Protein 6BU6 (pdb70)

B-factor: mean 34.83, std 13.8, range [13.7, 131.58]

Radius of gyration: 39.25 Å; Cα contacts (8 Å, |Δi|>4): 2326; chains: 4; bounding box: 96×100×104 Å

InterPro domains:
  IPR000719 Protein kinase domain [PF00069] (41-272)
  IPR000719 Protein kinase domain [PS50011] (37-317)
  IPR000719 Protein kinase domain [SM00220] (37-342)
  IPR008271 Serine/threonine-protein kinase, active site [PS00108] (173-185)
  IPR011009 Protein kinase-like domain superfamily [SSF56112] (31-340)
  IPR017441 Protein kinase, ATP binding site [PS00107] (43-71)
  IPR050235 Casein kinase 1/Serine/threonine-protein kinase-like [PTHR11909] (34-375)

Nearest PDB structures (foldseek):
  6bu6-assembly2_B  TM=1.003E+00  e=6.043E-64  Homo sapiens
  6bru-assembly2_B  TM=9.966E-01  e=1.790E-57  Homo sapiens
  6dd4-assembly2_B  TM=9.780E-01  e=1.691E-57  Homo sapiens
  3op5-assembly3_C  TM=9.691E-01  e=4.187E-57  Homo sapiens
  6bp0-assembly2_B  TM=9.857E-01  e=6.004E-56  Homo sapiens

Secondary structure (DSSP, 8-state):
---S-TT-EEE-TT--EEEEEEE-SSSTTSSEEEEEES-SSPP-TT-SEEEEEEETT-HHHHHHHHHHHHH--HHHHHHHHHHTT-S---SPPEEEEEEEEETTEEEEEEEEE-EEEEHHHHHHHTTS---HHHHHHHHHHHHHHHHHHHHTTEE-S---GGGEEEETTEEEEEEE---TT-EESSGGG-PPPSS--TT------TTT--HHHHTTPPP-HHHHHHHHHHHHHHHHHS--TTTT-TT-HHHHHHHHHHHHH-HHHHHHHHSSTT---HHHHHHHHHHHT--TTPPP-HHHHHHHHHHHHHHTT----S----/--TT-EEE-TT--EEEEEEE-SSSTTSEEEEEEE--TT-SEEEEEEE--HHHHHHHHHHH--HHHHHHHHHHTT-S---SPPEEEEEEE--EEEEEEE-EEEEHHHHHHHTTS---HHHHHHHHHHHHHHHHHHHHTTEE-----GGGEEEETTEEEEEEE---TT-EE-SGGG-PPPP-B-GGGTT-S-TTT--HHHHTTBPP-HHHHHHHHHHHHHHHHHS--TTTT-TT-HHHHHHHHHHHHH-HHHHHHHHSTTSPPPHHHHHHHHHHHT--TTPPP-HHHHHHHHHHHHHHTT----S----/--S-TT-EEE-TT--EEEEEEE--EEEEEE--SSPP-TT-SEEEEEEETT-HHHHHHHHHHHHH--HHHHHHHHHHTT-S---SPPEEEEEEEEETTEEEEEEEEE-EEEEHHHHHHHTTS---HHHHHHHHHHHHHHHHHHHHTTEE-S---GGGEEEETTEEEEEEE---TT-EESSGGG-PPPSS--TT------TTT--HHHHTTPPP-HHHHHHHHHHHHHHHHHS--TTGGGTT-HHHHHHHHHHHHH-HHHHHHHHS-TT---HHHHHHHHHHHT--TTPPP-HHHHHHHHHHHHHHTT----S----/---TT-EEEBTT--EEEEEEE----SEEEEEEE--SSPP-TT-SEEEEEEETT-HHHHHHHHHHHHH--HHHHHHHHHHTT-S----PPEEEEEEEEETTEEEEEEEEE-EEEEHHHHHHHTTS---HHHHHHHHHHHHHHHHHHHHTTEE-----GGGEEEETTEEEEEEE---TT-EE-SGGG-PPPP-B-GGGTT-S-TTT--HHHHTTBPP-HHHHHHHHHHHHHHHHHS--TTGGGTT-HHHHHHHHHHHHH-HHHHHHHHS-GGG--HHHHHHHHHHHT--TTPPP-HHHHHHHHHHHHHHTT----S----

Organism: Homo sapiens (NCBI:txid9606)

Solvent-accessible surface area: 57267 Å² total; per-residue (Å²): 127,140,19,11,56,108,34,47,92,8,77,8,150,84,80,41,39,20,24,1,5,119,89,57,71,113,59,71,68,40,44,25,35,14,0,46,138,66,58,116,130,102,23,33,86,106,2,75,14,15,0,31,0,33,58,37,130,46,41,60,6,99,45,6,11,57,0,6,36,99,0,0,67,31,114,41,1,65,128,27,22,164,86,126,91,40,194,20,4,2,1,2,41,27,100,7,2,11,122,25,108,52,134,92,42,48,23,35,1,0,0,8,31,28,24,31,52,41,0,57,52,38,4,91,93,86,80,103,101,8,58,74,24,2,0,0,0,0,0,1,38,0,0,10,0,0,41,0,0,3,71,44,45,7,0,4,4,22,0,46,3,39,6,0,21,12,39,104,94,52,86,55,34,0,26,0,12,54,0,7,77,9,19,63,4,19,32,145,59,105,41,72,75,123,46,71,27,134,98,46,124,54,93,15,27,48,42,22,4,2,18,5,15,34,62,44,17,4,9,0,25,45,1,1,0,19,4,0,0,6,0,0,0,25,4,27,19,5,98,3,29,0,60,130,58,53,107,52,73,147,89,0,85,65,14,1,74,161,44,90,46,73,8,68,35,1,12,105,125,22,18,90,96,113,98,42,13,40,9,0,24,121,0,16,70,40,12,46,52,13,83,16,72,46,113,2,124,6,97,72,2,26,71,29,0,62,60,1,1,70,78,64,74,37,105,58,79,28,43,0,97,79,75,61,82,61,63,54,7,75,11,140,89,79,42,43,23,27,12,23,63,100,48,77,93,55,70,67,50,53,25,35,14,3,64,69,123,88,97,106,5,71,3,18,4,29,32,63,96,75,93,7,110,47,5,16,72,0,3,67,103,1,0,87,52,80,48,8,110,113,17,31,157,33,85,112,40,196,20,5,1,4,2,74,28,106,9,1,8,114,57,109,80,106,45,4,0,1,10,30,55,28,32,45,15,0,54,114,33,4,90,94,80,80,101,107,10,62,76,24,3,0,1,0,0,0,2,39,0,0,7,0,0,30,0,0,3,72,39,44,6,0,4,14,32,0,44,2,39,5,0,19,13,38,104,94,53,90,45,34,0,27,0,14,50,0,4,141,9,45,73,4,18,52,150,60,105,36,82,75,118,57,67,54,117,189,64,52,50,71,41,28,37,41,22,2,2,19,4,8,1,48,0,2,1,25,0,24,43,1,1,0,15,4,0,0,7,0,0,0,25,4,27,19,6,98,3,24,0,58,137,61,54,197,56,49,44,88,0,69,74,5,1,55,126,13,90,119,75,8,68,28,2,12,103,116,13,24,91,115,78,145,30,14,45,9,0,25,133,0,14,81,26,10,65,139,10,94,14,70,73,55,0,102,7,114,69,1,31,85,18,0,67,56,1,1,167,78,65,75,38,149,57,64,28,105,0,97,73,129,34,16,64,64,37,62,93,12,83,8,134,88,80,40,39,18,22,0,3,114,93,104,77,62,5,18,0,48,139,65,61,122,68,95,21,41,85,71,4,74,10,17,0,41,2,54,57,31,134,45,41,61,5,102,45,7,11,56,0,0,43,96,0,0,88,39,149,45,0,93,121,26,26,168,71,126,86,39,191,19,2,2,0,0,31,31,94,7,2,6,118,37,109,25,156,92,42,51,34,37,4,0,0,12,26,45,24,30,52,43,0,53,51,39,4,93,93,83,80,100,101,8,60,74,24,2,0,1,0,0,0,1,36,0,0,9,0,0,41,0,0,3,72,45,45,6,0,4,4,23,0,47,3,51,13,0,36,12,39,97,92,52,86,32,34,0,16,0,18,70,0,7,81,9,20,64,4,18,34,147,59,104,42,73,74,123,46,72,29,135,97,45,126,54,92,16,28,50,42,23,5,2,20,6,14,34,65,42,18,4,10,0,24,45,1,0,0,20,5,0,0,10,0,0,0,25,3,27,19,6,98,4,25,0,74,114,61,52,101,34,74,146,66,0,84,85,2,1,78,116,14,90,59,75,7,67,33,4,10,115,128,21,16,86,101,113,90,46,6,42,8,0,23,124,0,15,77,43,12,49,58,14,95,15,74,41,115,1,121,6,101,75,1,25,58,28,0,58,98,1,1,155,76,66,72,38,105,59,75,26,100,1,93,82,68,27,64,82,52,52,79,7,74,12,170,90,81,42,37,12,8,2,5,53,95,60,104,98,67,66,62,23,18,19,0,48,130,70,77,120,78,104,25,32,95,103,3,70,3,20,0,26,20,15,66,41,132,45,41,59,10,87,40,5,16,73,0,2,90,106,1,0,71,58,109,42,12,102,120,27,30,159,55,81,104,40,154,22,6,1,4,2,77,36,98,8,3,9,113,35,80,24,116,90,42,53,49,40,1,0,0,9,31,47,26,33,45,13,0,54,132,40,4,91,93,84,79,103,102,9,60,63,25,2,0,1,0,0,0,2,39,0,0,9,0,0,12,0,0,3,68,42,45,6,0,1,10,20,0,46,2,36,5,0,19,12,37,110,94,52,91,59,33,0,28,0,15,48,0,4,108,8,46,75,4,18,51,154,59,106,37,86,75,115,57,68,52,117,189,69,52,49,69,31,28,38,42,23,2,2,19,4,8,1,50,0,1,2,23,0,23,43,1,0,0,14,4,0,0,6,0,0,0,25,4,29,20,6,99,3,24,0,59,138,63,55,127,56,51,43,85,0,68,71,5,1,72,136,12,92,130,74,8,68,28,2,15,112,126,23,14,90,108,108,96,48,6,45,10,0,25,136,0,14,77,26,10,57,139,10,98,14,71,74,75,1,101,7,107,69,1,29,87,19,0,67,62,1,1,69,79,64,74,41,62,59,97,29,27,1,98,83

Foldseek 3Di:
DDQDDAQDWDAFPVRFIKHWHAFDDDQPQHTKTAMAGDDPDGRDPLGFKMKHKDFPPQQLVVQQVVLQVQQAAPVNQVVCCVVVVHPHAQAKHWDGKHWGDDPNTIMIMTMITDFADFQVVVCVVVVNAAALLLLLLVVLRVLRNLLRSVVSQKDQQADARRQWTAHRVGRLRIHGDRCSQIDRQQVVNNGDDLAADPVHDDLYQLLQFALSSLVRGDAHSLRNLSSSLSNSLCRHQVDAPCVVPSVDSVSSSVVVVVCLVPVVVRQVVRDPPPDGQPLSSVSSVQSSPDDRHDDHPSVVNSVSSQVSQVVVVHGNPSGSPD/DDQQDWDAFPVRFIKGWHAFDDDCPQHTKTAMAGNDPPGFKMKHKDQVLVVQVVVLCVQQNAPVNQVVLCVVVVHPHAQAWHWDGWHDDPSMTMTMTTDFADFQVVVCVVVVNADALLLLLLVVLRVLRNLVRSQVSQKDQQADARRQWTAHRVGRLRIHGDSRSVIDRQQVVHNGDDWDADPVQACPYDLLQFALCSNSRTPAHSLRNLSSSLSRSLCRHQVDAPCVVPSVDSVSSSVVVVVCLVPVVVRQCVSVPPDDRQPLSSVSSVQSSPDDRHDDRPSVVNSVSSQVSQVVVVHGNPSGSPD/DQDDFQDWDAFPVRFIKGFHDVCVKTAIAGDDPDGGDPLGFKMKDKDFPPQQLVVQQVVLQVQQAAPVNQVVCCVVVVHPHAQAKHWDGKHWDDDPNTIMIMTMITDFADFQVVVCVVVVNAAALLLLLLVVLRVLRNLLRSVVSQKDQQADARRQWTAHRPGRLRIHGDRRSQIDRQQVVHNGDDLAADPVHDDLYQLLQFALSSLVRGDAHSLRNLSSSLSNSLCRHQVDAPCVVCSVDSVSSSVVVVVCLVPVVVRQVVRDPPPGRQPLSSVSSVQSSPDDRHDDHPSVVNSVSSQVSQVVVVHGNPSGSPD/DDDFQDWDAFPVRFIKGWHAFDDAQATKTAIAGDDPDGRDPPGFKMKDKDFPPQQLVVQVVVLCVQQPAPVNLVVLCVVVVHPHAQAWHWDGKDWDADPNTIMIMTMTGDFADFQVVVCVVVVNADALLLLLLVVLRVLRNLVRSQVSQKDQQADARRQWTAHRPGRLRIHGDRSSLMDRQQVVNNGDDWDADPVQACPYQQLQFALCSNSRTRAHSLRRLSSSLSRSLCRHQVDAPCVVPSVDSVSSSVVVVVCLVPVVVRQVVRDPPVDRQPLSSVSSVQSSPDDRHDDRPSVVNSVSSQVSQVVVVHGNPSGSPD

Sequence (1262 aa):
AEQFAVGEIITDMMAAAAWKVGLPIGQGGFGCIYLADMNSSESVGSDAPCVVKVEPSDNGPLFTELKFYQRAAKPEQIQKWIRTRRKLKYLGVPKYWGSGLHDKNGKSSYRFMIMMDRFGSDLQKIYEANAKRFSRKTVLQLSLRILDILEYIHEHEYVHGDIKASNLLLNYKNPDQVYLVDYGLAYRYCCPEGVHKAYAADPKRCHDGTIEFTSIDAHNGVAPSRRGDLEILGYCMIQWLTGHLPWEDNLKDPKYVRDSKIRYRENIASLMDKCFPAANAPGEIAKYMMETVKLLDYTEKPLYENLRDILLQGLKAIGSKDDGKLDLFAVGEIITDMAAAAWKVGLPIGQGGFGCIYLADMNGSDAPCVVKVEPSPLFTELKFYQRAAKPEQIQKWIRTRRKLKYLGVPKYWGSGLHDSYRFMIMDRFGSDLQKIYEANAKRFSRKTVLQLSLRILDILEYIHEHEYVHGDIKASNLLLNYKNPDQVYLVDYGLAYRYCPEGVHKAYAADPKRCHDGTIEFTSIDAHNGVAPSRRGDLEILGYCMIQWLTGHLPWEDNLKDPKYVRDSKIRYRENIASLMDKCFPAANAPGEIAKYMETVKLLDYTEKPLYENLRDILLQGLKAIGSKDDGKLDLEQFAVGEIITDMAAAAWKVGLPICIYLADMNSSESVGSDAPCVVKVEPSDNGPLFTELKFYQRAAKPEQIQKWIRTRRKLKYLGVPKYWGSGLHDKNGKSYRFMIMDRFGSDLQKIYEANAKRFSRKTVLQLSLRILDILEYIHEHEYVHGDIKASNLLLNYKNPDQVYLVDYGLAYRYCPEGVHKAYAADPKRCHDGTIEFTSIDAHNGVAPSRRGDLEILGYCMIQWLTGHLPWEDNLKDPKYVRDSKIRYRENIASLMDKCFPAANAPGEIAKYMMETVKLLLDYTEKPLYENLRDILLQGLKAIGSKDDGKLDLQFAVGEIITDMAAAAWKVGLPIGGFGCIYLADMNSSESVGSDAPCVVKVEPSDNGPLFTELKFYQRAAKPEQIQKWIRTRRKLKYLGVPKYWGSGLHDKNGKSYRFMIMDRFGSDLQKIYEANAKRFSRKTVLQLSLRILDILEYIHEHEYVHGDIKASNLLLNYKNPDQVYLVDYGLAYRYCPEGVHKAYAADPKRCHDGTIEFTSIDAHNGVAPSRRGDLEILGYCMIQWLTGHLPWEDNLKDPKYVRDSKIRYRENIASLMDKCFPAANAPGEIAKYMETVKLLDYTEKPLYENLRDILLQGLKAIGSKDDGKLDL

CATH classification: 1.10.510.10

GO terms:
  GO:0019901 protein kinase binding (F, IDA)
  GO:0072354 histone H3T3 kinase activity (F, IDA)
  GO:0004674 protein serine/threonine kinase activity (F, IDA)
  GO:0000785 chromatin (C, IDA)
  GO:0005795 Golgi stack (C, IDA)
  GO:0015030 Cajal body (C, IDA)
  GO:0031492 nucleosomal DNA binding (F, IDA)
  GO:0046777 protein autophosphorylation (P, IDA)
  GO:0120187 positive regulation of protein localization to chromatin (P, IDA)
  GO:0006974 DNA damage response (P, IDA)
  GO:0090166 Golgi disassembly (P, IDA)
  GO:0141003 histone H2AX kinase activity (F, IDA)
  GO:0005634 nucleus (C, EXP)
  GO:0005737 cytoplasm (C, EXP)
  GO:0106310 protein serine kinase activity (F, EXP)
  GO:0030576 Cajal body organization (P, IMP)
  GO:0031175 neuron projection development (P, IMP)
  GO:0006338 chromatin remodeling (P, IMP)
  GO:0005515 protein binding (F, IPI)
  GO:0042393 histone binding (F, IPI)

Structure (mmCIF, N/CA/C/O backbone):
data_6BU6
#
_entry.id   6BU6
#
_cell.length_a   92.215
_cell.length_b   96.572
_cell.length_c   193.056
_cell.angle_alpha   90.00
_cell.angle_beta   90.00
_cell.angle_gamma   90.00
#
_symmetry.space_group_name_H-M   'P 21 21 21'
#
loop_
_entity.id
_entity.type
_entity.pdbx_description
1 polymer 'Serine/threonine-protein kinase VRK1'
2 non-polymer "4,4'-(2-aminopyridine-3,5-diyl)bis(2,6-difluorophenol)"
3 non-polymer GLYCEROL
4 non-polymer 'CHLORIDE ION'
5 non-polymer 'SULFATE ION'
6 water water
#
loop_
_atom_site.group_PDB
_atom_site.id
_atom_site.type_symbol
_atom_site.label_atom_id
_atom_site.label_alt_id
_atom_site.label_comp_id
_atom_site.label_asym_id
_atom_site.label_entity_id
_atom_site.label_seq_id
_atom_site.pdbx_PDB_ins_code
_atom_site.Cartn_x
_atom_site.Cartn_y
_atom_site.Cartn_z
_atom_site.occupancy
_atom_site.B_iso_or_equiv
_atom_site.auth_seq_id
_atom_site.auth_comp_id
_atom_site.auth_asym_id
_atom_site.auth_atom_id
_atom_site.pdbx_PDB_model_num
ATOM 1 N N . ALA A 1 20 ? 45.775 -7.305 15.530 1.00 61.07 20 ALA A N 1
ATOM 2 C CA . ALA A 1 20 ? 45.616 -8.130 14.277 1.00 58.41 20 ALA A CA 1
ATOM 3 C C . ALA A 1 20 ? 44.715 -7.404 13.275 1.00 50.24 20 ALA A C 1
ATOM 4 O O . ALA A 1 20 ? 43.535 -7.193 13.563 1.00 51.71 20 ALA A O 1
ATOM 6 N N . GLU A 1 21 ? 45.270 -6.999 12.127 1.00 44.43 21 GLU A N 1
ATOM 7 C CA . GLU A 1 21 ? 44.486 -6.281 11.095 1.00 42.71 21 GLU A CA 1
ATOM 8 C C . GLU A 1 21 ? 43.534 -7.254 10.436 1.00 41.69 21 GLU A C 1
ATOM 9 O O . GLU A 1 21 ? 43.927 -8.352 10.001 1.00 43.77 21 GLU A O 1
ATOM 15 N N . GLN A 1 22 ? 42.265 -6.863 10.341 1.00 35.92 22 GLN A N 1
ATOM 16 C CA . GLN A 1 22 ? 41.251 -7.778 9.791 1.00 34.59 22 GLN A CA 1
ATOM 17 C C . GLN A 1 22 ? 41.183 -7.718 8.271 1.00 29.41 22 GLN A C 1
ATOM 18 O O . GLN A 1 22 ? 40.780 -8.683 7.653 1.00 31.64 22 GLN A O 1
ATOM 24 N N . PHE A 1 23 ? 41.511 -6.564 7.689 1.00 29.45 23 PHE A N 1
ATOM 25 C CA . PHE A 1 23 ? 41.458 -6.369 6.253 1.00 29.05 23 PHE A CA 1
ATOM 26 C C . PHE A 1 23 ? 42.765 -5.802 5.691 1.00 31.17 23 PHE A C 1
ATOM 27 O O . PHE A 1 23 ? 43.538 -5.175 6.393 1.00 33.10 23 PHE A O 1
ATOM 35 N N . ALA A 1 24 ? 42.972 -5.990 4.399 1.00 27.61 24 ALA A N 1
ATOM 36 C CA . ALA A 1 24 ? 43.922 -5.182 3.622 1.00 28.79 24 ALA A CA 1
ATOM 37 C C . ALA A 1 24 ? 43.131 -4.004 3.068 1.00 28.51 24 ALA A C 1
ATOM 38 O O . ALA A 1 24 ? 42.113 -4.229 2.427 1.00 28.34 24 ALA A O 1
ATOM 40 N N . VAL A 1 25 ? 43.586 -2.781 3.331 1.00 28.65 25 VAL A N 1
ATOM 41 C CA . VAL A 1 25 ? 42.769 -1.591 2.990 1.00 27.34 25 VAL A CA 1
ATOM 42 C C . VAL A 1 25 ? 42.579 -1.544 1.499 1.00 27.55 25 VAL A C 1
ATOM 43 O O . VAL A 1 25 ? 43.543 -1.844 0.759 1.00 25.03 25 VAL A O 1
ATOM 47 N N . GLY A 1 26 ? 41.342 -1.259 1.026 1.00 25.95 26 GLY A N 1
ATOM 48 C CA . GLY A 1 26 ? 41.036 -1.360 -0.422 1.00 27.16 26 GLY A CA 1
ATOM 49 C C . GLY A 1 26 ? 40.636 -2.737 -0.946 1.00 22.83 26 GLY A C 1
ATOM 50 O O . GLY A 1 26 ? 40.287 -2.887 -2.109 1.00 24.08 26 GLY A O 1
ATOM 51 N N . GLU A 1 27 ? 40.679 -3.750 -0.101 1.00 23.00 27 GLU A N 1
ATOM 52 C CA . GLU A 1 27 ? 40.301 -5.081 -0.604 1.00 23.56 27 GLU A CA 1
ATOM 53 C C . GLU A 1 27 ? 38.798 -5.168 -0.834 1.00 23.28 27 GLU A C 1
ATOM 54 O O . GLU A 1 27 ? 38.028 -4.421 -0.272 1.00 22.47 27 GLU A O 1
ATOM 60 N N . ILE A 1 28 ? 38.431 -6.095 -1.701 1.00 23.98 28 ILE A N 1
ATOM 61 C CA . ILE A 1 28 ? 37.081 -6.336 -2.101 1.00 25.45 28 ILE A CA 1
ATOM 62 C C . ILE A 1 28 ? 36.598 -7.584 -1.392 1.00 24.81 28 ILE A C 1
ATOM 63 O O . ILE A 1 28 ? 37.246 -8.637 -1.413 1.00 24.90 28 ILE A O 1
ATOM 68 N N . ILE A 1 29 ? 35.472 -7.448 -0.694 1.00 22.37 29 ILE A N 1
ATOM 69 C CA . ILE A 1 29 ? 34.902 -8.557 0.060 1.00 22.20 29 ILE A CA 1
ATOM 70 C C . ILE A 1 29 ? 33.498 -8.810 -0.512 1.00 21.30 29 ILE A C 1
ATOM 71 O O . ILE A 1 29 ? 32.822 -7.895 -0.972 1.00 20.81 29 ILE A O 1
ATOM 76 N N . THR A 1 30 ? 33.122 -10.071 -0.518 1.00 20.32 30 THR A N 1
ATOM 77 C CA . THR A 1 30 ? 31.886 -10.531 -1.146 1.00 21.68 30 THR A CA 1
ATOM 78 C C . THR A 1 30 ? 31.027 -11.162 -0.047 1.00 21.09 30 THR A C 1
ATOM 79 O O . THR A 1 30 ? 31.505 -12.018 0.723 1.00 20.46 30 THR A O 1
ATOM 83 N N . ASP A 1 31 ? 29.778 -10.693 0.034 1.00 19.39 31 ASP A N 1
ATOM 84 C CA . ASP A 1 31 ? 28.862 -11.162 1.072 1.00 20.07 31 ASP A CA 1
ATOM 85 C C . ASP A 1 31 ? 28.151 -12.451 0.646 1.00 21.26 31 ASP A C 1
ATOM 86 O O . ASP A 1 31 ? 28.363 -12.965 -0.479 1.00 19.76 31 ASP A O 1
ATOM 91 N N A MET A 1 32 ? 27.315 -12.986 1.524 0.50 21.08 32 MET A N 1
ATOM 92 N N B MET A 1 32 ? 27.316 -12.987 1.523 0.50 23.42 32 MET A N 1
ATOM 93 C CA A MET A 1 32 ? 26.621 -14.241 1.241 0.50 21.99 32 MET A CA 1
ATOM 94 C CA B MET A 1 32 ? 26.618 -14.240 1.232 0.50 26.04 32 MET A CA 1
ATOM 95 C C A MET A 1 32 ? 25.645 -14.175 0.067 0.50 22.43 32 MET A C 1
ATOM 96 C C B MET A 1 32 ? 25.643 -14.175 0.066 0.50 24.71 32 MET A C 1
ATOM 97 O O A MET A 1 32 ? 25.331 -15.214 -0.511 0.50 23.36 32 MET A O 1
ATOM 98 O O B MET A 1 32 ? 25.329 -15.214 -0.511 0.50 25.44 32 MET A O 1
ATOM 107 N N . ALA A 1 33 ? 25.174 -12.981 -0.275 1.00 23.05 33 ALA A N 1
ATOM 108 C CA . ALA A 1 33 ? 24.311 -12.782 -1.446 1.00 24.11 33 ALA A CA 1
ATOM 109 C C . ALA A 1 33 ? 25.116 -12.480 -2.725 1.00 24.53 33 ALA A C 1
ATOM 110 O O . ALA A 1 33 ? 24.537 -12.073 -3.726 1.00 26.93 33 ALA A O 1
ATOM 112 N N . ALA A 1 34 ? 26.432 -12.657 -2.665 1.00 22.65 34 ALA A N 1
ATOM 113 C CA . ALA A 1 34 ? 27.391 -12.373 -3.741 1.00 23.12 34 ALA A CA 1
ATOM 114 C C . ALA A 1 34 ? 27.497 -10.896 -4.120 1.00 23.83 34 ALA A C 1
ATOM 115 O O . ALA A 1 34 ? 28.000 -10.565 -5.217 1.00 25.81 34 ALA A O 1
ATOM 117 N N . ALA A 1 35 ? 27.059 -9.986 -3.246 1.00 20.91 35 ALA A N 1
ATOM 118 C CA . ALA A 1 35 ? 27.243 -8.558 -3.471 1.00 21.52 35 ALA A CA 1
ATOM 119 C C . ALA A 1 35 ? 28.693 -8.200 -3.092 1.00 20.49 35 ALA A C 1
ATOM 120 O O . ALA A 1 35 ? 29.206 -8.663 -2.068 1.00 19.86 35 ALA A O 1
ATOM 122 N N . ALA A 1 36 ? 29.325 -7.368 -3.897 1.00 20.09 36 ALA A N 1
ATOM 123 C CA . ALA A 1 36 ? 30.742 -7.011 -3.687 1.00 20.07 36 ALA A CA 1
ATOM 124 C C . ALA A 1 36 ? 30.855 -5.655 -3.006 1.00 19.98 36 ALA A C 1
ATOM 125 O O . ALA A 1 36 ? 30.172 -4.695 -3.360 1.00 19.52 36 ALA A O 1
ATOM 127 N N . TRP A 1 37 ? 31.773 -5.567 -2.049 1.00 20.24 37 TRP A N 1
ATOM 128 C CA . TRP A 1 37 ? 32.025 -4.358 -1.270 1.00 19.50 37 TRP A CA 1
ATOM 129 C C . TRP A 1 37 ? 33.523 -4.098 -1.207 1.00 22.60 37 TRP A C 1
ATOM 130 O O . TRP A 1 37 ? 34.291 -5.028 -1.266 1.00 21.75 37 TRP A O 1
ATOM 141 N N . LYS A 1 38 ? 33.913 -2.847 -1.041 1.00 23.73 38 LYS A N 1
ATOM 142 C CA . LYS A 1 38 ? 35.325 -2.456 -0.838 1.00 24.72 38 LYS A CA 1
ATOM 143 C C . LYS A 1 38 ? 35.516 -1.824 0.520 1.00 24.71 38 LYS A C 1
ATOM 144 O O . LYS A 1 38 ? 34.634 -1.068 0.975 1.00 23.65 38 LYS A O 1
ATOM 150 N N . VAL A 1 39 ? 36.637 -2.141 1.179 1.00 22.25 39 VAL A N 1
ATOM 151 C CA . VAL A 1 39 ? 36.900 -1.707 2.533 1.00 24.07 39 VAL A CA 1
ATOM 152 C C . VAL A 1 39 ? 37.780 -0.458 2.543 1.00 27.87 39 VAL A C 1
ATOM 153 O O . VAL A 1 39 ? 38.781 -0.396 1.788 1.00 25.48 39 VAL A O 1
ATOM 157 N N . GLY A 1 40 ? 37.419 0.533 3.364 1.00 25.87 40 GLY A N 1
ATOM 158 C CA . GLY A 1 40 ? 38.209 1.751 3.539 1.00 27.53 40 GLY A CA 1
ATOM 159 C C . GLY A 1 40 ? 38.859 1.804 4.915 1.00 26.68 40 GLY A C 1
ATOM 160 O O . GLY A 1 40 ? 39.104 0.779 5.553 1.00 26.79 40 GLY A O 1
ATOM 161 N N . LEU A 1 41 ? 39.090 3.024 5.390 1.00 28.20 41 LEU A N 1
ATOM 162 C CA . LEU A 1 41 ? 39.772 3.280 6.672 1.00 28.45 41 LEU A CA 1
ATOM 163 C C . LEU A 1 41 ? 38.850 3.128 7.854 1.00 28.32 41 LEU A C 1
ATOM 164 O O . LEU A 1 41 ? 37.636 3.194 7.699 1.00 27.10 41 LEU A O 1
ATOM 169 N N . PRO A 1 42 ? 39.399 2.928 9.063 1.00 30.60 42 PRO A N 1
ATOM 170 C CA . PRO A 1 42 ? 38.551 2.908 10.283 1.00 32.39 42 PRO A CA 1
ATOM 171 C C . PRO A 1 42 ? 37.780 4.201 10.507 1.00 34.89 42 PRO A C 1
ATOM 172 O O . PRO A 1 42 ? 38.195 5.261 9.964 1.00 32.57 42 PRO A O 1
ATOM 176 N N . ILE A 1 43 ? 36.658 4.112 11.223 1.00 35.64 43 ILE A N 1
ATOM 177 C CA . ILE A 1 43 ? 35.858 5.319 11.517 1.00 39.99 43 ILE A CA 1
ATOM 178 C C . ILE A 1 43 ? 35.513 5.299 13.007 1.00 45.95 43 ILE A C 1
ATOM 179 O O . ILE A 1 43 ? 35.139 4.251 13.556 1.00 40.60 43 ILE A O 1
ATOM 184 N N . GLY A 1 44 ? 35.702 6.448 13.659 1.00 53.68 44 GLY A N 1
ATOM 185 C CA . GLY A 1 44 ? 35.270 6.646 15.042 1.00 61.10 44 GLY A CA 1
ATOM 186 C C . GLY A 1 44 ? 36.235 6.229 16.138 1.00 68.94 44 GLY A C 1
ATOM 187 O O . GLY A 1 44 ? 37.293 5.639 15.878 1.00 81.04 44 GLY A O 1
ATOM 188 N N . GLN A 1 45 ? 35.844 6.541 17.379 1.00 73.14 45 GLN A N 1
ATOM 189 C CA . GLN A 1 45 ? 36.694 6.370 18.569 1.00 72.86 45 GLN A CA 1
ATOM 190 C C . GLN A 1 45 ? 36.448 5.039 19.311 1.00 72.28 45 GLN A C 1
ATOM 191 O O . GLN A 1 45 ? 36.402 5.018 20.541 1.00 77.16 45 GLN A O 1
ATOM 193 N N . GLY A 1 46 ? 36.303 3.941 18.569 1.00 69.62 46 GLY A N 1
ATOM 194 C CA . GLY A 1 46 ? 36.346 2.589 19.148 1.00 67.23 46 GLY A CA 1
ATOM 195 C C . GLY A 1 46 ? 35.136 2.112 19.936 1.00 67.38 46 GLY A C 1
ATOM 196 O O . GLY A 1 46 ? 35.130 0.949 20.382 1.00 62.83 46 GLY A O 1
ATOM 197 N N . GLY A 1 47 ? 34.091 2.942 20.048 1.00 60.80 47 GLY A N 1
ATOM 198 C CA . GLY A 1 47 ? 32.929 2.638 20.870 1.00 58.94 47 GLY A CA 1
ATOM 199 C C . GLY A 1 47 ? 32.149 1.398 20.469 1.00 62.87 47 GLY A C 1
ATOM 200 O O . GLY A 1 47 ? 31.650 0.665 21.350 1.00 63.62 47 GLY A O 1
ATOM 201 N N . PHE A 1 48 ? 32.053 1.142 19.155 1.00 62.77 48 PHE A N 1
ATOM 202 C CA . PHE A 1 48 ? 31.261 0.011 18.649 1.00 59.74 48 PHE A CA 1
ATOM 203 C C . PHE A 1 48 ? 32.083 -1.097 17.973 1.00 58.21 48 PHE A C 1
ATOM 204 O O . PHE A 1 48 ? 31.551 -1.821 17.131 1.00 60.45 48 PHE A O 1
ATOM 212 N N . GLY A 1 49 ? 33.325 -1.289 18.415 1.00 50.09 49 GLY A N 1
ATOM 213 C CA . GLY A 1 49 ? 34.157 -2.404 17.941 1.00 44.26 49 GLY A CA 1
ATOM 214 C C . GLY A 1 49 ? 34.912 -2.079 16.669 1.00 40.50 49 GLY A C 1
ATOM 215 O O . GLY A 1 49 ? 35.185 -0.906 16.386 1.00 39.82 49 GLY A O 1
ATOM 216 N N . CYS A 1 50 ? 35.302 -3.124 15.942 1.00 38.91 50 CYS A N 1
ATOM 217 C CA . CYS A 1 50 ? 36.135 -2.943 14.726 1.00 35.58 50 CYS A CA 1
ATOM 218 C C . CYS A 1 50 ? 35.237 -2.578 13.560 1.00 31.75 50 CYS A C 1
ATOM 219 O O . CYS A 1 50 ? 34.455 -3.423 13.072 1.00 29.49 50 CYS A O 1
ATOM 222 N N . ILE A 1 51 ? 35.314 -1.328 13.130 1.00 27.99 51 ILE A N 1
ATOM 223 C CA . ILE A 1 51 ? 34.434 -0.787 12.102 1.00 27.90 51 ILE A CA 1
ATOM 224 C C . ILE A 1 51 ? 35.255 0.027 11.124 1.00 27.78 51 ILE A C 1
ATOM 225 O O . ILE A 1 51 ? 36.101 0.831 11.518 1.00 28.25 51 ILE A O 1
ATOM 230 N N . TYR A 1 52 ? 34.964 -0.176 9.841 1.00 24.29 52 TYR A N 1
ATOM 231 C CA . TYR A 1 52 ? 35.645 0.493 8.734 1.00 23.58 52 TYR A CA 1
ATOM 232 C C . TYR A 1 52 ? 34.612 1.082 7.814 1.00 23.48 52 TYR A C 1
ATOM 233 O O . TYR A 1 52 ? 33.489 0.574 7.678 1.00 25.70 52 TYR A O 1
ATOM 242 N N . LEU A 1 53 ? 34.976 2.173 7.145 1.00 25.05 53 LEU A N 1
ATOM 243 C CA . LEU A 1 53 ? 34.172 2.720 6.065 1.00 26.78 53 LEU A CA 1
ATOM 244 C C . LEU A 1 53 ? 34.134 1.681 4.943 1.00 26.51 53 LEU A C 1
ATOM 245 O O . LEU A 1 53 ? 35.050 0.831 4.795 1.00 25.71 53 LEU A O 1
ATOM 250 N N . ALA A 1 54 ? 33.045 1.712 4.181 1.00 25.50 54 ALA A N 1
ATOM 251 C CA . ALA A 1 54 ? 32.854 0.739 3.112 1.00 27.24 54 ALA A CA 1
ATOM 252 C C . ALA A 1 54 ? 31.967 1.310 2.044 1.00 28.55 54 ALA A C 1
ATOM 253 O O . ALA A 1 54 ? 31.160 2.229 2.295 1.00 31.04 54 ALA A O 1
ATOM 255 N N . ASP A 1 55 ? 32.118 0.773 0.841 1.00 25.04 55 ASP A N 1
ATOM 256 C CA . ASP A 1 55 ? 31.252 1.173 -0.257 1.00 26.14 55 ASP A CA 1
ATOM 257 C C . ASP A 1 55 ? 31.078 -0.009 -1.192 1.00 25.48 55 ASP A C 1
ATOM 258 O O . ASP A 1 55 ? 31.771 -1.033 -1.042 1.00 23.03 55 ASP A O 1
ATOM 263 N N . MET A 1 56 ? 30.209 0.146 -2.156 1.00 23.87 56 MET A N 1
ATOM 264 C CA . MET A 1 56 ? 30.099 -0.835 -3.244 1.00 26.97 56 MET A CA 1
ATOM 265 C C . MET A 1 56 ? 31.439 -0.956 -3.957 1.00 28.53 56 MET A C 1
ATOM 266 O O . MET A 1 56 ? 32.225 -0.014 -4.003 1.00 27.49 56 MET A O 1
ATOM 271 N N . ASN A 1 57 ? 31.721 -2.135 -4.474 1.00 27.18 57 ASN A N 1
ATOM 272 C CA . ASN A 1 57 ? 32.900 -2.359 -5.287 1.00 27.36 57 ASN A CA 1
ATOM 273 C C . ASN A 1 57 ? 32.891 -1.414 -6.523 1.00 28.66 57 ASN A C 1
ATOM 274 O O . ASN A 1 57 ? 31.884 -1.295 -7.215 1.00 30.31 57 ASN A O 1
ATOM 279 N N . SER A 1 58 ? 34.010 -0.734 -6.721 1.00 32.05 58 SER A N 1
ATOM 280 C CA . SER A 1 58 ? 34.274 0.086 -7.902 1.00 35.34 58 SER A CA 1
ATOM 281 C C . SER A 1 58 ? 35.787 0.264 -8.039 1.00 41.05 58 SER A C 1
ATOM 282 O O . SER A 1 58 ? 36.569 -0.178 -7.176 1.00 36.25 58 SER A O 1
ATOM 285 N N . SER A 1 59 ? 36.195 0.893 -9.137 1.00 46.29 59 SER A N 1
ATOM 286 C CA . SER A 1 59 ? 37.599 1.248 -9.342 1.00 47.20 59 SER A CA 1
ATOM 287 C C . SER A 1 59 ? 38.114 2.309 -8.339 1.00 51.26 59 SER A C 1
ATOM 288 O O . SER A 1 59 ? 39.298 2.306 -8.004 1.00 53.24 59 SER A O 1
ATOM 291 N N . GLU A 1 60 ? 37.229 3.187 -7.860 1.00 51.54 60 GLU A N 1
ATOM 292 C CA . GLU A 1 60 ? 37.588 4.222 -6.887 1.00 53.14 60 GLU A CA 1
ATOM 293 C C . GLU A 1 60 ? 37.919 3.630 -5.501 1.00 52.08 60 GLU A C 1
ATOM 294 O O . GLU A 1 60 ? 37.408 2.557 -5.139 1.00 45.12 60 GLU A O 1
ATOM 300 N N . SER A 1 61 ? 38.781 4.318 -4.746 1.00 45.57 61 SER A N 1
ATOM 301 C CA . SER A 1 61 ? 39.033 3.992 -3.343 1.00 44.46 61 SER A CA 1
ATOM 302 C C . SER A 1 61 ? 37.831 4.416 -2.495 1.00 43.85 61 SER A C 1
ATOM 303 O O . SER A 1 61 ? 37.058 5.303 -2.885 1.00 40.77 61 SER A O 1
ATOM 306 N N . VAL A 1 62 ? 37.690 3.804 -1.326 1.00 37.89 62 VAL A N 1
ATOM 307 C CA . VAL A 1 62 ? 36.627 4.164 -0.405 1.00 37.39 62 VAL A CA 1
ATOM 308 C C . VAL A 1 62 ? 37.001 5.474 0.295 1.00 38.57 62 VAL A C 1
ATOM 309 O O . VAL A 1 62 ? 38.008 5.546 0.972 1.00 41.66 62 VAL A O 1
ATOM 313 N N . GLY A 1 63 ? 36.166 6.491 0.127 1.00 42.88 63 GLY A N 1
ATOM 314 C CA . GLY A 1 63 ? 36.440 7.822 0.650 1.00 44.18 63 GLY A CA 1
ATOM 315 C C . GLY A 1 63 ? 35.906 8.086 2.040 1.00 45.35 63 GLY A C 1
ATOM 316 O O . GLY A 1 63 ? 35.227 7.248 2.621 1.00 41.94 63 GLY A O 1
ATOM 317 N N . SER A 1 64 ? 36.232 9.276 2.552 1.00 45.17 64 SER A N 1
ATOM 318 C CA . SER A 1 64 ? 35.811 9.743 3.876 1.00 46.58 64 SER A CA 1
ATOM 319 C C . SER A 1 64 ? 34.298 9.935 4.006 1.00 43.31 64 SER A C 1
ATOM 320 O O . SER A 1 64 ? 33.774 9.919 5.126 1.00 47.17 64 SER A O 1
ATOM 322 N N . ASP A 1 65 ? 33.610 10.118 2.872 1.00 50.16 65 ASP A N 1
ATOM 323 C CA . ASP A 1 65 ? 32.145 10.275 2.830 1.00 54.86 65 ASP A CA 1
ATOM 324 C C . ASP A 1 65 ? 31.400 8.968 2.423 1.00 53.22 65 ASP A C 1
ATOM 325 O O . ASP A 1 65 ? 30.287 9.023 1.881 1.00 56.33 65 ASP A O 1
ATOM 330 N N . ALA A 1 66 ? 31.993 7.808 2.731 1.00 47.08 66 ALA A N 1
ATOM 331 C CA . ALA A 1 66 ? 31.418 6.517 2.371 1.00 40.67 66 ALA A CA 1
ATOM 332 C C . ALA A 1 66 ? 30.020 6.336 2.968 1.00 41.69 66 ALA A C 1
ATOM 333 O O . ALA A 1 66 ? 29.797 6.683 4.136 1.00 45.76 66 ALA A O 1
ATOM 335 N N . PRO A 1 67 ? 29.074 5.784 2.187 1.00 39.56 67 PRO A N 1
ATOM 336 C CA . PRO A 1 67 ? 27.719 5.593 2.678 1.00 38.24 67 PRO A CA 1
ATOM 337 C C . PRO A 1 67 ? 27.503 4.376 3.584 1.00 36.64 67 PRO A C 1
ATOM 338 O O . PRO A 1 67 ? 26.412 4.236 4.148 1.00 33.11 67 PRO A O 1
ATOM 342 N N . CYS A 1 68 ? 28.507 3.498 3.735 1.00 32.78 68 CYS A N 1
ATOM 343 C CA . CYS A 1 68 ? 28.342 2.284 4.552 1.00 30.05 68 CYS A CA 1
ATOM 344 C C . CYS A 1 68 ? 29.508 2.107 5.488 1.00 26.62 68 CYS A C 1
ATOM 345 O O . CYS A 1 68 ? 30.563 2.767 5.350 1.00 26.73 68 CYS A O 1
ATOM 348 N N . VAL A 1 69 ? 29.308 1.216 6.451 1.00 26.74 69 VAL A N 1
ATOM 349 C CA . VAL A 1 69 ? 30.395 0.740 7.269 1.00 26.68 69 VAL A CA 1
ATOM 350 C C . VAL A 1 69 ? 30.326 -0.767 7.267 1.00 24.90 69 VAL A C 1
ATOM 351 O O . VAL A 1 69 ? 29.242 -1.377 7.073 1.00 24.24 69 VAL A O 1
ATOM 355 N N . VAL A 1 70 ? 31.479 -1.364 7.524 1.00 23.51 70 VAL A N 1
ATOM 356 C CA . VAL A 1 70 ? 31.564 -2.778 7.697 1.00 21.65 70 VAL A CA 1
ATOM 357 C C . VAL A 1 70 ? 32.018 -3.007 9.126 1.00 23.48 70 VAL A C 1
ATOM 358 O O . VAL A 1 70 ? 33.026 -2.425 9.586 1.00 23.34 70 VAL A O 1
ATOM 362 N N . LYS A 1 71 ? 31.253 -3.830 9.847 1.00 22.92 71 LYS A N 1
ATOM 363 C CA . LYS A 1 71 ? 31.615 -4.266 11.187 1.00 24.41 71 LYS A CA 1
ATOM 364 C C . LYS A 1 71 ? 32.199 -5.658 11.042 1.00 23.52 71 LYS A C 1
ATOM 365 O O . LYS A 1 71 ? 31.614 -6.483 10.340 1.00 22.74 71 LYS A O 1
ATOM 371 N N . VAL A 1 72 ? 33.318 -5.916 11.720 1.00 22.31 72 VAL A N 1
ATOM 372 C CA . VAL A 1 72 ? 33.993 -7.201 11.618 1.00 22.47 72 VAL A CA 1
ATOM 373 C C . VAL A 1 72 ? 34.443 -7.655 12.979 1.00 24.49 72 VAL A C 1
ATOM 374 O O . VAL A 1 72 ? 35.028 -6.885 13.713 1.00 23.92 72 VAL A O 1
ATOM 378 N N . GLU A 1 73 ? 34.192 -8.912 13.303 1.00 22.82 73 GLU A N 1
ATOM 379 C CA . GLU A 1 73 ? 34.551 -9.480 14.592 1.00 25.01 73 GLU A CA 1
ATOM 380 C C . GLU A 1 73 ? 34.861 -10.939 14.361 1.00 26.97 73 GLU A C 1
ATOM 381 O O . GLU A 1 73 ? 34.415 -11.507 13.366 1.00 27.47 73 GLU A O 1
ATOM 387 N N . PRO A 1 74 ? 35.617 -11.570 15.286 1.00 28.65 74 PRO A N 1
ATOM 388 C CA . PRO A 1 74 ? 35.770 -13.009 15.174 1.00 28.28 74 PRO A CA 1
ATOM 389 C C . PRO A 1 74 ? 34.421 -13.735 15.053 1.00 28.31 74 PRO A C 1
ATOM 390 O O . PRO A 1 74 ? 33.443 -13.300 15.673 1.00 26.36 74 PRO A O 1
ATOM 394 N N . SER A 1 75 ? 34.385 -14.834 14.293 1.00 28.85 75 SER A N 1
ATOM 395 C CA . SER A 1 75 ? 33.152 -15.592 14.100 1.00 28.45 75 SER A CA 1
ATOM 396 C C . SER A 1 75 ? 32.577 -16.141 15.414 1.00 28.18 75 SER A C 1
ATOM 397 O O . SER A 1 75 ? 31.372 -16.342 15.521 1.00 28.68 75 SER A O 1
ATOM 400 N N . ASP A 1 76 ? 33.425 -16.355 16.414 1.00 31.16 76 ASP A N 1
ATOM 401 C CA . ASP A 1 76 ? 32.975 -16.758 17.749 1.00 32.30 76 ASP A CA 1
ATOM 402 C C . ASP A 1 76 ? 32.509 -15.626 18.677 1.00 31.62 76 ASP A C 1
ATOM 403 O O . ASP A 1 76 ? 32.098 -15.901 19.816 1.00 30.23 76 ASP A O 1
ATOM 408 N N . ASN A 1 77 ? 32.559 -14.374 18.205 1.00 27.07 77 ASN A N 1
ATOM 409 C CA . ASN A 1 77 ? 32.020 -13.223 18.950 1.00 26.56 77 ASN A CA 1
ATOM 410 C C . ASN A 1 77 ? 30.488 -13.334 19.053 1.00 25.28 77 ASN A C 1
ATOM 411 O O . ASN A 1 77 ? 29.773 -13.276 18.037 1.00 24.82 77 ASN A O 1
ATOM 416 N N . GLY A 1 78 ? 29.993 -13.501 20.273 1.00 25.02 78 GLY A N 1
ATOM 417 C CA . GLY A 1 78 ? 28.555 -13.671 20.507 1.00 23.95 78 GLY A CA 1
ATOM 418 C C . GLY A 1 78 ? 27.728 -12.449 20.140 1.00 24.90 78 GLY A C 1
ATOM 419 O O . GLY A 1 78 ? 26.720 -12.585 19.449 1.00 23.50 78 GLY A O 1
ATOM 420 N N . PRO A 1 79 ? 28.160 -11.251 20.576 1.00 23.88 79 PRO A N 1
ATOM 421 C CA . PRO A 1 79 ? 27.345 -10.071 20.274 1.00 24.09 79 PRO A CA 1
ATOM 422 C C . PRO A 1 79 ? 27.120 -9.805 18.786 1.00 21.34 79 PRO A C 1
ATOM 423 O O . PRO A 1 79 ? 26.025 -9.476 18.397 1.00 20.45 79 PRO A O 1
ATOM 427 N N . LEU A 1 80 ? 28.135 -9.968 17.948 1.00 21.65 80 LEU A N 1
ATOM 428 C CA . LEU A 1 80 ? 27.941 -9.702 16.521 1.00 22.64 80 LEU A CA 1
ATOM 429 C C . LEU A 1 80 ? 26.991 -10.727 15.919 1.00 20.20 80 LEU A C 1
ATOM 430 O O . LEU A 1 80 ? 26.212 -10.350 15.047 1.00 20.42 80 LEU A O 1
ATOM 435 N N . PHE A 1 81 ? 27.007 -11.974 16.381 1.00 20.46 81 PHE A N 1
ATOM 436 C CA . PHE A 1 81 ? 26.043 -12.961 15.900 1.00 20.56 81 PHE A CA 1
ATOM 437 C C . PHE A 1 81 ? 24.615 -12.535 16.303 1.00 20.14 81 PHE A C 1
ATOM 438 O O . PHE A 1 81 ? 23.699 -12.543 15.477 1.00 20.14 81 PHE A O 1
ATOM 446 N N . THR A 1 82 ? 24.438 -12.153 17.571 1.00 19.26 82 THR A N 1
ATOM 447 C CA . THR A 1 82 ? 23.148 -11.686 18.054 1.00 19.72 82 THR A CA 1
ATOM 448 C C . THR A 1 82 ? 22.642 -10.498 17.234 1.00 19.49 82 THR A C 1
ATOM 449 O O . THR A 1 82 ? 21.496 -10.458 16.820 1.00 19.84 82 THR A O 1
ATOM 453 N N . GLU A 1 83 ? 23.534 -9.536 17.011 1.00 20.06 83 GLU A N 1
ATOM 454 C CA . GLU A 1 83 ? 23.201 -8.335 16.277 1.00 21.19 83 GLU A CA 1
ATOM 455 C C . GLU A 1 83 ? 22.839 -8.643 14.840 1.00 19.26 83 GLU A C 1
ATOM 456 O O . GLU A 1 83 ? 21.848 -8.144 14.306 1.00 19.14 83 GLU A O 1
ATOM 462 N N . LEU A 1 84 ? 23.639 -9.496 14.211 1.00 19.85 84 LEU A N 1
ATOM 463 C CA . LEU A 1 84 ? 23.371 -9.917 12.840 1.00 20.02 84 LEU A CA 1
ATOM 464 C C . LEU A 1 84 ? 22.023 -10.594 12.705 1.00 19.83 84 LEU A C 1
ATOM 465 O O . LEU A 1 84 ? 21.274 -10.302 11.765 1.00 19.60 84 LEU A O 1
ATOM 470 N N . LYS A 1 85 ? 21.683 -11.482 13.625 1.00 19.39 85 LYS A N 1
ATOM 471 C CA . LYS A 1 85 ? 20.358 -12.114 13.589 1.00 20.41 85 LYS A CA 1
ATOM 472 C C . LYS A 1 85 ? 19.241 -11.095 13.741 1.00 18.51 85 LYS A C 1
ATOM 473 O O . LYS A 1 85 ? 18.226 -11.188 13.032 1.00 19.37 85 LYS A O 1
ATOM 479 N N . PHE A 1 86 ? 19.424 -10.115 14.628 1.00 18.32 86 PHE A N 1
ATOM 480 C CA . PHE A 1 86 ? 18.421 -9.056 14.763 1.00 18.59 86 PHE A CA 1
ATOM 481 C C . PHE A 1 86 ? 18.221 -8.336 13.389 1.00 18.27 86 PHE A C 1
ATOM 482 O O . PHE A 1 86 ? 17.106 -8.130 12.921 1.00 18.14 86 PHE A O 1
ATOM 490 N N . TYR A 1 87 ? 19.318 -7.899 12.797 1.00 19.06 87 TYR A N 1
ATOM 491 C CA . TYR A 1 87 ? 19.242 -7.148 11.534 1.00 21.22 87 TYR A CA 1
ATOM 492 C C . TYR A 1 87 ? 18.656 -7.993 10.399 1.00 21.49 87 TYR A C 1
ATOM 493 O O . TYR A 1 87 ? 17.844 -7.508 9.615 1.00 20.48 87 TYR A O 1
ATOM 502 N N . GLN A 1 88 ? 18.998 -9.268 10.336 1.00 21.58 88 GLN A N 1
ATOM 503 C CA . GLN A 1 88 ? 18.431 -10.168 9.324 1.00 22.69 88 GLN A CA 1
ATOM 504 C C . GLN A 1 88 ? 16.948 -10.425 9.513 1.00 22.69 88 GLN A C 1
ATOM 505 O O . GLN A 1 88 ? 16.216 -10.538 8.539 1.00 22.12 88 GLN A O 1
ATOM 511 N N . ARG A 1 89 ? 16.496 -10.499 10.758 1.00 21.09 89 ARG A N 1
ATOM 512 C CA . ARG A 1 89 ? 15.094 -10.783 11.046 1.00 21.16 89 ARG A CA 1
ATOM 513 C C . ARG A 1 89 ? 14.195 -9.535 10.969 1.00 22.40 89 ARG A C 1
ATOM 514 O O . ARG A 1 89 ? 13.060 -9.657 10.553 1.00 25.30 89 ARG A O 1
ATOM 522 N N . ALA A 1 90 ? 14.703 -8.380 11.388 1.00 23.59 90 ALA A N 1
ATOM 523 C CA . ALA A 1 90 ? 13.903 -7.207 11.642 1.00 24.57 90 ALA A CA 1
ATOM 524 C C . ALA A 1 90 ? 14.256 -5.968 10.836 1.00 25.79 90 ALA A C 1
ATOM 525 O O . ALA A 1 90 ? 13.493 -5.016 10.857 1.00 31.31 90 ALA A O 1
ATOM 527 N N . ALA A 1 91 ? 15.382 -5.931 10.141 1.00 24.29 91 ALA A N 1
ATOM 528 C CA . ALA A 1 91 ? 15.836 -4.703 9.510 1.00 24.64 91 ALA A CA 1
ATOM 529 C C . ALA A 1 91 ? 16.173 -4.825 8.028 1.00 25.58 91 ALA A C 1
ATOM 530 O O . ALA A 1 91 ? 17.077 -4.143 7.533 1.00 25.98 91 ALA A O 1
ATOM 532 N N . LYS A 1 92 ? 15.458 -5.690 7.346 1.00 28.42 92 LYS A N 1
ATOM 533 C CA . LYS A 1 92 ? 15.616 -5.805 5.886 1.00 28.65 92 LYS A CA 1
ATOM 534 C C . LYS A 1 92 ? 15.069 -4.524 5.271 1.00 29.62 92 LYS A C 1
ATOM 535 O O . LYS A 1 92 ? 14.028 -4.046 5.728 1.00 27.58 92 LYS A O 1
ATOM 541 N N . PRO A 1 93 ? 15.748 -3.962 4.256 1.00 29.28 93 PRO A N 1
ATOM 542 C CA . PRO A 1 93 ? 15.349 -2.639 3.768 1.00 32.34 93 PRO A CA 1
ATOM 543 C C . PRO A 1 93 ? 13.860 -2.527 3.396 1.00 32.60 93 PRO A C 1
ATOM 544 O O . PRO A 1 93 ? 13.182 -1.544 3.741 1.00 34.84 93 PRO A O 1
ATOM 548 N N . GLU A 1 94 ? 13.351 -3.543 2.723 1.00 33.64 94 GLU A N 1
ATOM 549 C CA . GLU A 1 94 ? 11.978 -3.579 2.273 1.00 35.99 94 GLU A CA 1
ATOM 550 C C . GLU A 1 94 ? 10.962 -3.725 3.411 1.00 34.21 94 GLU A C 1
ATOM 551 O O . GLU A 1 94 ? 9.834 -3.260 3.337 1.00 35.35 94 GLU A O 1
ATOM 557 N N . GLN A 1 95 ? 11.355 -4.457 4.440 1.00 31.87 95 GLN A N 1
ATOM 558 C CA . GLN A 1 95 ? 10.548 -4.656 5.625 1.00 30.05 95 GLN A CA 1
ATOM 559 C C . GLN A 1 95 ? 10.369 -3.328 6.376 1.00 27.79 95 GLN A C 1
ATOM 560 O O . GLN A 1 95 ? 9.259 -2.971 6.798 1.00 29.60 95 GLN A O 1
ATOM 566 N N . ILE A 1 96 ? 11.455 -2.578 6.507 1.00 28.39 96 ILE A N 1
ATOM 567 C CA . ILE A 1 96 ? 11.411 -1.255 7.146 1.00 29.84 96 ILE A CA 1
ATOM 568 C C . ILE A 1 96 ? 10.592 -0.294 6.281 1.00 32.85 96 ILE A C 1
ATOM 569 O O . ILE A 1 96 ? 9.745 0.428 6.792 1.00 27.71 96 ILE A O 1
ATOM 574 N N . GLN A 1 97 ? 10.845 -0.281 4.975 1.00 29.60 97 GLN A N 1
ATOM 575 C CA . GLN A 1 97 ? 10.080 0.612 4.088 1.00 32.28 97 GLN A CA 1
ATOM 576 C C . GLN A 1 97 ? 8.587 0.318 4.112 1.00 30.28 97 GLN A C 1
ATOM 577 O O . GLN A 1 97 ? 7.788 1.224 4.145 1.00 36.06 97 GLN A O 1
ATOM 583 N N . LYS A 1 98 ? 8.208 -0.935 4.130 1.00 30.08 98 LYS A N 1
ATOM 584 C CA . LYS A 1 98 ? 6.802 -1.296 4.204 1.00 33.91 98 LYS A CA 1
ATOM 585 C C . LYS A 1 98 ? 6.146 -0.783 5.506 1.00 34.44 98 LYS A C 1
ATOM 586 O O . LYS A 1 98 ? 5.035 -0.240 5.500 1.00 33.40 98 LYS A O 1
ATOM 592 N N . TRP A 1 99 ? 6.858 -0.921 6.617 1.00 30.35 99 TRP A N 1
ATOM 593 C CA . TRP A 1 99 ? 6.362 -0.372 7.878 1.00 29.91 99 TRP A CA 1
ATOM 594 C C . TRP A 1 99 ? 6.256 1.166 7.847 1.00 30.99 99 TRP A C 1
ATOM 595 O O . TRP A 1 99 ? 5.283 1.727 8.321 1.00 36.47 99 TRP A O 1
ATOM 606 N N . ILE A 1 100 ? 7.250 1.840 7.298 1.00 30.61 100 ILE A N 1
ATOM 607 C CA . ILE A 1 100 ? 7.214 3.293 7.169 1.00 30.79 100 ILE A CA 1
ATOM 608 C C . ILE A 1 100 ? 5.964 3.719 6.377 1.00 38.08 100 ILE A C 1
ATOM 609 O O . ILE A 1 100 ? 5.276 4.670 6.769 1.00 35.07 100 ILE A O 1
ATOM 614 N N . ARG A 1 101 ? 5.665 3.012 5.294 1.00 37.78 101 ARG A N 1
ATOM 615 C CA . ARG A 1 101 ? 4.494 3.330 4.458 1.00 41.38 101 ARG A CA 1
ATOM 616 C C . ARG A 1 101 ? 3.176 3.045 5.207 1.00 38.88 101 ARG A C 1
ATOM 617 O O . ARG A 1 101 ? 2.323 3.922 5.296 1.00 39.84 101 ARG A O 1
ATOM 625 N N . THR A 1 102 ? 3.022 1.850 5.776 1.00 38.47 102 THR A N 1
ATOM 626 C CA . THR A 1 102 ? 1.770 1.482 6.418 1.00 40.25 102 THR A CA 1
ATOM 627 C C . THR A 1 102 ? 1.490 2.271 7.702 1.00 42.26 102 THR A C 1
ATOM 628 O O . THR A 1 102 ? 0.341 2.515 7.997 1.00 39.67 102 THR A O 1
ATOM 632 N N . ARG A 1 103 ? 2.523 2.654 8.448 1.00 42.44 103 ARG A N 1
ATOM 633 C CA A ARG A 1 103 ? 2.363 3.425 9.688 0.50 44.24 103 ARG A CA 1
ATOM 634 C CA B ARG A 1 103 ? 2.361 3.426 9.688 0.50 42.82 103 ARG A CA 1
ATOM 635 C C . ARG A 1 103 ? 2.456 4.937 9.422 1.00 42.83 103 ARG A C 1
ATOM 636 O O . ARG A 1 103 ? 2.403 5.727 10.344 1.00 49.82 103 ARG A O 1
ATOM 651 N N . LYS A 1 104 ? 2.643 5.334 8.160 1.00 44.17 104 LYS A N 1
ATOM 652 C CA . LYS A 1 104 ? 2.703 6.746 7.769 1.00 44.24 104 LYS A CA 1
ATOM 653 C C . LYS A 1 104 ? 3.780 7.533 8.518 1.00 48.14 104 LYS A C 1
ATOM 654 O O . LYS A 1 104 ? 3.530 8.625 9.024 1.00 49.99 104 LYS A O 1
ATOM 656 N N . LEU A 1 105 ? 4.979 6.968 8.592 1.00 40.46 105 LEU A N 1
ATOM 657 C CA . LEU A 1 105 ? 6.105 7.626 9.239 1.00 38.22 105 LEU A CA 1
ATOM 658 C C . LEU A 1 105 ? 6.871 8.428 8.228 1.00 35.68 105 LEU A C 1
ATOM 659 O O . LEU A 1 105 ? 6.847 8.095 7.055 1.00 37.51 105 LEU A O 1
ATOM 664 N N . LYS A 1 106 ? 7.600 9.442 8.671 1.00 33.40 106 LYS A N 1
ATOM 665 C CA . LYS A 1 106 ? 8.577 10.129 7.815 1.00 34.95 106 LYS A CA 1
ATOM 666 C C . LYS A 1 106 ? 9.823 9.279 7.585 1.00 36.19 106 LYS A C 1
ATOM 667 O O . LYS A 1 106 ? 10.421 9.315 6.523 1.00 33.73 106 LYS A O 1
ATOM 673 N N . TYR A 1 107 ? 10.246 8.565 8.617 1.00 29.04 107 TYR A N 1
ATOM 674 C CA . TYR A 1 107 ? 11.372 7.652 8.543 1.00 27.29 107 TYR A CA 1
ATOM 675 C C . TYR A 1 107 ? 11.261 6.703 9.759 1.00 28.55 107 TYR A C 1
ATOM 676 O O . TYR A 1 107 ? 10.369 6.860 10.588 1.00 26.46 107 TYR A O 1
ATOM 685 N N . LEU A 1 108 ? 12.130 5.701 9.808 1.00 25.10 108 LEU A N 1
ATOM 686 C CA . LEU A 1 108 ? 12.245 4.838 10.982 1.00 24.58 108 LEU A CA 1
ATOM 687 C C . LEU A 1 108 ? 13.697 4.661 11.348 1.00 24.35 108 LEU A C 1
ATOM 688 O O . LEU A 1 108 ? 14.492 4.190 10.529 1.00 23.22 108 LEU A O 1
ATOM 693 N N . GLY A 1 109 ? 14.050 4.986 12.594 1.00 21.57 109 GLY A N 1
ATOM 694 C CA . GLY A 1 109 ? 15.452 4.974 13.021 1.00 20.91 109 GLY A CA 1
ATOM 695 C C . GLY A 1 109 ? 16.010 3.621 13.402 1.00 20.88 109 GLY A C 1
ATOM 696 O O . GLY A 1 109 ? 16.671 3.493 14.434 1.00 22.00 109 GLY A O 1
ATOM 697 N N . VAL A 1 110 ? 15.722 2.604 12.601 1.00 20.29 110 VAL A N 1
ATOM 698 C CA . VAL A 1 110 ? 16.363 1.296 12.729 1.00 20.42 110 VAL A CA 1
ATOM 699 C C . VAL A 1 110 ? 17.340 1.245 11.566 1.00 21.48 110 VAL A C 1
ATOM 700 O O . VAL A 1 110 ? 16.932 1.440 10.410 1.00 22.65 110 VAL A O 1
ATOM 704 N N . PRO A 1 111 ? 18.626 0.999 11.845 1.00 22.50 111 PRO A N 1
ATOM 705 C CA . PRO A 1 111 ? 19.568 0.937 10.723 1.00 23.11 111 PRO A CA 1
ATOM 706 C C . PRO A 1 111 ? 19.270 -0.201 9.758 1.00 22.90 111 PRO A C 1
ATOM 707 O O . PRO A 1 111 ? 18.767 -1.247 10.131 1.00 22.01 111 PRO A O 1
ATOM 711 N N . LYS A 1 112 ? 19.554 0.067 8.487 1.00 25.09 112 LYS A N 1
ATOM 712 C CA . LYS A 1 112 ? 19.315 -0.901 7.447 1.00 27.57 112 LYS A CA 1
ATOM 713 C C . LYS A 1 112 ? 20.493 -1.891 7.366 1.00 21.61 112 LYS A C 1
ATOM 714 O O . LYS A 1 112 ? 21.684 -1.475 7.415 1.00 27.77 112 LYS A O 1
ATOM 720 N N . TYR A 1 113 ? 20.116 -3.149 7.196 1.00 24.02 113 TYR A N 1
ATOM 721 C CA . TYR A 1 113 ? 21.064 -4.250 6.982 1.00 25.65 113 TYR A CA 1
ATOM 722 C C . TYR A 1 113 ? 21.293 -4.415 5.462 1.00 21.03 113 TYR A C 1
ATOM 723 O O . TYR A 1 113 ? 20.328 -4.624 4.707 1.00 21.67 113 TYR A O 1
ATOM 732 N N . TRP A 1 114 ? 22.540 -4.373 5.038 1.00 23.31 114 TRP A N 1
ATOM 733 C CA . TRP A 1 114 ? 22.865 -4.448 3.595 1.00 23.35 114 TRP A CA 1
ATOM 734 C C . TRP A 1 114 ? 23.538 -5.755 3.171 1.00 22.05 114 TRP A C 1
ATOM 735 O O . TRP A 1 114 ? 23.737 -5.997 1.978 1.00 23.04 114 TRP A O 1
ATOM 746 N N . GLY A 1 115 ? 24.013 -6.544 4.138 1.00 20.28 115 GLY A N 1
ATOM 747 C CA . GLY A 1 115 ? 24.620 -7.822 3.837 1.00 19.37 115 GLY A CA 1
ATOM 748 C C . GLY A 1 115 ? 25.558 -8.273 4.921 1.00 18.70 115 GLY A C 1
ATOM 749 O O . GLY A 1 115 ? 25.922 -7.509 5.819 1.00 21.64 115 GLY A O 1
ATOM 750 N N . SER A 1 116 ? 25.972 -9.523 4.808 1.00 18.92 116 SER A N 1
ATOM 751 C CA . SER A 1 116 ? 26.901 -10.085 5.734 1.00 20.12 116 SER A CA 1
ATOM 752 C C . SER A 1 116 ? 27.619 -11.244 5.117 1.00 19.45 116 SER A C 1
ATOM 753 O O . SER A 1 116 ? 27.185 -11.818 4.093 1.00 20.46 116 SER A O 1
ATOM 756 N N . GLY A 1 117 ? 28.716 -11.631 5.727 1.00 19.05 117 GLY A N 1
ATOM 757 C CA . GLY A 1 117 ? 29.425 -12.808 5.296 1.00 20.95 117 GLY A CA 1
ATOM 758 C C . GLY A 1 117 ? 30.496 -13.245 6.259 1.00 21.75 117 GLY A C 1
ATOM 759 O O . GLY A 1 117 ? 30.503 -12.874 7.451 1.00 21.25 117 GLY A O 1
ATOM 760 N N . LEU A 1 118 ? 31.361 -14.115 5.733 1.00 21.89 118 LEU A N 1
ATOM 761 C CA . LEU A 1 118 ? 32.455 -14.700 6.488 1.00 22.66 118 LEU A CA 1
ATOM 762 C C . LEU A 1 118 ? 33.735 -14.376 5.761 1.00 25.29 118 LEU A C 1
ATOM 763 O O . LEU A 1 118 ? 33.772 -14.332 4.545 1.00 27.00 118 LEU A O 1
ATOM 768 N N . HIS A 1 119 ? 34.769 -14.074 6.538 1.00 25.14 119 HIS A N 1
ATOM 769 C CA . HIS A 1 119 ? 36.051 -13.597 6.005 1.00 27.64 119 HIS A CA 1
ATOM 770 C C . HIS A 1 119 ? 37.130 -14.309 6.831 1.00 28.97 119 HIS A C 1
ATOM 771 O O . HIS A 1 119 ? 37.106 -14.269 8.044 1.00 28.46 119 HIS A O 1
ATOM 778 N N . ASP A 1 120 ? 38.050 -14.942 6.133 1.00 32.15 120 ASP A N 1
ATOM 779 C CA . ASP A 1 120 ? 39.164 -15.636 6.790 1.00 35.80 120 ASP A CA 1
ATOM 780 C C . ASP A 1 120 ? 40.420 -14.782 6.585 1.00 33.16 120 ASP A C 1
ATOM 781 O O . ASP A 1 120 ? 40.614 -14.192 5.521 1.00 36.80 120 ASP A O 1
ATOM 786 N N . LYS A 1 121 ? 41.204 -14.647 7.653 1.00 33.75 121 LYS A N 1
ATOM 787 C CA . LYS A 1 121 ? 42.503 -13.972 7.578 1.00 34.35 121 LYS A CA 1
ATOM 788 C C . LYS A 1 121 ? 43.473 -14.583 8.570 1.00 33.01 121 LYS A C 1
ATOM 789 O O . LYS A 1 121 ? 43.141 -14.721 9.738 1.00 28.98 121 LYS A O 1
ATOM 795 N N . ASN A 1 122 ? 44.668 -14.935 8.101 1.00 37.31 122 ASN A N 1
ATOM 796 C CA . ASN A 1 122 ? 45.743 -15.434 8.991 1.00 34.86 122 ASN A CA 1
ATOM 797 C C . ASN A 1 122 ? 45.301 -16.625 9.859 1.00 36.00 122 ASN A C 1
ATOM 798 O O . ASN A 1 122 ? 45.587 -16.677 11.050 1.00 41.56 122 ASN A O 1
ATOM 803 N N . GLY A 1 123 ? 44.584 -17.557 9.239 1.00 36.56 123 GLY A N 1
ATOM 804 C CA . GLY A 1 123 ? 44.048 -18.746 9.911 1.00 40.70 123 GLY A CA 1
ATOM 805 C C . GLY A 1 123 ? 42.942 -18.535 10.946 1.00 42.07 123 GLY A C 1
ATOM 806 O O . GLY A 1 123 ? 42.637 -19.460 11.710 1.00 48.21 123 GLY A O 1
ATOM 807 N N . LYS A 1 124 ? 42.347 -17.333 10.988 1.00 40.41 124 LYS A N 1
ATOM 808 C CA . LYS A 1 124 ? 41.241 -17.018 11.896 1.00 35.05 124 LYS A CA 1
ATOM 809 C C . LYS A 1 124 ? 39.997 -16.702 11.048 1.00 35.25 124 LYS A C 1
ATOM 810 O O . LYS A 1 124 ? 40.098 -16.168 9.937 1.00 34.59 124 LYS A O 1
ATOM 812 N N . SER A 1 125 ? 38.825 -17.053 11.590 1.00 33.15 125 SER A N 1
ATOM 813 C CA A SER A 1 125 ? 37.548 -16.804 10.924 0.50 30.77 125 SER A CA 1
ATOM 814 C CA B SER A 1 125 ? 37.546 -16.802 10.926 0.50 30.72 125 SER A CA 1
ATOM 815 C C . SER A 1 125 ? 36.861 -15.588 11.521 1.00 26.83 125 SER A C 1
ATOM 816 O O . SER A 1 125 ? 36.745 -15.486 12.734 1.00 26.87 125 SER A O 1
ATOM 821 N N . TYR A 1 126 ? 36.405 -14.687 10.650 1.00 28.41 126 TYR A N 1
ATOM 822 C CA . TYR A 1 126 ? 35.702 -13.474 11.027 1.00 26.32 126 TYR A CA 1
ATOM 823 C C . TYR A 1 126 ? 34.322 -13.460 10.372 1.00 27.39 126 TYR A C 1
ATOM 824 O O . TYR A 1 126 ? 34.104 -14.052 9.288 1.00 25.71 126 TYR A O 1
ATOM 833 N N . ARG A 1 127 ? 33.405 -12.758 11.038 1.00 23.39 127 ARG A N 1
ATOM 834 C CA . ARG A 1 127 ? 32.105 -12.430 10.489 1.00 24.16 127 ARG A CA 1
ATOM 835 C C . ARG A 1 127 ? 32.095 -10.956 10.196 1.00 24.33 127 ARG A C 1
ATOM 836 O O . ARG A 1 127 ? 32.654 -10.165 10.960 1.00 22.81 127 ARG A O 1
ATOM 844 N N . PHE A 1 128 ? 31.484 -10.571 9.076 1.00 22.10 128 PHE A N 1
ATOM 845 C CA . PHE A 1 128 ? 31.268 -9.161 8.798 1.00 21.98 128 PHE A CA 1
ATOM 846 C C . PHE A 1 128 ? 29.837 -8.829 8.431 1.00 21.43 128 PHE A C 1
ATOM 847 O O . PHE A 1 128 ? 29.097 -9.674 7.972 1.00 20.50 128 PHE A O 1
ATOM 855 N N . MET A 1 129 ? 29.490 -7.572 8.640 1.00 21.02 129 MET A N 1
ATOM 856 C CA . MET A 1 129 ? 28.157 -7.057 8.390 1.00 22.07 129 MET A CA 1
ATOM 857 C C . MET A 1 129 ? 28.250 -5.654 7.850 1.00 21.67 129 MET A C 1
ATOM 858 O O . MET A 1 129 ? 29.047 -4.841 8.340 1.00 22.13 129 MET A O 1
ATOM 863 N N . ILE A 1 130 ? 27.499 -5.391 6.777 1.00 21.28 130 ILE A N 1
ATOM 864 C CA . ILE A 1 130 ? 27.489 -4.098 6.123 1.00 22.79 130 ILE A CA 1
ATOM 865 C C . ILE A 1 130 ? 26.226 -3.363 6.542 1.00 23.44 130 ILE A C 1
ATOM 866 O O . ILE A 1 130 ? 25.109 -3.887 6.383 1.00 22.58 130 ILE A O 1
ATOM 871 N N . MET A 1 131 ? 26.420 -2.136 7.049 1.00 25.32 131 MET A N 1
ATOM 872 C CA A MET A 1 131 ? 25.286 -1.318 7.500 0.50 28.00 131 MET A CA 1
ATOM 873 C CA B MET A 1 131 ? 25.281 -1.309 7.475 0.50 26.76 131 MET A CA 1
ATOM 874 C C . MET A 1 131 ? 25.423 0.094 6.947 1.00 29.26 131 MET A C 1
ATOM 875 O O . MET A 1 131 ? 26.483 0.482 6.421 1.00 29.85 131 MET A O 1
ATOM 884 N N . ASP A 1 132 ? 24.365 0.869 7.105 1.00 30.15 132 ASP A N 1
ATOM 885 C CA . ASP A 1 132 ? 24.341 2.318 6.885 1.00 32.14 132 ASP A CA 1
ATOM 886 C C . ASP A 1 132 ? 25.519 2.961 7.669 1.00 26.05 132 ASP A C 1
ATOM 887 O O . ASP A 1 132 ? 25.848 2.541 8.796 1.00 29.41 132 ASP A O 1
ATOM 892 N N . ARG A 1 133 ? 26.163 3.949 7.072 1.00 29.71 133 ARG A N 1
ATOM 893 C CA . ARG A 1 133 ? 27.089 4.838 7.797 1.00 30.01 133 ARG A CA 1
ATOM 894 C C . ARG A 1 133 ? 26.273 6.001 8.414 1.00 28.99 133 ARG A C 1
ATOM 895 O O . ARG A 1 133 ? 25.401 6.530 7.759 1.00 27.34 133 ARG A O 1
ATOM 903 N N . PHE A 1 134 ? 26.590 6.374 9.639 1.00 28.92 134 PHE A N 1
ATOM 904 C CA . PHE A 1 134 ? 25.893 7.457 10.344 1.00 30.18 134 PHE A CA 1
ATOM 905 C C . PHE A 1 134 ? 26.831 8.632 10.674 1.00 29.19 134 PHE A C 1
ATOM 906 O O . PHE A 1 134 ? 28.033 8.530 10.524 1.00 30.31 134 PHE A O 1
ATOM 914 N N . GLY A 1 135 ? 26.237 9.728 11.116 1.00 30.17 135 GLY A N 1
ATOM 915 C CA . GLY A 1 135 ? 26.997 10.853 11.641 1.00 32.72 135 GLY A CA 1
ATOM 916 C C . GLY A 1 135 ? 27.280 10.688 13.126 1.00 34.22 135 GLY A C 1
ATOM 917 O O . GLY A 1 135 ? 27.585 9.603 13.603 1.00 34.81 135 GLY A O 1
ATOM 918 N N . SER A 1 136 ? 27.154 11.783 13.859 1.00 31.60 136 SER A N 1
ATOM 919 C CA . SER A 1 136 ? 27.569 11.829 15.243 1.00 31.48 136 SER A CA 1
ATOM 920 C C . SER A 1 136 ? 26.615 11.067 16.145 1.00 28.01 136 SER A C 1
ATOM 921 O O . SER A 1 136 ? 25.420 10.944 15.842 1.00 27.47 136 SER A O 1
ATOM 924 N N . ASP A 1 137 ? 27.141 10.587 17.267 1.00 29.57 137 ASP A N 1
ATOM 925 C CA . ASP A 1 137 ? 26.279 10.063 18.334 1.00 31.75 137 ASP A CA 1
ATOM 926 C C . ASP A 1 137 ? 25.734 11.246 19.137 1.00 32.62 137 ASP A C 1
ATOM 927 O O . ASP A 1 137 ? 26.333 12.338 19.137 1.00 28.49 137 ASP A O 1
ATOM 932 N N . LEU A 1 138 ? 24.605 11.037 19.804 1.00 31.44 138 LEU A N 1
ATOM 933 C CA . LEU A 1 138 ? 23.984 12.108 20.579 1.00 31.72 138 LEU A CA 1
ATOM 934 C C . LEU A 1 138 ? 24.733 12.480 21.835 1.00 28.80 138 LEU A C 1
ATOM 935 O O . LEU A 1 138 ? 24.557 13.598 22.309 1.00 31.75 138 LEU A O 1
ATOM 940 N N . GLN A 1 139 ? 25.530 11.568 22.391 1.00 27.37 139 GLN A N 1
ATOM 941 C CA . GLN A 1 139 ? 26.262 11.820 23.640 1.00 27.79 139 GLN A CA 1
ATOM 942 C C . GLN A 1 139 ? 27.298 12.924 23.417 1.00 30.69 139 GLN A C 1
ATOM 943 O O . GLN A 1 139 ? 27.434 13.810 24.279 1.00 29.07 139 GLN A O 1
ATOM 949 N N . LYS A 1 140 ? 28.014 12.878 22.285 1.00 30.97 140 LYS A N 1
ATOM 950 C CA . LYS A 1 140 ? 28.958 13.963 21.929 1.00 33.28 140 LYS A CA 1
ATOM 951 C C . LYS A 1 140 ? 28.249 15.323 21.852 1.00 33.14 140 LYS A C 1
ATOM 952 O O . LYS A 1 140 ? 28.719 16.301 22.423 1.00 34.02 140 LYS A O 1
ATOM 954 N N . ILE A 1 141 ? 27.108 15.363 21.181 1.00 31.67 141 ILE A N 1
ATOM 955 C CA . ILE A 1 141 ? 26.335 16.600 21.008 1.00 32.92 141 ILE A CA 1
ATOM 956 C C . ILE A 1 141 ? 25.793 17.115 22.351 1.00 34.43 141 ILE A C 1
ATOM 957 O O . ILE A 1 141 ? 25.852 18.327 22.643 1.00 33.49 141 ILE A O 1
ATOM 962 N N . TYR A 1 142 ? 25.276 16.197 23.160 1.00 31.22 142 TYR A N 1
ATOM 963 C CA . TYR A 1 142 ? 24.857 16.490 24.546 1.00 31.88 142 TYR A CA 1
ATOM 964 C C . TYR A 1 142 ? 25.972 17.142 25.373 1.00 33.47 142 TYR A C 1
ATOM 965 O O . TYR A 1 142 ? 25.759 18.184 26.002 1.00 34.68 142 TYR A O 1
ATOM 974 N N . GLU A 1 143 ? 27.147 16.520 25.372 1.00 33.19 143 GLU A N 1
ATOM 975 C CA . GLU A 1 143 ? 28.297 17.026 26.117 1.00 36.94 143 GLU A CA 1
ATOM 976 C C . GLU A 1 143 ? 28.764 18.400 25.604 1.00 39.11 143 GLU A C 1
ATOM 977 O O . GLU A 1 143 ? 29.131 19.254 26.404 1.00 42.76 143 GLU A O 1
ATOM 983 N N . ALA A 1 144 ? 28.719 18.600 24.288 1.00 39.57 144 ALA A N 1
ATOM 984 C CA . ALA A 1 144 ? 29.017 19.893 23.670 1.00 40.99 144 ALA A CA 1
ATOM 985 C C . ALA A 1 144 ? 27.979 20.968 23.999 1.00 43.31 144 ALA A C 1
ATOM 986 O O . ALA A 1 144 ? 28.278 22.152 23.899 1.00 45.87 144 ALA A O 1
ATOM 988 N N . ASN A 1 145 ? 26.772 20.568 24.391 1.00 39.57 145 ASN A N 1
ATOM 989 C CA . ASN A 1 145 ? 25.734 21.502 24.809 1.00 39.41 145 ASN A CA 1
ATOM 990 C C . ASN A 1 145 ? 25.658 21.621 26.341 1.00 34.21 145 ASN A C 1
ATOM 991 O O . ASN A 1 145 ? 24.597 21.923 26.882 1.00 34.09 145 ASN A O 1
ATOM 996 N N . ALA A 1 146 ? 26.778 21.389 27.022 1.00 32.62 146 ALA A N 1
ATOM 997 C CA . ALA A 1 146 ? 26.882 21.444 28.486 1.00 36.45 146 ALA A CA 1
ATOM 998 C C . ALA A 1 146 ? 25.887 20.504 29.180 1.00 36.76 146 ALA A C 1
ATOM 999 O O . ALA A 1 146 ? 25.288 20.849 30.202 1.00 33.77 146 ALA A O 1
ATOM 1001 N N . LYS A 1 147 ? 25.722 19.311 28.598 1.00 36.63 147 LYS A N 1
ATOM 1002 C CA . LYS A 1 147 ? 24.864 18.259 29.144 1.00 32.55 147 LYS A CA 1
ATOM 1003 C C . LYS A 1 147 ? 23.427 18.681 29.387 1.00 31.43 147 LYS A C 1
ATOM 1004 O O . LYS A 1 147 ? 22.868 18.423 30.452 1.00 31.91 147 LYS A O 1
ATOM 1010 N N . ARG A 1 148 ? 22.843 19.333 28.389 1.00 28.45 148 ARG A N 1
ATOM 1011 C CA . ARG A 1 148 ? 21.424 19.616 28.332 1.00 29.34 148 ARG A CA 1
ATOM 1012 C C . ARG A 1 148 ? 20.948 19.460 26.909 1.00 28.92 148 ARG A C 1
ATOM 1013 O O . ARG A 1 148 ? 21.678 19.785 25.968 1.00 32.24 148 ARG A O 1
ATOM 1021 N N . PHE A 1 149 ? 19.721 18.978 26.763 1.00 28.93 149 PHE A N 1
ATOM 1022 C CA . PHE A 1 149 ? 18.927 19.154 25.567 1.00 28.60 149 PHE A CA 1
ATOM 1023 C C . PHE A 1 149 ? 17.689 19.886 26.000 1.00 30.45 149 PHE A C 1
ATOM 1024 O O . PHE A 1 149 ? 17.206 19.710 27.118 1.00 28.11 149 PHE A O 1
ATOM 1032 N N . SER A 1 150 ? 17.155 20.684 25.088 1.00 29.91 150 SER A N 1
ATOM 1033 C CA . SER A 1 150 ? 15.939 21.434 25.324 1.00 30.44 150 SER A CA 1
ATOM 1034 C C . SER A 1 150 ? 14.743 20.519 25.420 1.00 32.62 150 SER A C 1
ATOM 1035 O O . SER A 1 150 ? 14.779 19.384 24.939 1.00 31.19 150 SER A O 1
ATOM 1038 N N . ARG A 1 151 ? 13.666 21.032 26.001 1.00 28.19 151 ARG A N 1
ATOM 1039 C CA . ARG A 1 151 ? 12.420 20.295 26.046 1.00 31.15 151 ARG A CA 1
ATOM 1040 C C . ARG A 1 151 ? 11.917 19.897 24.643 1.00 31.37 151 ARG A C 1
ATOM 1041 O O . ARG A 1 151 ? 11.484 18.753 24.420 1.00 28.94 151 ARG A O 1
ATOM 1049 N N . LYS A 1 152 ? 11.978 20.833 23.705 1.00 29.46 152 LYS A N 1
ATOM 1050 C CA . LYS A 1 152 ? 11.661 20.560 22.298 1.00 30.97 152 LYS A CA 1
ATOM 1051 C C . LYS A 1 152 ? 12.470 19.359 21.764 1.00 28.04 152 LYS A C 1
ATOM 1052 O O . LYS A 1 152 ? 11.898 18.441 21.200 1.00 29.78 152 LYS A O 1
ATOM 1058 N N . THR A 1 153 ? 13.776 19.411 21.930 1.00 28.83 153 THR A N 1
ATOM 1059 C CA . THR A 1 153 ? 14.672 18.354 21.471 1.00 29.40 153 THR A CA 1
ATOM 1060 C C . THR A 1 153 ? 14.350 16.994 22.116 1.00 30.70 153 THR A C 1
ATOM 1061 O O . THR A 1 153 ? 14.267 15.972 21.426 1.00 27.28 153 THR A O 1
ATOM 1065 N N . VAL A 1 154 ? 14.162 17.006 23.436 1.00 26.52 154 VAL A N 1
ATOM 1066 C CA . VAL A 1 154 ? 13.896 15.778 24.160 1.00 26.33 154 VAL A CA 1
ATOM 1067 C C . VAL A 1 154 ? 12.608 15.153 23.684 1.00 25.02 154 VAL A C 1
ATOM 1068 O O . VAL A 1 154 ? 12.551 13.921 23.436 1.00 26.30 154 VAL A O 1
ATOM 1072 N N . LEU A 1 155 ? 11.569 15.972 23.492 1.00 25.06 155 LEU A N 1
ATOM 1073 C CA . LEU A 1 155 ? 10.294 15.448 23.040 1.00 26.68 155 LEU A CA 1
ATOM 1074 C C . LEU A 1 155 ? 10.368 14.882 21.613 1.00 26.04 155 LEU A C 1
ATOM 1075 O O . LEU A 1 155 ? 9.797 13.803 21.334 1.00 27.93 155 LEU A O 1
ATOM 1080 N N . GLN A 1 156 ? 11.070 15.591 20.741 1.00 26.75 156 GLN A N 1
ATOM 1081 C CA . GLN A 1 156 ? 11.227 15.158 19.340 1.00 29.65 156 GLN A CA 1
ATOM 1082 C C . GLN A 1 156 ? 12.090 13.863 19.236 1.00 27.80 156 GLN A C 1
ATOM 1083 O O . GLN A 1 156 ? 11.769 12.979 18.449 1.00 28.40 156 GLN A O 1
ATOM 1089 N N . LEU A 1 157 ? 13.169 13.794 20.007 1.00 28.25 157 LEU A N 1
ATOM 1090 C CA . LEU A 1 157 ? 13.962 12.557 20.111 1.00 26.62 157 LEU A CA 1
ATOM 1091 C C . LEU A 1 157 ? 13.104 11.401 20.580 1.00 26.04 157 LEU A C 1
ATOM 1092 O O . LEU A 1 157 ? 13.105 10.336 19.956 1.00 25.19 157 LEU A O 1
ATOM 1097 N N . SER A 1 158 ? 12.334 11.622 21.645 1.00 24.65 158 SER A N 1
ATOM 1098 C CA . SER A 1 158 ? 11.578 10.579 22.293 1.00 23.25 158 SER A CA 1
ATOM 1099 C C . SER A 1 158 ? 10.424 10.067 21.477 1.00 23.30 158 SER A C 1
ATOM 1100 O O . SER A 1 158 ? 10.131 8.863 21.522 1.00 21.36 158 SER A O 1
ATOM 1103 N N . LEU A 1 159 ? 9.758 10.939 20.711 1.00 23.54 159 LEU A N 1
ATOM 1104 C CA . LEU A 1 159 ? 8.744 10.489 19.773 1.00 25.10 159 LEU A CA 1
ATOM 1105 C C . LEU A 1 159 ? 9.309 9.491 18.749 1.00 21.99 159 LEU A C 1
ATOM 1106 O O . LEU A 1 159 ? 8.682 8.460 18.485 1.00 22.27 159 LEU A O 1
ATOM 1111 N N . ARG A 1 160 ? 10.483 9.779 18.231 1.00 23.06 160 ARG A N 1
ATOM 1112 C CA . ARG A 1 160 ? 11.103 8.906 17.233 1.00 23.87 160 ARG A CA 1
ATOM 1113 C C . ARG A 1 160 ? 11.636 7.619 17.865 1.00 24.53 160 ARG A C 1
ATOM 1114 O O . ARG A 1 160 ? 11.601 6.574 17.224 1.00 23.71 160 ARG A O 1
ATOM 1122 N N . ILE A 1 161 ? 12.112 7.706 19.104 1.00 23.73 161 ILE A N 1
ATOM 1123 C CA . ILE A 1 161 ? 12.531 6.508 19.835 1.00 22.45 161 ILE A CA 1
ATOM 1124 C C . ILE A 1 161 ? 11.324 5.630 20.121 1.00 22.60 161 ILE A C 1
ATOM 1125 O O . ILE A 1 161 ? 11.415 4.406 20.004 1.00 21.92 161 ILE A O 1
ATOM 1130 N N . LEU A 1 162 ? 10.169 6.225 20.455 1.00 22.72 162 LEU A N 1
ATOM 1131 C CA . LEU A 1 162 ? 8.952 5.424 20.595 1.00 22.22 162 LEU A CA 1
ATOM 1132 C C . LEU A 1 162 ? 8.560 4.688 19.297 1.00 22.74 162 LEU A C 1
ATOM 1133 O O . LEU A 1 162 ? 8.087 3.544 19.352 1.00 21.82 162 LEU A O 1
ATOM 1138 N N . ASP A 1 163 ? 8.753 5.332 18.153 1.00 22.77 163 ASP A N 1
ATOM 1139 C CA . ASP A 1 163 ? 8.509 4.637 16.858 1.00 23.24 163 ASP A CA 1
ATOM 1140 C C . ASP A 1 163 ? 9.445 3.439 16.710 1.00 20.91 163 ASP A C 1
ATOM 1141 O O . ASP A 1 163 ? 9.002 2.356 16.303 1.00 20.80 163 ASP A O 1
ATOM 1146 N N . ILE A 1 164 ? 10.720 3.630 17.056 1.00 21.46 164 ILE A N 1
ATOM 1147 C CA . ILE A 1 164 ? 11.735 2.561 16.964 1.00 20.84 164 ILE A CA 1
ATOM 1148 C C . ILE A 1 164 ? 11.388 1.412 17.908 1.00 22.01 164 ILE A C 1
ATOM 1149 O O . ILE A 1 164 ? 11.411 0.242 17.515 1.00 20.75 164 ILE A O 1
ATOM 1154 N N . LEU A 1 165 ? 11.050 1.745 19.154 1.00 20.84 165 LEU A N 1
ATOM 1155 C CA . LEU A 1 165 ? 10.748 0.734 20.145 1.00 20.87 165 LEU A CA 1
ATOM 1156 C C . LEU A 1 165 ? 9.509 -0.048 19.772 1.00 20.28 165 LEU A C 1
ATOM 1157 O O . LEU A 1 165 ? 9.525 -1.287 19.845 1.00 21.75 165 LEU A O 1
ATOM 1162 N N . GLU A 1 166 ? 8.466 0.642 19.295 1.00 21.67 166 GLU A N 1
ATOM 1163 C CA . GLU A 1 166 ? 7.284 -0.060 18.821 1.00 23.60 166 GLU A CA 1
ATOM 1164 C C . GLU A 1 166 ? 7.641 -1.068 17.729 1.00 21.94 166 GLU A C 1
ATOM 1165 O O . GLU A 1 166 ? 7.201 -2.205 17.766 1.00 22.10 166 GLU A O 1
ATOM 1171 N N . TYR A 1 167 ? 8.419 -0.585 16.782 1.00 20.17 167 TYR A N 1
ATOM 1172 C CA . TYR A 1 167 ? 8.780 -1.441 15.631 1.00 21.10 167 TYR A CA 1
ATOM 1173 C C . TYR A 1 167 ? 9.610 -2.697 16.087 1.00 20.23 167 TYR A C 1
ATOM 1174 O O . TYR A 1 167 ? 9.226 -3.845 15.832 1.00 21.64 167 TYR A O 1
ATOM 1183 N N . ILE A 1 168 ? 10.692 -2.495 16.860 1.00 19.43 168 ILE A N 1
ATOM 1184 C CA . ILE A 1 168 ? 11.526 -3.661 17.316 1.00 20.42 168 ILE A CA 1
ATOM 1185 C C . ILE A 1 168 ? 10.663 -4.603 18.273 1.00 20.51 168 ILE A C 1
ATOM 1186 O O . ILE A 1 168 ? 10.741 -5.842 18.194 1.00 20.69 168 ILE A O 1
ATOM 1191 N N . HIS A 1 169 ? 9.848 -4.029 19.185 1.00 20.65 169 HIS A N 1
ATOM 1192 C CA . HIS A 1 169 ? 8.993 -4.871 20.082 1.00 20.13 169 HIS A CA 1
ATOM 1193 C C . HIS A 1 169 ? 8.003 -5.715 19.213 1.00 20.57 169 HIS A C 1
ATOM 1194 O O . HIS A 1 169 ? 7.732 -6.885 19.483 1.00 22.88 169 HIS A O 1
ATOM 1201 N N . GLU A 1 170 ? 7.426 -5.106 18.182 1.00 24.49 170 GLU A N 1
ATOM 1202 C CA . GLU A 1 170 ? 6.522 -5.867 17.300 1.00 27.04 170 GLU A CA 1
ATOM 1203 C C . GLU A 1 170 ? 7.257 -6.938 16.488 1.00 26.90 170 GLU A C 1
ATOM 1204 O O . GLU A 1 170 ? 6.613 -7.820 15.934 1.00 28.47 170 GLU A O 1
ATOM 1210 N N . HIS A 1 171 ? 8.585 -6.848 16.415 1.00 25.53 171 HIS A N 1
ATOM 1211 C CA . HIS A 1 171 ? 9.426 -7.852 15.767 1.00 25.45 171 HIS A CA 1
ATOM 1212 C C . HIS A 1 171 ? 10.194 -8.703 16.766 1.00 24.13 171 HIS A C 1
ATOM 1213 O O . HIS A 1 171 ? 11.236 -9.249 16.457 1.00 22.40 171 HIS A O 1
ATOM 1220 N N . GLU A 1 172 ? 9.639 -8.821 17.977 1.00 22.71 172 GLU A N 1
ATOM 1221 C CA . GLU A 1 172 ? 10.040 -9.775 19.008 1.00 22.57 172 GLU A CA 1
ATOM 1222 C C . GLU A 1 172 ? 11.259 -9.413 19.837 1.00 20.93 172 GLU A C 1
ATOM 1223 O O . GLU A 1 172 ? 11.719 -10.235 20.648 1.00 23.29 172 GLU A O 1
ATOM 1229 N N . TYR A 1 173 ? 11.771 -8.193 19.691 1.00 20.68 173 TYR A N 1
ATOM 1230 C CA . TYR A 1 173 ? 12.976 -7.798 20.373 1.00 19.65 173 TYR A CA 1
ATOM 1231 C C . TYR A 1 173 ? 12.782 -6.587 21.299 1.00 19.86 173 TYR A C 1
ATOM 1232 O O . TYR A 1 173 ? 12.036 -5.683 20.982 1.00 20.01 173 TYR A O 1
ATOM 1241 N N . VAL A 1 174 ? 13.557 -6.586 22.390 1.00 19.43 174 VAL A N 1
ATOM 1242 C CA . VAL A 1 174 ? 13.793 -5.377 23.181 1.00 19.25 174 VAL A CA 1
ATOM 1243 C C . VAL A 1 174 ? 15.256 -5.024 23.077 1.00 19.01 174 VAL A C 1
ATOM 1244 O O . VAL A 1 174 ? 16.134 -5.895 22.855 1.00 20.59 174 VAL A O 1
ATOM 1248 N N . HIS A 1 175 ? 15.542 -3.737 23.260 1.00 18.69 175 HIS A N 1
ATOM 1249 C CA . HIS A 1 175 ? 16.904 -3.240 23.179 1.00 19.04 175 HIS A CA 1
ATOM 1250 C C . HIS A 1 175 ? 17.680 -3.320 24.487 1.00 20.33 175 HIS A C 1
ATOM 1251 O O . HIS A 1 175 ? 18.842 -3.766 24.523 1.00 17.80 175 HIS A O 1
ATOM 1258 N N . GLY A 1 176 ? 17.059 -2.828 25.558 1.00 20.71 176 GLY A N 1
ATOM 1259 C CA . GLY A 1 176 ? 17.627 -2.928 26.906 1.00 21.85 176 GLY A CA 1
ATOM 1260 C C . GLY A 1 176 ? 18.723 -1.928 27.253 1.00 21.62 176 GLY A C 1
ATOM 1261 O O . GLY A 1 176 ? 19.223 -1.966 28.362 1.00 23.12 176 GLY A O 1
ATOM 1262 N N . ASP A 1 177 ? 19.105 -1.050 26.323 1.00 20.87 177 ASP A N 1
ATOM 1263 C CA . ASP A 1 177 ? 20.265 -0.190 26.524 1.00 21.55 177 ASP A CA 1
ATOM 1264 C C . ASP A 1 177 ? 20.174 1.115 25.748 1.00 19.21 177 ASP A C 1
ATOM 1265 O O . ASP A 1 177 ? 21.157 1.597 25.193 1.00 19.04 177 ASP A O 1
ATOM 1270 N N . ILE A 1 178 ? 18.991 1.692 25.769 1.00 19.74 178 ILE A N 1
ATOM 1271 C CA . ILE A 1 178 ? 18.754 2.987 25.145 1.00 21.24 178 ILE A CA 1
ATOM 1272 C C . ILE A 1 178 ? 19.536 4.048 25.946 1.00 22.30 178 ILE A C 1
ATOM 1273 O O . ILE A 1 178 ? 19.439 4.129 27.165 1.00 21.56 178 ILE A O 1
ATOM 1278 N N . LYS A 1 179 ? 20.321 4.839 25.228 1.00 21.09 179 LYS A N 1
ATOM 1279 C CA . LYS A 1 179 ? 21.085 5.937 25.781 1.00 22.82 179 LYS A CA 1
ATOM 1280 C C . LYS A 1 179 ? 21.689 6.751 24.624 1.00 23.78 179 LYS A C 1
ATOM 1281 O O . LYS A 1 179 ? 21.769 6.278 23.483 1.00 22.34 179 LYS A O 1
ATOM 1287 N N . ALA A 1 180 ? 22.125 7.968 24.943 1.00 22.58 180 ALA A N 1
ATOM 1288 C CA . ALA A 1 180 ? 22.621 8.892 23.931 1.00 23.61 180 ALA A CA 1
ATOM 1289 C C . ALA A 1 180 ? 23.795 8.372 23.110 1.00 23.50 180 ALA A C 1
ATOM 1290 O O . ALA A 1 180 ? 23.867 8.661 21.914 1.00 24.05 180 ALA A O 1
ATOM 1292 N N . SER A 1 181 ? 24.680 7.596 23.713 1.00 23.45 181 SER A N 1
ATOM 1293 C CA . SER A 1 181 ? 25.807 7.030 22.989 1.00 24.56 181 SER A CA 1
ATOM 1294 C C . SER A 1 181 ? 25.384 5.918 21.988 1.00 24.29 181 SER A C 1
ATOM 1295 O O . SER A 1 181 ? 26.172 5.558 21.113 1.00 25.59 181 SER A O 1
ATOM 1298 N N . ASN A 1 182 ? 24.149 5.421 22.111 1.00 21.84 182 ASN A N 1
ATOM 1299 C CA . ASN A 1 182 ? 23.572 4.447 21.161 1.00 21.47 182 ASN A CA 1
ATOM 1300 C C . ASN A 1 182 ? 22.554 5.086 20.235 1.00 22.51 182 ASN A C 1
ATOM 1301 O O . ASN A 1 182 ? 21.791 4.378 19.566 1.00 22.73 182 ASN A O 1
ATOM 1306 N N . LEU A 1 183 ? 22.556 6.419 20.157 1.00 21.79 183 LEU A N 1
ATOM 1307 C CA . LEU A 1 183 ? 21.682 7.145 19.262 1.00 21.12 183 LEU A CA 1
ATOM 1308 C C . LEU A 1 183 ? 22.553 7.960 18.305 1.00 23.48 183 LEU A C 1
ATOM 1309 O O . LEU A 1 183 ? 23.357 8.796 18.746 1.00 24.84 183 LEU A O 1
ATOM 1314 N N . LEU A 1 184 ? 22.414 7.669 17.014 1.00 24.74 184 LEU A N 1
ATOM 1315 C CA . LEU A 1 184 ? 23.256 8.244 15.951 1.00 24.83 184 LEU A CA 1
ATOM 1316 C C . LEU A 1 184 ? 22.376 9.003 14.977 1.00 23.88 184 LEU A C 1
ATOM 1317 O O . LEU A 1 184 ? 21.248 8.605 14.693 1.00 24.96 184 LEU A O 1
ATOM 1322 N N . LEU A 1 185 ? 22.900 10.110 14.453 1.00 24.86 185 LEU A N 1
ATOM 1323 C CA . LEU A 1 185 ? 22.157 10.896 13.486 1.00 25.92 185 LEU A CA 1
ATOM 1324 C C . LEU A 1 185 ? 22.411 10.357 12.087 1.00 25.53 185 LEU A C 1
ATOM 1325 O O . LEU A 1 185 ? 23.489 9.853 11.801 1.00 25.58 185 LEU A O 1
ATOM 1330 N N . ASN A 1 186 ? 21.412 10.475 11.232 1.00 28.75 186 ASN A N 1
ATOM 1331 C CA . ASN A 1 186 ? 21.572 10.237 9.795 1.00 29.94 186 ASN A CA 1
ATOM 1332 C C . ASN A 1 186 ? 22.742 11.134 9.304 1.00 34.60 186 ASN A C 1
ATOM 1333 O O . ASN A 1 186 ? 22.802 12.331 9.615 1.00 31.78 186 ASN A O 1
ATOM 1338 N N . TYR A 1 187 ? 23.693 10.521 8.601 1.00 34.62 187 TYR A N 1
ATOM 1339 C CA . TYR A 1 187 ? 24.889 11.212 8.109 1.00 36.86 187 TYR A CA 1
ATOM 1340 C C . TYR A 1 187 ? 24.551 12.446 7.257 1.00 34.43 187 TYR A C 1
ATOM 1341 O O . TYR A 1 187 ? 25.282 13.433 7.298 1.00 39.55 187 TYR A O 1
ATOM 1350 N N . LYS A 1 188 ? 23.455 12.374 6.510 1.00 34.02 188 LYS A N 1
ATOM 1351 C CA . LYS A 1 188 ? 23.043 13.437 5.610 1.00 36.90 188 LYS A CA 1
ATOM 1352 C C . LYS A 1 188 ? 21.808 14.215 6.101 1.00 38.50 188 LYS A C 1
ATOM 1353 O O . LYS A 1 188 ? 21.329 15.076 5.386 1.00 39.24 188 LYS A O 1
ATOM 1355 N N . ASN A 1 189 ? 21.288 13.910 7.304 1.00 34.60 189 ASN A N 1
ATOM 1356 C CA . ASN A 1 189 ? 20.076 14.557 7.799 1.00 34.04 189 ASN A CA 1
ATOM 1357 C C . ASN A 1 189 ? 20.082 14.574 9.340 1.00 38.10 189 ASN A C 1
ATOM 1358 O O . ASN A 1 189 ? 19.692 13.586 9.982 1.00 33.86 189 ASN A O 1
ATOM 1363 N N . PRO A 1 190 ? 20.481 15.715 9.928 1.00 38.61 190 PRO A N 1
ATOM 1364 C CA . PRO A 1 190 ? 20.614 15.776 11.390 1.00 37.39 190 PRO A CA 1
ATOM 1365 C C . PRO A 1 190 ? 19.291 15.823 12.173 1.00 34.90 190 PRO A C 1
ATOM 1366 O O . PRO A 1 190 ? 19.330 15.954 13.388 1.00 35.95 190 PRO A O 1
ATOM 1370 N N . ASP A 1 191 ? 18.149 15.724 11.505 1.00 32.73 191 ASP A N 1
ATOM 1371 C CA . ASP A 1 191 ? 16.858 15.592 12.171 1.00 35.09 191 ASP A CA 1
ATOM 1372 C C . ASP A 1 191 ? 16.374 14.137 12.269 1.00 34.54 191 ASP A C 1
ATOM 1373 O O . ASP A 1 191 ? 15.271 13.890 12.735 1.00 32.79 191 ASP A O 1
ATOM 1378 N N . GLN A 1 192 ? 17.194 13.181 11.817 1.00 30.60 192 GLN A N 1
ATOM 1379 C CA . GLN A 1 192 ? 16.812 11.773 11.852 1.00 30.11 192 GLN A CA 1
ATOM 1380 C C . GLN A 1 192 ? 17.750 11.052 12.788 1.00 27.22 192 GLN A C 1
ATOM 1381 O O . GLN A 1 192 ? 18.957 11.008 12.558 1.00 30.55 192 GLN A O 1
ATOM 1387 N N . VAL A 1 193 ? 17.187 10.517 13.870 1.00 26.54 193 VAL A N 1
ATOM 1388 C CA . VAL A 1 193 ? 17.972 9.807 14.870 1.00 24.88 193 VAL A CA 1
ATOM 1389 C C . VAL A 1 193 ? 17.674 8.303 14.742 1.00 23.47 193 VAL A C 1
ATOM 1390 O O . VAL A 1 193 ? 16.525 7.906 14.525 1.00 23.21 193 VAL A O 1
ATOM 1394 N N . TYR A 1 194 ? 18.731 7.508 14.892 1.00 24.02 194 TYR A N 1
ATOM 1395 C CA . TYR A 1 194 ? 18.692 6.059 14.812 1.00 22.61 194 TYR A CA 1
ATOM 1396 C C . TYR A 1 194 ? 19.192 5.440 16.114 1.00 20.78 194 TYR A C 1
ATOM 1397 O O . TYR A 1 194 ? 20.148 5.924 16.713 1.00 21.76 194 TYR A O 1
ATOM 1406 N N . LEU A 1 195 ? 18.566 4.341 16.515 1.00 21.15 195 LEU A N 1
ATOM 1407 C CA . LEU A 1 195 ? 19.001 3.551 17.659 1.00 20.42 195 LEU A CA 1
ATOM 1408 C C . LEU A 1 195 ? 19.876 2.421 17.148 1.00 20.57 195 LEU A C 1
ATOM 1409 O O . LEU A 1 195 ? 19.441 1.650 16.297 1.00 20.05 195 LEU A O 1
ATOM 1414 N N . VAL A 1 196 ? 21.101 2.332 17.657 1.00 21.37 196 VAL A N 1
ATOM 1415 C CA . VAL A 1 196 ? 22.060 1.319 17.264 1.00 22.31 196 VAL A CA 1
ATOM 1416 C C . VAL A 1 196 ? 22.447 0.406 18.428 1.00 23.23 196 VAL A C 1
ATOM 1417 O O . VAL A 1 196 ? 22.024 0.593 19.570 1.00 22.32 196 VAL A O 1
ATOM 1421 N N . ASP A 1 197 ? 23.248 -0.589 18.104 1.00 21.94 197 ASP A N 1
ATOM 1422 C CA . ASP A 1 197 ? 23.830 -1.565 19.034 1.00 23.39 197 ASP A CA 1
ATOM 1423 C C . ASP A 1 197 ? 22.782 -2.571 19.496 1.00 22.37 197 ASP A C 1
ATOM 1424 O O . ASP A 1 197 ? 22.109 -2.383 20.516 1.00 22.53 197 ASP A O 1
ATOM 1429 N N . TYR A 1 198 ? 22.685 -3.671 18.730 1.00 19.74 198 TYR A N 1
ATOM 1430 C CA . TYR A 1 198 ? 21.783 -4.754 19.062 1.00 20.45 198 TYR A CA 1
ATOM 1431 C C . TYR A 1 198 ? 22.552 -5.992 19.489 1.00 21.17 198 TYR A C 1
ATOM 1432 O O . TYR A 1 198 ? 21.982 -7.081 19.529 1.00 21.26 198 TYR A O 1
ATOM 1441 N N . GLY A 1 199 ? 23.825 -5.848 19.838 1.00 23.86 199 GLY A N 1
ATOM 1442 C CA . GLY A 1 199 ? 24.669 -6.988 20.234 1.00 24.55 199 GLY A CA 1
ATOM 1443 C C . GLY A 1 199 ? 24.218 -7.690 21.508 1.00 25.05 199 GLY A C 1
ATOM 1444 O O . GLY A 1 199 ? 24.432 -8.911 21.665 1.00 23.67 199 GLY A O 1
ATOM 1445 N N . LEU A 1 200 ? 23.591 -6.928 22.402 1.00 23.46 200 LEU A N 1
ATOM 1446 C CA . LEU A 1 200 ? 22.979 -7.464 23.602 1.00 25.90 200 LEU A CA 1
ATOM 1447 C C . LEU A 1 200 ? 21.451 -7.268 23.613 1.00 24.51 200 LEU A C 1
ATOM 1448 O O . LEU A 1 200 ? 20.804 -7.265 24.674 1.00 23.45 200 LEU A O 1
ATOM 1453 N N . ALA A 1 201 ? 20.848 -7.153 22.429 1.00 22.02 201 ALA A N 1
ATOM 1454 C CA . ALA A 1 201 ? 19.402 -7.093 22.317 1.00 21.47 201 ALA A CA 1
ATOM 1455 C C . ALA A 1 201 ? 18.834 -8.445 22.713 1.00 22.79 201 ALA A C 1
ATOM 1456 O O . ALA A 1 201 ? 19.552 -9.488 22.725 1.00 23.20 201 ALA A O 1
ATOM 1458 N N . TYR A 1 202 ? 17.574 -8.473 23.063 1.00 21.46 202 TYR A N 1
ATOM 1459 C CA . TYR A 1 202 ? 16.980 -9.672 23.625 1.00 22.49 202 TYR A CA 1
ATOM 1460 C C . TYR A 1 202 ? 15.686 -9.952 22.929 1.00 22.47 202 TYR A C 1
ATOM 1461 O O . TYR A 1 202 ? 14.831 -9.108 22.759 1.00 22.95 202 TYR A O 1
ATOM 1470 N N . ARG A 1 203 ? 15.566 -11.195 22.489 1.00 22.70 203 ARG A N 1
ATOM 1471 C CA . ARG A 1 203 ? 14.362 -11.670 21.836 1.00 23.37 203 ARG A CA 1
ATOM 1472 C C . ARG A 1 203 ? 13.382 -12.134 22.910 1.00 23.34 203 ARG A C 1
ATOM 1473 O O . ARG A 1 203 ? 13.437 -13.257 23.385 1.00 23.86 203 ARG A O 1
ATOM 1481 N N . TYR A 1 204 ? 12.540 -11.196 23.343 1.00 23.12 204 TYR A N 1
ATOM 1482 C CA . TYR A 1 204 ? 11.648 -11.392 24.502 1.00 23.53 204 TYR A CA 1
ATOM 1483 C C . TYR A 1 204 ? 10.408 -12.222 24.154 1.00 25.06 204 TYR A C 1
ATOM 1484 O O . TYR A 1 204 ? 9.743 -12.732 25.045 1.00 25.34 204 TYR A O 1
ATOM 1493 N N A CYS A 1 205 ? 10.076 -12.339 22.873 0.50 24.49 205 CYS A N 1
ATOM 1494 N N B CYS A 1 205 ? 10.072 -12.331 22.869 0.50 27.09 205 CYS A N 1
ATOM 1495 C CA A CYS A 1 205 ? 8.846 -12.979 22.457 0.50 24.04 205 CYS A CA 1
ATOM 1496 C CA B CYS A 1 205 ? 8.851 -13.001 22.473 0.50 28.22 205 CYS A CA 1
ATOM 1497 C C A CYS A 1 205 ? 9.038 -13.866 21.212 0.50 24.79 205 CYS A C 1
ATOM 1498 C C B CYS A 1 205 ? 9.036 -13.865 21.211 0.50 27.18 205 CYS A C 1
ATOM 1499 O O A CYS A 1 205 ? 8.322 -13.692 20.227 0.50 26.42 205 CYS A O 1
ATOM 1500 O O B CYS A 1 205 ? 8.321 -13.691 20.227 0.50 28.50 205 CYS A O 1
ATOM 1505 N N . PRO A 1 206 ? 9.987 -14.816 21.266 1.00 27.45 206 PRO A N 1
ATOM 1506 C CA . PRO A 1 206 ? 10.271 -15.649 20.066 1.00 28.00 206 PRO A CA 1
ATOM 1507 C C . PRO A 1 206 ? 9.019 -16.438 19.676 1.00 31.03 206 PRO A C 1
ATOM 1508 O O . PRO A 1 206 ? 8.408 -17.090 20.533 1.00 34.67 206 PRO A O 1
ATOM 1512 N N . GLU A 1 207 ? 8.625 -16.301 18.405 1.00 31.72 207 GLU A N 1
ATOM 1513 C CA . GLU A 1 207 ? 7.434 -16.928 17.829 1.00 32.23 207 GLU A CA 1
ATOM 1514 C C . GLU A 1 207 ? 6.154 -16.592 18.603 1.00 36.90 207 GLU A C 1
ATOM 1515 O O . GLU A 1 207 ? 5.261 -17.424 18.731 1.00 35.32 207 GLU A O 1
ATOM 1521 N N . GLY A 1 208 ? 6.080 -15.373 19.136 1.00 34.45 208 GLY A N 1
ATOM 1522 C CA . GLY A 1 208 ? 4.909 -14.937 19.870 1.00 34.82 208 GLY A CA 1
ATOM 1523 C C . GLY A 1 208 ? 4.731 -15.473 21.278 1.00 34.35 208 GLY A C 1
ATOM 1524 O O . GLY A 1 208 ? 3.682 -15.253 21.868 1.00 39.29 208 GLY A O 1
ATOM 1525 N N . VAL A 1 209 ? 5.729 -16.155 21.822 1.00 35.05 209 VAL A N 1
ATOM 1526 C CA . VAL A 1 209 ? 5.675 -16.668 23.177 1.00 37.68 209 VAL A CA 1
ATOM 1527 C C . VAL A 1 209 ? 6.530 -15.798 24.099 1.00 33.92 209 VAL A C 1
ATOM 1528 O O . VAL A 1 209 ? 7.757 -15.810 24.019 1.00 31.50 209 VAL A O 1
ATOM 1532 N N . HIS A 1 210 ? 5.877 -15.069 24.994 1.00 33.64 210 HIS A N 1
ATOM 1533 C CA . HIS A 1 210 ? 6.585 -14.112 25.864 1.00 32.80 210 HIS A CA 1
ATOM 1534 C C . HIS A 1 210 ? 7.405 -14.861 26.916 1.00 34.25 210 HIS A C 1
ATOM 1535 O O . HIS A 1 210 ? 6.930 -15.809 27.536 1.00 39.72 210 HIS A O 1
ATOM 1542 N N . LYS A 1 211 ? 8.630 -14.416 27.125 1.00 32.44 211 LYS A N 1
ATOM 1543 C CA . LYS A 1 211 ? 9.463 -14.927 28.200 1.00 36.16 211 LYS A CA 1
ATOM 1544 C C . LYS A 1 211 ? 8.757 -14.729 29.554 1.00 36.68 211 LYS A C 1
ATOM 1545 O O . LYS A 1 211 ? 8.080 -13.732 29.803 1.00 36.22 211 LYS A O 1
ATOM 1551 N N . ALA A 1 212 ? 8.911 -15.718 30.411 1.00 38.24 212 ALA A N 1
ATOM 1552 C CA . ALA A 1 212 ? 8.366 -15.693 31.760 1.00 42.22 212 ALA A CA 1
ATOM 1553 C C . ALA A 1 212 ? 9.142 -14.712 32.638 1.00 38.88 212 ALA A C 1
ATOM 1554 O O . ALA A 1 212 ? 10.343 -14.464 32.427 1.00 37.46 212 ALA A O 1
ATOM 1556 N N . TYR A 1 213 ? 8.447 -14.146 33.612 1.00 39.02 213 TYR A N 1
ATOM 1557 C CA . TYR A 1 213 ? 9.109 -13.277 34.619 1.00 38.44 213 TYR A CA 1
ATOM 1558 C C . TYR A 1 213 ? 10.155 -14.052 35.380 1.00 40.13 213 TYR A C 1
ATOM 1559 O O . TYR A 1 213 ? 9.799 -14.863 36.157 1.00 52.13 213 TYR A O 1
ATOM 1568 N N . ALA A 1 214 ? 11.427 -13.912 35.030 1.00 37.46 214 ALA A N 1
ATOM 1569 C CA . ALA A 1 214 ? 12.485 -14.858 35.403 1.00 39.56 214 ALA A CA 1
ATOM 1570 C C . ALA A 1 214 ? 13.813 -14.405 34.755 1.00 36.85 214 ALA A C 1
ATOM 1571 O O . ALA A 1 214 ? 13.834 -13.814 33.679 1.00 36.16 214 ALA A O 1
ATOM 1573 N N . ALA A 1 215 ? 14.912 -14.654 35.435 1.00 39.80 215 ALA A N 1
ATOM 1574 C CA . ALA A 1 215 ? 16.221 -14.672 34.810 1.00 42.98 215 ALA A CA 1
ATOM 1575 C C . ALA A 1 215 ? 16.264 -15.579 33.582 1.00 46.92 215 ALA A C 1
ATOM 1576 O O . ALA A 1 215 ? 15.584 -16.596 33.559 1.00 44.88 215 ALA A O 1
ATOM 1578 N N . ASP A 1 216 ? 17.051 -15.201 32.582 1.00 45.61 216 ASP A N 1
ATOM 1579 C CA . ASP A 1 216 ? 17.380 -16.068 31.476 1.00 49.44 216 ASP A CA 1
ATOM 1580 C C . ASP A 1 216 ? 18.875 -16.396 31.573 1.00 53.29 216 ASP A C 1
ATOM 1581 O O . ASP A 1 216 ? 19.711 -15.509 31.383 1.00 50.62 216 ASP A O 1
ATOM 1586 N N . PRO A 1 217 ? 19.223 -17.688 31.833 1.00 59.42 217 PRO A N 1
ATOM 1587 C CA . PRO A 1 217 ? 20.652 -18.036 31.952 1.00 60.93 217 PRO A CA 1
ATOM 1588 C C . PRO A 1 217 ? 21.504 -17.700 30.710 1.00 58.89 217 PRO A C 1
ATOM 1589 O O . PRO A 1 217 ? 22.6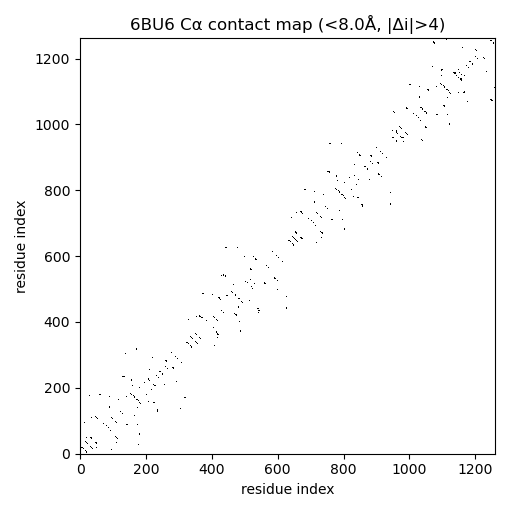99 -17.433 30.847 1.00 60.22 217 PRO A O 1
ATOM 1593 N N . LYS A 1 218 ? 20.889 -17.683 29.522 1.00 56.66 218 LYS A N 1
ATOM 1594 C CA . LYS A 1 218 ? 21.576 -17.279 28.289 1.00 57.94 218 LYS A CA 1
ATOM 1595 C C . LYS A 1 218 ? 21.992 -15.794 28.264 1.00 57.66 218 LYS A C 1
ATOM 1596 O O . LYS A 1 218 ? 22.907 -15.432 27.528 1.00 62.17 218 LYS A O 1
ATOM 1598 N N . ARG A 1 219 ? 21.337 -14.943 29.066 1.00 55.63 219 ARG A N 1
ATOM 1599 C CA . ARG A 1 219 ? 21.646 -13.504 29.118 1.00 51.72 219 ARG A CA 1
ATOM 1600 C C . ARG A 1 219 ? 22.503 -13.113 30.302 1.00 52.21 219 ARG A C 1
ATOM 1601 O O . ARG A 1 219 ? 22.109 -13.346 31.437 1.00 57.06 219 ARG A O 1
ATOM 1609 N N . CYS A 1 220 ? 23.642 -12.465 30.066 1.00 54.52 220 CYS A N 1
ATOM 1610 C CA . CYS A 1 220 ? 24.463 -11.911 31.174 1.00 59.99 220 CYS A CA 1
ATOM 1611 C C . CYS A 1 220 ? 24.221 -10.421 31.462 1.00 58.16 220 CYS A C 1
ATOM 1612 O O . CYS A 1 220 ? 24.401 -9.970 32.620 1.00 66.48 220 CYS A O 1
ATOM 1615 N N . HIS A 1 221 ? 23.802 -9.659 30.444 1.00 49.96 221 HIS A N 1
ATOM 1616 C CA . HIS A 1 221 ? 23.836 -8.219 30.498 1.00 47.68 221 HIS A CA 1
ATOM 1617 C C . HIS A 1 221 ? 22.689 -7.604 31.305 1.00 43.31 221 HIS A C 1
ATOM 1618 O O . HIS A 1 221 ? 21.526 -7.951 31.172 1.00 40.75 221 HIS A O 1
ATOM 1625 N N . ASP A 1 222 ? 23.053 -6.593 32.086 1.00 42.17 222 ASP A N 1
ATOM 1626 C CA . ASP A 1 222 ? 22.132 -5.903 32.996 1.00 42.96 222 ASP A CA 1
ATOM 1627 C C . ASP A 1 222 ? 21.758 -4.504 32.485 1.00 38.45 222 ASP A C 1
ATOM 1628 O O . ASP A 1 222 ? 20.998 -3.798 33.166 1.00 32.44 222 ASP A O 1
ATOM 1633 N N . GLY A 1 223 ? 22.297 -4.112 31.325 1.00 31.25 223 GLY A N 1
ATOM 1634 C CA . GLY A 1 223 ? 22.115 -2.775 30.785 1.00 28.80 223 GLY A CA 1
ATOM 1635 C C . GLY A 1 223 ? 23.181 -1.787 31.264 1.00 28.27 223 GLY A C 1
ATOM 1636 O O . GLY A 1 223 ? 24.206 -2.193 31.762 1.00 30.96 223 GLY A O 1
ATOM 1637 N N . THR A 1 224 ? 22.907 -0.495 31.145 1.00 24.78 224 THR A N 1
ATOM 1638 C CA . THR A 1 224 ? 23.793 0.548 31.642 1.00 23.17 224 THR A CA 1
ATOM 1639 C C . THR A 1 224 ? 23.180 1.002 32.963 1.00 24.04 224 THR A C 1
ATOM 1640 O O . THR A 1 224 ? 22.016 1.416 33.018 1.00 22.17 224 THR A O 1
ATOM 1644 N N . ILE A 1 225 ? 23.963 0.877 34.035 1.00 23.58 225 ILE A N 1
ATOM 1645 C CA . ILE A 1 225 ? 23.406 0.949 35.376 1.00 24.77 225 ILE A CA 1
ATOM 1646 C C . ILE A 1 225 ? 22.551 2.192 35.668 1.00 22.50 225 ILE A C 1
ATOM 1647 O O . ILE A 1 225 ? 21.505 2.072 36.292 1.00 25.79 225 ILE A O 1
ATOM 1652 N N . GLU A 1 226 ? 22.982 3.368 35.231 1.00 22.03 226 GLU A N 1
ATOM 1653 C CA . GLU A 1 226 ? 22.213 4.574 35.542 1.00 24.94 226 GLU A CA 1
ATOM 1654 C C . GLU A 1 226 ? 20.856 4.641 34.838 1.00 22.49 226 GLU A C 1
ATOM 1655 O O . GLU A 1 226 ? 19.954 5.273 35.352 1.00 23.61 226 GLU A O 1
ATOM 1661 N N . PHE A 1 227 ? 20.723 3.963 33.684 1.00 20.84 227 PHE A N 1
ATOM 1662 C CA . PHE A 1 227 ? 19.481 3.985 32.895 1.00 20.74 227 PHE A CA 1
ATOM 1663 C C . PHE A 1 227 ? 18.661 2.714 32.910 1.00 19.40 227 PHE A C 1
ATOM 1664 O O . PHE A 1 227 ? 17.528 2.726 32.442 1.00 21.20 227 PHE A O 1
ATOM 1672 N N . THR A 1 228 ? 19.202 1.608 33.417 1.00 20.99 228 THR A N 1
ATOM 1673 C CA . THR A 1 228 ? 18.533 0.311 33.249 1.00 20.24 228 THR A CA 1
ATOM 1674 C C . THR A 1 228 ? 17.226 0.219 34.022 1.00 20.78 228 THR A C 1
ATOM 1675 O O . THR A 1 228 ? 16.988 0.988 34.942 1.00 21.88 228 THR A O 1
ATOM 1679 N N . SER A 1 229 ? 16.388 -0.720 33.637 1.00 20.40 229 SER A N 1
ATOM 1680 C CA . SER A 1 229 ? 15.101 -0.936 34.256 1.00 20.01 229 SER A CA 1
ATOM 1681 C C . SER A 1 229 ? 15.182 -1.619 35.625 1.00 20.59 229 SER A C 1
ATOM 1682 O O . SER A 1 229 ? 16.148 -2.334 35.946 1.00 20.84 229 SER A O 1
ATOM 1685 N N . ILE A 1 230 ? 14.155 -1.389 36.429 1.00 21.79 230 ILE A N 1
ATOM 1686 C CA . ILE A 1 230 ? 13.961 -2.122 37.687 1.00 22.78 230 ILE A CA 1
ATOM 1687 C C . ILE A 1 230 ? 13.911 -3.643 37.420 1.00 22.72 230 ILE A C 1
ATOM 1688 O O . ILE A 1 230 ? 14.491 -4.408 38.167 1.00 21.75 230 ILE A O 1
ATOM 1693 N N . ASP A 1 231 ? 13.251 -4.073 36.362 1.00 21.13 231 ASP A N 1
ATOM 1694 C CA . ASP A 1 231 ? 13.277 -5.501 35.970 1.00 23.11 231 ASP A CA 1
ATOM 1695 C C . ASP A 1 231 ? 14.700 -6.032 35.845 1.00 21.83 231 ASP A C 1
ATOM 1696 O O . ASP A 1 231 ? 15.062 -7.059 36.459 1.00 22.65 231 ASP A O 1
ATOM 1701 N N . ALA A 1 232 ? 15.539 -5.309 35.104 1.00 22.36 232 ALA A N 1
ATOM 1702 C CA . ALA A 1 232 ? 16.941 -5.691 34.958 1.00 23.02 232 ALA A CA 1
ATOM 1703 C C . ALA A 1 232 ? 17.679 -5.721 36.297 1.00 22.86 232 ALA A C 1
ATOM 1704 O O . ALA A 1 232 ? 18.452 -6.645 36.576 1.00 22.95 232 ALA A O 1
ATOM 1706 N N . HIS A 1 233 ? 17.449 -4.707 37.126 1.00 21.67 233 HIS A N 1
ATOM 1707 C CA . HIS A 1 233 ? 18.027 -4.705 38.482 1.00 21.19 233 HIS A CA 1
ATOM 1708 C C . HIS A 1 233 ? 17.565 -5.910 39.312 1.00 21.17 233 HIS A C 1
ATOM 1709 O O . HIS A 1 233 ? 18.303 -6.362 40.162 1.00 24.46 233 HIS A O 1
ATOM 1716 N N . ASN A 1 234 ? 16.336 -6.368 39.109 1.00 20.96 234 ASN A N 1
ATOM 1717 C CA . ASN A 1 234 ? 15.782 -7.542 39.784 1.00 23.17 234 ASN A CA 1
ATOM 1718 C C . ASN A 1 234 ? 16.263 -8.887 39.212 1.00 26.00 234 ASN A C 1
ATOM 1719 O O . ASN A 1 234 ? 15.826 -9.934 39.693 1.00 25.69 234 ASN A O 1
ATOM 1724 N N . GLY A 1 235 ? 17.129 -8.834 38.207 1.00 26.21 235 GLY A N 1
ATOM 1725 C CA . GLY A 1 235 ? 17.679 -10.008 37.569 1.00 29.27 235 GLY A CA 1
ATOM 1726 C C . GLY A 1 235 ? 16.732 -10.710 36.628 1.00 28.57 235 GLY A C 1
ATOM 1727 O O . GLY A 1 235 ? 16.995 -11.886 36.348 1.00 37.31 235 GLY A O 1
ATOM 1728 N N . VAL A 1 236 ? 15.676 -10.065 36.148 1.00 27.51 236 VAL A N 1
ATOM 1729 C CA . VAL A 1 236 ? 14.804 -10.753 35.211 1.00 28.39 236 VAL A CA 1
ATOM 1730 C C . VAL A 1 236 ? 15.156 -10.246 33.815 1.00 27.59 236 VAL A C 1
ATOM 1731 O O . VAL A 1 236 ? 15.689 -9.141 33.598 1.00 25.57 236 VAL A O 1
ATOM 1735 N N . ALA A 1 237 ? 14.782 -11.073 32.853 1.00 26.55 237 ALA A N 1
ATOM 1736 C CA . ALA A 1 237 ? 15.033 -10.747 31.457 1.00 26.02 237 ALA A CA 1
ATOM 1737 C C . ALA A 1 237 ? 14.290 -9.447 31.103 1.00 23.06 237 ALA A C 1
ATOM 1738 O O . ALA A 1 237 ? 13.169 -9.237 31.554 1.00 23.85 237 ALA A O 1
ATOM 1740 N N . PRO A 1 238 ? 14.894 -8.623 30.247 1.00 24.43 238 PRO A N 1
ATOM 1741 C CA . PRO A 1 238 ? 14.219 -7.390 29.841 1.00 23.61 238 PRO A CA 1
ATOM 1742 C C . PRO A 1 238 ? 12.954 -7.623 29.024 1.00 25.30 238 PRO A C 1
ATOM 1743 O O . PRO A 1 238 ? 12.887 -8.562 28.258 1.00 23.81 238 PRO A O 1
ATOM 1747 N N . SER A 1 239 ? 11.940 -6.775 29.210 1.00 22.57 239 SER A N 1
ATOM 1748 C CA . SER A 1 239 ? 10.749 -6.791 28.378 1.00 22.71 239 SER A CA 1
ATOM 1749 C C . SER A 1 239 ? 10.384 -5.379 27.937 1.00 19.37 239 SER A C 1
ATOM 1750 O O . SER A 1 239 ? 11.185 -4.451 28.067 1.00 19.94 239 SER A O 1
ATOM 1753 N N . ARG A 1 240 ? 9.199 -5.225 27.369 1.00 20.51 240 ARG A N 1
ATOM 1754 C CA . ARG A 1 240 ? 8.847 -3.987 26.710 1.00 21.95 240 ARG A CA 1
ATOM 1755 C C . ARG A 1 240 ? 8.762 -2.831 27.704 1.00 22.86 240 ARG A C 1
ATOM 1756 O O . ARG A 1 240 ? 9.242 -1.720 27.419 1.00 21.19 240 ARG A O 1
ATOM 1764 N N . ARG A 1 241 ? 8.163 -3.071 28.872 1.00 22.90 241 ARG A N 1
ATOM 1765 C CA . ARG A 1 241 ? 8.044 -1.988 29.837 1.00 22.20 241 ARG A CA 1
ATOM 1766 C C . ARG A 1 241 ? 9.431 -1.438 30.244 1.00 21.66 241 ARG A C 1
ATOM 1767 O O . ARG A 1 241 ? 9.594 -0.236 30.466 1.00 21.40 241 ARG A O 1
ATOM 1775 N N . GLY A 1 242 ? 10.417 -2.323 30.328 1.00 20.22 242 GLY A N 1
ATOM 1776 C CA . GLY A 1 242 ? 11.770 -1.935 30.668 1.00 20.50 242 GLY A CA 1
ATOM 1777 C C . GLY A 1 242 ? 12.364 -0.950 29.680 1.00 20.65 242 GLY A C 1
ATOM 1778 O O . GLY A 1 242 ? 13.001 0.026 30.083 1.00 18.69 242 GLY A O 1
ATOM 1779 N N . ASP A 1 243 ? 12.160 -1.196 28.380 1.00 20.03 243 ASP A N 1
ATOM 1780 C CA . ASP A 1 243 ? 12.661 -0.267 27.374 1.00 19.46 243 ASP A CA 1
ATOM 1781 C C . ASP A 1 243 ? 12.052 1.142 27.560 1.00 20.06 243 ASP A C 1
ATOM 1782 O O . ASP A 1 243 ? 12.750 2.144 27.420 1.00 18.74 243 ASP A O 1
ATOM 1787 N N . LEU A 1 244 ? 10.765 1.191 27.870 1.00 19.70 244 LEU A N 1
ATOM 1788 C CA . LEU A 1 244 ? 10.068 2.476 28.040 1.00 20.93 244 LEU A CA 1
ATOM 1789 C C . LEU A 1 244 ? 10.541 3.178 29.325 1.00 21.40 244 LEU A C 1
ATOM 1790 O O . LEU A 1 244 ? 10.662 4.401 29.345 1.00 23.79 244 LEU A O 1
ATOM 1795 N N . GLU A 1 245 ? 10.836 2.386 30.358 1.00 22.37 245 GLU A N 1
ATOM 1796 C CA . GLU A 1 245 ? 11.369 2.921 31.591 1.00 22.08 245 GLU A CA 1
ATOM 1797 C C . GLU A 1 245 ? 12.748 3.556 31.371 1.00 22.63 245 GLU A C 1
ATOM 1798 O O . GLU A 1 245 ? 13.035 4.680 31.855 1.00 21.44 245 GLU A O 1
ATOM 1804 N N . ILE A 1 246 ? 13.598 2.839 30.629 1.00 21.37 246 ILE A N 1
ATOM 1805 C CA . ILE A 1 246 ? 14.924 3.323 30.274 1.00 20.36 246 ILE A CA 1
ATOM 1806 C C . ILE A 1 246 ? 14.825 4.681 29.574 1.00 18.85 246 ILE A C 1
ATOM 1807 O O . ILE A 1 246 ? 15.560 5.617 29.893 1.00 19.96 246 ILE A O 1
ATOM 1812 N N . LEU A 1 247 ? 13.942 4.767 28.590 1.00 19.64 247 LEU A N 1
ATOM 1813 C CA . LEU A 1 247 ? 13.750 6.019 27.875 1.00 20.30 247 LEU A CA 1
ATOM 1814 C C . LEU A 1 247 ? 13.335 7.155 28.851 1.00 21.61 247 LEU A C 1
ATOM 1815 O O . LEU A 1 247 ? 13.807 8.286 28.718 1.00 21.05 247 LEU A O 1
ATOM 1820 N N . GLY A 1 248 ? 12.476 6.818 29.803 1.00 22.15 248 GLY A N 1
ATOM 1821 C CA . GLY A 1 248 ? 12.098 7.739 30.870 1.00 23.65 248 GLY A CA 1
ATOM 1822 C C . GLY A 1 248 ? 13.290 8.377 31.602 1.00 20.58 248 GLY A C 1
ATOM 1823 O O . GLY A 1 248 ? 13.391 9.637 31.760 1.00 23.21 248 GLY A O 1
ATOM 1824 N N . TYR A 1 249 ? 14.211 7.515 32.020 1.00 20.98 249 TYR A N 1
ATOM 1825 C CA . TYR A 1 249 ? 15.422 7.975 32.702 1.00 21.76 249 TYR A CA 1
ATOM 1826 C C . TYR A 1 249 ? 16.320 8.801 31.777 1.00 24.88 249 TYR A C 1
ATOM 1827 O O . TYR A 1 249 ? 16.891 9.817 32.193 1.00 22.58 249 TYR A O 1
ATOM 1836 N N . CYS A 1 250 ? 16.423 8.380 30.510 1.00 22.85 250 CYS A N 1
ATOM 1837 C CA . CYS A 1 250 ? 17.134 9.176 29.531 1.00 22.92 250 CYS A CA 1
ATOM 1838 C C . CYS A 1 250 ? 16.542 10.600 29.397 1.00 22.52 250 CYS A C 1
ATOM 1839 O O . CYS A 1 250 ? 17.303 11.567 29.354 1.00 23.33 250 CYS A O 1
ATOM 1842 N N . MET A 1 251 ? 15.216 10.700 29.327 1.00 23.92 251 MET A N 1
ATOM 1843 C CA . MET A 1 251 ? 14.557 11.998 29.140 1.00 25.76 251 MET A CA 1
ATOM 1844 C C . MET A 1 251 ? 14.922 12.951 30.294 1.00 24.98 251 MET A C 1
ATOM 1845 O O . MET A 1 251 ? 15.269 14.118 30.059 1.00 23.37 251 MET A O 1
ATOM 1850 N N . ILE A 1 252 ? 14.914 12.433 31.515 1.00 25.93 252 ILE A N 1
ATOM 1851 C CA . ILE A 1 252 ? 15.274 13.234 32.690 1.00 25.86 252 ILE A CA 1
ATOM 1852 C C . ILE A 1 252 ? 16.735 13.655 32.652 1.00 25.19 252 ILE A C 1
ATOM 1853 O O . ILE A 1 252 ? 17.054 14.842 32.887 1.00 26.39 252 ILE A O 1
ATOM 1858 N N . GLN A 1 253 ? 17.625 12.695 32.380 1.00 24.68 253 GLN A N 1
ATOM 1859 C CA . GLN A 1 253 ? 19.044 12.981 32.210 1.00 26.12 253 GLN A CA 1
ATOM 1860 C C . GLN A 1 253 ? 19.276 14.092 31.186 1.00 24.50 253 GLN A C 1
ATOM 1861 O O . GLN A 1 253 ? 20.094 14.993 31.414 1.00 24.49 253 GLN A O 1
ATOM 1867 N N . TRP A 1 254 ? 18.581 13.992 30.051 1.00 23.25 254 TRP A N 1
ATOM 1868 C CA . TRP A 1 254 ? 18.788 14.929 28.949 1.00 24.83 254 TRP A CA 1
ATOM 1869 C C . TRP A 1 254 ? 18.279 16.337 29.325 1.00 27.01 254 TRP A C 1
ATOM 1870 O O . TRP A 1 254 ? 18.961 17.322 29.030 1.00 27.47 254 TRP A O 1
ATOM 1881 N N . LEU A 1 255 ? 17.104 16.396 29.962 1.00 26.18 255 LEU A N 1
ATOM 1882 C CA . LEU A 1 255 ? 16.492 17.654 30.355 1.00 28.17 255 LEU A CA 1
ATOM 1883 C C . LEU A 1 255 ? 17.267 18.386 31.445 1.00 30.34 255 LEU A C 1
ATOM 1884 O O . LEU A 1 255 ? 17.351 19.612 31.406 1.00 30.11 255 LEU A O 1
ATOM 1889 N N . THR A 1 256 ? 17.862 17.638 32.383 1.00 27.64 256 THR A N 1
ATOM 1890 C CA . THR A 1 256 ? 18.392 18.223 33.611 1.00 28.14 256 THR A CA 1
ATOM 1891 C C . THR A 1 256 ? 19.893 18.127 33.810 1.00 30.00 256 THR A C 1
ATOM 1892 O O . THR A 1 256 ? 20.435 18.751 34.730 1.00 28.58 256 THR A O 1
ATOM 1896 N N . GLY A 1 257 ? 20.570 17.315 33.003 1.00 27.55 257 GLY A N 1
ATOM 1897 C CA . GLY A 1 257 ? 21.976 17.000 33.229 1.00 25.98 257 GLY A CA 1
ATOM 1898 C C . GLY A 1 257 ? 22.309 15.969 34.294 1.00 26.66 257 GLY A C 1
ATOM 1899 O O . GLY A 1 257 ? 23.479 15.670 34.488 1.00 27.99 257 GLY A O 1
ATOM 1900 N N . HIS A 1 258 ? 21.302 15.434 34.982 1.00 26.34 258 HIS A N 1
ATOM 1901 C CA . HIS A 1 258 ? 21.523 14.585 36.161 1.00 26.72 258 HIS A CA 1
ATOM 1902 C C . HIS A 1 258 ? 20.452 13.510 36.335 1.00 24.72 258 HIS A C 1
ATOM 1903 O O . HIS A 1 258 ? 19.353 13.621 35.815 1.00 25.58 258 HIS A O 1
ATOM 1910 N N . LEU A 1 259 ? 20.800 12.502 37.129 1.00 24.41 259 LEU A N 1
ATOM 1911 C CA . LEU A 1 259 ? 19.826 11.595 37.728 1.00 25.70 259 LEU A CA 1
ATOM 1912 C C . LEU A 1 259 ? 20.136 11.491 39.226 1.00 24.49 259 LEU A C 1
ATOM 1913 O O . LEU A 1 259 ? 21.311 11.593 39.609 1.00 28.25 259 LEU A O 1
ATOM 1918 N N . PRO A 1 260 ? 19.125 11.233 40.049 1.00 25.75 260 PRO A N 1
ATOM 1919 C CA . PRO A 1 260 ? 19.342 11.258 41.514 1.00 27.26 260 PRO A CA 1
ATOM 1920 C C . PRO A 1 260 ? 20.387 10.271 42.045 1.00 29.69 260 PRO A C 1
ATOM 1921 O O . PRO A 1 260 ? 21.055 10.566 43.044 1.00 28.66 260 PRO A O 1
ATOM 1925 N N . TRP A 1 261 ? 20.554 9.132 41.355 1.00 26.02 261 TRP A N 1
ATOM 1926 C CA . TRP A 1 261 ? 21.399 8.045 41.825 1.00 25.93 261 TRP A CA 1
ATOM 1927 C C . TRP A 1 261 ? 22.787 8.082 41.205 1.00 27.17 261 TRP A C 1
ATOM 1928 O O . TRP A 1 261 ? 23.576 7.162 41.413 1.00 27.22 261 TRP A O 1
ATOM 1939 N N . GLU A 1 262 ? 23.118 9.143 40.467 1.00 27.78 262 GLU A N 1
ATOM 1940 C CA . GLU A 1 262 ? 24.362 9.202 39.694 1.00 29.97 262 GLU A CA 1
ATOM 1941 C C . GLU A 1 262 ? 25.647 9.273 40.518 1.00 33.43 262 GLU A C 1
ATOM 1942 O O . GLU A 1 262 ? 26.721 9.037 39.974 1.00 33.97 262 GLU A O 1
ATOM 1948 N N . ASP A 1 263 ? 25.556 9.622 41.795 1.00 34.97 263 ASP A N 1
ATOM 1949 C CA . ASP A 1 263 ? 26.774 9.613 42.651 1.00 38.74 263 ASP A CA 1
ATOM 1950 C C . ASP A 1 263 ? 27.046 8.274 43.327 1.00 37.13 263 ASP A C 1
ATOM 1951 O O . ASP A 1 263 ? 27.972 8.144 44.090 1.00 34.84 263 ASP A O 1
ATOM 1956 N N . ASN A 1 264 ? 26.267 7.247 43.050 1.00 32.41 264 ASN A N 1
ATOM 1957 C CA . ASN A 1 264 ? 26.392 5.975 43.695 1.00 34.21 264 ASN A CA 1
ATOM 1958 C C . ASN A 1 264 ? 26.287 4.795 42.694 1.00 34.55 264 ASN A C 1
ATOM 1959 O O . ASN A 1 264 ? 25.721 3.786 43.029 1.00 34.85 264 ASN A O 1
ATOM 1964 N N . LEU A 1 265 ? 26.832 4.956 41.492 1.00 30.79 265 LEU A N 1
ATOM 1965 C CA . LEU A 1 265 ? 26.631 3.981 40.429 1.00 33.87 265 LEU A CA 1
ATOM 1966 C C . LEU A 1 265 ? 27.483 2.727 40.632 1.00 35.63 265 LEU A C 1
ATOM 1967 O O . LEU A 1 265 ? 27.247 1.736 39.976 1.00 40.40 265 LEU A O 1
ATOM 1972 N N . LYS A 1 266 ? 28.449 2.760 41.539 1.00 35.23 266 LYS A N 1
ATOM 1973 C CA . LYS A 1 266 ? 29.182 1.546 41.925 1.00 36.02 266 LYS A CA 1
ATOM 1974 C C . LYS A 1 266 ? 28.389 0.626 42.862 1.00 35.63 266 LYS A C 1
ATOM 1975 O O . LYS A 1 266 ? 28.847 -0.463 43.129 1.00 39.65 266 LYS A O 1
ATOM 1977 N N . ASP A 1 267 ? 27.230 1.079 43.349 1.00 35.32 267 ASP A N 1
ATOM 1978 C CA . ASP A 1 267 ? 26.395 0.308 44.240 1.00 34.28 267 ASP A CA 1
ATOM 1979 C C . ASP A 1 267 ? 25.030 0.044 43.579 1.00 31.08 267 ASP A C 1
ATOM 1980 O O . ASP A 1 267 ? 24.081 0.825 43.735 1.00 26.36 267 ASP A O 1
ATOM 1985 N N . PRO A 1 268 ? 24.913 -1.068 42.864 1.00 31.15 268 PRO A N 1
ATOM 1986 C CA . PRO A 1 268 ? 23.655 -1.392 42.203 1.00 31.59 268 PRO A CA 1
ATOM 1987 C C . PRO A 1 268 ? 22.456 -1.511 43.109 1.00 29.04 268 PRO A C 1
ATOM 1988 O O . PRO A 1 268 ? 21.364 -1.194 42.669 1.00 27.37 268 PRO A O 1
ATOM 1992 N N . LYS A 1 269 ? 22.642 -1.962 44.339 1.00 27.26 269 LYS A N 1
ATOM 1993 C CA . LYS A 1 269 ? 21.507 -2.058 45.280 1.00 27.84 269 LYS A CA 1
ATOM 1994 C C . LYS A 1 269 ? 20.943 -0.649 45.577 1.00 23.25 269 LYS A C 1
ATOM 1995 O O . LYS A 1 269 ? 19.727 -0.490 45.684 1.00 24.35 269 LYS A O 1
ATOM 2001 N N . TYR A 1 270 ? 21.838 0.324 45.704 1.00 25.11 270 TYR A N 1
ATOM 2002 C CA . TYR A 1 270 ? 21.437 1.712 45.905 1.00 24.63 270 TYR A CA 1
ATOM 2003 C C . TYR A 1 270 ? 20.641 2.264 44.712 1.00 25.12 270 TYR A C 1
ATOM 2004 O O . TYR A 1 270 ? 19.576 2.896 44.871 1.00 21.46 270 TYR A O 1
ATOM 2013 N N . VAL A 1 271 ? 21.169 1.991 43.518 1.00 23.49 271 VAL A N 1
ATOM 2014 C CA . VAL A 1 271 ? 20.516 2.442 42.289 1.00 21.92 271 VAL A CA 1
ATOM 2015 C C . VAL A 1 271 ? 19.123 1.851 42.179 1.00 22.59 271 VAL A C 1
ATOM 2016 O O . VAL A 1 271 ? 18.152 2.555 41.910 1.00 21.70 271 VAL A O 1
ATOM 2020 N N . ARG A 1 272 ? 19.014 0.544 42.388 1.00 22.05 272 ARG A N 1
ATOM 2021 C CA . ARG A 1 272 ? 17.720 -0.133 42.337 1.00 21.61 272 ARG A CA 1
ATOM 2022 C C . ARG A 1 272 ? 16.765 0.449 43.368 1.00 20.11 272 ARG A C 1
ATOM 2023 O O . ARG A 1 272 ? 15.611 0.713 43.062 1.00 20.82 272 ARG A O 1
ATOM 2031 N N . ASP A 1 273 ? 17.223 0.567 44.604 1.00 21.25 273 ASP A N 1
ATOM 2032 C CA . ASP A 1 273 ? 16.377 1.064 45.705 1.00 22.93 273 ASP A CA 1
ATOM 2033 C C . ASP A 1 273 ? 15.820 2.473 45.373 1.00 19.61 273 ASP A C 1
ATOM 2034 O O . ASP A 1 273 ? 14.621 2.729 45.575 1.00 20.05 273 ASP A O 1
ATOM 2039 N N . SER A 1 274 ? 16.703 3.329 44.843 1.00 23.08 274 SER A N 1
ATOM 2040 C CA . SER A 1 274 ? 16.258 4.662 44.456 1.00 25.34 274 SER A CA 1
ATOM 2041 C C . SER A 1 274 ? 15.197 4.634 43.345 1.00 23.17 274 SER A C 1
ATOM 2042 O O . SER A 1 274 ? 14.151 5.273 43.450 1.00 23.46 274 SER A O 1
ATOM 2045 N N . LYS A 1 275 ? 15.443 3.855 42.298 1.00 20.76 275 LYS A N 1
ATOM 2046 C CA . LYS A 1 275 ? 14.470 3.725 41.234 1.00 20.26 275 LYS A CA 1
ATOM 2047 C C . LYS A 1 275 ? 13.125 3.195 41.707 1.00 19.67 275 LYS A C 1
ATOM 2048 O O . LYS A 1 275 ? 12.081 3.713 41.303 1.00 21.52 275 LYS A O 1
ATOM 2054 N N . ILE A 1 276 ? 13.144 2.199 42.596 1.00 20.09 276 ILE A N 1
ATOM 2055 C CA . ILE A 1 276 ? 11.902 1.635 43.122 1.00 20.60 276 ILE A CA 1
ATOM 2056 C C . ILE A 1 276 ? 11.131 2.714 43.900 1.00 22.62 276 ILE A C 1
ATOM 2057 O O . ILE A 1 276 ? 9.894 2.876 43.710 1.00 24.04 276 ILE A O 1
ATOM 2062 N N . ARG A 1 277 ? 11.867 3.426 44.755 1.00 23.27 277 ARG A N 1
ATOM 2063 C CA . ARG A 1 277 ? 11.238 4.470 45.567 1.00 25.62 277 ARG A CA 1
ATOM 2064 C C . ARG A 1 277 ? 10.644 5.594 44.712 1.00 23.28 277 ARG A C 1
ATOM 2065 O O . ARG A 1 277 ? 9.515 6.022 44.961 1.00 24.96 277 ARG A O 1
ATOM 2073 N N . TYR A 1 278 ? 11.379 5.984 43.690 1.00 25.03 278 TYR A N 1
ATOM 2074 C CA . TYR A 1 278 ? 10.905 7.023 42.753 1.00 25.39 278 TYR A CA 1
ATOM 2075 C C . TYR A 1 278 ? 9.848 6.587 41.784 1.00 27.92 278 TYR A C 1
ATOM 2076 O O . TYR A 1 278 ? 9.151 7.444 41.252 1.00 32.77 278 TYR A O 1
ATOM 2085 N N . ARG A 1 279 ? 9.712 5.271 41.541 1.00 25.26 279 ARG A N 1
ATOM 2086 C CA . ARG A 1 279 ? 8.562 4.761 40.821 1.00 24.57 279 ARG A CA 1
ATOM 2087 C C . ARG A 1 279 ? 7.314 4.777 41.688 1.00 24.07 279 ARG A C 1
ATOM 2088 O O . ARG A 1 279 ? 6.213 5.077 41.203 1.00 22.92 279 ARG A O 1
ATOM 2096 N N . GLU A 1 280 ? 7.457 4.391 42.956 1.00 25.22 280 GLU A N 1
ATOM 2097 C CA . GLU A 1 280 ? 6.339 4.425 43.875 1.00 29.21 280 GLU A CA 1
ATOM 2098 C C . GLU A 1 280 ? 5.832 5.866 44.096 1.00 28.81 280 GLU A C 1
ATOM 2099 O O . GLU A 1 280 ? 4.646 6.062 44.251 1.00 31.89 280 GLU A O 1
ATOM 2105 N N . ASN A 1 281 ? 6.731 6.836 44.044 1.00 27.74 281 ASN A N 1
ATOM 2106 C CA . ASN A 1 281 ? 6.407 8.263 44.290 1.00 31.15 281 ASN A CA 1
ATOM 2107 C C . ASN A 1 281 ? 7.000 9.162 43.202 1.00 24.52 281 ASN A C 1
ATOM 2108 O O . ASN A 1 281 ? 8.077 9.752 43.366 1.00 23.86 281 ASN A O 1
ATOM 2113 N N . ILE A 1 282 ? 6.301 9.216 42.064 1.00 26.48 282 ILE A N 1
ATOM 2114 C CA . ILE A 1 282 ? 6.799 9.934 40.885 1.00 27.31 282 ILE A CA 1
ATOM 2115 C C . ILE A 1 282 ? 6.842 11.465 41.150 1.00 26.97 282 ILE A C 1
ATOM 2116 O O . ILE A 1 282 ? 7.749 12.150 40.700 1.00 25.79 282 ILE A O 1
ATOM 2121 N N . ALA A 1 283 ? 5.881 11.973 41.925 1.00 28.23 283 ALA A N 1
ATOM 2122 C CA . ALA A 1 283 ? 5.929 13.393 42.336 1.00 28.88 283 ALA A CA 1
ATOM 2123 C C . ALA A 1 283 ? 7.245 13.734 43.038 1.00 28.02 283 ALA A C 1
ATOM 2124 O O . ALA A 1 283 ? 7.843 14.775 42.767 1.00 28.07 283 ALA A O 1
ATOM 2126 N N . SER A 1 284 ? 7.748 12.835 43.892 1.00 27.39 284 SER A N 1
ATOM 2127 C CA . SER A 1 284 ? 9.039 13.044 44.542 1.00 25.97 284 SER A CA 1
ATOM 2128 C C . SER A 1 284 ? 10.203 13.012 43.562 1.00 27.17 284 SER A C 1
ATOM 2129 O O . SER A 1 284 ? 11.207 13.719 43.737 1.00 26.68 284 SER A O 1
ATOM 2132 N N . LEU A 1 285 ? 10.098 12.184 42.520 1.00 25.12 285 LEU A N 1
ATOM 2133 C CA . LEU A 1 285 ? 11.094 12.227 41.476 1.00 24.53 285 LEU A CA 1
ATOM 2134 C C . LEU A 1 285 ? 11.111 13.591 40.745 1.00 22.20 285 LEU A C 1
ATOM 2135 O O . LEU A 1 285 ? 12.151 14.137 40.465 1.00 23.20 285 LEU A O 1
ATOM 2140 N N . MET A 1 286 ? 9.938 14.088 40.405 1.00 24.07 286 MET A N 1
ATOM 2141 C CA . MET A 1 286 ? 9.833 15.382 39.730 1.00 25.15 286 MET A CA 1
ATOM 2142 C C . MET A 1 286 ? 10.410 16.517 40.642 1.00 27.36 286 MET A C 1
ATOM 2143 O O . MET A 1 286 ? 11.181 17.360 40.175 1.00 29.86 286 MET A O 1
ATOM 2148 N N . ASP A 1 287 ? 10.101 16.478 41.942 1.00 31.59 287 ASP A N 1
ATOM 2149 C CA . ASP A 1 287 ? 10.643 17.461 42.907 1.00 31.08 287 ASP A CA 1
ATOM 2150 C C . ASP A 1 287 ? 12.159 17.390 43.002 1.00 30.19 287 ASP A C 1
ATOM 2151 O O . ASP A 1 287 ? 12.850 18.393 43.092 1.00 28.68 287 ASP A O 1
ATOM 2156 N N . LYS A 1 288 ? 12.692 16.175 42.986 1.00 28.72 288 LYS A N 1
ATOM 2157 C CA . LYS A 1 288 ? 14.116 15.978 43.050 1.00 27.03 288 LYS A CA 1
ATOM 2158 C C . LYS A 1 288 ? 14.851 16.485 41.810 1.00 24.32 288 LYS A C 1
ATOM 2159 O O . LYS A 1 288 ? 15.925 17.050 41.916 1.00 26.09 288 LYS A O 1
ATOM 2165 N N . CYS A 1 289 ? 14.318 16.171 40.632 1.00 24.34 289 CYS A N 1
ATOM 2166 C CA . CYS A 1 289 ? 15.037 16.386 39.386 1.00 25.05 289 CYS A CA 1
ATOM 2167 C C . CYS A 1 289 ? 14.838 17.765 38.781 1.00 26.85 289 CYS A C 1
ATOM 2168 O O . CYS A 1 289 ? 15.699 18.230 38.032 1.00 29.95 289 CYS A O 1
ATOM 2171 N N . PHE A 1 290 ? 13.707 18.396 39.087 1.00 28.79 290 PHE A N 1
ATOM 2172 C CA . PHE A 1 290 ? 13.357 19.680 38.498 1.00 30.72 290 PHE A CA 1
ATOM 2173 C C . PHE A 1 290 ? 13.276 20.755 39.567 1.00 32.64 290 PHE A C 1
ATOM 2174 O O . PHE A 1 290 ? 13.090 20.453 40.723 1.00 31.78 290 PHE A O 1
ATOM 2182 N N . PRO A 1 291 ? 13.462 22.032 39.175 1.00 39.47 291 PRO A N 1
ATOM 2183 C CA . PRO A 1 291 ? 13.284 23.117 40.153 1.00 40.23 291 PRO A CA 1
ATOM 2184 C C . PRO A 1 291 ? 11.853 23.129 40.670 1.00 40.63 291 PRO A C 1
ATOM 2185 O O . PRO A 1 291 ? 10.905 22.711 39.950 1.00 41.02 291 PRO A O 1
ATOM 2189 N N . ALA A 1 292 ? 11.703 23.566 41.924 1.00 41.91 292 ALA A N 1
ATOM 2190 C CA . ALA A 1 292 ? 10.445 23.353 42.613 1.00 43.67 292 ALA A CA 1
ATOM 2191 C C . ALA A 1 292 ? 9.297 23.938 41.811 1.00 46.99 292 ALA A C 1
ATOM 2192 O O . ALA A 1 292 ? 9.365 25.079 41.323 1.00 48.75 292 ALA A O 1
ATOM 2194 N N . ALA A 1 293 ? 8.256 23.126 41.614 1.00 51.83 293 ALA A N 1
ATOM 2195 C CA . ALA A 1 293 ? 7.040 23.521 40.874 1.00 52.45 293 ALA A CA 1
ATOM 2196 C C . ALA A 1 293 ? 7.203 23.758 39.347 1.00 52.39 293 ALA A C 1
ATOM 2197 O O . ALA A 1 293 ? 6.376 24.411 38.698 1.00 57.30 293 ALA A O 1
ATOM 2199 N N . ASN A 1 294 ? 8.292 23.252 38.797 1.00 45.85 294 ASN A N 1
ATOM 2200 C CA . ASN A 1 294 ? 8.648 23.567 37.420 1.00 47.65 294 ASN A CA 1
ATOM 2201 C C . ASN A 1 294 ? 8.994 22.293 36.624 1.00 41.40 294 ASN A C 1
ATOM 2202 O O . ASN A 1 294 ? 9.926 22.255 35.844 1.00 46.40 294 ASN A O 1
ATOM 2207 N N . ALA A 1 295 ? 8.216 21.239 36.840 1.00 36.53 295 ALA A N 1
ATOM 2208 C CA . ALA A 1 295 ? 8.482 19.930 36.223 1.00 35.19 295 ALA A CA 1
ATOM 2209 C C . ALA A 1 295 ? 7.638 19.848 34.947 1.00 33.75 295 ALA A C 1
ATOM 2210 O O . ALA A 1 295 ? 6.453 20.161 34.985 1.00 29.96 295 ALA A O 1
ATOM 2212 N N . PRO A 1 296 ? 8.208 19.377 33.831 1.00 36.14 296 PRO A N 1
ATOM 2213 C CA . PRO A 1 296 ? 7.360 19.114 32.656 1.00 36.37 296 PRO A CA 1
ATOM 2214 C C . PRO A 1 296 ? 6.353 18.007 32.900 1.00 35.17 296 PRO A C 1
ATOM 2215 O O . PRO A 1 296 ? 6.737 16.844 33.150 1.00 34.32 296 PRO A O 1
ATOM 2219 N N . GLY A 1 297 ? 5.075 18.374 32.820 1.00 33.55 297 GLY A N 1
ATOM 2220 C CA . GLY A 1 297 ? 3.993 17.462 33.156 1.00 32.25 297 GLY A CA 1
ATOM 2221 C C . GLY A 1 297 ? 3.941 16.190 32.334 1.00 30.16 297 GLY A C 1
ATOM 2222 O O . GLY A 1 297 ? 3.502 15.151 32.839 1.00 30.59 297 GLY A O 1
ATOM 2223 N N . GLU A 1 298 ? 4.348 16.285 31.065 1.00 31.58 298 GLU A N 1
ATOM 2224 C CA . GLU A 1 298 ? 4.355 15.105 30.180 1.00 30.84 298 GLU A CA 1
ATOM 2225 C C . GLU A 1 298 ? 5.333 14.022 30.650 1.00 27.44 298 GLU A C 1
ATOM 2226 O O . GLU A 1 298 ? 5.064 12.835 30.431 1.00 30.23 298 GLU A O 1
ATOM 2232 N N . ILE A 1 299 ? 6.419 14.421 31.306 1.00 30.03 299 ILE A N 1
ATOM 2233 C CA . ILE A 1 299 ? 7.405 13.454 31.797 1.00 31.78 299 ILE A CA 1
ATOM 2234 C C . ILE A 1 299 ? 6.782 12.640 32.935 1.00 30.49 299 ILE A C 1
ATOM 2235 O O . ILE A 1 299 ? 6.845 11.411 32.947 1.00 30.37 299 ILE A O 1
ATOM 2240 N N . ALA A 1 300 ? 6.133 13.328 33.875 1.00 31.55 300 ALA A N 1
ATOM 2241 C CA . ALA A 1 300 ? 5.451 12.626 34.945 1.00 28.94 300 ALA A CA 1
ATOM 2242 C C . ALA A 1 300 ? 4.329 11.711 34.412 1.00 26.71 300 ALA A C 1
ATOM 2243 O O . ALA A 1 300 ? 4.208 10.567 34.856 1.00 29.64 300 ALA A O 1
ATOM 2245 N N . LYS A 1 301 ? 3.535 12.195 33.463 1.00 25.82 301 LYS A N 1
ATOM 2246 C CA . LYS A 1 301 ? 2.448 11.404 32.907 1.00 28.52 301 LYS A CA 1
ATOM 2247 C C . LYS A 1 301 ? 2.976 10.155 32.155 1.00 25.39 301 LYS A C 1
ATOM 2248 O O . LYS A 1 301 ? 2.410 9.066 32.258 1.00 23.79 301 LYS A O 1
ATOM 2254 N N . TYR A 1 302 ? 4.086 10.354 31.443 1.00 26.70 302 TYR A N 1
ATOM 2255 C CA . TYR A 1 302 ? 4.785 9.269 30.735 1.00 24.91 302 TYR A CA 1
ATOM 2256 C C . TYR A 1 302 ? 5.179 8.198 31.749 1.00 23.60 302 TYR A C 1
ATOM 2257 O O . TYR A 1 302 ? 4.843 7.032 31.566 1.00 24.96 302 TYR A O 1
ATOM 2266 N N A MET A 1 303 ? 5.858 8.604 32.834 0.50 26.29 303 MET A N 1
ATOM 2267 N N B MET A 1 303 ? 5.857 8.603 32.834 0.50 25.23 303 MET A N 1
ATOM 2268 C CA A MET A 1 303 ? 6.308 7.668 33.856 0.50 25.80 303 MET A CA 1
ATOM 2269 C CA B MET A 1 303 ? 6.301 7.665 33.856 0.50 24.14 303 MET A CA 1
ATOM 2270 C C A MET A 1 303 ? 5.156 6.967 34.561 0.50 24.60 303 MET A C 1
ATOM 2271 C C B MET A 1 303 ? 5.156 6.967 34.562 0.50 23.66 303 MET A C 1
ATOM 2272 O O A MET A 1 303 ? 5.267 5.787 34.855 0.50 23.98 303 MET A O 1
ATOM 2273 O O B MET A 1 303 ? 5.267 5.788 34.855 0.50 23.15 303 MET A O 1
ATOM 2282 N N . GLU A 1 304 ? 4.054 7.673 34.813 1.00 26.71 304 GLU A N 1
ATOM 2283 C CA . GLU A 1 304 ? 2.885 7.056 35.424 1.00 26.54 304 GLU A CA 1
ATOM 2284 C C . GLU A 1 304 ? 2.285 5.982 34.496 1.00 25.71 304 GLU A C 1
ATOM 2285 O O . GLU A 1 304 ? 1.814 4.927 34.964 1.00 26.04 304 GLU A O 1
ATOM 2291 N N . THR A 1 305 ? 2.278 6.263 33.195 1.00 28.34 305 THR A N 1
ATOM 2292 C CA . THR A 1 305 ? 1.713 5.325 32.237 1.00 28.84 305 THR A CA 1
ATOM 2293 C C . THR A 1 305 ? 2.569 4.053 32.147 1.00 27.41 305 THR A C 1
ATOM 2294 O O . THR A 1 305 ? 2.048 2.919 32.180 1.00 26.58 305 THR A O 1
ATOM 2298 N N . VAL A 1 306 ? 3.888 4.238 32.110 1.00 28.67 306 VAL A N 1
ATOM 2299 C CA . VAL A 1 306 ? 4.822 3.089 32.101 1.00 25.36 306 VAL A CA 1
ATOM 2300 C C . VAL A 1 306 ? 4.709 2.277 33.387 1.00 26.36 306 VAL A C 1
ATOM 2301 O O . VAL A 1 306 ? 4.736 1.051 33.361 1.00 25.13 306 VAL A O 1
ATOM 2305 N N . LYS A 1 307 ? 4.550 2.954 34.528 1.00 26.05 307 LYS A N 1
ATOM 2306 C CA . LYS A 1 307 ? 4.348 2.284 35.809 1.00 27.23 307 LYS A CA 1
ATOM 2307 C C . LYS A 1 307 ? 3.172 1.315 35.805 1.00 26.15 307 LYS A C 1
ATOM 2308 O O . LYS A 1 3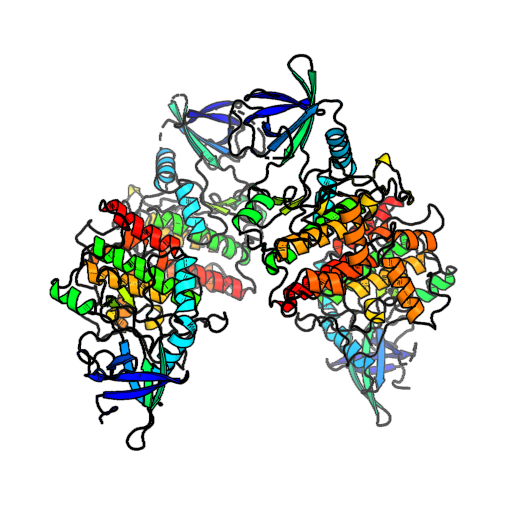07 ? 3.231 0.282 36.456 1.00 27.89 307 LYS A O 1
ATOM 2314 N N . LEU A 1 308 ? 2.131 1.634 35.054 1.00 26.26 308 LEU A N 1
ATOM 2315 C CA . LEU A 1 308 ? 0.938 0.790 34.973 1.00 28.67 308 LEU A CA 1
ATOM 2316 C C . LEU A 1 308 ? 1.140 -0.487 34.138 1.00 31.54 308 LEU A C 1
ATOM 2317 O O . LEU A 1 308 ? 0.280 -1.384 34.201 1.00 28.00 308 LEU A O 1
ATOM 2322 N N . LEU A 1 309 ? 2.246 -0.604 33.393 1.00 30.02 309 LEU A N 1
ATOM 2323 C CA . LEU A 1 309 ? 2.460 -1.801 32.565 1.00 27.54 309 LEU A CA 1
ATOM 2324 C C . LEU A 1 309 ? 2.865 -3.023 33.372 1.00 24.51 309 LEU A C 1
ATOM 2325 O O . LEU A 1 309 ? 3.774 -2.976 34.211 1.00 25.96 309 LEU A O 1
ATOM 2330 N N . ASP A 1 310 ? 2.220 -4.135 33.101 1.00 25.16 310 ASP A N 1
ATOM 2331 C CA . ASP A 1 310 ? 2.687 -5.430 33.615 1.00 26.48 310 ASP A CA 1
ATOM 2332 C C . ASP A 1 310 ? 3.853 -5.946 32.764 1.00 25.91 310 ASP A C 1
ATOM 2333 O O . ASP A 1 310 ? 4.078 -5.476 31.644 1.00 28.24 310 ASP A O 1
ATOM 2338 N N . TYR A 1 311 ? 4.601 -6.891 33.315 1.00 26.28 311 TYR A N 1
ATOM 2339 C CA . TYR A 1 311 ? 5.797 -7.416 32.668 1.00 27.20 311 TYR A CA 1
ATOM 2340 C C . TYR A 1 311 ? 5.582 -7.904 31.244 1.00 28.00 311 TYR A C 1
ATOM 2341 O O . TYR A 1 311 ? 6.418 -7.633 30.370 1.00 26.12 311 TYR A O 1
ATOM 2350 N N . THR A 1 312 ? 4.462 -8.592 30.997 1.00 26.81 312 THR A N 1
ATOM 2351 C CA . THR A 1 312 ? 4.184 -9.143 29.637 1.00 29.55 312 THR A CA 1
ATOM 2352 C C . THR A 1 312 ? 3.286 -8.265 28.814 1.00 30.29 312 THR A C 1
ATOM 2353 O O . THR A 1 312 ? 2.950 -8.612 27.681 1.00 29.36 312 THR A O 1
ATOM 2357 N N . GLU A 1 313 ? 2.879 -7.113 29.346 1.00 28.77 313 GLU A N 1
ATOM 2358 C CA . GLU A 1 313 ? 1.835 -6.302 28.714 1.00 29.86 313 GLU A CA 1
ATOM 2359 C C . GLU A 1 313 ? 2.352 -5.549 27.487 1.00 27.59 313 GLU A C 1
ATOM 2360 O O . GLU A 1 313 ? 3.465 -4.992 27.498 1.00 27.56 313 GLU A O 1
ATOM 2366 N N . LYS A 1 314 ? 1.545 -5.529 26.441 1.00 27.46 314 LYS A N 1
ATOM 2367 C CA . LYS A 1 314 ? 1.828 -4.722 25.279 1.00 28.96 314 LYS A CA 1
ATOM 2368 C C . LYS A 1 314 ? 1.531 -3.243 25.563 1.00 30.03 314 LYS A C 1
ATOM 2369 O O . LYS A 1 314 ? 0.408 -2.896 25.907 1.00 29.41 314 LYS A O 1
ATOM 2375 N N . PRO A 1 315 ? 2.542 -2.365 25.418 1.00 30.14 315 PRO A N 1
ATOM 2376 C CA . PRO A 1 315 ? 2.293 -0.950 25.618 1.00 28.13 315 PRO A CA 1
ATOM 2377 C C . PRO A 1 315 ? 1.342 -0.357 24.618 1.00 33.24 315 PRO A C 1
ATOM 2378 O O . PRO A 1 315 ? 1.277 -0.838 23.489 1.00 31.56 315 PRO A O 1
ATOM 2382 N N . LEU A 1 316 ? 0.601 0.672 25.035 1.00 34.78 316 LEU A N 1
ATOM 2383 C CA . LEU A 1 316 ? -0.149 1.503 24.107 1.00 35.46 316 LEU A CA 1
ATOM 2384 C C . LEU A 1 316 ? 0.744 2.637 23.666 1.00 34.96 316 LEU A C 1
ATOM 2385 O O . LEU A 1 316 ? 0.740 3.720 24.250 1.00 33.22 316 LEU A O 1
ATOM 2390 N N . TYR A 1 317 ? 1.484 2.396 22.592 1.00 31.82 317 TYR A N 1
ATOM 2391 C CA . TYR A 1 317 ? 2.535 3.307 22.172 1.00 29.51 317 TYR A CA 1
ATOM 2392 C C . TYR A 1 317 ? 1.948 4.632 21.697 1.00 31.04 317 TYR A C 1
ATOM 2393 O O . TYR A 1 317 ? 2.570 5.688 21.876 1.00 29.72 317 TYR A O 1
ATOM 2402 N N . GLU A 1 318 ? 0.759 4.591 21.090 1.00 33.58 318 GLU A N 1
ATOM 2403 C CA . GLU A 1 318 ? 0.145 5.843 20.583 1.00 38.47 318 GLU A CA 1
ATOM 2404 C C . GLU A 1 318 ? -0.242 6.751 21.756 1.00 34.97 318 GLU A C 1
ATOM 2405 O O . GLU A 1 318 ? -0.058 7.954 21.652 1.00 36.76 318 GLU A O 1
ATOM 2411 N N . ASN A 1 319 ? -0.725 6.170 22.848 1.00 36.81 319 ASN A N 1
ATOM 2412 C CA . ASN A 1 319 ? -1.033 6.905 24.095 1.00 38.52 319 ASN A CA 1
ATOM 2413 C C . ASN A 1 319 ? 0.233 7.587 24.661 1.00 36.45 319 ASN A C 1
ATOM 2414 O O . ASN A 1 319 ? 0.208 8.765 25.052 1.00 33.54 319 ASN A O 1
ATOM 2419 N N . LEU A 1 320 ? 1.367 6.874 24.647 1.00 33.12 320 LEU A N 1
ATOM 2420 C CA . LEU A 1 320 ? 2.631 7.481 25.083 1.00 31.19 320 LEU A CA 1
ATOM 2421 C C . LEU A 1 320 ? 3.056 8.603 24.163 1.00 28.99 320 LEU A C 1
ATOM 2422 O O . LEU A 1 320 ? 3.531 9.640 24.612 1.00 26.09 320 LEU A O 1
ATOM 2427 N N . ARG A 1 321 ? 2.901 8.398 22.863 1.00 29.81 321 ARG A N 1
ATOM 2428 C CA . ARG A 1 321 ? 3.275 9.476 21.929 1.00 29.81 321 ARG A CA 1
ATOM 2429 C C . ARG A 1 321 ? 2.316 10.705 22.147 1.00 31.72 321 ARG A C 1
ATOM 2430 O O . ARG A 1 321 ? 2.718 11.877 22.108 1.00 31.72 321 ARG A O 1
ATOM 2438 N N . ASP A 1 322 ? 1.030 10.430 22.348 1.00 31.85 322 ASP A N 1
ATOM 2439 C CA . ASP A 1 322 ? 0.067 11.525 22.605 1.00 35.91 322 ASP A CA 1
ATOM 2440 C C . ASP A 1 322 ? 0.450 12.326 23.851 1.00 35.52 322 ASP A C 1
ATOM 2441 O O . ASP A 1 322 ? 0.359 13.559 23.852 1.00 34.77 322 ASP A O 1
ATOM 2446 N N . ILE A 1 323 ? 0.902 11.624 24.891 1.00 34.64 323 ILE A N 1
ATOM 2447 C CA . ILE A 1 323 ? 1.409 12.306 26.093 1.00 34.17 323 ILE A CA 1
ATOM 2448 C C . ILE A 1 323 ? 2.543 13.261 25.749 1.00 34.13 323 ILE A C 1
ATOM 2449 O O . ILE A 1 323 ? 2.552 14.411 26.196 1.00 33.68 323 ILE A O 1
ATOM 2454 N N . LEU A 1 324 ? 3.496 12.816 24.934 1.00 32.38 324 LEU A N 1
ATOM 2455 C CA . LEU A 1 324 ? 4.614 13.667 24.569 1.00 32.55 324 LEU A CA 1
ATOM 2456 C C . LEU A 1 324 ? 4.182 14.807 23.637 1.00 30.53 324 LEU A C 1
ATOM 2457 O O . LEU A 1 324 ? 4.718 15.909 23.722 1.00 30.12 324 LEU A O 1
ATOM 2462 N N . LEU A 1 325 ? 3.230 14.525 22.754 1.00 32.59 325 LEU A N 1
ATOM 2463 C CA . LEU A 1 325 ? 2.669 15.554 21.860 1.00 35.38 325 LEU A CA 1
ATOM 2464 C C . LEU A 1 325 ? 1.971 16.687 22.655 1.00 37.65 325 LEU A C 1
ATOM 2465 O O . LEU A 1 325 ? 2.031 17.838 22.244 1.00 36.83 325 LEU A O 1
ATOM 2470 N N . GLN A 1 326 ? 1.329 16.356 23.783 1.00 40.45 326 GLN A N 1
ATOM 2471 C CA . GLN A 1 326 ? 0.759 17.373 24.699 1.00 38.50 326 GLN A CA 1
ATOM 2472 C C . GLN A 1 326 ? 1.841 18.292 25.237 1.00 39.91 326 GLN A C 1
ATOM 2473 O O . GLN A 1 326 ? 1.622 19.489 25.419 1.00 39.85 326 GLN A O 1
ATOM 2475 N N . GLY A 1 327 ? 3.028 17.743 25.480 1.00 37.27 327 GLY A N 1
ATOM 2476 C CA . GLY A 1 327 ? 4.210 18.534 25.842 1.00 32.33 327 GLY A CA 1
ATOM 2477 C C . GLY A 1 327 ? 4.631 19.530 24.777 1.00 34.55 327 GLY A C 1
ATOM 2478 O O . GLY A 1 327 ? 5.002 20.674 25.083 1.00 35.41 327 GLY A O 1
ATOM 2479 N N . LEU A 1 328 ? 4.632 19.098 23.514 1.00 33.30 328 LEU A N 1
ATOM 2480 C CA . LEU A 1 328 ? 4.967 19.994 22.430 1.00 32.64 328 LEU A CA 1
ATOM 2481 C C . LEU A 1 328 ? 3.933 21.133 22.315 1.00 33.18 328 LEU A C 1
ATOM 2482 O O . LEU A 1 328 ? 4.316 22.287 22.150 1.00 32.08 328 LEU A O 1
ATOM 2487 N N . LYS A 1 329 ? 2.652 20.787 22.414 1.00 36.04 329 LYS A N 1
ATOM 2488 C CA . LYS A 1 329 ? 1.545 21.772 22.440 1.00 40.18 329 LYS A CA 1
ATOM 2489 C C . LYS A 1 329 ? 1.740 22.786 23.572 1.00 44.56 329 LYS A C 1
ATOM 2490 O O . LYS A 1 329 ? 1.641 23.992 23.356 1.00 43.79 329 LYS A O 1
ATOM 2492 N N . ALA A 1 330 ? 2.067 22.285 24.763 1.00 46.10 330 ALA A N 1
ATOM 2493 C CA . ALA A 1 330 ? 2.292 23.134 25.935 1.00 45.82 330 ALA A CA 1
ATOM 2494 C C . ALA A 1 330 ? 3.428 24.137 25.772 1.00 44.60 330 ALA A C 1
ATOM 2495 O O . ALA A 1 330 ? 3.349 25.208 26.340 1.00 48.71 330 ALA A O 1
ATOM 2497 N N . ILE A 1 331 ? 4.471 23.809 25.008 1.00 42.14 331 ILE A N 1
ATOM 2498 C CA . ILE A 1 331 ? 5.542 24.775 24.718 1.00 38.92 331 ILE A CA 1
ATOM 2499 C C . ILE A 1 331 ? 5.327 25.574 23.421 1.00 41.35 331 ILE A C 1
ATOM 2500 O O . ILE A 1 331 ? 6.243 26.246 22.940 1.00 41.11 331 ILE A O 1
ATOM 2505 N N . GLY A 1 332 ? 4.128 25.503 22.847 1.00 41.34 332 GLY A N 1
ATOM 2506 C CA . GLY A 1 332 ? 3.812 26.263 21.640 1.00 43.03 332 GLY A CA 1
ATOM 2507 C C . GLY A 1 332 ? 4.446 25.713 20.375 1.00 45.46 332 GLY A C 1
ATOM 2508 O O . GLY A 1 332 ? 4.731 26.467 19.445 1.00 46.00 332 GLY A O 1
ATOM 2509 N N . SER A 1 333 ? 4.653 24.396 20.323 1.00 41.26 333 SER A N 1
ATOM 2510 C CA . SER A 1 333 ? 5.265 23.779 19.149 1.00 38.65 333 SER A CA 1
ATOM 2511 C C . SER A 1 333 ? 4.378 22.674 18.647 1.00 37.99 333 SER A C 1
ATOM 2512 O O . SER A 1 333 ? 3.207 22.570 19.021 1.00 34.07 333 SER A O 1
ATOM 2515 N N . LYS A 1 334 ? 4.936 21.864 17.752 1.00 37.06 334 LYS A N 1
ATOM 2516 C CA . LYS A 1 334 ? 4.224 20.723 17.200 1.00 35.56 334 LYS A CA 1
ATOM 2517 C C . LYS A 1 334 ? 5.271 19.717 16.746 1.00 32.69 334 LYS A C 1
ATOM 2518 O O . LYS A 1 334 ? 6.460 20.034 16.667 1.00 35.74 334 LYS A O 1
ATOM 2522 N N . ASP A 1 335 ? 4.821 18.521 16.426 1.00 34.56 335 ASP A N 1
ATOM 2523 C CA . ASP A 1 335 ? 5.736 17.514 15.873 1.00 34.85 335 ASP A CA 1
ATOM 2524 C C . ASP A 1 335 ? 5.994 17.819 14.403 1.00 35.90 335 ASP A C 1
ATOM 2525 O O . ASP A 1 335 ? 5.278 17.339 13.523 1.00 35.37 335 ASP A O 1
ATOM 2530 N N . ASP A 1 336 ? 7.053 18.584 14.176 1.00 35.38 336 ASP A N 1
ATOM 2531 C CA . ASP A 1 336 ? 7.504 18.950 12.847 1.00 38.11 336 ASP A CA 1
ATOM 2532 C C . ASP A 1 336 ? 8.811 18.218 12.505 1.00 38.90 336 ASP A C 1
ATOM 2533 O O . ASP A 1 336 ? 9.500 18.599 11.568 1.00 36.27 336 ASP A O 1
ATOM 2538 N N . GLY A 1 337 ? 9.169 17.191 13.287 1.00 34.60 337 GLY A N 1
ATOM 2539 C CA . GLY A 1 337 ? 10.373 16.416 13.018 1.00 34.60 337 GLY A CA 1
ATOM 2540 C C . GLY A 1 337 ? 11.692 17.113 13.261 1.00 34.89 337 GLY A C 1
ATOM 2541 O O . GLY A 1 337 ? 12.722 16.553 12.960 1.00 39.32 337 GLY A O 1
ATOM 2542 N N . LYS A 1 338 ? 11.675 18.323 13.824 1.00 34.98 338 LYS A N 1
ATOM 2543 C CA . LYS A 1 338 ? 12.882 19.113 14.014 1.00 33.21 338 LYS A CA 1
ATOM 2544 C C . LYS A 1 338 ? 13.504 18.806 15.363 1.00 34.02 338 LYS A C 1
ATOM 2545 O O . LYS A 1 338 ? 12.906 19.068 16.370 1.00 33.87 338 LYS A O 1
ATOM 2548 N N . LEU A 1 339 ? 14.720 18.271 15.376 1.00 34.52 339 LEU A N 1
ATOM 2549 C CA . LEU A 1 339 ? 15.382 17.893 16.620 1.00 33.78 339 LEU A CA 1
ATOM 2550 C C . LEU A 1 339 ? 16.018 19.082 17.319 1.00 36.77 339 LEU A C 1
ATOM 2551 O O . LEU A 1 339 ? 16.313 18.988 18.509 1.00 32.97 339 LEU A O 1
ATOM 2556 N N . ASP A 1 340 ? 16.261 20.175 16.577 1.00 42.92 340 ASP A N 1
ATOM 2557 C CA . ASP A 1 340 ? 16.890 21.396 17.113 1.00 47.06 340 ASP A CA 1
ATOM 2558 C C . ASP A 1 340 ? 18.207 21.142 17.796 1.00 47.53 340 ASP A C 1
ATOM 2559 O O . ASP A 1 340 ? 18.448 21.653 18.876 1.00 49.26 340 ASP A O 1
ATOM 2564 N N . LEU A 1 341 ? 19.064 20.340 17.170 1.00 51.43 341 LEU A N 1
ATOM 2565 C CA . LEU A 1 341 ? 20.402 20.095 17.696 1.00 50.09 341 LEU A CA 1
ATOM 2566 C C . LEU A 1 341 ? 21.358 21.116 17.071 1.00 56.67 341 LEU A C 1
ATOM 2567 O O . LEU A 1 341 ? 22.462 21.311 17.562 1.00 64.43 341 LEU A O 1
ATOM 2572 N N . PHE B 1 23 ? -39.308 16.987 51.029 1.00 94.08 23 PHE B N 1
ATOM 2573 C CA . PHE B 1 23 ? -39.798 17.144 49.626 1.00 90.46 23 PHE B CA 1
ATOM 2574 C C . PHE B 1 23 ? -41.105 16.393 49.411 1.00 91.19 23 PHE B C 1
ATOM 2575 O O . PHE B 1 23 ? -41.390 15.414 50.092 1.00 90.32 23 PHE B O 1
ATOM 2577 N N . ALA B 1 24 ? -41.901 16.904 48.486 1.00 92.60 24 ALA B N 1
ATOM 2578 C CA . ALA B 1 24 ? -43.181 16.310 48.140 1.00 91.03 24 ALA B CA 1
ATOM 2579 C C . ALA B 1 24 ? -42.930 15.370 46.983 1.00 88.89 24 ALA B C 1
ATOM 2580 O O . ALA B 1 24 ? -42.274 15.746 46.016 1.00 85.39 24 ALA B O 1
ATOM 2582 N N . VAL B 1 25 ? -43.468 14.148 47.062 1.00 82.49 25 VAL B N 1
ATOM 2583 C CA . VAL B 1 25 ? -43.461 13.224 45.916 1.00 81.58 25 VAL B CA 1
ATOM 2584 C C . VAL B 1 25 ? -44.054 13.919 44.679 1.00 80.30 25 VAL B C 1
ATOM 2585 O O . VAL B 1 25 ? -45.043 14.633 44.781 1.00 81.92 25 VAL B O 1
ATOM 2587 N N . GLY B 1 26 ? -43.404 13.748 43.534 1.00 79.54 26 GLY B N 1
ATOM 2588 C CA . GLY B 1 26 ? -43.704 14.476 42.307 1.00 81.45 26 GLY B CA 1
ATOM 2589 C C . GLY B 1 26 ? -43.073 15.854 42.129 1.00 84.21 26 GLY B C 1
ATOM 2590 O O . GLY B 1 26 ? -43.177 16.424 41.045 1.00 92.30 26 GLY B O 1
ATOM 2591 N N . GLU B 1 27 ? -42.426 16.404 43.153 1.00 81.62 27 GLU B N 1
ATOM 2592 C CA . GLU B 1 27 ? -41.832 17.746 43.035 1.00 82.78 27 GLU B CA 1
ATOM 2593 C C . GLU B 1 27 ? -40.664 17.765 42.046 1.00 83.51 27 GLU B C 1
ATOM 2594 O O . GLU B 1 27 ? -40.017 16.745 41.866 1.00 85.31 27 GLU B O 1
ATOM 2600 N N . ILE B 1 28 ? -40.447 18.896 41.380 1.00 77.79 28 ILE B N 1
ATOM 2601 C CA . ILE B 1 28 ? -39.412 19.016 40.354 1.00 77.04 28 ILE B CA 1
ATOM 2602 C C . ILE B 1 28 ? -38.305 19.862 40.942 1.00 76.15 28 ILE B C 1
ATOM 2603 O O . ILE B 1 28 ? -38.560 20.971 41.422 1.00 74.15 28 ILE B O 1
ATOM 2605 N N . ILE B 1 29 ? -37.080 19.340 40.920 1.00 71.61 29 ILE B N 1
ATOM 2606 C CA . ILE B 1 29 ? -35.918 20.125 41.349 1.00 64.93 29 ILE B CA 1
ATOM 2607 C C . ILE B 1 29 ? -34.970 20.305 40.158 1.00 62.21 29 ILE B C 1
ATOM 2608 O O . ILE B 1 29 ? -34.896 19.437 39.283 1.00 64.26 29 ILE B O 1
ATOM 2610 N N . THR B 1 30 ? -34.284 21.442 40.128 1.00 60.81 30 THR B N 1
ATOM 2611 C CA . THR B 1 30 ? -33.395 21.790 39.030 1.00 65.67 30 THR B CA 1
ATOM 2612 C C . THR B 1 30 ? -31.980 21.966 39.582 1.00 60.57 30 THR B C 1
ATOM 2613 O O . THR B 1 30 ? -31.780 22.676 40.582 1.00 55.13 30 THR B O 1
ATOM 2617 N N . ASP B 1 31 ? -31.017 21.294 38.956 1.00 60.14 31 ASP B N 1
ATOM 2618 C CA . ASP B 1 31 ? -29.642 21.297 39.455 1.00 62.50 31 ASP B CA 1
ATOM 2619 C C . ASP B 1 31 ? -28.850 22.477 38.865 1.00 66.46 31 ASP B C 1
ATOM 2620 O O . ASP B 1 31 ? -29.376 23.280 38.082 1.00 65.99 31 ASP B O 1
ATOM 2625 N N . MET B 1 32 ? -27.578 22.585 39.259 1.00 66.05 32 MET B N 1
ATOM 2626 C CA . MET B 1 32 ? -26.713 23.652 38.803 1.00 66.54 32 MET B CA 1
ATOM 2627 C C . MET B 1 32 ? -26.482 23.698 37.284 1.00 66.34 32 MET B C 1
ATOM 2628 O O . MET B 1 32 ? -26.149 24.748 36.758 1.00 70.69 32 MET B O 1
ATOM 2633 N N . ALA B 1 33 ? -26.632 22.563 36.600 1.00 60.85 33 ALA B N 1
ATOM 2634 C CA . ALA B 1 33 ? -26.512 22.493 35.149 1.00 62.99 33 ALA B CA 1
ATOM 2635 C C . ALA B 1 33 ? -27.854 22.703 34.443 1.00 63.35 33 ALA B C 1
ATOM 2636 O O . ALA B 1 33 ? -27.955 22.448 33.240 1.00 65.42 33 ALA B O 1
ATOM 2638 N N . ALA B 1 34 ? -28.873 23.142 35.193 1.00 64.03 34 ALA B N 1
ATOM 2639 C CA . ALA B 1 34 ? -30.255 23.325 34.728 1.00 70.56 34 ALA B CA 1
ATOM 2640 C C . ALA B 1 34 ? -30.961 22.035 34.281 1.00 72.55 34 ALA B C 1
ATOM 2641 O O . ALA B 1 34 ? -31.974 22.099 33.574 1.00 70.56 34 ALA B O 1
ATOM 2643 N N . ALA B 1 35 ? -30.458 20.874 34.708 1.00 71.70 35 ALA B N 1
ATOM 2644 C CA . ALA B 1 35 ? -31.137 19.610 34.445 1.00 71.92 35 ALA B CA 1
ATOM 2645 C C . ALA B 1 35 ? -32.270 19.461 35.459 1.00 71.00 35 ALA B C 1
ATOM 2646 O O . ALA B 1 35 ? -32.100 19.752 36.651 1.00 75.90 35 ALA B O 1
ATOM 2648 N N . ALA B 1 36 ? -33.422 18.997 34.985 1.00 70.12 36 ALA B N 1
ATOM 2649 C CA . ALA B 1 36 ? -34.604 18.819 35.831 1.00 70.71 36 ALA B CA 1
ATOM 2650 C C . ALA B 1 36 ? -34.701 17.374 36.333 1.00 64.92 36 ALA B C 1
ATOM 2651 O O . ALA B 1 36 ? -34.487 16.424 35.578 1.00 65.40 36 ALA B O 1
ATOM 2653 N N . TRP B 1 37 ? -35.071 17.242 37.604 1.00 63.85 37 TRP B N 1
ATOM 2654 C CA . TRP B 1 37 ? -35.251 15.947 38.240 1.00 65.35 37 TRP B CA 1
ATOM 2655 C C . TRP B 1 37 ? -36.590 15.958 38.970 1.00 64.87 37 TRP B C 1
ATOM 2656 O O . TRP B 1 37 ? -37.044 17.022 39.435 1.00 60.42 37 TRP B O 1
ATOM 2667 N N . LYS B 1 38 ? -37.205 14.777 39.046 1.00 65.84 38 LYS B N 1
ATOM 2668 C CA . LYS B 1 38 ? -38.464 14.601 39.770 1.00 66.03 38 LYS B CA 1
ATOM 2669 C C . LYS B 1 38 ? -38.226 13.678 40.958 1.00 63.84 38 LYS B C 1
ATOM 2670 O O . LYS B 1 38 ? -37.513 12.668 40.850 1.00 65.12 38 LYS B O 1
ATOM 2672 N N . VAL B 1 39 ? -38.834 14.030 42.085 1.00 62.04 39 VAL B N 1
ATOM 2673 C CA . VAL B 1 39 ? -38.685 13.310 43.335 1.00 64.97 39 VAL B CA 1
ATOM 2674 C C . VAL B 1 39 ? -39.805 12.277 43.486 1.00 71.79 39 VAL B C 1
ATOM 2675 O O . VAL B 1 39 ? -40.972 12.559 43.169 1.00 81.13 39 VAL B O 1
ATOM 2679 N N . GLY B 1 40 ? -39.433 11.087 43.961 1.00 70.11 40 GLY B N 1
ATOM 2680 C CA . GLY B 1 40 ? -40.378 10.013 44.274 1.00 71.15 40 GLY B CA 1
ATOM 2681 C C . GLY B 1 40 ? -40.493 9.814 45.777 1.00 72.23 40 GLY B C 1
ATOM 2682 O O . GLY B 1 40 ? -40.307 10.757 46.559 1.00 77.49 40 GLY B O 1
ATOM 2683 N N . LEU B 1 41 ? -40.774 8.579 46.197 1.00 73.65 41 LEU B N 1
ATOM 2684 C CA . LEU B 1 41 ? -40.963 8.263 47.616 1.00 73.96 41 LEU B CA 1
ATOM 2685 C C . LEU B 1 41 ? -39.623 8.133 48.351 1.00 75.70 41 LEU B C 1
ATOM 2686 O O . LEU B 1 41 ? -38.597 7.857 47.717 1.00 77.79 41 LEU B O 1
ATOM 2688 N N . PRO B 1 42 ? -39.629 8.296 49.687 1.00 77.19 42 PRO B N 1
ATOM 2689 C CA . PRO B 1 42 ? -38.426 7.996 50.482 1.00 80.35 42 PRO B CA 1
ATOM 2690 C C . PRO B 1 42 ? -37.951 6.551 50.342 1.00 82.46 42 PRO B C 1
ATOM 2691 O O . PRO B 1 42 ? -38.743 5.679 49.954 1.00 76.09 42 PRO B O 1
ATOM 2695 N N . ILE B 1 43 ? -36.664 6.314 50.592 1.00 83.47 43 ILE B N 1
ATOM 2696 C CA . ILE B 1 43 ? -36.049 5.009 50.331 1.00 80.21 43 ILE B CA 1
ATOM 2697 C C . ILE B 1 43 ? -35.205 4.623 51.552 1.00 85.61 43 ILE B C 1
ATOM 2698 O O . ILE B 1 43 ? -34.499 5.466 52.129 1.00 86.32 43 ILE B O 1
ATOM 2700 N N . GLY B 1 44 ? -35.404 3.378 51.997 1.00 89.70 44 GLY B N 1
ATOM 2701 C CA . GLY B 1 44 ? -34.671 2.792 53.109 1.00 92.59 44 GLY B CA 1
ATOM 2702 C C . GLY B 1 44 ? -35.116 3.131 54.523 1.00 93.69 44 GLY B C 1
ATOM 2703 O O . GLY B 1 44 ? -36.099 3.850 54.726 1.00 85.14 44 GLY B O 1
ATOM 2704 N N . GLN B 1 45 ? -34.330 2.653 55.492 1.00 98.34 45 GLN B N 1
ATOM 2705 C CA . GLN B 1 45 ? -34.607 2.824 56.925 1.00 98.66 45 GLN B CA 1
ATOM 2706 C C . GLN B 1 45 ? -33.909 4.050 57.552 1.00 97.77 45 GLN B C 1
ATOM 2707 O O . GLN B 1 45 ? -33.391 3.966 58.665 1.00 102.32 45 GLN B O 1
ATOM 2709 N N . GLY B 1 46 ? -33.880 5.176 56.828 1.00 94.29 46 GLY B N 1
ATOM 2710 C CA . GLY B 1 46 ? -33.367 6.454 57.337 1.00 88.85 46 GLY B CA 1
ATOM 2711 C C . GLY B 1 46 ? -31.871 6.584 57.621 1.00 87.42 46 GLY B C 1
ATOM 2712 O O . GLY B 1 46 ? -31.443 7.575 58.218 1.00 85.45 46 GLY B O 1
ATOM 2713 N N . GLY B 1 47 ? -31.093 5.581 57.207 1.00 82.34 47 GLY B N 1
ATOM 2714 C CA . GLY B 1 47 ? -29.700 5.436 57.626 1.00 77.82 47 GLY B CA 1
ATOM 2715 C C . GLY B 1 47 ? -28.773 6.571 57.233 1.00 76.90 47 GLY B C 1
ATOM 2716 O O . GLY B 1 47 ? -27.860 6.907 57.983 1.00 79.85 47 GLY B O 1
ATOM 2717 N N . PHE B 1 48 ? -29.005 7.166 56.065 1.00 72.02 48 PHE B N 1
ATOM 2718 C CA . PHE B 1 48 ? -28.105 8.198 55.510 1.00 67.45 48 PHE B CA 1
ATOM 2719 C C . PHE B 1 48 ? -28.790 9.576 55.378 1.00 70.27 48 PHE B C 1
ATOM 2720 O O . PHE B 1 48 ? -28.477 10.352 54.460 1.00 67.64 48 PHE B O 1
ATOM 2728 N N . GLY B 1 49 ? -29.706 9.888 56.294 1.00 72.05 49 GLY B N 1
ATOM 2729 C CA . GLY B 1 49 ? -30.432 11.162 56.289 1.00 69.97 49 GLY B CA 1
ATOM 2730 C C . GLY B 1 49 ? -31.661 11.132 55.399 1.00 69.24 49 GLY B C 1
ATOM 2731 O O . GLY B 1 49 ? -32.221 10.067 55.128 1.00 71.60 49 GLY B O 1
ATOM 2732 N N . CYS B 1 50 ? -32.083 12.314 54.951 1.00 66.68 50 CYS B N 1
ATOM 2733 C CA . CYS B 1 50 ? -33.262 12.463 54.095 1.00 66.17 50 CYS B CA 1
ATOM 2734 C C . CYS B 1 50 ? -32.911 12.082 52.662 1.00 62.87 50 CYS B C 1
ATOM 2735 O O . CYS B 1 50 ? -32.172 12.820 51.996 1.00 66.16 50 CYS B O 1
ATOM 2737 N N . ILE B 1 51 ? -33.420 10.936 52.213 1.00 59.81 51 ILE B N 1
ATOM 2738 C CA . ILE B 1 51 ? -33.150 10.425 50.881 1.00 61.57 51 ILE B CA 1
ATOM 2739 C C . ILE B 1 51 ? -34.430 9.957 50.229 1.00 60.32 51 ILE B C 1
ATOM 2740 O O . ILE B 1 51 ? -35.243 9.287 50.865 1.00 66.20 51 ILE B O 1
ATOM 2745 N N . TYR B 1 52 ? -34.593 10.305 48.952 1.00 59.67 52 TYR B N 1
ATOM 2746 C CA . TYR B 1 52 ? -35.761 9.948 48.149 1.00 61.73 52 TYR B CA 1
ATOM 2747 C C . TYR B 1 52 ? -35.320 9.327 46.846 1.00 60.55 52 TYR B C 1
ATOM 2748 O O . TYR B 1 52 ? -34.272 9.690 46.323 1.00 62.35 52 TYR B O 1
ATOM 2757 N N . LEU B 1 53 ? -36.131 8.431 46.293 1.00 53.92 53 LEU B N 1
ATOM 2758 C CA . LEU B 1 53 ? -35.938 7.982 44.920 1.00 55.38 53 LEU B CA 1
ATOM 2759 C C . LEU B 1 53 ? -36.131 9.176 43.979 1.00 58.50 53 LEU B C 1
ATOM 2760 O O . LEU B 1 53 ? -36.843 10.132 44.313 1.00 55.45 53 LEU B O 1
ATOM 2762 N N . ALA B 1 54 ? -35.472 9.127 42.830 1.00 57.35 54 ALA B N 1
ATOM 2763 C CA . ALA B 1 54 ? -35.492 10.242 41.893 1.00 58.65 54 ALA B CA 1
ATOM 2764 C C . ALA B 1 54 ? -35.182 9.781 40.490 1.00 61.23 54 ALA B C 1
ATOM 2765 O O . ALA B 1 54 ? -34.569 8.721 40.280 1.00 57.32 54 ALA B O 1
ATOM 2767 N N . ASP B 1 55 ? -35.635 10.568 39.519 1.00 63.46 55 ASP B N 1
ATOM 2768 C CA . ASP B 1 55 ? -35.369 10.283 38.117 1.00 65.94 55 ASP B CA 1
ATOM 2769 C C . ASP B 1 55 ? -35.419 11.590 37.350 1.00 65.87 55 ASP B C 1
ATOM 2770 O O . ASP B 1 55 ? -35.764 12.644 37.894 1.00 62.57 55 ASP B O 1
ATOM 2775 N N . MET B 1 56 ? -35.034 11.532 36.076 1.00 66.28 56 MET B N 1
ATOM 2776 C CA . MET B 1 56 ? -35.161 12.675 35.191 1.00 71.93 56 MET B CA 1
ATOM 2777 C C . MET B 1 56 ? -36.633 13.102 35.121 1.00 78.11 56 MET B C 1
ATOM 2778 O O . MET B 1 56 ? -37.527 12.261 35.278 1.00 82.02 56 MET B O 1
ATOM 2780 N N . ASN B 1 57 ? -36.858 14.403 34.967 1.00 85.01 57 ASN B N 1
ATOM 2781 C CA . ASN B 1 57 ? -38.221 14.917 35.017 1.00 84.26 57 ASN B CA 1
ATOM 2782 C C . ASN B 1 57 ? -39.052 14.372 33.859 1.00 76.58 57 ASN B C 1
ATOM 2783 O O . ASN B 1 57 ? -38.592 14.341 32.716 1.00 69.72 57 ASN B O 1
ATOM 2788 N N . GLY B 1 63 ? -41.065 6.051 39.906 1.00 64.47 63 GLY B N 1
ATOM 2789 C CA . GLY B 1 63 ? -41.172 4.576 39.959 1.00 69.90 63 GLY B CA 1
ATOM 2790 C C . GLY B 1 63 ? -40.342 3.940 41.058 1.00 71.73 63 GLY B C 1
ATOM 2791 O O . GLY B 1 63 ? -39.338 4.518 41.477 1.00 71.10 63 GLY B O 1
ATOM 2792 N N . SER B 1 64 ? -40.753 2.748 41.504 1.00 71.16 64 SER B N 1
ATOM 2793 C CA . SER B 1 64 ? -40.029 1.974 42.515 1.00 69.48 64 SER B CA 1
ATOM 2794 C C . SER B 1 64 ? -38.653 1.482 42.034 1.00 69.14 64 SER B C 1
ATOM 2795 O O . SER B 1 64 ? -37.791 1.165 42.861 1.00 69.38 64 SER B O 1
ATOM 2797 N N . ASP B 1 65 ? -38.464 1.411 40.710 1.00 66.83 65 ASP B N 1
ATOM 2798 C CA . ASP B 1 65 ? -37.177 1.016 40.100 1.00 68.29 65 ASP B CA 1
ATOM 2799 C C . ASP B 1 65 ? -36.334 2.234 39.606 1.00 65.34 65 ASP B C 1
ATOM 2800 O O . ASP B 1 65 ? -35.524 2.103 38.683 1.00 66.51 65 ASP B O 1
ATOM 2805 N N . ALA B 1 66 ? -36.496 3.386 40.260 1.00 63.98 66 ALA B N 1
ATOM 2806 C CA . ALA B 1 66 ? -35.790 4.615 39.906 1.00 63.70 66 ALA B CA 1
ATOM 2807 C C . ALA B 1 66 ? -34.271 4.421 39.929 1.00 63.22 66 ALA B C 1
ATOM 2808 O O . ALA B 1 66 ? -33.752 3.807 40.864 1.00 60.42 66 ALA B O 1
ATOM 2810 N N . PRO B 1 67 ? -33.560 4.954 38.918 1.00 60.46 67 PRO B N 1
ATOM 2811 C CA . PRO B 1 67 ? -32.112 4.771 38.859 1.00 58.11 67 PRO B CA 1
ATOM 2812 C C . PRO B 1 67 ? -31.303 5.720 39.762 1.00 50.32 67 PRO B C 1
ATOM 2813 O O . PRO B 1 67 ? -30.094 5.532 39.881 1.00 50.38 67 PRO B O 1
ATOM 2817 N N . CYS B 1 68 ? -31.942 6.724 40.384 1.00 49.79 68 CYS B N 1
ATOM 2818 C CA . CYS B 1 68 ? -31.234 7.694 41.211 1.00 46.68 68 CYS B CA 1
ATOM 2819 C C . CYS B 1 68 ? -31.906 7.901 42.539 1.00 45.69 68 CYS B C 1
ATOM 2820 O O . CYS B 1 68 ? -33.034 7.480 42.753 1.00 45.98 68 CYS B O 1
ATOM 2823 N N . VAL B 1 69 ? -31.180 8.549 43.444 1.00 42.63 69 VAL B N 1
ATOM 2824 C CA . VAL B 1 69 ? -31.726 9.042 44.670 1.00 43.08 69 VAL B CA 1
ATOM 2825 C C . VAL B 1 69 ? -31.303 10.489 44.814 1.00 45.12 69 VAL B C 1
ATOM 2826 O O . VAL B 1 69 ? -30.291 10.914 44.247 1.00 43.87 69 VAL B O 1
ATOM 2830 N N . VAL B 1 70 ? -32.064 11.226 45.594 1.00 41.77 70 VAL B N 1
ATOM 2831 C CA . VAL B 1 70 ? -31.722 12.577 45.930 1.00 45.72 70 VAL B CA 1
ATOM 2832 C C . VAL B 1 70 ? -31.525 12.632 47.431 1.00 48.95 70 VAL B C 1
ATOM 2833 O O . VAL B 1 70 ? -32.375 12.169 48.188 1.00 51.34 70 VAL B O 1
ATOM 2837 N N . LYS B 1 71 ? -30.375 13.155 47.845 1.00 51.42 71 LYS B N 1
ATOM 2838 C CA . LYS B 1 71 ? -30.075 13.426 49.249 1.00 56.90 71 LYS B CA 1
ATOM 2839 C C . LYS B 1 71 ? -30.315 14.905 49.480 1.00 59.11 71 LYS B C 1
ATOM 2840 O O . LYS B 1 71 ? -29.874 15.726 48.675 1.00 52.13 71 LYS B O 1
ATOM 2846 N N . VAL B 1 72 ? -30.980 15.246 50.584 1.00 60.95 72 VAL B N 1
ATOM 2847 C CA . VAL B 1 72 ? -31.340 16.628 50.886 1.00 61.38 72 VAL B CA 1
ATOM 2848 C C . VAL B 1 72 ? -31.035 16.948 52.343 1.00 60.41 72 VAL B C 1
ATOM 2849 O O . VAL B 1 72 ? -31.301 16.146 53.228 1.00 60.31 72 VAL B O 1
ATOM 2853 N N . GLU B 1 73 ? -30.476 18.133 52.585 1.00 62.59 73 GLU B N 1
ATOM 2854 C CA . GLU B 1 73 ? -30.239 18.653 53.919 1.00 67.41 73 GLU B CA 1
ATOM 2855 C C . GLU B 1 73 ? -30.550 20.166 53.873 1.00 66.26 73 GLU B C 1
ATOM 2856 O O . GLU B 1 73 ? -30.608 20.770 52.787 1.00 62.95 73 GLU B O 1
ATOM 2862 N N . PRO B 1 74 ? -30.732 20.791 55.032 1.00 70.99 74 PRO B N 1
ATOM 2863 C CA . PRO B 1 74 ? -30.794 22.273 55.016 1.00 72.37 74 PRO B CA 1
ATOM 2864 C C . PRO B 1 74 ? -29.552 22.876 54.353 1.00 72.85 74 PRO B C 1
ATOM 2865 O O . PRO B 1 74 ? -28.457 22.314 54.471 1.00 69.00 74 PRO B O 1
ATOM 2869 N N . SER B 1 75 ? -29.691 24.011 53.670 1.00 68.40 75 SER B N 1
ATOM 2870 C CA . SER B 1 75 ? -28.516 24.656 53.031 1.00 68.94 75 SER B CA 1
ATOM 2871 C C . SER B 1 75 ? -27.511 25.131 54.095 1.00 66.18 75 SER B C 1
ATOM 2872 O O . SER B 1 75 ? -26.315 25.247 53.853 1.00 76.25 75 SER B O 1
ATOM 2875 N N . PRO B 1 79 ? -21.963 18.351 56.534 1.00 61.53 79 PRO B N 1
ATOM 2876 C CA . PRO B 1 79 ? -21.540 17.083 55.879 1.00 63.81 79 PRO B CA 1
ATOM 2877 C C . PRO B 1 79 ? -21.921 17.032 54.388 1.00 63.84 79 PRO B C 1
ATOM 2878 O O . PRO B 1 79 ? -21.124 16.576 53.588 1.00 61.26 79 PRO B O 1
ATOM 2882 N N . LEU B 1 80 ? -23.101 17.491 54.001 1.00 59.59 80 LEU B N 1
ATOM 2883 C CA . LEU B 1 80 ? -23.445 17.452 52.593 1.00 57.56 80 LEU B CA 1
ATOM 2884 C C . LEU B 1 80 ? -22.558 18.352 51.748 1.00 57.66 80 LEU B C 1
ATOM 2885 O O . LEU B 1 80 ? -22.220 18.030 50.627 1.00 53.44 80 LEU B O 1
ATOM 2890 N N . PHE B 1 81 ? -22.160 19.482 52.304 1.00 60.34 81 PHE B N 1
ATOM 2891 C CA . PHE B 1 81 ? -21.188 20.367 51.666 1.00 62.24 81 PHE B CA 1
ATOM 2892 C C . PHE B 1 81 ? -19.838 19.668 51.485 1.00 58.28 81 PHE B C 1
ATOM 2893 O O . PHE B 1 81 ? -19.248 19.700 50.411 1.00 53.97 81 PHE B O 1
ATOM 2901 N N . THR B 1 82 ? -19.346 19.032 52.542 1.00 50.92 82 THR B N 1
ATOM 2902 C CA . THR B 1 82 ? -18.100 18.267 52.483 1.00 50.31 82 THR B CA 1
ATOM 2903 C C . THR B 1 82 ? -18.191 17.177 51.419 1.00 45.89 82 THR B C 1
ATOM 2904 O O . THR B 1 82 ? -17.282 16.993 50.646 1.00 45.34 82 THR B O 1
ATOM 2908 N N . GLU B 1 83 ? -19.287 16.440 51.414 1.00 42.43 83 GLU B N 1
ATOM 2909 C CA . GLU B 1 83 ? -19.500 15.353 50.471 1.00 44.43 83 GLU B CA 1
ATOM 2910 C C . GLU B 1 83 ? -19.553 15.887 49.025 1.00 44.54 83 GLU B C 1
ATOM 2911 O O . GLU B 1 83 ? -18.930 15.325 48.112 1.00 42.97 83 GLU B O 1
ATOM 2917 N N . LEU B 1 84 ? -20.272 16.978 48.830 1.00 45.34 84 LEU B N 1
ATOM 2918 C CA . LEU B 1 84 ? -20.322 17.621 47.522 1.00 46.21 84 LEU B CA 1
ATOM 2919 C C . LEU B 1 84 ? -18.946 18.030 47.001 1.00 41.27 84 LEU B C 1
ATOM 2920 O O . LEU B 1 84 ? -18.603 17.784 45.837 1.00 37.06 84 LEU B O 1
ATOM 2925 N N . LYS B 1 85 ? -18.146 18.637 47.867 1.00 39.92 85 LYS B N 1
ATOM 2926 C CA . LYS B 1 85 ? -16.776 18.993 47.480 1.00 44.02 85 LYS B CA 1
ATOM 2927 C C . LYS B 1 85 ? -15.948 17.770 47.126 1.00 39.03 85 LYS B C 1
ATOM 2928 O O . LYS B 1 85 ? -15.208 17.821 46.145 1.00 39.45 85 LYS B O 1
ATOM 2934 N N . PHE B 1 86 ? -16.094 16.677 47.883 1.00 38.27 86 PHE B N 1
ATOM 2935 C CA . PHE B 1 86 ? -15.429 15.399 47.537 1.00 37.28 86 PHE B CA 1
ATOM 2936 C C . PHE B 1 86 ? -15.780 14.983 46.128 1.00 36.36 86 PHE B C 1
ATOM 2937 O O . PHE B 1 86 ? -14.874 14.733 45.316 1.00 37.14 86 PHE B O 1
ATOM 2945 N N . TYR B 1 87 ? -17.075 14.891 45.846 1.00 38.30 87 TYR B N 1
ATOM 2946 C CA . TYR B 1 87 ? -17.523 14.404 44.541 1.00 41.23 87 TYR B CA 1
ATOM 2947 C C . TYR B 1 87 ? -17.045 15.303 43.403 1.00 43.55 87 TYR B C 1
ATOM 2948 O O . TYR B 1 87 ? -16.550 14.814 42.373 1.00 43.59 87 TYR B O 1
ATOM 2957 N N . GLN B 1 88 ? -17.122 16.607 43.625 1.00 43.57 88 GLN B N 1
ATOM 2958 C CA . GLN B 1 88 ? -16.704 17.568 42.600 1.00 47.65 88 GLN B CA 1
ATOM 2959 C C . GLN B 1 88 ? -15.219 17.568 42.346 1.00 45.87 88 GLN B C 1
ATOM 2960 O O . GLN B 1 88 ? -14.797 17.767 41.222 1.00 44.88 88 GLN B O 1
ATOM 2966 N N . ARG B 1 89 ? -14.417 17.349 43.369 1.00 45.70 89 ARG B N 1
ATOM 2967 C CA . ARG B 1 89 ? -12.962 17.356 43.202 1.00 41.84 89 ARG B CA 1
ATOM 2968 C C . ARG B 1 89 ? -12.394 16.032 42.712 1.00 40.96 89 ARG B C 1
ATOM 2969 O O . ARG B 1 89 ? -11.457 16.003 41.905 1.00 35.73 89 ARG B O 1
ATOM 2977 N N . ALA B 1 90 ? -12.934 14.947 43.249 1.00 39.06 90 ALA B N 1
ATOM 2978 C CA . ALA B 1 90 ? -12.225 13.639 43.201 1.00 37.56 90 ALA B CA 1
ATOM 2979 C C . ALA B 1 90 ? -13.021 12.529 42.577 1.00 34.59 90 ALA B C 1
ATOM 2980 O O . ALA B 1 90 ? -12.443 11.514 42.268 1.00 36.97 90 ALA B O 1
ATOM 2982 N N . ALA B 1 91 ? -14.334 12.701 42.382 1.00 33.83 91 ALA B N 1
ATOM 2983 C CA . ALA B 1 91 ? -15.170 11.607 41.931 1.00 35.07 91 ALA B CA 1
ATOM 2984 C C . ALA B 1 91 ? -16.067 12.000 40.782 1.00 36.19 91 ALA B C 1
ATOM 2985 O O . ALA B 1 91 ? -17.232 11.566 40.694 1.00 39.38 91 ALA B O 1
ATOM 2987 N N . LYS B 1 92 ? -15.506 12.823 39.919 1.00 40.09 92 LYS B N 1
ATOM 2988 C CA . LYS B 1 92 ? -16.237 13.207 38.709 1.00 44.84 92 LYS B CA 1
ATOM 2989 C C . LYS B 1 92 ? -16.310 11.907 37.857 1.00 45.04 92 LYS B C 1
ATOM 2990 O O . LYS B 1 92 ? -15.378 11.104 37.869 1.00 44.32 92 LYS B O 1
ATOM 2996 N N . PRO B 1 93 ? -17.360 11.723 37.062 1.00 47.59 93 PRO B N 1
ATOM 2997 C CA . PRO B 1 93 ? -17.484 10.507 36.269 1.00 47.18 93 PRO B CA 1
ATOM 2998 C C . PRO B 1 93 ? -16.242 10.271 35.302 1.00 46.42 93 PRO B C 1
ATOM 2999 O O . PRO B 1 93 ? -15.814 9.123 35.119 1.00 48.15 93 PRO B O 1
ATOM 3003 N N . GLU B 1 94 ? -15.683 11.318 34.680 1.00 45.73 94 GLU B N 1
ATOM 3004 C CA . GLU B 1 94 ? -14.489 11.117 33.792 1.00 47.12 94 GLU B CA 1
ATOM 3005 C C . GLU B 1 94 ? -13.289 10.541 34.596 1.00 43.76 94 GLU B C 1
ATOM 3006 O O . GLU B 1 94 ? -12.482 9.746 34.110 1.00 44.58 94 GLU B O 1
ATOM 3008 N N . GLN B 1 95 ? -13.142 11.018 35.824 1.00 41.11 95 GLN B N 1
ATOM 3009 C CA . GLN B 1 95 ? -12.043 10.618 36.691 1.00 37.27 95 GLN B CA 1
ATOM 3010 C C . GLN B 1 95 ? -12.174 9.121 37.035 1.00 34.42 95 GLN B C 1
ATOM 3011 O O . GLN B 1 95 ? -11.199 8.377 36.976 1.00 33.59 95 GLN B O 1
ATOM 3017 N N . ILE B 1 96 ? -13.385 8.696 37.387 1.00 32.62 96 ILE B N 1
ATOM 3018 C CA . ILE B 1 96 ? -13.650 7.306 37.713 1.00 31.27 96 ILE B CA 1
ATOM 3019 C C . ILE B 1 96 ? -13.456 6.417 36.476 1.00 33.38 96 ILE B C 1
ATOM 3020 O O . ILE B 1 96 ? -12.802 5.352 36.546 1.00 31.16 96 ILE B O 1
ATOM 3025 N N . GLN B 1 97 ? -14.016 6.852 35.337 1.00 35.98 97 GLN B N 1
ATOM 3026 C CA . GLN B 1 97 ? -13.891 6.054 34.116 1.00 37.88 97 GLN B CA 1
ATOM 3027 C C . GLN B 1 97 ? -12.437 5.889 33.693 1.00 35.79 97 GLN B C 1
ATOM 3028 O O . GLN B 1 97 ? -12.010 4.757 33.334 1.00 37.30 97 GLN B O 1
ATOM 3034 N N . LYS B 1 98 ? -11.661 6.966 33.787 1.00 36.91 98 LYS B N 1
ATOM 3035 C CA . LYS B 1 98 ? -10.259 6.887 33.443 1.00 40.42 98 LYS B CA 1
ATOM 3036 C C . LYS B 1 98 ? -9.512 5.902 34.337 1.00 38.47 98 LYS B C 1
ATOM 3037 O O . LYS B 1 98 ? -8.697 5.114 33.856 1.00 37.14 98 LYS B O 1
ATOM 3043 N N . TRP B 1 99 ? -9.793 5.917 35.638 1.00 32.73 99 TRP B N 1
ATOM 3044 C CA . TRP B 1 99 ? -9.162 4.976 36.546 1.00 28.64 99 TRP B CA 1
ATOM 3045 C C . TRP B 1 99 ? -9.541 3.541 36.254 1.00 28.75 99 TRP B C 1
ATOM 3046 O O . TRP B 1 99 ? -8.669 2.653 36.268 1.00 27.89 99 TRP B O 1
ATOM 3057 N N . ILE B 1 100 ? -10.827 3.287 35.998 1.00 27.45 100 ILE B N 1
ATOM 3058 C CA . ILE B 1 100 ? -11.266 1.938 35.657 1.00 28.98 100 ILE B CA 1
ATOM 3059 C C . ILE B 1 100 ? -10.478 1.404 34.431 1.00 30.69 100 ILE B C 1
ATOM 3060 O O . ILE B 1 100 ? -10.008 0.252 34.437 1.00 30.08 100 ILE B O 1
ATOM 3065 N N . ARG B 1 101 ? -10.322 2.254 33.426 1.00 33.11 101 ARG B N 1
ATOM 3066 C CA . ARG B 1 101 ? -9.601 1.858 32.206 1.00 38.97 101 ARG B CA 1
ATOM 3067 C C . ARG B 1 101 ? -8.101 1.655 32.455 1.00 37.89 101 ARG B C 1
ATOM 3068 O O . ARG B 1 101 ? -7.564 0.607 32.123 1.00 36.33 101 ARG B O 1
ATOM 3076 N N . THR B 1 102 ? -7.436 2.621 33.090 1.00 36.05 102 THR B N 1
ATOM 3077 C CA . THR B 1 102 ? -5.983 2.541 33.270 1.00 35.94 102 THR B CA 1
ATOM 3078 C C . THR B 1 102 ? -5.570 1.456 34.242 1.00 37.18 102 THR B C 1
ATOM 3079 O O . THR B 1 102 ? -4.503 0.892 34.069 1.00 35.50 102 THR B O 1
ATOM 3083 N N . ARG B 1 103 ? -6.394 1.163 35.265 1.00 33.93 103 ARG B N 1
ATOM 3084 C CA A ARG B 1 103 ? -6.062 0.120 36.248 0.50 35.39 103 ARG B CA 1
ATOM 3085 C CA B ARG B 1 103 ? -6.063 0.121 36.246 0.50 36.90 103 ARG B CA 1
ATOM 3086 C C . ARG B 1 103 ? -6.682 -1.218 35.849 1.00 35.39 103 ARG B C 1
ATOM 3087 O O . ARG B 1 103 ? -6.546 -2.191 36.580 1.00 37.18 103 ARG B O 1
ATOM 3102 N N . LYS B 1 104 ? -7.373 -1.270 34.707 1.00 39.91 104 LYS B N 1
ATOM 3103 C CA . LYS B 1 104 ? -7.943 -2.526 34.180 1.00 42.55 104 LYS B CA 1
ATOM 3104 C C . LYS B 1 104 ? -8.900 -3.187 35.165 1.00 40.91 104 LYS B C 1
ATOM 3105 O O . LYS B 1 104 ? -8.817 -4.393 35.423 1.00 39.42 104 LYS B O 1
ATOM 3111 N N . LEU B 1 105 ? -9.799 -2.384 35.737 1.00 36.17 105 LEU B N 1
ATOM 3112 C CA . LEU B 1 105 ? -10.781 -2.898 36.673 1.00 36.65 105 LEU B CA 1
ATOM 3113 C C . LEU B 1 105 ? -12.032 -3.278 35.923 1.00 35.29 105 LEU B C 1
ATOM 3114 O O . LEU B 1 105 ? -12.307 -2.714 34.884 1.00 33.90 105 LEU B O 1
ATOM 3119 N N . LYS B 1 106 ? -12.813 -4.182 36.510 1.00 36.85 106 LYS B N 1
ATOM 3120 C CA . LYS B 1 106 ? -14.160 -4.489 36.012 1.00 37.66 106 LYS B CA 1
ATOM 3121 C C . LYS B 1 106 ? -15.129 -3.365 36.356 1.00 37.74 106 LYS B C 1
ATOM 3122 O O . LYS B 1 106 ? -16.031 -3.045 35.576 1.00 32.69 106 LYS B O 1
ATOM 3128 N N . TYR B 1 107 ? -14.970 -2.780 37.549 1.00 30.83 107 TYR B N 1
ATOM 3129 C CA . TYR B 1 107 ? -15.788 -1.649 37.956 1.00 30.29 107 TYR B CA 1
ATOM 3130 C C . TYR B 1 107 ? -15.024 -0.931 39.090 1.00 28.17 107 TYR B C 1
ATOM 3131 O O . TYR B 1 107 ? -13.978 -1.417 39.538 1.00 26.59 107 TYR B O 1
ATOM 3140 N N . LEU B 1 108 ? -15.555 0.198 39.537 1.00 28.00 108 LEU B N 1
ATOM 3141 C CA . LEU B 1 108 ? -15.033 0.852 40.754 1.00 25.87 108 LEU B CA 1
ATOM 3142 C C . LEU B 1 108 ? -16.192 1.269 41.625 1.00 27.65 108 LEU B C 1
ATOM 3143 O O . LEU B 1 108 ? -17.058 2.023 41.175 1.00 27.97 108 LEU B O 1
ATOM 3148 N N . GLY B 1 109 ? -16.180 0.846 42.891 1.00 27.26 109 GLY B N 1
ATOM 3149 C CA . GLY B 1 109 ? -17.272 1.094 43.802 1.00 27.16 109 GLY B CA 1
ATOM 3150 C C . GLY B 1 109 ? -17.326 2.472 44.432 1.00 27.92 109 GLY B C 1
ATOM 3151 O O . GLY B 1 109 ? -17.552 2.584 45.629 1.00 28.80 109 GLY B O 1
ATOM 3152 N N . VAL B 1 110 ? -17.101 3.513 43.649 1.00 26.91 110 VAL B N 1
ATOM 3153 C CA . VAL B 1 110 ? -17.352 4.888 44.066 1.00 28.42 110 VAL B CA 1
ATOM 3154 C C . VAL B 1 110 ? -18.628 5.291 43.350 1.00 28.09 110 VAL B C 1
ATOM 3155 O O . VAL B 1 110 ? -18.691 5.163 42.110 1.00 29.88 110 VAL B O 1
ATOM 3159 N N . PRO B 1 111 ? -19.644 5.753 44.081 1.00 28.54 111 PRO B N 1
ATOM 3160 C CA . PRO B 1 111 ? -20.887 6.116 43.390 1.00 29.41 111 PRO B CA 1
ATOM 3161 C C . PRO B 1 111 ? -20.737 7.213 42.384 1.00 31.68 111 PRO B C 1
ATOM 3162 O O . PRO B 1 111 ? -19.883 8.119 42.559 1.00 32.28 111 PRO B O 1
ATOM 3166 N N . LYS B 1 112 ? -21.555 7.162 41.349 1.00 37.04 112 LYS B N 1
ATOM 3167 C CA . LYS B 1 112 ? -21.620 8.270 40.391 1.00 40.42 112 LYS B CA 1
ATOM 3168 C C . LYS B 1 112 ? -22.461 9.422 40.931 1.00 36.07 112 LYS B C 1
ATOM 3169 O O . LYS B 1 112 ? -23.565 9.245 41.434 1.00 35.50 112 LYS B O 1
ATOM 3175 N N . TYR B 1 113 ? -21.885 10.616 40.810 1.00 39.17 113 TYR B N 1
ATOM 3176 C CA . TYR B 1 113 ? -22.483 11.886 41.136 1.00 38.41 113 TYR B CA 1
ATOM 3177 C C . TYR B 1 113 ? -23.158 12.416 39.852 1.00 39.64 113 TYR B C 1
ATOM 3178 O O . TYR B 1 113 ? -22.499 12.567 38.835 1.00 39.19 113 TYR B O 1
ATOM 3187 N N . TRP B 1 114 ? -24.440 12.729 39.944 1.00 40.20 114 TRP B N 1
ATOM 3188 C CA . TRP B 1 114 ? -25.226 13.177 38.791 1.00 42.65 114 TRP B CA 1
ATOM 3189 C C . TRP B 1 114 ? -25.574 14.668 38.796 1.00 41.59 114 TRP B C 1
ATOM 3190 O O . TRP B 1 114 ? -25.905 15.214 37.742 1.00 43.53 114 TRP B O 1
ATOM 3201 N N . GLY B 1 115 ? -25.454 15.339 39.943 1.00 41.40 115 GLY B N 1
ATOM 3202 C CA . GLY B 1 115 ? -25.716 16.759 40.013 1.00 38.21 115 GLY B CA 1
ATOM 3203 C C . GLY B 1 115 ? -26.075 17.198 41.397 1.00 36.66 115 GLY B C 1
ATOM 3204 O O . GLY B 1 115 ? -26.276 16.395 42.318 1.00 40.60 115 GLY B O 1
ATOM 3205 N N . SER B 1 116 ? -26.156 18.503 41.553 1.00 39.28 116 SER B N 1
ATOM 3206 C CA . SER B 1 116 ? -26.498 19.084 42.835 1.00 39.56 116 SER B CA 1
ATOM 3207 C C . SER B 1 116 ? -27.116 20.451 42.637 1.00 42.31 116 SER B C 1
ATOM 3208 O O . SER B 1 116 ? -26.980 21.074 41.579 1.00 42.78 116 SER B O 1
ATOM 3211 N N . GLY B 1 117 ? -27.752 20.921 43.688 1.00 45.57 117 GLY B N 1
ATOM 3212 C CA . GLY B 1 117 ? -28.370 22.231 43.630 1.00 48.05 117 GLY B CA 1
ATOM 3213 C C . GLY B 1 117 ? -28.892 22.737 44.955 1.00 49.28 117 GLY B C 1
ATOM 3214 O O . GLY B 1 117 ? -28.571 22.207 46.011 1.00 48.49 117 GLY B O 1
ATOM 3215 N N . LEU B 1 118 ? -29.721 23.772 44.843 1.00 50.65 118 LEU B N 1
ATOM 3216 C CA . LEU B 1 118 ? -30.458 24.355 45.935 1.00 54.02 118 LEU B CA 1
ATOM 3217 C C . LEU B 1 118 ? -31.939 24.293 45.585 1.00 58.19 118 LEU B C 1
ATOM 3218 O O . LEU B 1 118 ? -32.303 24.440 44.418 1.00 60.22 118 LEU B O 1
ATOM 3223 N N . HIS B 1 119 ? -32.773 24.078 46.596 1.00 65.49 119 HIS B N 1
ATOM 3224 C CA . HIS B 1 119 ? -34.213 24.073 46.427 1.00 70.22 119 HIS B CA 1
ATOM 3225 C C . HIS B 1 119 ? -34.839 24.712 47.637 1.00 71.15 119 HIS B C 1
ATOM 3226 O O . HIS B 1 119 ? -34.512 24.321 48.797 1.00 75.32 119 HIS B O 1
ATOM 3233 N N . ASP B 1 120 ? -35.670 25.740 47.426 1.00 75.93 120 ASP B N 1
ATOM 3234 C CA . ASP B 1 120 ? -36.414 26.350 48.524 1.00 77.26 120 ASP B CA 1
ATOM 3235 C C . ASP B 1 120 ? -37.858 25.863 48.444 1.00 75.56 120 ASP B C 1
ATOM 3236 O O . ASP B 1 120 ? -38.597 25.826 49.446 1.00 75.71 120 ASP B O 1
ATOM 3238 N N . SER B 1 125 ? -32.651 27.420 50.167 1.00 74.30 125 SER B N 1
ATOM 3239 C CA . SER B 1 125 ? -33.171 27.009 51.469 1.00 75.32 125 SER B CA 1
ATOM 3240 C C . SER B 1 125 ? -32.652 25.538 51.804 1.00 74.74 125 SER B C 1
ATOM 3241 O O . SER B 1 125 ? -32.139 25.296 52.919 1.00 73.38 125 SER B O 1
ATOM 3244 N N . TYR B 1 126 ? -32.802 24.588 50.843 1.00 73.28 126 TYR B N 1
ATOM 3245 C CA . TYR B 1 126 ? -32.359 23.151 50.941 1.00 72.34 126 TYR B CA 1
ATOM 3246 C C . TYR B 1 126 ? -31.277 22.837 49.899 1.00 69.66 126 TYR B C 1
ATOM 3247 O O . TYR B 1 126 ? -31.356 23.272 48.760 1.00 70.31 126 TYR B O 1
ATOM 3256 N N . ARG B 1 127 ? -30.288 22.052 50.293 1.00 63.80 127 ARG B N 1
ATOM 3257 C CA . ARG B 1 127 ? -29.222 21.693 49.374 1.00 64.03 127 ARG B CA 1
ATOM 3258 C C . ARG B 1 127 ? -29.423 20.232 49.035 1.00 56.51 127 ARG B C 1
ATOM 3259 O O . ARG B 1 127 ? -29.800 19.430 49.904 1.00 53.53 127 ARG B O 1
ATOM 3267 N N . PHE B 1 128 ? -29.253 19.891 47.763 1.00 49.52 128 PHE B N 1
ATOM 3268 C CA . PHE B 1 128 ? -29.489 18.521 47.339 1.00 47.44 128 PHE B CA 1
ATOM 3269 C C . PHE B 1 128 ? -28.388 18.000 46.442 1.00 47.94 128 PHE B C 1
ATOM 3270 O O . PHE B 1 128 ? -27.684 18.767 45.777 1.00 47.75 128 PHE B O 1
ATOM 3278 N N . MET B 1 129 ? -28.291 16.671 46.407 1.00 45.96 129 MET B N 1
ATOM 3279 C CA . MET B 1 129 ? -27.360 15.968 45.554 1.00 46.94 129 MET B CA 1
ATOM 3280 C C . MET B 1 129 ? -28.037 14.736 44.969 1.00 44.25 129 MET B C 1
ATOM 3281 O O . MET B 1 129 ? -28.747 14.014 45.667 1.00 44.13 129 MET B O 1
ATOM 3286 N N . ILE B 1 130 ? -27.845 14.520 43.677 1.00 43.11 130 ILE B N 1
ATOM 3287 C CA . ILE B 1 130 ? -28.411 13.381 42.961 1.00 42.43 130 ILE B CA 1
ATOM 3288 C C . ILE B 1 130 ? -27.315 12.351 42.773 1.00 43.68 130 ILE B C 1
ATOM 3289 O O . ILE B 1 130 ? -26.260 12.649 42.232 1.00 39.54 130 ILE B O 1
ATOM 3294 N N . MET B 1 131 ? -27.581 11.120 43.184 1.00 44.23 131 MET B N 1
ATOM 3295 C CA . MET B 1 131 ? -26.598 10.024 43.138 1.00 41.35 131 MET B CA 1
ATOM 3296 C C . MET B 1 131 ? -27.237 8.769 42.565 1.00 41.38 131 MET B C 1
ATOM 3297 O O . MET B 1 131 ? -28.462 8.706 42.402 1.00 45.12 131 MET B O 1
ATOM 3302 N N . ASP B 1 132 ? -26.388 7.787 42.258 1.00 41.16 132 ASP B N 1
ATOM 3303 C CA . ASP B 1 132 ? -26.843 6.440 41.897 1.00 43.02 132 ASP B CA 1
ATOM 3304 C C . ASP B 1 132 ? -27.800 5.910 42.961 1.00 44.56 132 ASP B C 1
ATOM 3305 O O . ASP B 1 132 ? -27.591 6.146 44.155 1.00 38.95 132 ASP B O 1
ATOM 3310 N N . ARG B 1 133 ? -28.821 5.182 42.518 1.00 43.13 133 ARG B N 1
ATOM 3311 C CA . ARG B 1 133 ? -29.614 4.337 43.409 1.00 44.32 133 ARG B CA 1
ATOM 3312 C C . ARG B 1 133 ? -28.949 2.969 43.506 1.00 41.85 133 ARG B C 1
ATOM 3313 O O . ARG B 1 133 ? -28.512 2.433 42.503 1.00 47.67 133 ARG B O 1
ATOM 3321 N N . PHE B 1 134 ? -28.904 2.408 44.713 1.00 37.42 134 PHE B N 1
ATOM 3322 C CA . PHE B 1 134 ? -28.281 1.112 44.964 1.00 38.10 134 PHE B CA 1
ATOM 3323 C C . PHE B 1 134 ? -29.298 0.093 45.495 1.00 38.39 134 PHE B C 1
ATOM 3324 O O . PHE B 1 134 ? -30.428 0.431 45.812 1.00 38.81 134 PHE B O 1
ATOM 3332 N N . GLY B 1 135 ? -28.873 -1.157 45.588 1.00 39.94 135 GLY B N 1
ATOM 3333 C CA . GLY B 1 135 ? -29.642 -2.204 46.244 1.00 39.73 135 GLY B CA 1
ATOM 3334 C C . GLY B 1 135 ? -29.394 -2.206 47.748 1.00 39.98 135 GLY B C 1
ATOM 3335 O O . GLY B 1 135 ? -29.314 -1.150 48.394 1.00 42.23 135 GLY B O 1
ATOM 3336 N N . SER B 1 136 ? -29.261 -3.395 48.313 1.00 38.64 136 SER B N 1
ATOM 3337 C CA . SER B 1 136 ? -29.185 -3.536 49.759 1.00 40.92 136 SER B CA 1
ATOM 3338 C C . SER B 1 136 ? -27.832 -3.077 50.301 1.00 37.65 136 SER B C 1
ATOM 3339 O O . SER B 1 136 ? -26.825 -3.143 49.596 1.00 36.15 136 SER B O 1
ATOM 3342 N N . ASP B 1 137 ? -27.815 -2.654 51.552 1.00 38.74 137 ASP B N 1
ATOM 3343 C CA . ASP B 1 137 ? -26.541 -2.458 52.261 1.00 40.29 137 ASP B CA 1
ATOM 3344 C C . ASP B 1 137 ? -26.060 -3.822 52.764 1.00 38.93 137 ASP B C 1
ATOM 3345 O O . ASP B 1 137 ? -26.861 -4.756 52.923 1.00 37.80 137 ASP B O 1
ATOM 3350 N N . LEU B 1 138 ? -24.755 -3.941 52.992 1.00 33.31 138 LEU B N 1
ATOM 3351 C CA . LEU B 1 138 ? -24.178 -5.205 53.427 1.00 32.65 138 LEU B CA 1
ATOM 3352 C C . LEU B 1 138 ? -24.532 -5.590 54.858 1.00 31.54 138 LEU B C 1
ATOM 3353 O O . LEU B 1 138 ? -24.492 -6.778 55.165 1.00 31.92 138 LEU B O 1
ATOM 3358 N N . GLN B 1 139 ? -24.858 -4.610 55.711 1.00 32.21 139 GLN B N 1
ATOM 3359 C CA . GLN B 1 139 ? -25.173 -4.879 57.108 1.00 32.56 139 GLN B CA 1
ATOM 3360 C C . GLN B 1 139 ? -26.458 -5.708 57.214 1.00 36.29 139 GLN B C 1
ATOM 3361 O O . GLN B 1 139 ? -26.501 -6.651 58.014 1.00 34.98 139 GLN B O 1
ATOM 3367 N N . LYS B 1 140 ? -27.475 -5.363 56.420 1.00 39.21 140 LYS B N 1
ATOM 3368 C CA . LYS B 1 140 ? -28.724 -6.173 56.372 1.00 42.85 140 LYS B CA 1
ATOM 3369 C C . LYS B 1 140 ? -28.428 -7.623 55.970 1.00 40.40 140 LYS B C 1
ATOM 3370 O O . LYS B 1 140 ? -28.902 -8.546 56.622 1.00 41.00 140 LYS B O 1
ATOM 3376 N N . ILE B 1 141 ? -27.613 -7.810 54.934 1.00 39.44 141 ILE B N 1
ATOM 3377 C CA . ILE B 1 141 ? -27.275 -9.148 54.439 1.00 37.24 141 ILE B CA 1
ATOM 3378 C C . ILE B 1 141 ? -26.464 -9.942 55.471 1.00 38.21 141 ILE B C 1
ATOM 3379 O O . ILE B 1 141 ? -26.715 -11.143 55.703 1.00 39.27 141 ILE B O 1
ATOM 3384 N N . TYR B 1 142 ? -25.492 -9.267 56.089 1.00 36.20 142 TYR B N 1
ATOM 3385 C CA . TYR B 1 142 ? -24.720 -9.820 57.205 1.00 36.14 142 TYR B CA 1
ATOM 3386 C C . TYR B 1 142 ? -25.623 -10.332 58.352 1.00 37.16 142 TYR B C 1
ATOM 3387 O O . TYR B 1 142 ? -25.473 -11.465 58.812 1.00 38.26 142 TYR B O 1
ATOM 3396 N N . GLU B 1 143 ? -26.538 -9.482 58.800 1.00 39.49 143 GLU B N 1
ATOM 3397 C CA . GLU B 1 143 ? -27.462 -9.831 59.879 1.00 42.91 143 GLU B CA 1
ATOM 3398 C C . GLU B 1 143 ? -28.396 -10.994 59.498 1.00 43.41 143 GLU B C 1
ATOM 3399 O O . GLU B 1 143 ? -28.667 -11.853 60.326 1.00 44.63 143 GLU B O 1
ATOM 3405 N N . ALA B 1 144 ? -28.844 -11.019 58.243 1.00 46.26 144 ALA B N 1
ATOM 3406 C CA . ALA B 1 144 ? -29.635 -12.129 57.702 1.00 48.24 144 ALA B CA 1
ATOM 3407 C C . ALA B 1 144 ? -28.842 -13.434 57.587 1.00 49.17 144 ALA B C 1
ATOM 3408 O O . ALA B 1 144 ? -29.434 -14.502 57.5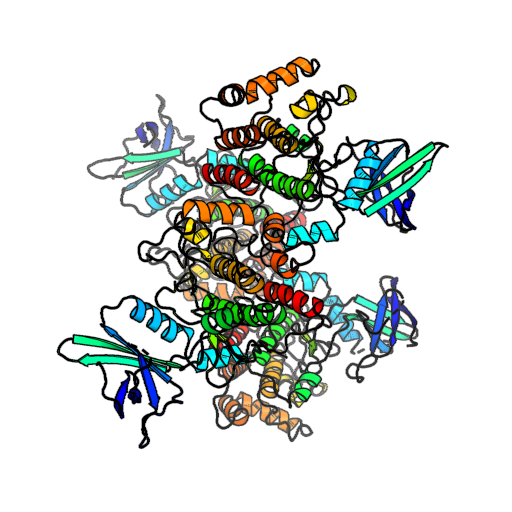39 1.00 49.87 144 ALA B O 1
ATOM 3410 N N . ASN B 1 145 ? -27.517 -13.352 57.553 1.00 44.49 145 ASN B N 1
ATOM 3411 C CA . ASN B 1 145 ? -26.657 -14.528 57.534 1.00 44.38 145 ASN B CA 1
ATOM 3412 C C . ASN B 1 145 ? -26.103 -14.864 58.916 1.00 38.89 145 ASN B C 1
ATOM 3413 O O . ASN B 1 145 ? -25.032 -15.455 59.034 1.00 37.38 145 ASN B O 1
ATOM 3418 N N . ALA B 1 146 ? -26.845 -14.497 59.964 1.00 41.20 146 ALA B N 1
ATOM 3419 C CA . ALA B 1 146 ? -26.461 -14.724 61.372 1.00 41.35 146 ALA B CA 1
ATOM 3420 C C . ALA B 1 146 ? -25.086 -14.105 61.708 1.00 38.97 146 ALA B C 1
ATOM 3421 O O . ALA B 1 146 ? -24.288 -14.692 62.426 1.00 35.69 146 ALA B O 1
ATOM 3423 N N . LYS B 1 147 ? -24.847 -12.915 61.166 1.00 37.65 147 LYS B N 1
ATOM 3424 C CA . LYS B 1 147 ? -23.633 -12.134 61.428 1.00 37.48 147 LYS B CA 1
ATOM 3425 C C . LYS B 1 147 ? -22.343 -12.875 61.127 1.00 33.09 147 LYS B C 1
ATOM 3426 O O . LYS B 1 147 ? -21.414 -12.881 61.937 1.00 32.67 147 LYS B O 1
ATOM 3432 N N . ARG B 1 148 ? -22.303 -13.499 59.949 1.00 33.20 148 ARG B N 1
ATOM 3433 C CA . ARG B 1 148 ? -21.096 -14.064 59.383 1.00 34.02 148 ARG B CA 1
ATOM 3434 C C . ARG B 1 148 ? -21.104 -13.820 57.892 1.00 36.84 148 ARG B C 1
ATOM 3435 O O . ARG B 1 148 ? -22.166 -13.837 57.260 1.00 34.80 148 ARG B O 1
ATOM 3443 N N . PHE B 1 149 ? -19.912 -13.587 57.346 1.00 33.72 149 PHE B N 1
ATOM 3444 C CA . PHE B 1 149 ? -19.641 -13.767 55.936 1.00 33.55 149 PHE B CA 1
ATOM 3445 C C . PHE B 1 149 ? -18.539 -14.780 55.865 1.00 31.91 149 PHE B C 1
ATOM 3446 O O . PHE B 1 149 ? -17.683 -14.855 56.749 1.00 33.70 149 PHE B O 1
ATOM 3454 N N . SER B 1 150 ? -18.547 -15.551 54.780 1.00 34.12 150 SER B N 1
ATOM 3455 C CA . SER B 1 150 ? -17.534 -16.567 54.552 1.00 31.51 150 SER B CA 1
ATOM 3456 C C . SER B 1 150 ? -16.189 -15.913 54.251 1.00 31.59 150 SER B C 1
ATOM 3457 O O . SER B 1 150 ? -16.118 -14.748 53.867 1.00 30.96 150 SER B O 1
ATOM 3460 N N . ARG B 1 151 ? -15.135 -16.698 54.389 1.00 29.46 151 ARG B N 1
ATOM 3461 C CA . ARG B 1 151 ? -13.809 -16.256 54.048 1.00 32.65 151 ARG B CA 1
ATOM 3462 C C . ARG B 1 151 ? -13.703 -15.784 52.578 1.00 32.72 151 ARG B C 1
ATOM 3463 O O . ARG B 1 151 ? -13.120 -14.732 52.283 1.00 28.58 151 ARG B O 1
ATOM 3471 N N . LYS B 1 152 ? -14.295 -16.560 51.665 1.00 33.33 152 LYS B N 1
ATOM 3472 C CA . LYS B 1 152 ? -14.392 -16.173 50.259 1.00 33.40 152 LYS B CA 1
ATOM 3473 C C . LYS B 1 152 ? -15.019 -14.786 50.102 1.00 31.92 152 LYS B C 1
ATOM 3474 O O . LYS B 1 152 ? -14.470 -13.943 49.418 1.00 30.75 152 LYS B O 1
ATOM 3480 N N . THR B 1 153 ? -16.180 -14.591 50.707 1.00 29.68 153 THR B N 1
ATOM 3481 C CA . THR B 1 153 ? -16.906 -13.328 50.628 1.00 30.78 153 THR B CA 1
ATOM 3482 C C . THR B 1 153 ? -16.082 -12.152 51.197 1.00 30.41 153 THR B C 1
ATOM 3483 O O . THR B 1 153 ? -16.007 -11.085 50.584 1.00 27.50 153 THR B O 1
ATOM 3487 N N . VAL B 1 154 ? -15.480 -12.373 52.361 1.00 28.75 154 VAL B N 1
ATOM 3488 C CA . VAL B 1 154 ? -14.717 -11.317 53.023 1.00 29.89 154 VAL B CA 1
ATOM 3489 C C . VAL B 1 154 ? -13.537 -10.907 52.141 1.00 30.24 154 VAL B C 1
ATOM 3490 O O . VAL B 1 154 ? -13.291 -9.694 51.945 1.00 30.96 154 VAL B O 1
ATOM 3494 N N . LEU B 1 155 ? -12.844 -11.885 51.560 1.00 30.04 155 LEU B N 1
ATOM 3495 C CA . LEU B 1 155 ? -11.704 -11.587 50.718 1.00 28.34 155 LEU B CA 1
ATOM 3496 C C . LEU B 1 155 ? -12.116 -10.834 49.435 1.00 29.58 155 LEU B C 1
ATOM 3497 O O . LEU B 1 155 ? -11.429 -9.864 49.010 1.00 29.24 155 LEU B O 1
ATOM 3502 N N . GLN B 1 156 ? -13.228 -11.264 48.830 1.00 28.94 156 GLN B N 1
ATOM 3503 C CA . GLN B 1 156 ? -13.730 -10.639 47.613 1.00 27.92 156 GLN B CA 1
ATOM 3504 C C . GLN B 1 156 ? -14.241 -9.199 47.870 1.00 27.60 156 GLN B C 1
ATOM 3505 O O . GLN B 1 156 ? -14.003 -8.293 47.049 1.00 26.72 156 GLN B O 1
ATOM 3511 N N . LEU B 1 157 ? -14.959 -9.006 48.976 1.00 28.14 157 LEU B N 1
ATOM 3512 C CA . LEU B 1 157 ? -15.356 -7.659 49.403 1.00 27.70 157 LEU B CA 1
ATOM 3513 C C . LEU B 1 157 ? -14.145 -6.763 49.599 1.00 25.84 157 LEU B C 1
ATOM 3514 O O . LEU B 1 157 ? -14.108 -5.648 49.083 1.00 25.78 157 LEU B O 1
ATOM 3519 N N . SER B 1 158 ? -13.152 -7.277 50.307 1.00 26.43 158 SER B N 1
ATOM 3520 C CA . SER B 1 158 ? -11.990 -6.491 50.713 1.00 26.51 158 SER B CA 1
ATOM 3521 C C . SER B 1 158 ? -11.082 -6.126 49.553 1.00 26.90 158 SER B C 1
ATOM 3522 O O . SER B 1 158 ? -10.512 -5.034 49.552 1.00 24.88 158 SER B O 1
ATOM 3525 N N . LEU B 1 159 ? -10.945 -7.010 48.558 1.00 26.18 159 LEU B N 1
ATOM 3526 C CA . LEU B 1 159 ? -10.234 -6.647 47.334 1.00 26.68 159 LEU B CA 1
ATOM 3527 C C . LEU B 1 159 ? -10.851 -5.430 46.637 1.00 25.85 159 LEU B C 1
ATOM 3528 O O . LEU B 1 159 ? -10.143 -4.529 46.213 1.00 25.76 159 LEU B O 1
ATOM 3533 N N . ARG B 1 160 ? -12.172 -5.403 46.561 1.00 25.93 160 ARG B N 1
ATOM 3534 C CA . ARG B 1 160 ? -12.870 -4.303 45.907 1.00 26.19 160 ARG B CA 1
ATOM 3535 C C . ARG B 1 160 ? -12.821 -3.015 46.760 1.00 26.78 160 ARG B C 1
ATOM 3536 O O . ARG B 1 160 ? -12.760 -1.898 46.217 1.00 25.64 160 ARG B O 1
ATOM 3544 N N . ILE B 1 161 ? -12.845 -3.181 48.079 1.00 25.77 161 ILE B N 1
ATOM 3545 C CA . ILE B 1 161 ? -12.698 -2.026 48.976 1.00 24.89 161 ILE B CA 1
ATOM 3546 C C . ILE B 1 161 ? -11.277 -1.462 48.857 1.00 24.20 161 ILE B C 1
ATOM 3547 O O . ILE B 1 161 ? -11.108 -0.240 48.846 1.00 23.69 161 ILE B O 1
ATOM 3552 N N . LEU B 1 162 ? -10.263 -2.320 48.720 1.00 24.57 162 LEU B N 1
ATOM 3553 C CA . LEU B 1 162 ? -8.916 -1.829 48.443 1.00 24.87 162 LEU B CA 1
ATOM 3554 C C . LEU B 1 162 ? -8.822 -1.028 47.141 1.00 25.84 162 LEU B C 1
ATOM 3555 O O . LEU B 1 162 ? -8.085 -0.039 47.074 1.00 24.83 162 LEU B O 1
ATOM 3560 N N . ASP B 1 163 ? -9.564 -1.431 46.103 1.00 24.28 163 ASP B N 1
ATOM 3561 C CA . ASP B 1 163 ? -9.612 -0.631 44.864 1.00 23.40 163 ASP B CA 1
ATOM 3562 C C . ASP B 1 163 ? -10.181 0.765 45.141 1.00 21.31 163 ASP B C 1
ATOM 3563 O O . ASP B 1 163 ? -9.629 1.768 44.680 1.00 21.95 163 ASP B O 1
ATOM 3568 N N . ILE B 1 164 ? -11.264 0.813 45.923 1.00 21.11 164 ILE B N 1
ATOM 3569 C CA . ILE B 1 164 ? -11.932 2.067 46.260 1.00 22.91 164 ILE B CA 1
ATOM 3570 C C . ILE B 1 164 ? -10.994 2.974 47.092 1.00 21.65 164 ILE B C 1
ATOM 3571 O O . ILE B 1 164 ? -10.840 4.176 46.803 1.00 20.74 164 ILE B O 1
ATOM 3576 N N . LEU B 1 165 ? -10.365 2.383 48.099 1.00 20.72 165 LEU B N 1
ATOM 3577 C CA . LEU B 1 165 ? -9.494 3.126 48.980 1.00 20.49 165 LEU B CA 1
ATOM 3578 C C . LEU B 1 165 ? -8.279 3.659 48.227 1.00 22.84 165 LEU B C 1
ATOM 3579 O O . LEU B 1 165 ? -7.926 4.832 48.383 1.00 20.62 165 LEU B O 1
ATOM 3584 N N . GLU B 1 166 ? -7.675 2.834 47.373 1.00 22.76 166 GLU B N 1
ATOM 3585 C CA . GLU B 1 166 ? -6.542 3.296 46.590 1.00 23.87 166 GLU B CA 1
ATOM 3586 C C . GLU B 1 166 ? -6.977 4.498 45.726 1.00 22.97 166 GLU B C 1
ATOM 3587 O O . GLU B 1 166 ? -6.250 5.501 45.650 1.00 20.87 166 GLU B O 1
ATOM 3593 N N . TYR B 1 167 ? -8.155 4.404 45.113 1.00 21.21 167 TYR B N 1
ATOM 3594 C CA . TYR B 1 167 ? -8.683 5.506 44.304 1.00 21.11 167 TYR B CA 1
ATOM 3595 C C . TYR B 1 167 ? -8.834 6.782 45.098 1.00 20.27 167 TYR B C 1
ATOM 3596 O O . TYR B 1 167 ? -8.270 7.826 44.723 1.00 19.53 167 TYR B O 1
ATOM 3605 N N . ILE B 1 168 ? -9.576 6.719 46.206 1.00 21.14 168 ILE B N 1
ATOM 3606 C CA . ILE B 1 168 ? -9.804 7.944 46.946 1.00 19.93 168 ILE B CA 1
ATOM 3607 C C . ILE B 1 168 ? -8.514 8.522 47.517 1.00 19.54 168 ILE B C 1
ATOM 3608 O O . ILE B 1 168 ? -8.295 9.750 47.441 1.00 20.38 168 ILE B O 1
ATOM 3613 N N . HIS B 1 169 ? -7.643 7.651 48.029 1.00 19.88 169 HIS B N 1
ATOM 3614 C CA . HIS B 1 169 ? -6.359 8.075 48.569 1.00 19.91 169 HIS B CA 1
ATOM 3615 C C . HIS B 1 169 ? -5.494 8.789 47.531 1.00 20.56 169 HIS B C 1
ATOM 3616 O O . HIS B 1 169 ? -4.871 9.813 47.825 1.00 21.05 169 HIS B O 1
ATOM 3623 N N . GLU B 1 170 ? -5.478 8.248 46.318 1.00 22.19 170 GLU B N 1
ATOM 3624 C CA . GLU B 1 170 ? -4.731 8.902 45.237 1.00 22.31 170 GLU B CA 1
ATOM 3625 C C . GLU B 1 170 ? -5.366 10.202 44.776 1.00 24.32 170 GLU B C 1
ATOM 3626 O O . GLU B 1 170 ? -4.725 10.975 44.067 1.00 27.07 170 GLU B O 1
ATOM 3632 N N . HIS B 1 171 ? -6.611 10.448 45.162 1.00 22.82 171 HIS B N 1
ATOM 3633 C CA . HIS B 1 171 ? -7.305 11.713 44.891 1.00 24.82 171 HIS B CA 1
ATOM 3634 C C . HIS B 1 171 ? -7.449 12.567 46.146 1.00 23.28 171 HIS B C 1
ATOM 3635 O O . HIS B 1 171 ? -8.359 13.385 46.240 1.00 23.41 171 HIS B O 1
ATOM 3642 N N . GLU B 1 172 ? -6.528 12.371 47.090 1.00 23.14 172 GLU B N 1
ATOM 3643 C CA . GLU B 1 172 ? -6.305 13.239 48.249 1.00 24.58 172 GLU B CA 1
ATOM 3644 C C . GLU B 1 172 ? -7.259 13.065 49.422 1.00 23.74 172 GLU B C 1
ATOM 3645 O O . GLU B 1 172 ? -7.195 13.862 50.373 1.00 24.34 172 GLU B O 1
ATOM 3651 N N . TYR B 1 173 ? -8.109 12.034 49.391 1.00 22.12 173 TYR B N 1
ATOM 3652 C CA . TYR B 1 173 ? -9.101 11.834 50.421 1.00 22.64 173 TYR B CA 1
ATOM 3653 C C . TYR B 1 173 ? -8.970 10.495 51.163 1.00 22.72 173 TYR B C 1
ATOM 3654 O O . TYR B 1 173 ? -8.602 9.490 50.567 1.00 21.14 173 TYR B O 1
ATOM 3663 N N . VAL B 1 174 ? -9.346 10.496 52.428 1.00 21.44 174 VAL B N 1
ATOM 3664 C CA . VAL B 1 174 ? -9.617 9.265 53.187 1.00 21.50 174 VAL B CA 1
ATOM 3665 C C . VAL B 1 174 ? -11.073 9.251 53.608 1.00 21.69 174 VAL B C 1
ATOM 3666 O O . VAL B 1 174 ? -11.695 10.312 53.754 1.00 21.23 174 VAL B O 1
ATOM 3670 N N . HIS B 1 175 ? -11.623 8.064 53.803 1.00 21.29 175 HIS B N 1
ATOM 3671 C CA . HIS B 1 175 ? -13.041 7.898 54.139 1.00 22.41 175 HIS B CA 1
ATOM 3672 C C . HIS B 1 175 ? -13.303 7.948 55.656 1.00 21.92 175 HIS B C 1
ATOM 3673 O O . HIS B 1 175 ? -14.225 8.628 56.107 1.00 21.31 175 HIS B O 1
ATOM 3680 N N . GLY B 1 176 ? -12.537 7.178 56.414 1.00 21.32 176 GLY B N 1
ATOM 3681 C CA . GLY B 1 176 ? -12.610 7.184 57.877 1.00 22.25 176 GLY B CA 1
ATOM 3682 C C . GLY B 1 176 ? -13.778 6.446 58.533 1.00 24.05 176 GLY B C 1
ATOM 3683 O O . GLY B 1 176 ? -13.884 6.421 59.760 1.00 23.73 176 GLY B O 1
ATOM 3684 N N . ASP B 1 177 ? -14.638 5.809 57.741 1.00 23.88 177 ASP B N 1
ATOM 3685 C CA . ASP B 1 177 ? -15.844 5.188 58.290 1.00 24.74 177 ASP B CA 1
ATOM 3686 C C . ASP B 1 177 ? -16.339 4.012 57.447 1.00 26.68 177 ASP B C 1
ATOM 3687 O O . ASP B 1 177 ? -17.537 3.836 57.207 1.00 22.42 177 ASP B O 1
ATOM 3692 N N . ILE B 1 178 ? -15.396 3.186 57.039 1.00 24.83 178 ILE B N 1
ATOM 3693 C CA . ILE B 1 178 ? -15.708 1.966 56.324 1.00 25.45 178 ILE B CA 1
ATOM 3694 C C . ILE B 1 178 ? -16.443 1.019 57.289 1.00 23.37 178 ILE B C 1
ATOM 3695 O O . ILE B 1 178 ? -15.986 0.752 58.398 1.00 23.24 178 ILE B O 1
ATOM 3700 N N . LYS B 1 179 ? -17.596 0.524 56.839 1.00 23.28 179 LYS B N 1
ATOM 3701 C CA . LYS B 1 179 ? -18.384 -0.446 57.595 1.00 23.73 179 LYS B CA 1
ATOM 3702 C C . LYS B 1 179 ? -19.494 -0.987 56.690 1.00 25.01 179 LYS B C 1
ATOM 3703 O O . LYS B 1 179 ? -19.841 -0.366 55.674 1.00 24.20 179 LYS B O 1
ATOM 3709 N N . ALA B 1 180 ? -20.063 -2.116 57.088 1.00 27.28 180 ALA B N 1
ATOM 3710 C CA . ALA B 1 180 ? -21.080 -2.793 56.266 1.00 27.64 180 ALA B CA 1
ATOM 3711 C C . ALA B 1 180 ? -22.300 -1.936 55.938 1.00 28.42 180 ALA B C 1
ATOM 3712 O O . ALA B 1 180 ? -22.833 -2.039 54.840 1.00 28.54 180 ALA B O 1
ATOM 3714 N N . SER B 1 181 ? -22.725 -1.087 56.862 1.00 30.20 181 SER B N 1
ATOM 3715 C CA . SER B 1 181 ? -23.855 -0.203 56.616 1.00 29.73 181 SER B CA 1
ATOM 3716 C C . SER B 1 181 ? -23.532 0.937 55.622 1.00 30.07 181 SER B C 1
ATOM 3717 O O . SER B 1 181 ? -24.464 1.571 55.117 1.00 30.01 181 SER B O 1
ATOM 3720 N N . ASN B 1 182 ? -22.247 1.154 55.319 1.00 28.88 182 ASN B N 1
ATOM 3721 C CA . ASN B 1 182 ? -21.831 2.105 54.264 1.00 28.61 182 ASN B CA 1
ATOM 3722 C C . ASN B 1 182 ? -21.371 1.409 52.995 1.00 28.33 182 ASN B C 1
ATOM 3723 O O . ASN B 1 182 ? -20.736 2.045 52.136 1.00 28.51 182 ASN B O 1
ATOM 3728 N N . LEU B 1 183 ? -21.700 0.119 52.865 1.00 26.45 183 LEU B N 1
ATOM 3729 C CA . LEU B 1 183 ? -21.362 -0.640 51.681 1.00 28.93 183 LEU B CA 1
ATOM 3730 C C . LEU B 1 183 ? -22.676 -1.133 51.054 1.00 31.46 183 LEU B C 1
ATOM 3731 O O . LEU B 1 183 ? -23.432 -1.879 51.699 1.00 30.74 183 LEU B O 1
ATOM 3736 N N . LEU B 1 184 ? -22.941 -0.674 49.831 1.00 30.88 184 LEU B N 1
ATOM 3737 C CA . LEU B 1 184 ? -24.183 -0.958 49.112 1.00 35.38 184 LEU B CA 1
ATOM 3738 C C . LEU B 1 184 ? -23.873 -1.726 47.835 1.00 36.06 184 LEU B C 1
ATOM 3739 O O . LEU B 1 184 ? -22.856 -1.507 47.194 1.00 32.69 184 LEU B O 1
ATOM 3744 N N . LEU B 1 185 ? -24.774 -2.632 47.470 1.00 36.98 185 LEU B N 1
ATOM 3745 C CA . LEU B 1 185 ? -24.615 -3.399 46.248 1.00 35.72 185 LEU B CA 1
ATOM 3746 C C . LEU B 1 185 ? -25.199 -2.627 45.075 1.00 34.03 185 LEU B C 1
ATOM 3747 O O . LEU B 1 185 ? -26.152 -1.890 45.227 1.00 34.29 185 LEU B O 1
ATOM 3752 N N . ASN B 1 186 ? -24.592 -2.804 43.911 1.00 34.88 186 ASN B N 1
ATOM 3753 C CA . ASN B 1 186 ? -25.144 -2.303 42.654 1.00 39.61 186 ASN B CA 1
ATOM 3754 C C . ASN B 1 186 ? -26.591 -2.850 42.532 1.00 41.05 186 ASN B C 1
ATOM 3755 O O . ASN B 1 186 ? -26.839 -4.047 42.755 1.00 36.60 186 ASN B O 1
ATOM 3760 N N . TYR B 1 187 ? -27.537 -1.949 42.263 1.00 43.69 187 TYR B N 1
ATOM 3761 C CA . TYR B 1 187 ? -28.963 -2.299 42.166 1.00 46.16 187 TYR B CA 1
ATOM 3762 C C . TYR B 1 187 ? -29.229 -3.417 41.156 1.00 47.61 187 TYR B C 1
ATOM 3763 O O . TYR B 1 187 ? -30.119 -4.235 41.368 1.00 54.36 187 TYR B O 1
ATOM 3772 N N . LYS B 1 188 ? -28.448 -3.448 40.080 1.00 47.15 188 LYS B N 1
ATOM 3773 C CA . LYS B 1 188 ? -28.604 -4.428 39.012 1.00 50.11 188 LYS B CA 1
ATOM 3774 C C . LYS B 1 188 ? -27.496 -5.493 38.977 1.00 50.90 188 LYS B C 1
ATOM 3775 O O . LYS B 1 188 ? -27.476 -6.294 38.053 1.00 48.04 188 LYS B O 1
ATOM 3777 N N . ASN B 1 189 ? -26.581 -5.514 39.958 1.00 44.38 189 ASN B N 1
ATOM 3778 C CA . ASN B 1 189 ? -25.475 -6.477 39.961 1.00 44.24 189 ASN B CA 1
ATOM 3779 C C . ASN B 1 189 ? -24.980 -6.728 41.396 1.00 49.80 189 ASN B C 1
ATOM 3780 O O . ASN B 1 189 ? -24.172 -5.954 41.931 1.00 44.21 189 ASN B O 1
ATOM 3785 N N . PRO B 1 190 ? -25.432 -7.839 42.010 1.00 51.22 190 PRO B N 1
ATOM 3786 C CA . PRO B 1 190 ? -25.091 -8.094 43.410 1.00 48.83 190 PRO B CA 1
ATOM 3787 C C . PRO B 1 190 ? -23.640 -8.528 43.682 1.00 45.70 190 PRO B C 1
ATOM 3788 O O . PRO B 1 190 ? -23.317 -8.823 44.832 1.00 46.62 190 PRO B O 1
ATOM 3792 N N . ASP B 1 191 ? -22.785 -8.578 42.658 1.00 41.56 191 ASP B N 1
ATOM 3793 C CA . ASP B 1 191 ? -21.357 -8.812 42.862 1.00 42.30 191 ASP B CA 1
ATOM 3794 C C . ASP B 1 191 ? -20.528 -7.520 42.892 1.00 38.43 191 ASP B C 1
ATOM 3795 O O . ASP B 1 191 ? -19.304 -7.581 42.955 1.00 37.79 191 ASP B O 1
ATOM 3800 N N . GLN B 1 192 ? -21.186 -6.368 42.816 1.00 35.05 192 GLN B N 1
ATOM 3801 C CA . GLN B 1 192 ? -20.491 -5.082 42.786 1.00 35.30 192 GLN B CA 1
ATOM 3802 C C . GLN B 1 192 ? -20.867 -4.314 44.030 1.00 33.51 192 GLN B C 1
ATOM 3803 O O . GLN B 1 192 ? -22.029 -3.983 44.239 1.00 31.75 192 GLN B O 1
ATOM 3809 N N . VAL B 1 193 ? -19.870 -4.063 44.880 1.00 32.93 193 VAL B N 1
ATOM 3810 C CA . VAL B 1 193 ? -20.087 -3.354 46.137 1.00 29.61 193 VAL B CA 1
ATOM 3811 C C . VAL B 1 193 ? -19.498 -1.939 46.010 1.00 29.15 193 VAL B C 1
ATOM 3812 O O . VAL B 1 193 ? -18.420 -1.753 45.433 1.00 29.92 193 VAL B O 1
ATOM 3816 N N . TYR B 1 194 ? -20.225 -0.977 46.556 1.00 28.17 194 TYR B N 1
ATOM 3817 C CA . TYR B 1 194 ? -19.882 0.439 46.556 1.00 27.84 194 TYR B CA 1
ATOM 3818 C C . TYR B 1 194 ? -19.764 0.977 47.981 1.00 28.00 194 TYR B C 1
ATOM 3819 O O . TYR B 1 194 ? -20.541 0.605 48.847 1.00 27.44 194 TYR B O 1
ATOM 3828 N N . LEU B 1 195 ? -18.792 1.865 48.191 1.00 26.23 195 LEU B N 1
ATOM 3829 C CA . LEU B 1 195 ? -18.607 2.545 49.453 1.00 27.51 195 LEU B CA 1
ATOM 3830 C C . LEU B 1 195 ? -19.291 3.899 49.340 1.00 25.06 195 LEU B C 1
ATOM 3831 O O . LEU B 1 195 ? -18.986 4.684 48.446 1.00 25.03 195 LEU B O 1
ATOM 3836 N N . VAL B 1 196 ? -20.207 4.172 50.278 1.00 26.73 196 VAL B N 1
ATOM 3837 C CA . VAL B 1 196 ? -20.933 5.433 50.300 1.00 28.94 196 VAL B CA 1
ATOM 3838 C C . VAL B 1 196 ? -20.635 6.262 51.547 1.00 30.95 196 VAL B C 1
ATOM 3839 O O . VAL B 1 196 ? -19.926 5.810 52.459 1.00 28.67 196 VAL B O 1
ATOM 3843 N N . ASP B 1 197 ? -21.196 7.464 51.542 1.00 31.77 197 ASP B N 1
ATOM 3844 C CA . ASP B 1 197 ? -21.151 8.415 52.647 1.00 35.00 197 ASP B CA 1
ATOM 3845 C C . ASP B 1 197 ? -19.773 9.043 52.844 1.00 32.95 197 ASP B C 1
ATOM 3846 O O . ASP B 1 197 ? -18.952 8.543 53.581 1.00 31.76 197 ASP B O 1
ATOM 3851 N N . TYR B 1 198 ? -19.546 10.163 52.188 1.00 31.33 198 TYR B N 1
ATOM 3852 C CA . TYR B 1 198 ? -18.291 10.909 52.255 1.00 32.00 198 TYR B CA 1
ATOM 3853 C C . TYR B 1 198 ? -18.511 12.254 52.971 1.00 34.69 198 TYR B C 1
ATOM 3854 O O . TYR B 1 198 ? -17.675 13.186 52.848 1.00 32.13 198 TYR B O 1
ATOM 3863 N N . GLY B 1 199 ? -19.588 12.353 53.764 1.00 37.97 199 GLY B N 1
ATOM 3864 C CA . GLY B 1 199 ? -19.881 13.589 54.504 1.00 42.36 199 GLY B CA 1
ATOM 3865 C C . GLY B 1 199 ? -18.849 13.954 55.569 1.00 45.86 199 GLY B C 1
ATOM 3866 O O . GLY B 1 199 ? -18.700 15.127 55.874 1.00 53.70 199 GLY B O 1
ATOM 3867 N N . LEU B 1 200 ? -18.158 12.957 56.108 1.00 38.19 200 LEU B N 1
ATOM 3868 C CA . LEU B 1 200 ? -17.050 13.157 57.004 1.00 41.18 200 LEU B CA 1
ATOM 3869 C C . LEU B 1 200 ? -15.712 12.657 56.426 1.00 36.66 200 LEU B C 1
ATOM 3870 O O . LEU B 1 200 ? -14.755 12.423 57.176 1.00 33.87 200 LEU B O 1
ATOM 3875 N N . ALA B 1 201 ? -15.630 12.556 55.102 1.00 30.88 201 ALA B N 1
ATOM 3876 C CA . ALA B 1 201 ? -14.372 12.267 54.444 1.00 29.72 201 ALA B CA 1
ATOM 3877 C C . ALA B 1 201 ? -13.400 13.423 54.669 1.00 32.29 201 ALA B C 1
ATOM 3878 O O . ALA B 1 201 ? -13.802 14.532 54.950 1.00 31.69 201 ALA B O 1
ATOM 3880 N N . TYR B 1 202 ? -12.116 13.137 54.568 1.00 29.68 202 TYR B N 1
ATOM 3881 C CA . TYR B 1 202 ? -11.102 14.108 54.935 1.00 26.67 202 TYR B CA 1
ATOM 3882 C C . TYR B 1 202 ? -10.078 14.223 53.846 1.00 26.76 202 TYR B C 1
ATOM 3883 O O . TYR B 1 202 ? -9.573 13.197 53.368 1.00 25.00 202 TYR B O 1
ATOM 3892 N N . ARG B 1 203 ? -9.796 15.462 53.453 1.00 24.98 203 ARG B N 1
ATOM 3893 C CA . ARG B 1 203 ? -8.794 15.740 52.448 1.00 24.96 203 ARG B CA 1
ATOM 3894 C C . ARG B 1 203 ? -7.430 15.805 53.137 1.00 25.59 203 ARG B C 1
ATOM 3895 O O . ARG B 1 203 ? -6.996 16.855 53.637 1.00 24.61 203 ARG B O 1
ATOM 3903 N N . TYR B 1 204 ? -6.783 14.632 53.224 1.00 22.42 204 TYR B N 1
ATOM 3904 C CA . TYR B 1 204 ? -5.570 14.451 54.005 1.00 21.65 204 TYR B CA 1
ATOM 3905 C C . TYR B 1 204 ? -4.331 14.961 53.290 1.00 24.02 204 TYR B C 1
ATOM 3906 O O . TYR B 1 204 ? -3.302 15.158 53.919 1.00 23.98 204 TYR B O 1
ATOM 3915 N N . CYS B 1 205 ? -4.396 15.157 51.969 1.00 25.36 205 CYS B N 1
ATOM 3916 C CA . CYS B 1 205 ? -3.202 15.503 51.210 1.00 29.22 205 CYS B CA 1
ATOM 3917 C C . CYS B 1 205 ? -3.496 16.578 50.146 1.00 31.09 205 CYS B C 1
ATOM 3918 O O . CYS B 1 205 ? -3.218 16.340 48.969 1.00 30.61 205 CYS B O 1
ATOM 3921 N N . PRO B 1 206 ? -4.036 17.743 50.565 1.00 31.52 206 PRO B N 1
ATOM 3922 C CA . PRO B 1 206 ? -4.382 18.778 49.574 1.00 33.54 206 PRO B CA 1
ATOM 3923 C C . PRO B 1 206 ? -3.137 19.220 48.801 1.00 31.98 206 PRO B C 1
ATOM 3924 O O . PRO B 1 206 ? -2.115 19.546 49.415 1.00 32.20 206 PRO B O 1
ATOM 3928 N N . GLU B 1 207 ? -3.234 19.155 47.471 1.00 34.85 207 GLU B N 1
ATOM 3929 C CA . GLU B 1 207 ? -2.126 19.480 46.548 1.00 40.79 207 GLU B CA 1
ATOM 3930 C C . GLU B 1 207 ? -0.856 18.689 46.821 1.00 39.38 207 GLU B C 1
ATOM 3931 O O . GLU B 1 207 ? 0.244 19.207 46.672 1.00 36.97 207 GLU B O 1
ATOM 3937 N N . GLY B 1 208 ? -1.015 17.443 47.252 1.00 34.81 208 GLY B N 1
ATOM 3938 C CA . GLY B 1 208 ? 0.127 16.586 47.536 1.00 33.30 208 GLY B CA 1
ATOM 3939 C C . GLY B 1 208 ? 0.896 16.845 48.807 1.00 33.16 208 GLY B C 1
ATOM 3940 O O . GLY B 1 208 ? 1.950 16.256 48.995 1.00 34.62 208 GLY B O 1
ATOM 3941 N N . VAL B 1 209 ? 0.387 17.703 49.683 1.00 31.26 209 VAL B N 1
ATOM 3942 C CA . VAL B 1 209 ? 1.035 17.990 50.952 1.00 31.88 209 VAL B CA 1
ATOM 3943 C C . VAL B 1 209 ? 0.265 17.293 52.083 1.00 27.95 209 VAL B C 1
ATOM 3944 O O . VAL B 1 209 ? -0.853 17.668 52.402 1.00 27.02 209 VAL B O 1
ATOM 3948 N N . HIS B 1 210 ? 0.892 16.301 52.695 1.00 26.79 210 HIS B N 1
ATOM 3949 C CA . HIS B 1 210 ? 0.208 15.496 53.735 1.00 24.87 210 HIS B CA 1
ATOM 3950 C C . HIS B 1 210 ? 0.014 16.307 55.007 1.00 24.84 210 HIS B C 1
ATOM 3951 O O . HIS B 1 210 ? 0.920 16.984 55.474 1.00 26.70 210 HIS B O 1
ATOM 3958 N N . LYS B 1 211 ? -1.179 16.223 55.578 1.00 22.14 211 LYS B N 1
ATOM 3959 C CA . LYS B 1 211 ? -1.468 16.770 56.903 1.00 25.07 211 LYS B CA 1
ATOM 3960 C C . LYS B 1 211 ? -0.478 16.266 57.929 1.00 26.95 211 LYS B C 1
ATOM 3961 O O . LYS B 1 211 ? -0.170 15.071 57.946 1.00 23.89 211 LYS B O 1
ATOM 3967 N N . ALA B 1 212 ? 0.075 17.163 58.758 1.00 25.50 212 ALA B N 1
ATOM 3968 C CA . ALA B 1 212 ? 1.080 16.738 59.723 1.00 26.97 212 ALA B CA 1
ATOM 3969 C C . ALA B 1 212 ? 0.349 16.079 60.906 1.00 24.22 212 ALA B C 1
ATOM 3970 O O . ALA B 1 212 ? -0.773 16.448 61.221 1.00 25.41 212 ALA B O 1
ATOM 3972 N N . TYR B 1 213 ? 1.020 15.127 61.544 1.00 24.39 213 TYR B N 1
ATOM 3973 C CA . TYR B 1 213 ? 0.505 14.432 62.699 1.00 24.46 213 TYR B CA 1
ATOM 3974 C C . TYR B 1 213 ? 0.304 15.454 63.837 1.00 25.33 213 TYR B C 1
ATOM 3975 O O . TYR B 1 213 ? 1.261 16.070 64.306 1.00 25.75 213 TYR B O 1
ATOM 3984 N N . ALA B 1 214 ? -0.908 15.512 64.349 1.00 25.64 214 ALA B N 1
ATOM 3985 C CA . ALA B 1 214 ? -1.167 16.207 65.604 1.00 27.54 214 ALA B CA 1
ATOM 3986 C C . ALA B 1 214 ? -2.450 15.724 66.252 1.00 28.33 214 ALA B C 1
ATOM 3987 O O . ALA B 1 214 ? -3.397 15.358 65.560 1.00 27.43 214 ALA B O 1
ATOM 3989 N N . ALA B 1 215 ? -2.455 15.667 67.581 1.00 28.07 215 ALA B N 1
ATOM 3990 C CA . ALA B 1 215 ? -3.610 15.190 68.314 1.00 30.14 215 ALA B CA 1
ATOM 3991 C C . ALA B 1 215 ? -4.450 16.392 68.697 1.00 30.38 215 ALA B C 1
ATOM 3992 O O . ALA B 1 215 ? -3.955 17.338 69.284 1.00 35.15 215 ALA B O 1
ATOM 3994 N N . ASP B 1 216 ? -5.700 16.365 68.296 1.00 30.60 216 ASP B N 1
ATOM 3995 C CA . ASP B 1 216 ? -6.651 17.438 68.504 1.00 31.09 216 ASP B CA 1
ATOM 3996 C C . ASP B 1 216 ? -7.753 16.888 69.386 1.00 29.42 216 ASP B C 1
ATOM 3997 O O . ASP B 1 216 ? -8.500 15.999 68.955 1.00 27.41 216 ASP B O 1
ATOM 4002 N N . PRO B 1 217 ? -7.907 17.416 70.623 1.00 29.32 217 PRO B N 1
ATOM 4003 C CA . PRO B 1 217 ? -8.981 16.910 71.509 1.00 29.45 217 PRO B CA 1
ATOM 4004 C C . PRO B 1 217 ? -10.399 16.977 70.915 1.00 29.62 217 PRO B C 1
ATOM 4005 O O . PRO B 1 217 ? -11.238 16.134 71.249 1.00 31.70 217 PRO B O 1
ATOM 4009 N N . LYS B 1 218 ? -10.654 17.937 70.021 1.00 31.29 218 LYS B N 1
ATOM 4010 C CA . LYS B 1 218 ? -11.940 18.030 69.315 1.00 35.26 218 LYS B CA 1
ATOM 4011 C C . LYS B 1 218 ? -12.216 16.853 68.352 1.00 33.95 218 LYS B C 1
ATOM 4012 O O . LYS B 1 218 ? -13.372 16.589 68.035 1.00 38.95 218 LYS B O 1
ATOM 4018 N N . ARG B 1 219 ? -11.170 16.164 67.899 1.00 31.92 219 ARG B N 1
ATOM 4019 C CA . ARG B 1 219 ? -11.319 15.008 66.987 1.00 31.16 219 ARG B CA 1
ATOM 4020 C C . ARG B 1 219 ? -11.322 13.625 67.679 1.00 32.41 219 ARG B C 1
ATOM 4021 O O . ARG B 1 219 ? -11.617 12.628 66.990 1.00 29.11 219 ARG B O 1
ATOM 4029 N N . CYS B 1 220 ? -11.014 13.547 68.972 1.00 28.60 220 CYS B N 1
ATOM 4030 C CA . CYS B 1 220 ? -10.911 12.252 69.621 1.00 27.86 220 CYS B CA 1
ATOM 4031 C C . CYS B 1 220 ? -12.147 11.410 69.412 1.00 28.06 220 CYS B C 1
ATOM 4032 O O . CYS B 1 220 ? -13.289 11.844 69.560 1.00 28.80 220 CYS B O 1
ATOM 4035 N N . HIS B 1 221 ? -11.888 10.178 68.998 1.00 29.57 221 HIS B N 1
ATOM 4036 C CA . HIS B 1 221 ? -12.928 9.161 68.756 1.00 29.04 221 HIS B CA 1
ATOM 4037 C C . HIS B 1 221 ? -13.887 9.421 67.599 1.00 29.42 221 HIS B C 1
ATOM 4038 O O . HIS B 1 221 ? -14.991 8.952 67.674 1.00 30.44 221 HIS B O 1
ATOM 4045 N N . ASP B 1 222 ? -13.492 10.202 66.580 1.00 29.97 222 ASP B N 1
ATOM 4046 C CA . ASP B 1 222 ? -14.257 10.308 65.370 1.00 28.59 222 ASP B CA 1
ATOM 4047 C C . ASP B 1 222 ? -14.372 8.953 64.656 1.00 28.71 222 ASP B C 1
ATOM 4048 O O . ASP B 1 222 ? -13.585 8.052 64.920 1.00 28.02 222 ASP B O 1
ATOM 4053 N N . GLY B 1 223 ? -15.381 8.821 63.811 1.00 26.59 223 GLY B N 1
ATOM 4054 C CA . GLY B 1 223 ? -15.706 7.571 63.127 1.00 29.19 223 GLY B CA 1
ATOM 4055 C C . GLY B 1 223 ? -16.719 6.752 63.906 1.00 29.62 223 GLY B C 1
ATOM 4056 O O . GLY B 1 223 ? -17.389 7.267 64.785 1.00 32.15 223 GLY B O 1
ATOM 4057 N N . THR B 1 224 ? -16.848 5.471 63.577 1.00 28.08 224 THR B N 1
ATOM 4058 C CA . THR B 1 224 ? -17.742 4.547 64.275 1.00 27.00 224 THR B CA 1
ATOM 4059 C C . THR B 1 224 ? -16.887 3.803 65.288 1.00 27.56 224 THR B C 1
ATOM 4060 O O . THR B 1 224 ? -15.900 3.147 64.915 1.00 25.93 224 THR B O 1
ATOM 4064 N N . ILE B 1 225 ? -17.238 3.944 66.574 1.00 24.28 225 ILE B N 1
ATOM 4065 C CA . ILE B 1 225 ? -16.297 3.602 67.629 1.00 25.22 225 ILE B CA 1
ATOM 4066 C C . ILE B 1 225 ? -15.725 2.182 67.551 1.00 22.50 225 ILE B C 1
ATOM 4067 O O . ILE B 1 225 ? -14.548 2.000 67.793 1.00 20.90 225 ILE B O 1
ATOM 4072 N N . GLU B 1 226 ? -16.535 1.182 67.215 1.00 22.76 226 GLU B N 1
ATOM 4073 C CA . GLU B 1 226 ? -16.005 -0.185 67.202 1.00 25.73 226 GLU B CA 1
ATOM 4074 C C . GLU B 1 226 ? -15.010 -0.443 66.062 1.00 23.41 226 GLU B C 1
ATOM 4075 O O . GLU B 1 226 ? -14.170 -1.314 66.200 1.00 24.29 226 GLU B O 1
ATOM 4081 N N . PHE B 1 227 ? -15.100 0.323 64.972 1.00 24.20 227 PHE B N 1
ATOM 4082 C CA . PHE B 1 227 ? -14.221 0.139 63.798 1.00 24.38 227 PHE B CA 1
ATOM 4083 C C . PHE B 1 227 ? -13.172 1.212 63.589 1.00 23.11 227 PHE B C 1
ATOM 4084 O O . PHE B 1 227 ? -12.270 1.012 62.761 1.00 22.03 227 PHE B O 1
ATOM 4092 N N . THR B 1 228 ? -13.248 2.341 64.312 1.00 21.82 228 THR B N 1
ATOM 4093 C CA . THR B 1 228 ? -12.387 3.478 63.970 1.00 21.59 228 THR B CA 1
ATOM 4094 C C . THR B 1 228 ? -10.929 3.206 64.277 1.00 20.72 228 THR B C 1
ATOM 4095 O O . THR B 1 228 ? -10.601 2.295 65.020 1.00 22.35 228 THR B O 1
ATOM 4099 N N . SER B 1 229 ? -10.045 3.996 63.679 1.00 20.83 229 SER B N 1
ATOM 4100 C CA . SER B 1 229 ? -8.606 3.816 63.832 1.00 19.99 229 SER B CA 1
ATOM 4101 C C . SER B 1 229 ? -8.089 4.307 65.196 1.00 21.17 229 SER B C 1
ATOM 4102 O O . SER B 1 229 ? -8.719 5.168 65.863 1.00 20.68 229 SER B O 1
ATOM 4105 N N . ILE B 1 230 ? -6.952 3.754 65.598 1.00 21.01 230 ILE B N 1
ATOM 4106 C CA . ILE B 1 230 ? -6.227 4.265 66.776 1.00 21.81 230 ILE B CA 1
ATOM 4107 C C . ILE B 1 230 ? -5.918 5.769 66.621 1.00 21.22 230 ILE B C 1
ATOM 4108 O O . ILE B 1 230 ? -6.083 6.548 67.571 1.00 21.51 230 ILE B O 1
ATOM 4113 N N . ASP B 1 231 ? -5.505 6.174 65.408 1.00 20.91 231 ASP B N 1
ATOM 4114 C CA . ASP B 1 231 ? -5.278 7.593 65.130 1.00 20.54 231 ASP B CA 1
ATOM 4115 C C . ASP B 1 231 ? -6.515 8.418 65.492 1.00 21.39 231 ASP B C 1
ATOM 4116 O O . ASP B 1 231 ? -6.417 9.397 66.232 1.00 22.84 231 ASP B O 1
ATOM 4121 N N . ALA B 1 232 ? -7.681 8.006 65.018 1.00 20.75 232 ALA B N 1
ATOM 4122 C CA . ALA B 1 232 ? -8.923 8.704 65.297 1.00 23.12 232 ALA B CA 1
ATOM 4123 C C . ALA B 1 232 ? -9.239 8.748 66.788 1.00 24.03 232 ALA B C 1
ATOM 4124 O O . ALA B 1 232 ? -9.657 9.806 67.307 1.00 23.96 232 ALA B O 1
ATOM 4126 N N . HIS B 1 233 ? -9.043 7.623 67.477 1.00 22.66 233 HIS B N 1
ATOM 4127 C CA . HIS B 1 233 ? -9.199 7.606 68.936 1.00 25.04 233 HIS B CA 1
ATOM 4128 C C . HIS B 1 233 ? -8.273 8.613 69.631 1.00 24.08 233 HIS B C 1
ATOM 4129 O O . HIS B 1 233 ? -8.658 9.174 70.677 1.00 26.56 233 HIS B O 1
ATOM 4136 N N . ASN B 1 234 ? -7.064 8.793 69.090 1.00 22.07 234 ASN B N 1
ATOM 4137 C CA . ASN B 1 234 ? -6.082 9.712 69.645 1.00 23.79 234 ASN B CA 1
ATOM 4138 C C . ASN B 1 234 ? -6.345 11.191 69.262 1.00 24.27 234 ASN B C 1
ATOM 4139 O O . ASN B 1 234 ? -5.584 12.057 69.656 1.00 25.33 234 ASN B O 1
ATOM 4144 N N . GLY B 1 235 ? -7.419 11.455 68.526 1.00 24.04 235 GLY B N 1
ATOM 4145 C CA . GLY B 1 235 ? -7.745 12.790 68.020 1.00 26.35 235 GLY B CA 1
ATOM 4146 C C . GLY B 1 235 ? -6.875 13.282 66.883 1.00 27.60 235 GLY B C 1
ATOM 4147 O O . GLY B 1 235 ? -6.706 14.483 66.644 1.00 27.37 235 GLY B O 1
ATOM 4148 N N . VAL B 1 236 ? -6.289 12.352 66.149 1.00 25.94 236 VAL B N 1
ATOM 4149 C CA . VAL B 1 236 ? -5.436 12.679 65.022 1.00 23.11 236 VAL B CA 1
ATOM 4150 C C . VAL B 1 236 ? -6.272 12.630 63.760 1.00 24.01 236 VAL B C 1
ATOM 4151 O O . VAL B 1 236 ? -7.116 11.747 63.632 1.00 23.09 236 VAL B O 1
ATOM 4155 N N . ALA B 1 237 ? -6.068 13.561 62.840 1.00 22.64 237 ALA B N 1
ATOM 4156 C CA . ALA B 1 237 ? -6.838 13.558 61.604 1.00 22.42 237 ALA B CA 1
ATOM 4157 C C . ALA B 1 237 ? -6.616 12.242 60.862 1.00 20.41 237 ALA B C 1
ATOM 4158 O O . ALA B 1 237 ? -5.496 11.724 60.862 1.00 21.56 237 ALA B O 1
ATOM 4160 N N . PRO B 1 238 ? -7.661 11.704 60.228 1.00 20.72 238 PRO B N 1
ATOM 4161 C CA . PRO B 1 238 ? -7.515 10.373 59.603 1.00 19.67 238 PRO B CA 1
ATOM 4162 C C . PRO B 1 238 ? -6.537 10.382 58.434 1.00 18.88 238 PRO B C 1
ATOM 4163 O O . PRO B 1 238 ? -6.472 11.381 57.695 1.00 19.49 238 PRO B O 1
ATOM 4167 N N . SER B 1 239 ? -5.771 9.301 58.265 1.00 17.20 239 SER B N 1
ATOM 4168 C CA . SER B 1 239 ? -4.890 9.160 57.111 1.00 18.50 239 SER B CA 1
ATOM 4169 C C . SER B 1 239 ? -5.044 7.783 56.482 1.00 17.71 239 SER B C 1
ATOM 4170 O O . SER B 1 239 ? -5.986 7.045 56.810 1.00 17.91 239 SER B O 1
ATOM 4173 N N . ARG B 1 240 ? -4.157 7.441 55.559 1.00 17.48 240 ARG B N 1
ATOM 4174 C CA . ARG B 1 240 ? -4.370 6.238 54.756 1.00 17.17 240 ARG B CA 1
ATOM 4175 C C . ARG B 1 240 ? -4.282 4.982 55.621 1.00 17.95 240 ARG B C 1
ATOM 4176 O O . ARG B 1 240 ? -5.094 4.068 55.463 1.00 17.43 240 ARG B O 1
ATOM 4184 N N . ARG B 1 241 ? -3.322 4.927 56.537 1.00 18.03 241 ARG B N 1
ATOM 4185 C CA . ARG B 1 241 ? -3.204 3.746 57.382 1.00 18.12 241 ARG B CA 1
ATOM 4186 C C . ARG B 1 241 ? -4.489 3.489 58.184 1.00 19.40 241 ARG B C 1
ATOM 4187 O O . ARG B 1 241 ? -4.872 2.335 58.395 1.00 18.08 241 ARG B O 1
ATOM 4195 N N . GLY B 1 242 ? -5.147 4.560 58.616 1.00 17.32 242 GLY B N 1
ATOM 4196 C CA . GLY B 1 242 ? -6.395 4.457 59.376 1.00 20.00 242 GLY B CA 1
ATOM 4197 C C . GLY B 1 242 ? -7.476 3.763 58.575 1.00 20.11 242 GLY B C 1
ATOM 4198 O O . GLY B 1 242 ? -8.178 2.915 59.112 1.00 20.56 242 GLY B O 1
ATOM 4199 N N . ASP B 1 243 ? -7.621 4.124 57.303 1.00 18.88 243 ASP B N 1
ATOM 4200 C CA . ASP B 1 243 ? -8.621 3.477 56.456 1.00 20.19 243 ASP B CA 1
ATOM 4201 C C . ASP B 1 243 ? -8.367 1.963 56.361 1.00 18.37 243 ASP B C 1
ATOM 4202 O O . ASP B 1 243 ? -9.305 1.178 56.405 1.00 19.13 243 ASP B O 1
ATOM 4207 N N . LEU B 1 244 ? -7.100 1.578 56.228 1.00 20.17 244 LEU B N 1
ATOM 4208 C CA . LEU B 1 244 ? -6.740 0.168 56.096 1.00 21.36 244 LEU B CA 1
ATOM 4209 C C . LEU B 1 244 ? -6.955 -0.565 57.410 1.00 21.52 244 LEU B C 1
ATOM 4210 O O . LEU B 1 244 ? -7.359 -1.716 57.404 1.00 22.43 244 LEU B O 1
ATOM 4215 N N . GLU B 1 245 ? -6.711 0.107 58.524 1.00 20.87 245 GLU B N 1
ATOM 4216 C CA . GLU B 1 245 ? -6.947 -0.453 59.855 1.00 20.26 245 GLU B CA 1
ATOM 4217 C C . GLU B 1 245 ? -8.423 -0.713 60.061 1.00 19.89 245 GLU B C 1
ATOM 4218 O O . GLU B 1 245 ? -8.806 -1.775 60.536 1.00 20.76 245 GLU B O 1
ATOM 4224 N N . ILE B 1 246 ? -9.248 0.260 59.695 1.00 19.95 246 ILE B N 1
ATOM 4225 C CA . ILE B 1 246 ? -10.709 0.140 59.790 1.00 20.45 246 ILE B CA 1
ATOM 4226 C C . ILE B 1 246 ? -11.171 -1.088 58.995 1.00 21.54 246 ILE B C 1
ATOM 4227 O O . ILE B 1 246 ? -11.970 -1.883 59.488 1.00 20.03 246 ILE B O 1
ATOM 4232 N N . LEU B 1 247 ? -10.688 -1.229 57.772 1.00 20.66 247 LEU B N 1
ATOM 4233 C CA . LEU B 1 247 ? -11.048 -2.394 56.957 1.00 21.57 247 LEU B CA 1
ATOM 4234 C C . LEU B 1 247 ? -10.653 -3.685 57.661 1.00 20.96 247 LEU B C 1
ATOM 4235 O O . LEU B 1 247 ? -11.394 -4.665 57.637 1.00 23.06 247 LEU B O 1
ATOM 4240 N N . GLY B 1 248 ? -9.488 -3.690 58.297 1.00 20.42 248 GLY B N 1
ATOM 4241 C CA . GLY B 1 248 ? -9.028 -4.819 59.107 1.00 20.96 248 GLY B CA 1
ATOM 4242 C C . GLY B 1 248 ? -10.000 -5.244 60.163 1.00 23.13 248 GLY B C 1
ATOM 4243 O O . GLY B 1 248 ? -10.318 -6.441 60.265 1.00 22.03 248 GLY B O 1
ATOM 4244 N N . TYR B 1 249 ? -10.490 -4.270 60.935 1.00 21.41 249 TYR B N 1
ATOM 4245 C CA . TYR B 1 249 ? -11.495 -4.559 61.982 1.00 21.75 249 TYR B CA 1
ATOM 4246 C C . TYR B 1 249 ? -12.804 -5.037 61.368 1.00 22.23 249 TYR B C 1
ATOM 4247 O O . TYR B 1 249 ? -13.412 -5.971 61.902 1.00 23.12 249 TYR B O 1
ATOM 4256 N N . CYS B 1 250 ? -13.212 -4.454 60.247 1.00 22.11 250 CYS B N 1
ATOM 4257 C CA . CYS B 1 250 ? -14.365 -4.951 59.520 1.00 22.75 250 CYS B CA 1
ATOM 4258 C C . CYS B 1 250 ? -14.202 -6.424 59.118 1.00 25.28 250 CYS B C 1
ATOM 4259 O O . CYS B 1 250 ? -15.133 -7.211 59.304 1.00 24.93 250 CYS B O 1
ATOM 4262 N N . MET B 1 251 ? -13.047 -6.789 58.571 1.00 24.46 251 MET B N 1
ATOM 4263 C CA . MET B 1 251 ? -12.814 -8.157 58.096 1.00 26.19 251 MET B CA 1
ATOM 4264 C C . MET B 1 251 ? -12.963 -9.151 59.246 1.00 27.39 251 MET B C 1
ATOM 4265 O O . MET B 1 251 ? -13.619 -10.201 59.086 1.00 25.79 251 MET B O 1
ATOM 4270 N N . ILE B 1 252 ? -12.428 -8.803 60.414 1.00 25.06 252 ILE B N 1
ATOM 4271 C CA . ILE B 1 252 ? -12.524 -9.670 61.591 1.00 25.62 252 ILE B CA 1
ATOM 4272 C C . ILE B 1 252 ? -13.972 -9.788 62.051 1.00 27.13 252 ILE B C 1
ATOM 4273 O O . ILE B 1 252 ? -14.454 -10.911 62.326 1.00 27.74 252 ILE B O 1
ATOM 4278 N N . GLN B 1 253 ? -14.656 -8.654 62.173 1.00 28.04 253 GLN B N 1
ATOM 4279 C CA . GLN B 1 253 ? -16.071 -8.629 62.519 1.00 29.32 253 GLN B CA 1
ATOM 4280 C C . GLN B 1 253 ? -16.880 -9.518 61.579 1.00 29.58 253 GLN B C 1
ATOM 4281 O O . GLN B 1 253 ? -17.755 -10.257 62.040 1.00 27.07 253 GLN B O 1
ATOM 4287 N N . TRP B 1 254 ? -16.614 -9.407 60.278 1.00 26.51 254 TRP B N 1
ATOM 4288 C CA . TRP B 1 254 ? -17.384 -10.129 59.271 1.00 27.83 254 TRP B CA 1
ATOM 4289 C C . TRP B 1 254 ? -17.128 -11.643 59.362 1.00 27.74 254 TRP B C 1
ATOM 4290 O O . TRP B 1 254 ? -18.081 -12.422 59.277 1.00 29.93 254 TRP B O 1
ATOM 4301 N N . LEU B 1 255 ? -15.872 -12.025 59.542 1.00 25.68 255 LEU B N 1
ATOM 4302 C CA . LEU B 1 255 ? -15.485 -13.424 59.632 1.00 28.71 255 LEU B CA 1
ATOM 4303 C C . LEU B 1 255 ? -15.995 -14.112 60.892 1.00 31.60 255 LEU B C 1
ATOM 4304 O O . LEU B 1 255 ? -16.365 -15.276 60.829 1.00 31.07 255 LEU B O 1
ATOM 4309 N N . THR B 1 256 ? -16.036 -13.392 62.014 1.00 30.54 256 THR B N 1
ATOM 4310 C CA . THR B 1 256 ? -16.234 -14.005 63.326 1.00 28.96 256 THR B CA 1
ATOM 4311 C C . THR B 1 256 ? -17.519 -13.631 64.058 1.00 30.49 256 THR B C 1
ATOM 4312 O O . THR B 1 256 ? -17.848 -14.244 65.073 1.00 34.43 256 THR B O 1
ATOM 4316 N N . GLY B 1 257 ? -18.216 -12.606 63.588 1.00 28.72 257 GLY B N 1
ATOM 4317 C CA . GLY B 1 257 ? -19.345 -12.039 64.303 1.00 29.00 257 GLY B CA 1
ATOM 4318 C C . GLY B 1 257 ? -19.042 -11.101 65.462 1.00 29.28 257 GLY B C 1
ATOM 4319 O O . GLY B 1 257 ? -19.981 -10.583 66.076 1.00 31.00 257 GLY B O 1
ATOM 4320 N N . HIS B 1 258 ? -17.762 -10.875 65.779 1.00 27.92 258 HIS B N 1
ATOM 4321 C CA . HIS B 1 258 ? -17.383 -10.166 67.000 1.00 28.41 258 HIS B CA 1
ATOM 4322 C C . HIS B 1 258 ? -16.087 -9.362 66.853 1.00 28.71 258 HIS B C 1
ATOM 4323 O O . HIS B 1 258 ? -15.264 -9.626 65.964 1.00 28.83 258 HIS B O 1
ATOM 4330 N N . LEU B 1 259 ? -15.918 -8.403 67.761 1.00 27.73 259 LEU B N 1
ATOM 4331 C CA . LEU B 1 259 ? -14.638 -7.778 68.024 1.00 27.31 259 LEU B CA 1
ATOM 4332 C C . LEU B 1 259 ? -14.423 -7.758 69.543 1.00 27.78 259 LEU B C 1
ATOM 4333 O O . LEU B 1 259 ? -15.390 -7.683 70.312 1.00 27.15 259 LEU B O 1
ATOM 4338 N N . PRO B 1 260 ? -13.156 -7.794 69.988 1.00 26.56 260 PRO B N 1
ATOM 4339 C CA . PRO B 1 260 ? -12.890 -7.968 71.420 1.00 28.15 260 PRO B CA 1
ATOM 4340 C C . PRO B 1 260 ? -13.441 -6.883 72.345 1.00 30.19 260 PRO B C 1
ATOM 4341 O O . PRO B 1 260 ? -13.763 -7.157 73.504 1.00 27.42 260 PRO B O 1
ATOM 4345 N N . TRP B 1 261 ? -13.565 -5.664 71.830 1.00 27.50 261 TRP B N 1
ATOM 4346 C CA . TRP B 1 261 ? -13.932 -4.488 72.623 1.00 27.14 261 TRP B CA 1
ATOM 4347 C C . TRP B 1 261 ? -15.424 -4.189 72.537 1.00 27.71 261 TRP B C 1
ATOM 4348 O O . TRP B 1 261 ? -15.875 -3.168 73.070 1.00 31.36 261 TRP B O 1
ATOM 4359 N N . GLU B 1 262 ? -16.210 -5.069 71.892 1.00 26.47 262 GLU B N 1
ATOM 4360 C CA . GLU B 1 262 ? -17.603 -4.771 71.568 1.00 26.99 262 GLU B CA 1
ATOM 4361 C C . GLU B 1 262 ? -18.538 -4.704 72.792 1.00 28.46 262 GLU B C 1
ATOM 4362 O O . GLU B 1 262 ? -19.642 -4.211 72.674 1.00 31.23 262 GLU B O 1
ATOM 4368 N N . ASP B 1 263 ? -18.111 -5.244 73.921 1.00 32.07 263 ASP B N 1
ATOM 4369 C CA . ASP B 1 263 ? -18.917 -5.174 75.146 1.00 38.47 263 ASP B CA 1
ATOM 4370 C C . ASP B 1 263 ? -18.728 -3.925 75.967 1.00 40.50 263 ASP B C 1
ATOM 4371 O O . ASP B 1 263 ? -19.418 -3.768 76.968 1.00 39.12 263 ASP B O 1
ATOM 4376 N N . ASN B 1 264 ? -17.836 -3.019 75.565 1.00 36.49 264 ASN B N 1
ATOM 4377 C CA . ASN B 1 264 ? -17.723 -1.762 76.310 1.00 37.47 264 ASN B CA 1
ATOM 4378 C C . ASN B 1 264 ? -17.472 -0.594 75.384 1.00 32.12 264 ASN B C 1
ATOM 4379 O O . ASN B 1 264 ? -16.556 0.214 75.571 1.00 29.59 264 ASN B O 1
ATOM 4384 N N . LEU B 1 265 ? -18.363 -0.466 74.402 1.00 29.53 265 LEU B N 1
ATOM 4385 C CA . LEU B 1 265 ? -18.284 0.607 73.412 1.00 28.41 265 LEU B CA 1
ATOM 4386 C C . LEU B 1 265 ? -18.670 1.968 73.989 1.00 29.73 265 LEU B C 1
ATOM 4387 O O . LEU B 1 265 ? -18.418 2.970 73.377 1.00 26.70 265 LEU B O 1
ATOM 4392 N N . LYS B 1 266 ? -19.303 1.988 75.164 1.00 27.93 266 LYS B N 1
ATOM 4393 C CA . LYS B 1 266 ? -19.588 3.223 75.872 1.00 30.28 266 LYS B CA 1
ATOM 4394 C C . LYS B 1 266 ? -18.378 3.777 76.620 1.00 30.39 266 LYS B C 1
ATOM 4395 O O . LYS B 1 266 ? -18.481 4.855 77.223 1.00 29.52 266 LYS B O 1
ATOM 4401 N N . ASP B 1 267 ? -17.248 3.062 76.631 1.00 29.09 267 ASP B N 1
ATOM 4402 C CA . ASP B 1 267 ? -16.005 3.543 77.212 1.00 28.26 267 ASP B CA 1
ATOM 4403 C C . ASP B 1 267 ? -14.946 3.696 76.101 1.00 28.42 267 ASP B C 1
ATOM 4404 O O . ASP B 1 267 ? -14.192 2.765 75.824 1.00 27.72 267 ASP B O 1
ATOM 4409 N N . PRO B 1 268 ? -14.875 4.889 75.496 1.00 29.48 268 PRO B N 1
ATOM 4410 C CA . PRO B 1 268 ? -13.981 5.073 74.358 1.00 28.56 268 PRO B CA 1
ATOM 4411 C C . PRO B 1 268 ? -12.507 4.862 74.712 1.00 29.18 268 PRO B C 1
ATOM 4412 O O . PRO B 1 268 ? -11.737 4.417 73.853 1.00 24.68 268 PRO B O 1
ATOM 4416 N N . LYS B 1 269 ? -12.105 5.189 75.954 1.00 26.22 269 LYS B N 1
ATOM 4417 C CA . LYS B 1 269 ? -10.727 4.988 76.350 1.00 27.65 269 LYS B CA 1
ATOM 4418 C C . LYS B 1 269 ? -10.380 3.511 76.372 1.00 25.04 269 LYS B C 1
ATOM 4419 O O . LYS B 1 269 ? -9.273 3.130 76.028 1.00 28.01 269 LYS B O 1
ATOM 4421 N N . TYR B 1 270 ? -11.320 2.678 76.818 1.00 25.67 270 TYR B N 1
ATOM 4422 C CA . TYR B 1 270 ? -11.163 1.219 76.812 1.00 26.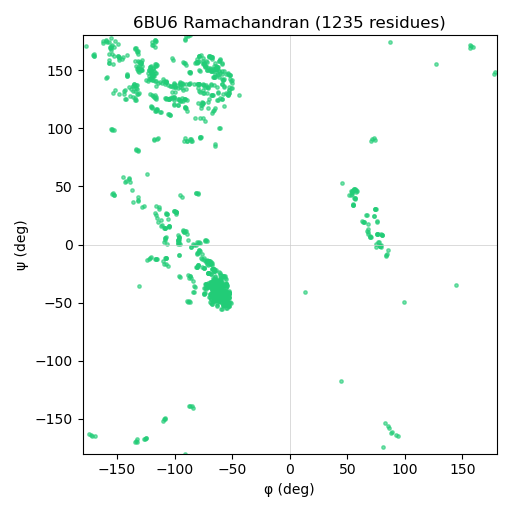68 270 TYR B CA 1
ATOM 4423 C C . TYR B 1 270 ? -11.025 0.704 75.380 1.00 25.67 270 TYR B C 1
ATOM 4424 O O . TYR B 1 270 ? -10.160 -0.110 75.127 1.00 25.34 270 TYR B O 1
ATOM 4433 N N . VAL B 1 271 ? -11.867 1.183 74.469 1.00 23.69 271 VAL B N 1
ATOM 4434 C CA . VAL B 1 271 ? -11.813 0.736 73.081 1.00 22.87 271 VAL B CA 1
ATOM 4435 C C . VAL B 1 271 ? -10.449 1.096 72.484 1.00 23.75 271 VAL B C 1
ATOM 4436 O O . VAL B 1 271 ? -9.807 0.241 71.848 1.00 22.08 271 VAL B O 1
ATOM 4440 N N . ARG B 1 272 ? -10.008 2.345 72.678 1.00 22.93 272 ARG B N 1
ATOM 4441 C CA . ARG B 1 272 ? -8.686 2.755 72.218 1.00 24.84 272 ARG B CA 1
ATOM 4442 C C . ARG B 1 272 ? -7.577 1.880 72.774 1.00 23.98 272 ARG B C 1
ATOM 4443 O O . ARG B 1 272 ? -6.720 1.397 72.047 1.00 23.90 272 ARG B O 1
ATOM 4451 N N . ASP B 1 273 ? -7.592 1.708 74.091 1.00 22.89 273 ASP B N 1
ATOM 4452 C CA . ASP B 1 273 ? -6.538 0.965 74.760 1.00 25.45 273 ASP B CA 1
ATOM 4453 C C . ASP B 1 273 ? -6.521 -0.494 74.308 1.00 25.07 273 ASP B C 1
ATOM 4454 O O . ASP B 1 273 ? -5.460 -1.060 74.147 1.00 25.51 273 ASP B O 1
ATOM 4459 N N . SER B 1 274 ? -7.676 -1.093 74.090 1.00 24.28 274 SER B N 1
ATOM 4460 C CA . SER B 1 274 ? -7.750 -2.471 73.572 1.00 25.27 274 SER B CA 1
ATOM 4461 C C . SER B 1 274 ? -7.151 -2.567 72.176 1.00 24.36 274 SER B C 1
ATOM 4462 O O . SER B 1 274 ? -6.341 -3.440 71.897 1.00 25.17 274 SER B O 1
ATOM 4465 N N . LYS B 1 275 ? -7.522 -1.645 71.280 1.00 23.75 275 LYS B N 1
ATOM 4466 C CA . LYS B 1 275 ? -6.925 -1.637 69.948 1.00 23.30 275 LYS B CA 1
ATOM 4467 C C . LYS B 1 275 ? -5.418 -1.469 69.994 1.00 24.28 275 LYS B C 1
ATOM 4468 O O . LYS B 1 275 ? -4.694 -2.137 69.243 1.00 22.87 275 LYS B O 1
ATOM 4474 N N . ILE B 1 276 ? -4.922 -0.591 70.866 1.00 23.14 276 ILE B N 1
ATOM 4475 C CA . ILE B 1 276 ? -3.476 -0.370 70.985 1.00 23.35 276 ILE B CA 1
ATOM 4476 C C . ILE B 1 276 ? -2.797 -1.671 71.448 1.00 24.92 276 ILE B C 1
ATOM 4477 O O . ILE B 1 276 ? -1.764 -2.069 70.902 1.00 24.14 276 ILE B O 1
ATOM 4482 N N . ARG B 1 277 ? -3.379 -2.308 72.446 1.00 25.49 277 ARG B N 1
ATOM 4483 C CA . ARG B 1 277 ? -2.849 -3.560 72.986 1.00 28.92 277 ARG B CA 1
ATOM 4484 C C . ARG B 1 277 ? -2.810 -4.663 71.935 1.00 27.80 277 ARG B C 1
ATOM 4485 O O . ARG B 1 277 ? -1.819 -5.367 71.799 1.00 26.00 277 ARG B O 1
ATOM 4493 N N . TYR B 1 278 ? -3.876 -4.765 71.159 1.00 26.06 278 TYR B N 1
ATOM 4494 C CA . TYR B 1 278 ? -3.971 -5.740 70.083 1.00 26.31 278 TYR B CA 1
ATOM 4495 C C . TYR B 1 278 ? -3.149 -5.422 68.837 1.00 28.58 278 TYR B C 1
ATOM 4496 O O . TYR B 1 278 ? -2.855 -6.312 68.049 1.00 30.47 278 TYR B O 1
ATOM 4505 N N . ARG B 1 279 ? -2.776 -4.162 68.653 1.00 25.95 279 ARG B N 1
ATOM 4506 C CA . ARG B 1 279 ? -1.771 -3.810 67.654 1.00 24.76 279 ARG B CA 1
ATOM 4507 C C . ARG B 1 279 ? -0.365 -4.192 68.105 1.00 26.07 279 ARG B C 1
ATOM 4508 O O . ARG B 1 279 ? 0.447 -4.657 67.295 1.00 24.90 279 ARG B O 1
ATOM 4516 N N . GLU B 1 280 ? -0.061 -3.941 69.370 1.00 25.90 280 GLU B N 1
ATOM 4517 C CA . GLU B 1 280 ? 1.238 -4.302 69.951 1.00 29.74 280 GLU B CA 1
ATOM 4518 C C . GLU B 1 280 ? 1.436 -5.819 69.905 1.00 27.28 280 GLU B C 1
ATOM 4519 O O . GLU B 1 280 ? 2.551 -6.287 69.664 1.00 28.53 280 GLU B O 1
ATOM 4525 N N . ASN B 1 281 ? 0.349 -6.576 70.057 1.00 28.46 281 ASN B N 1
ATOM 4526 C CA . ASN B 1 281 ? 0.397 -8.053 70.094 1.00 28.72 281 ASN B CA 1
ATOM 4527 C C . ASN B 1 281 ? -0.675 -8.642 69.194 1.00 26.78 281 ASN B C 1
ATOM 4528 O O . ASN B 1 281 ? -1.772 -9.019 69.642 1.00 25.76 281 ASN B O 1
ATOM 4533 N N . ILE B 1 282 ? -0.362 -8.697 67.898 1.00 25.99 282 ILE B N 1
ATOM 4534 C CA . ILE B 1 282 ? -1.304 -9.165 66.892 1.00 27.28 282 ILE B CA 1
ATOM 4535 C C . ILE B 1 282 ? -1.613 -10.669 67.076 1.00 26.87 282 ILE B C 1
ATOM 4536 O O . ILE B 1 282 ? -2.749 -11.092 66.874 1.00 24.86 282 ILE B O 1
ATOM 4541 N N . ALA B 1 283 ? -0.623 -11.451 67.495 1.00 28.07 283 ALA B N 1
ATOM 4542 C CA . ALA B 1 283 ? -0.877 -12.878 67.804 1.00 29.63 283 ALA B CA 1
ATOM 4543 C C . ALA B 1 283 ? -1.992 -13.025 68.845 1.00 28.01 283 ALA B C 1
ATOM 4544 O O . ALA B 1 283 ? -2.879 -13.872 68.681 1.00 32.31 283 ALA B O 1
ATOM 4546 N N . SER B 1 284 ? -2.007 -12.158 69.870 1.00 29.63 284 SER B N 1
ATOM 4547 C CA . SER B 1 284 ? -3.075 -12.178 70.864 1.00 28.97 284 SER B CA 1
ATOM 4548 C C . SER B 1 284 ? -4.425 -11.776 70.281 1.00 29.68 284 SER B C 1
ATOM 4549 O O . SER B 1 284 ? -5.461 -12.283 70.705 1.00 28.43 284 SER B O 1
ATOM 4552 N N . LEU B 1 285 ? -4.429 -10.865 69.314 1.00 26.29 285 LEU B N 1
ATOM 4553 C CA . LEU B 1 285 ? -5.659 -10.536 68.621 1.00 26.14 285 LEU B CA 1
ATOM 4554 C C . LEU B 1 285 ? -6.206 -11.750 67.847 1.00 26.65 285 LEU B C 1
ATOM 4555 O O . LEU B 1 285 ? -7.388 -12.022 67.881 1.00 25.51 285 LEU B O 1
ATOM 4560 N N . MET B 1 286 ? -5.332 -12.437 67.121 1.00 28.58 286 MET B N 1
ATOM 4561 C CA . MET B 1 286 ? -5.749 -13.613 66.372 1.00 30.61 286 MET B CA 1
ATOM 4562 C C . MET B 1 286 ? -6.287 -14.709 67.327 1.00 30.77 286 MET B C 1
ATOM 4563 O O . MET B 1 286 ? -7.342 -15.293 67.057 1.00 31.42 286 MET B O 1
ATOM 4568 N N . ASP B 1 287 ? -5.610 -14.923 68.455 1.00 30.15 287 ASP B N 1
ATOM 4569 C CA . ASP B 1 287 ? -6.074 -15.914 69.467 1.00 34.19 287 ASP B CA 1
ATOM 4570 C C . ASP B 1 287 ? -7.425 -15.539 70.043 1.00 33.57 287 ASP B C 1
ATOM 4571 O O . ASP B 1 287 ? -8.272 -16.381 70.275 1.00 33.89 287 ASP B O 1
ATOM 4576 N N . LYS B 1 288 ? -7.622 -14.259 70.295 1.00 32.79 288 LYS B N 1
ATOM 4577 C CA . LYS B 1 288 ? -8.872 -13.777 70.840 1.00 32.20 288 LYS B CA 1
ATOM 4578 C C . LYS B 1 288 ? -10.029 -13.904 69.881 1.00 31.20 288 LYS B C 1
ATOM 4579 O O . LYS B 1 288 ? -11.134 -14.250 70.304 1.00 32.62 288 LYS B O 1
ATOM 4585 N N . CYS B 1 289 ? -9.819 -13.548 68.619 1.00 30.06 289 CYS B N 1
ATOM 4586 C CA . CYS B 1 289 ? -10.914 -13.492 67.659 1.00 29.55 289 CYS B CA 1
ATOM 4587 C C . CYS B 1 289 ? -11.224 -14.813 66.960 1.00 30.09 289 CYS B C 1
ATOM 4588 O O . CYS B 1 289 ? -12.328 -15.028 66.524 1.00 36.03 289 CYS B O 1
ATOM 4591 N N . PHE B 1 290 ? -10.230 -15.681 66.834 1.00 32.98 290 PHE B N 1
ATOM 4592 C CA . PHE B 1 290 ? -10.364 -16.953 66.129 1.00 33.48 290 PHE B CA 1
ATOM 4593 C C . PHE B 1 290 ? -9.962 -18.032 67.142 1.00 36.09 290 PHE B C 1
ATOM 4594 O O . PHE B 1 290 ? -8.885 -18.625 67.013 1.00 40.25 290 PHE B O 1
ATOM 4602 N N . PRO B 1 291 ? -10.695 -18.102 68.261 1.00 37.13 291 PRO B N 1
ATOM 4603 C CA . PRO B 1 291 ? -10.222 -18.946 69.369 1.00 42.50 291 PRO B CA 1
ATOM 4604 C C . PRO B 1 291 ? -10.221 -20.416 68.950 1.00 41.52 291 PRO B C 1
ATOM 4605 O O . PRO B 1 291 ? -11.034 -20.828 68.137 1.00 42.96 291 PRO B O 1
ATOM 4609 N N . ALA B 1 292 ? -9.325 -21.176 69.541 1.00 47.69 292 ALA B N 1
ATOM 4610 C CA . ALA B 1 292 ? -9.272 -22.602 69.321 1.00 51.04 292 ALA B CA 1
ATOM 4611 C C . ALA B 1 292 ? -9.385 -22.992 67.852 1.00 52.97 292 ALA B C 1
ATOM 4612 O O . ALA B 1 292 ? -10.243 -23.798 67.482 1.00 57.60 292 ALA B O 1
ATOM 4614 N N . ALA B 1 293 ? -8.532 -22.392 67.025 1.00 53.40 293 ALA B N 1
ATOM 4615 C CA . ALA B 1 293 ? -8.546 -22.661 65.558 1.00 57.85 293 ALA B CA 1
ATOM 4616 C C . ALA B 1 293 ? -7.437 -21.915 64.841 1.00 52.70 293 ALA B C 1
ATOM 4617 O O . ALA B 1 293 ? -6.779 -21.092 65.430 1.00 44.41 293 ALA B O 1
ATOM 4619 N N . ASN B 1 294 ? -7.248 -22.232 63.571 1.00 55.90 294 ASN B N 1
ATOM 4620 C CA . ASN B 1 294 ? -6.338 -21.479 62.726 1.00 56.69 294 ASN B CA 1
ATOM 4621 C C . ASN B 1 294 ? -6.995 -20.126 62.483 1.00 49.44 294 ASN B C 1
ATOM 4622 O O . ASN B 1 294 ? -8.124 -20.066 62.023 1.00 41.80 294 ASN B O 1
ATOM 4627 N N . ALA B 1 295 ? -6.312 -19.045 62.840 1.00 42.46 295 ALA B N 1
ATOM 4628 C CA . ALA B 1 295 ? -6.634 -17.730 62.314 1.00 43.02 295 ALA B CA 1
ATOM 4629 C C . ALA B 1 295 ? -6.308 -17.828 60.830 1.00 35.34 295 ALA B C 1
ATOM 4630 O O . ALA B 1 295 ? -5.290 -18.409 60.493 1.00 34.08 295 ALA B O 1
ATOM 4632 N N . PRO B 1 296 ? -7.152 -17.287 59.937 1.00 33.71 296 PRO B N 1
ATOM 4633 C CA . PRO B 1 296 ? -6.724 -17.137 58.532 1.00 33.45 296 PRO B CA 1
ATOM 4634 C C . PRO B 1 296 ? -5.457 -16.318 58.407 1.00 34.24 296 PRO B C 1
ATOM 4635 O O . PRO B 1 296 ? -5.419 -15.185 58.861 1.00 31.83 296 PRO B O 1
ATOM 4639 N N . GLY B 1 297 ? -4.411 -16.937 57.862 1.00 30.69 297 GLY B N 1
ATOM 4640 C CA . GLY B 1 297 ? -3.075 -16.340 57.783 1.00 32.40 297 GLY B CA 1
ATOM 4641 C C . GLY B 1 297 ? -3.019 -14.968 57.112 1.00 28.74 297 GLY B C 1
ATOM 4642 O O . GLY B 1 297 ? -2.212 -14.123 57.496 1.00 30.96 297 GLY B O 1
ATOM 4643 N N . GLU B 1 298 ? -3.850 -14.778 56.096 1.00 28.66 298 GLU B N 1
ATOM 4644 C CA . GLU B 1 298 ? -3.904 -13.511 55.368 1.00 29.65 298 GLU B CA 1
ATOM 4645 C C . GLU B 1 298 ? -4.375 -12.338 56.258 1.00 30.87 298 GLU B C 1
ATOM 4646 O O . GLU B 1 298 ? -3.947 -11.209 56.068 1.00 31.11 298 GLU B O 1
ATOM 4652 N N . ILE B 1 299 ? -5.243 -12.618 57.230 1.00 30.24 299 ILE B N 1
ATOM 4653 C CA . ILE B 1 299 ? -5.754 -11.591 58.132 1.00 29.07 299 ILE B CA 1
ATOM 4654 C C . ILE B 1 299 ? -4.629 -11.143 59.043 1.00 27.55 299 ILE B C 1
ATOM 4655 O O . ILE B 1 299 ? -4.419 -9.942 59.220 1.00 26.24 299 ILE B O 1
ATOM 4660 N N . ALA B 1 300 ? -3.865 -12.071 59.602 1.00 27.82 300 ALA B N 1
ATOM 4661 C CA . ALA B 1 300 ? -2.723 -11.718 60.414 1.00 27.29 300 ALA B CA 1
ATOM 4662 C C . ALA B 1 300 ? -1.680 -10.925 59.621 1.00 27.45 300 ALA B C 1
ATOM 4663 O O . ALA B 1 300 ? -1.183 -9.910 60.111 1.00 24.18 300 ALA B O 1
ATOM 4665 N N . LYS B 1 301 ? -1.381 -11.370 58.407 1.00 27.29 301 LYS B N 1
ATOM 4666 C CA . LYS B 1 301 ? -0.397 -10.683 57.571 1.00 28.60 301 LYS B CA 1
ATOM 4667 C C . LYS B 1 301 ? -0.881 -9.264 57.205 1.00 25.88 301 LYS B C 1
ATOM 4668 O O . LYS B 1 301 ? -0.101 -8.338 57.191 1.00 25.95 301 LYS B O 1
ATOM 4674 N N . TYR B 1 302 ? -2.159 -9.146 56.907 1.00 23.66 302 TYR B N 1
ATOM 4675 C CA . TYR B 1 302 ? -2.799 -7.862 56.631 1.00 24.99 302 TYR B CA 1
ATOM 4676 C C . TYR B 1 302 ? -2.606 -6.909 57.823 1.00 24.94 302 TYR B C 1
ATOM 4677 O O . TYR B 1 302 ? -2.109 -5.806 57.653 1.00 22.45 302 TYR B O 1
ATOM 4686 N N . MET B 1 303 ? -2.958 -7.367 59.006 1.00 23.22 303 MET B N 1
ATOM 4687 C CA . MET B 1 303 ? -2.795 -6.566 60.236 1.00 24.31 303 MET B CA 1
ATOM 4688 C C . MET B 1 303 ? -1.354 -6.206 60.543 1.00 23.87 303 MET B C 1
ATOM 4689 O O . MET B 1 303 ? -1.078 -5.076 60.960 1.00 24.16 303 MET B O 1
ATOM 4694 N N . GLU B 1 304 ? -0.432 -7.127 60.309 1.00 24.84 304 GLU B N 1
ATOM 4695 C CA . GLU B 1 304 ? 1.002 -6.830 60.464 1.00 25.50 304 GLU B CA 1
ATOM 4696 C C . GLU B 1 304 ? 1.458 -5.756 59.495 1.00 23.36 304 GLU B C 1
ATOM 4697 O O . GLU B 1 304 ? 2.281 -4.928 59.835 1.00 23.78 304 GLU B O 1
ATOM 4703 N N . THR B 1 305 ? 0.965 -5.812 58.277 1.00 23.06 305 THR B N 1
ATOM 4704 C CA . THR B 1 305 ? 1.349 -4.840 57.243 1.00 24.46 305 THR B CA 1
ATOM 4705 C C . THR B 1 305 ? 0.828 -3.451 57.594 1.00 22.79 305 THR B C 1
ATOM 4706 O O . THR B 1 305 ? 1.555 -2.488 57.515 1.00 23.68 305 THR B O 1
ATOM 4710 N N . VAL B 1 306 ? -0.412 -3.372 58.051 1.00 22.41 306 VAL B N 1
ATOM 4711 C CA . VAL B 1 306 ? -1.012 -2.097 58.510 1.00 24.20 306 VAL B CA 1
ATOM 4712 C C . VAL B 1 306 ? -0.239 -1.543 59.718 1.00 21.55 306 VAL B C 1
ATOM 4713 O O . VAL B 1 306 ? 0.057 -0.336 59.753 1.00 22.94 306 VAL B O 1
ATOM 4717 N N . LYS B 1 307 ? 0.132 -2.415 60.646 1.00 20.98 307 LYS B N 1
ATOM 4718 C CA . LYS B 1 307 ? 0.936 -2.016 61.805 1.00 22.65 307 LYS B CA 1
ATOM 4719 C C . LYS B 1 307 ? 2.248 -1.322 61.401 1.00 22.65 307 LYS B C 1
ATOM 4720 O O . LYS B 1 307 ? 2.695 -0.397 62.050 1.00 21.19 307 LYS B O 1
ATOM 4726 N N . LEU B 1 308 ? 2.860 -1.801 60.328 1.00 21.90 308 LEU B N 1
ATOM 4727 C CA . LEU B 1 308 ? 4.110 -1.240 59.837 1.00 22.92 308 LEU B CA 1
ATOM 4728 C C . LEU B 1 308 ? 3.992 0.134 59.179 1.00 21.44 308 LEU B C 1
ATOM 4729 O O . LEU B 1 308 ? 4.992 0.764 58.936 1.00 21.64 308 LEU B O 1
ATOM 4734 N N . LEU B 1 309 ? 2.763 0.572 58.849 1.00 21.40 309 LEU B N 1
ATOM 4735 C CA . LEU B 1 309 ? 2.584 1.879 58.208 1.00 21.01 309 LEU B CA 1
ATOM 4736 C C . LEU B 1 309 ? 2.766 3.031 59.180 1.00 22.35 309 LEU B C 1
ATOM 4737 O O . LEU B 1 309 ? 2.163 3.066 60.247 1.00 22.09 309 LEU B O 1
ATOM 4742 N N . ASP B 1 310 ? 3.578 4.011 58.790 1.00 21.12 310 ASP B N 1
ATOM 4743 C CA . ASP B 1 310 ? 3.609 5.285 59.485 1.00 20.62 310 ASP B CA 1
ATOM 4744 C C . ASP B 1 310 ? 2.438 6.155 59.078 1.00 20.34 310 ASP B C 1
ATOM 4745 O O . ASP B 1 310 ? 1.788 5.918 58.062 1.00 18.52 310 ASP B O 1
ATOM 4750 N N . TYR B 1 311 ? 2.164 7.165 59.904 1.00 18.75 311 TYR B N 1
ATOM 4751 C CA . TYR B 1 311 ? 1.033 8.043 59.698 1.00 19.25 311 TYR B CA 1
ATOM 4752 C C . TYR B 1 311 ? 0.965 8.666 58.293 1.00 19.29 311 TYR B C 1
ATOM 4753 O O . TYR B 1 311 ? -0.134 8.720 57.718 1.00 18.98 311 TYR B O 1
ATOM 4762 N N . THR B 1 312 ? 2.101 9.100 57.739 1.00 19.72 312 THR B N 1
ATOM 4763 C CA . THR B 1 312 ? 2.090 9.747 56.413 1.00 20.31 312 THR B CA 1
ATOM 4764 C C . THR B 1 312 ? 2.433 8.792 55.274 1.00 20.78 312 THR B C 1
ATOM 4765 O O . THR B 1 312 ? 2.488 9.203 54.114 1.00 20.93 312 THR B O 1
ATOM 4769 N N . GLU B 1 313 ? 2.680 7.521 55.591 1.00 19.80 313 GLU B N 1
ATOM 4770 C CA . GLU B 1 313 ? 3.203 6.581 54.615 1.00 20.30 313 GLU B CA 1
ATOM 4771 C C . GLU B 1 313 ? 2.168 6.160 53.559 1.00 19.75 313 GLU B C 1
ATOM 4772 O O . GLU B 1 313 ? 1.008 5.891 53.870 1.00 20.52 313 GLU B O 1
ATOM 4778 N N . LYS B 1 314 ? 2.616 6.107 52.314 1.00 19.36 314 LYS B N 1
ATOM 4779 C CA . LYS B 1 314 ? 1.812 5.581 51.233 1.00 19.86 314 LYS B CA 1
ATOM 4780 C C . LYS B 1 314 ? 1.795 4.049 51.326 1.00 19.07 314 LYS B C 1
ATOM 4781 O O . LYS B 1 314 ? 2.858 3.423 51.275 1.00 19.97 314 LYS B O 1
ATOM 4787 N N . PRO B 1 315 ? 0.603 3.442 51.437 1.00 19.55 315 PRO B N 1
ATOM 4788 C CA . PRO B 1 315 ? 0.547 1.977 51.455 1.00 20.45 315 PRO B CA 1
ATOM 4789 C C . PRO B 1 315 ? 1.028 1.387 50.131 1.00 22.78 315 PRO B C 1
ATOM 4790 O O . PRO B 1 315 ? 0.901 2.015 49.082 1.00 22.68 315 PRO B O 1
ATOM 4794 N N . LEU B 1 316 ? 1.581 0.182 50.201 1.00 23.25 316 LEU B N 1
ATOM 4795 C CA . LEU B 1 316 ? 1.858 -0.625 49.028 1.00 24.27 316 LEU B CA 1
ATOM 4796 C C . LEU B 1 316 ? 0.619 -1.458 48.767 1.00 24.24 316 LEU B C 1
ATOM 4797 O O . LEU B 1 316 ? 0.468 -2.586 49.281 1.00 26.52 316 LEU B O 1
ATOM 4802 N N . TYR B 1 317 ? -0.302 -0.897 47.974 1.00 23.85 317 TYR B N 1
ATOM 4803 C CA . TYR B 1 317 ? -1.606 -1.466 47.794 1.00 23.89 317 TYR B CA 1
ATOM 4804 C C . TYR B 1 317 ? -1.514 -2.841 47.087 1.00 25.28 317 TYR B C 1
ATOM 4805 O O . TYR B 1 317 ? -2.331 -3.728 47.378 1.00 27.37 317 TYR B O 1
ATOM 4814 N N . GLU B 1 318 ? -0.531 -3.008 46.203 1.00 29.03 318 GLU B N 1
ATOM 4815 C CA . GLU B 1 318 ? -0.404 -4.293 45.481 1.00 32.49 318 GLU B CA 1
ATOM 4816 C C . GLU B 1 318 ? -0.020 -5.423 46.446 1.00 28.86 318 GLU B C 1
ATOM 4817 O O . GLU B 1 318 ? -0.550 -6.517 46.328 1.00 31.70 318 GLU B O 1
ATOM 4823 N N . ASN B 1 319 ? 0.858 -5.116 47.411 1.00 27.67 319 ASN B N 1
ATOM 4824 C CA . ASN B 1 319 ? 1.271 -6.060 48.466 1.00 27.23 319 ASN B CA 1
ATOM 4825 C C . ASN B 1 319 ? 0.041 -6.465 49.316 1.00 28.90 319 ASN B C 1
ATOM 4826 O O . ASN B 1 319 ? -0.146 -7.650 49.609 1.00 25.81 319 ASN B O 1
ATOM 4831 N N . LEU B 1 320 ? -0.829 -5.506 49.647 1.00 27.19 320 LEU B N 1
ATOM 4832 C CA . LEU B 1 320 ? -2.057 -5.833 50.377 1.00 28.22 320 LEU B CA 1
ATOM 4833 C C . LEU B 1 320 ? -2.981 -6.696 49.563 1.00 28.55 320 LEU B C 1
ATOM 4834 O O . LEU B 1 320 ? -3.570 -7.652 50.089 1.00 27.53 320 LEU B O 1
ATOM 4839 N N . ARG B 1 321 ? -3.091 -6.388 48.279 1.00 28.14 321 ARG B N 1
ATOM 4840 C CA . ARG B 1 321 ? -3.954 -7.211 47.406 1.00 29.98 321 ARG B CA 1
ATOM 4841 C C . ARG B 1 321 ? -3.377 -8.649 47.317 1.00 31.64 321 ARG B C 1
ATOM 4842 O O . ARG B 1 321 ? -4.085 -9.661 47.357 1.00 31.64 321 ARG B O 1
ATOM 4850 N N . ASP B 1 322 ? -2.063 -8.729 47.174 1.00 31.04 322 ASP B N 1
ATOM 4851 C CA . ASP B 1 322 ? -1.411 -10.036 47.075 1.00 34.72 322 ASP B CA 1
ATOM 4852 C C . ASP B 1 322 ? -1.624 -10.864 48.332 1.00 33.33 322 ASP B C 1
ATOM 4853 O O . ASP B 1 322 ? -1.859 -12.068 48.242 1.00 27.50 322 ASP B O 1
ATOM 4858 N N . ILE B 1 323 ? -1.569 -10.215 49.498 1.00 30.78 323 ILE B N 1
ATOM 4859 C CA . ILE B 1 323 ? -1.883 -10.891 50.776 1.00 30.14 323 ILE B CA 1
ATOM 4860 C C . ILE B 1 323 ? -3.260 -11.508 50.734 1.00 28.34 323 ILE B C 1
ATOM 4861 O O . ILE B 1 323 ? -3.424 -12.682 51.102 1.00 30.58 323 ILE B O 1
ATOM 4866 N N . LEU B 1 324 ? -4.260 -10.758 50.266 1.00 27.88 324 LEU B N 1
ATOM 4867 C CA . LEU B 1 324 ? -5.619 -11.270 50.236 1.00 28.35 324 LEU B CA 1
ATOM 4868 C C . LEU B 1 324 ? -5.773 -12.364 49.166 1.00 31.22 324 LEU B C 1
ATOM 4869 O O . LEU B 1 324 ? -6.524 -13.337 49.377 1.00 28.93 324 LEU B O 1
ATOM 4874 N N . LEU B 1 325 ? -5.075 -12.191 48.043 1.00 30.68 325 LEU B N 1
ATOM 4875 C CA . LEU B 1 325 ? -5.093 -13.201 46.966 1.00 34.89 325 LEU B CA 1
ATOM 4876 C C . LEU B 1 325 ? -4.517 -14.551 47.433 1.00 32.81 325 LEU B C 1
ATOM 4877 O O . LEU B 1 325 ? -5.014 -15.589 47.006 1.00 36.48 325 LEU B O 1
ATOM 4882 N N . GLN B 1 326 ? -3.494 -14.525 48.297 1.00 33.91 326 GLN B N 1
ATOM 4883 C CA . GLN B 1 326 ? -2.935 -15.745 48.916 1.00 34.50 326 GLN B CA 1
ATOM 4884 C C . GLN B 1 326 ? -3.993 -16.463 49.733 1.00 37.84 326 GLN B C 1
ATOM 4885 O O . GLN B 1 326 ? -4.026 -17.695 49.765 1.00 38.20 326 GLN B O 1
ATOM 4887 N N . GLY B 1 327 ? -4.877 -15.698 50.385 1.00 36.08 327 GLY B N 1
ATOM 4888 C CA . GLY B 1 327 ? -6.024 -16.253 51.085 1.00 35.44 327 GLY B CA 1
ATOM 4889 C C . GLY B 1 327 ? -6.994 -17.007 50.186 1.00 37.33 327 GLY B C 1
ATOM 4890 O O . GLY B 1 327 ? -7.497 -18.093 50.548 1.00 39.60 327 GLY B O 1
ATOM 4891 N N . LEU B 1 328 ? -7.297 -16.426 49.027 1.00 35.36 328 LEU B N 1
ATOM 4892 C CA . LEU B 1 328 ? -8.172 -17.073 48.080 1.00 34.26 328 LEU B CA 1
ATOM 4893 C C . LEU B 1 328 ? -7.540 -18.383 47.557 1.00 33.69 328 LEU B C 1
ATOM 4894 O O . LEU B 1 328 ? -8.231 -19.408 47.484 1.00 34.72 328 LEU B O 1
ATOM 4899 N N . LYS B 1 329 ? -6.256 -18.328 47.222 1.00 36.61 329 LYS B N 1
ATOM 4900 C CA . LYS B 1 329 ? -5.479 -19.512 46.811 1.00 41.85 329 LYS B CA 1
ATOM 4901 C C . LYS B 1 329 ? -5.535 -20.613 47.881 1.00 41.56 329 LYS B C 1
ATOM 4902 O O . LYS B 1 329 ? -5.809 -21.777 47.570 1.00 39.28 329 LYS B O 1
ATOM 4908 N N . ALA B 1 330 ? -5.316 -20.222 49.137 1.00 37.78 330 ALA B N 1
ATOM 4909 C CA . ALA B 1 330 ? -5.327 -21.160 50.257 1.00 38.02 330 ALA B CA 1
ATOM 4910 C C . ALA B 1 330 ? -6.665 -21.875 50.453 1.00 38.50 330 ALA B C 1
ATOM 4911 O O . ALA B 1 330 ? -6.661 -23.011 50.898 1.00 43.03 330 ALA B O 1
ATOM 4913 N N . ILE B 1 331 ? -7.787 -21.235 50.131 1.00 38.55 331 ILE B N 1
ATOM 4914 C CA . ILE B 1 331 ? -9.091 -21.908 50.193 1.00 37.46 331 ILE B CA 1
ATOM 4915 C C . ILE B 1 331 ? -9.522 -22.562 48.867 1.00 38.18 331 ILE B C 1
ATOM 4916 O O . ILE B 1 331 ? -10.686 -22.957 48.728 1.00 43.02 331 ILE B O 1
ATOM 4921 N N . GLY B 1 332 ? -8.613 -22.658 47.900 1.00 41.14 332 GLY B N 1
ATOM 4922 C CA . GLY B 1 332 ? -8.926 -23.293 46.623 1.00 41.11 332 GLY B CA 1
ATOM 4923 C C . GLY B 1 332 ? -9.810 -22.455 45.716 1.00 43.50 332 GLY B C 1
ATOM 4924 O O . GLY B 1 332 ? -10.595 -22.997 44.926 1.00 41.35 332 GLY B O 1
ATOM 4925 N N . SER B 1 333 ? -9.690 -21.127 45.812 1.00 38.60 333 SER B N 1
ATOM 4926 C CA . SER B 1 333 ? -10.467 -20.241 44.957 1.00 37.09 333 SER B CA 1
ATOM 4927 C C . SER B 1 333 ? -9.545 -19.300 44.220 1.00 35.08 333 SER B C 1
ATOM 4928 O O . SER B 1 333 ? -8.330 -19.511 44.167 1.00 38.31 333 SER B O 1
ATOM 4931 N N . LYS B 1 334 ? -10.133 -18.269 43.627 1.00 37.59 334 LYS B N 1
ATOM 4932 C CA . LYS B 1 334 ? -9.392 -17.230 42.940 1.00 38.59 334 LYS B CA 1
ATOM 4933 C C . LYS B 1 334 ? -10.256 -15.979 42.908 1.00 34.60 334 LYS B C 1
ATOM 4934 O O . LYS B 1 334 ? -11.445 -16.029 43.221 1.00 36.00 334 LYS B O 1
ATOM 4940 N N . ASP B 1 335 ? -9.661 -14.863 42.508 1.00 35.64 335 ASP B N 1
ATOM 4941 C CA . ASP B 1 335 ? -10.434 -13.621 42.370 1.00 37.41 335 ASP B CA 1
ATOM 4942 C C . ASP B 1 335 ? -11.226 -13.663 41.077 1.00 40.04 335 ASP B C 1
ATOM 4943 O O . ASP B 1 335 ? -10.741 -13.230 40.029 1.00 45.27 335 ASP B O 1
ATOM 4948 N N . ASP B 1 336 ? -12.456 -14.145 41.191 1.00 39.67 336 ASP B N 1
ATOM 4949 C CA . ASP B 1 336 ? -13.392 -14.219 40.083 1.00 42.51 336 ASP B CA 1
ATOM 4950 C C . ASP B 1 336 ? -14.518 -13.189 40.248 1.00 42.28 336 ASP B C 1
ATOM 4951 O O . ASP B 1 336 ? -15.552 -13.282 39.593 1.00 41.22 336 ASP B O 1
ATOM 4956 N N . GLY B 1 337 ? -14.341 -12.224 41.151 1.00 40.58 337 GLY B N 1
ATOM 4957 C CA . GLY B 1 337 ? -15.339 -11.181 41.361 1.00 42.76 337 GLY B CA 1
ATOM 4958 C C . GLY B 1 337 ? -16.640 -11.600 42.010 1.00 42.20 337 GLY B C 1
ATOM 4959 O O . GLY B 1 337 ? -17.541 -10.774 42.131 1.00 43.49 337 GLY B O 1
ATOM 4960 N N . LYS B 1 338 ? -16.742 -12.854 42.457 1.00 41.82 338 LYS B N 1
ATOM 4961 C CA . LYS B 1 338 ? -17.991 -13.383 42.996 1.00 44.29 338 LYS B CA 1
ATOM 4962 C C . LYS B 1 338 ? -18.039 -13.155 44.498 1.00 37.38 338 LYS B C 1
ATOM 4963 O O . LYS B 1 338 ? -17.209 -13.683 45.215 1.00 37.39 338 LYS B O 1
ATOM 4969 N N . LEU B 1 339 ? -19.011 -12.379 44.965 1.00 36.93 339 LEU B N 1
ATOM 4970 C CA . LEU B 1 339 ? -19.096 -12.048 46.387 1.00 37.76 339 LEU B CA 1
ATOM 4971 C C . LEU B 1 339 ? -19.731 -13.166 47.208 1.00 41.49 339 LEU B C 1
ATOM 4972 O O . LEU B 1 339 ? -19.560 -13.195 48.422 1.00 40.55 339 LEU B O 1
ATOM 4977 N N . ASP B 1 340 ? -20.469 -14.070 46.543 1.00 43.66 340 ASP B N 1
ATOM 4978 C CA . ASP B 1 340 ? -21.152 -15.204 47.196 1.00 44.65 340 ASP B CA 1
ATOM 4979 C C . ASP B 1 340 ? -22.054 -14.789 48.340 1.00 43.71 340 ASP B C 1
ATOM 4980 O O . ASP B 1 340 ? -22.019 -15.393 49.395 1.00 46.76 340 ASP B O 1
ATOM 4985 N N . LEU B 1 341 ? -22.845 -13.752 48.125 1.00 47.97 341 LEU B N 1
ATOM 4986 C CA . LEU B 1 341 ? -23.803 -13.299 49.126 1.00 54.49 341 LEU B CA 1
ATOM 4987 C C . LEU B 1 341 ? -25.155 -14.024 48.984 1.00 57.81 341 LEU B C 1
ATOM 4988 O O . LEU B 1 341 ? -25.767 -14.040 47.904 1.00 62.90 341 LEU B O 1
ATOM 4993 N N . GLU C 1 21 ? -17.550 -71.145 37.699 1.00 57.94 21 GLU C N 1
ATOM 4994 C CA . GLU C 1 21 ? -16.214 -71.791 37.832 1.00 58.16 21 GLU C CA 1
ATOM 4995 C C . GLU C 1 21 ? -15.175 -70.992 38.600 1.00 59.76 21 GLU C C 1
ATOM 4996 O O . GLU C 1 21 ? -14.273 -71.609 39.155 1.00 63.15 21 GLU C O 1
ATOM 4998 N N . GLN C 1 22 ? -15.264 -69.664 38.625 1.00 61.00 22 GLN C N 1
ATOM 4999 C CA . GLN C 1 22 ? -14.185 -68.841 39.181 1.00 59.05 22 GLN C CA 1
ATOM 5000 C C . GLN C 1 22 ? -14.269 -68.700 40.696 1.00 56.20 22 GLN C C 1
ATOM 5001 O O . GLN C 1 22 ? -13.237 -68.559 41.344 1.00 49.87 22 GLN C O 1
ATOM 5007 N N . PHE C 1 23 ? -15.480 -68.713 41.241 1.00 54.98 23 PHE C N 1
ATOM 5008 C CA . PHE C 1 23 ? -15.691 -68.629 42.677 1.00 59.25 23 PHE C CA 1
ATOM 5009 C C . PHE C 1 23 ? -16.630 -69.737 43.147 1.00 61.00 23 PHE C C 1
ATOM 5010 O O . PHE C 1 23 ? -17.498 -70.213 42.402 1.00 64.47 23 PHE C O 1
ATOM 5018 N N . ALA C 1 24 ? -16.486 -70.098 44.426 1.00 62.35 24 ALA C N 1
ATOM 5019 C CA . ALA C 1 24 ? -17.443 -70.953 45.100 1.00 58.89 24 ALA C CA 1
ATOM 5020 C C . ALA C 1 24 ? -18.489 -70.052 45.722 1.00 61.75 24 ALA C C 1
ATOM 5021 O O . ALA C 1 24 ? -18.127 -69.062 46.360 1.00 64.39 24 ALA C O 1
ATOM 5023 N N . VAL C 1 25 ? -19.767 -70.371 45.571 1.00 60.83 25 VAL C N 1
ATOM 5024 C CA . VAL C 1 25 ? -20.834 -69.708 46.343 1.00 64.14 25 VAL C CA 1
ATOM 5025 C C . VAL C 1 25 ? -20.503 -69.723 47.845 1.00 66.29 25 VAL C C 1
ATOM 5026 O O . VAL C 1 25 ? -20.054 -70.726 48.356 1.00 72.69 25 VAL C O 1
ATOM 5028 N N . GLY C 1 26 ? -20.676 -68.587 48.514 1.00 60.96 26 GLY C N 1
ATOM 5029 C CA . GLY C 1 26 ? -20.231 -68.370 49.884 1.00 55.78 26 GLY C CA 1
ATOM 5030 C C . GLY C 1 26 ? -18.780 -67.947 50.112 1.00 48.16 26 GLY C C 1
ATOM 5031 O O . GLY C 1 26 ? -18.434 -67.548 51.223 1.00 51.80 26 GLY C O 1
ATOM 5032 N N . GLU C 1 27 ? -17.932 -67.987 49.091 1.00 43.26 27 GLU C N 1
ATOM 5033 C CA . GLU C 1 27 ? -16.518 -67.629 49.255 1.00 43.65 27 GLU C CA 1
ATOM 5034 C C . GLU C 1 27 ? -16.369 -66.127 49.545 1.00 42.76 27 GLU C C 1
ATOM 5035 O O . GLU C 1 27 ? -17.214 -65.330 49.142 1.00 40.25 27 GLU C O 1
ATOM 5041 N N . ILE C 1 28 ? -15.331 -65.763 50.304 1.00 41.30 28 ILE C N 1
ATOM 5042 C CA . ILE C 1 28 ? -15.103 -64.385 50.715 1.00 37.97 28 ILE C CA 1
ATOM 5043 C C . ILE C 1 28 ? -13.925 -63.888 49.923 1.00 36.75 28 ILE C C 1
ATOM 5044 O O . ILE C 1 28 ? -12.855 -64.507 49.917 1.00 37.39 28 ILE C O 1
ATOM 5049 N N . ILE C 1 29 ? -14.126 -62.777 49.222 1.00 35.68 29 ILE C N 1
ATOM 5050 C CA . ILE C 1 29 ? -13.064 -62.201 48.397 1.00 34.29 29 ILE C CA 1
ATOM 5051 C C . ILE C 1 29 ? -12.775 -60.799 48.934 1.00 30.84 29 ILE C C 1
ATOM 5052 O O . ILE C 1 29 ? -13.659 -60.109 49.419 1.00 31.24 29 ILE C O 1
ATOM 5057 N N . THR C 1 30 ? -11.514 -60.443 48.859 1.00 30.16 30 THR C N 1
ATOM 5058 C CA . THR C 1 30 ? -11.020 -59.150 49.334 1.00 31.50 30 THR C CA 1
ATOM 5059 C C . THR C 1 30 ? -10.472 -58.385 48.129 1.00 28.82 30 THR C C 1
ATOM 5060 O O . THR C 1 30 ? -9.704 -58.935 47.322 1.00 28.40 30 THR C O 1
ATOM 5064 N N . ASP C 1 31 ? -10.936 -57.146 47.983 1.00 26.48 31 ASP C N 1
ATOM 5065 C CA . ASP C 1 31 ? -10.527 -56.324 46.812 1.00 24.52 31 ASP C CA 1
ATOM 5066 C C . ASP C 1 31 ? -9.221 -55.583 47.125 1.00 28.17 31 ASP C C 1
ATOM 5067 O O . ASP C 1 31 ? -8.646 -55.730 48.251 1.00 25.08 31 ASP C O 1
ATOM 5072 N N . MET C 1 32 ? -8.722 -54.807 46.177 1.00 24.84 32 MET C N 1
ATOM 5073 C CA . MET C 1 32 ? -7.443 -54.120 46.371 1.00 28.61 32 MET C CA 1
ATOM 5074 C C . MET C 1 32 ? -7.447 -53.076 47.498 1.00 25.52 32 MET C C 1
ATOM 5075 O O . MET C 1 32 ? -6.372 -52.753 48.012 1.00 27.26 32 MET C O 1
ATOM 5080 N N . ALA C 1 33 ? -8.627 -52.569 47.862 1.00 25.86 33 ALA C N 1
ATOM 5081 C CA . ALA C 1 33 ? -8.758 -51.626 48.967 1.00 29.85 33 ALA C CA 1
ATOM 5082 C C . ALA C 1 33 ? -9.008 -52.331 50.311 1.00 31.16 33 ALA C C 1
ATOM 5083 O O . ALA C 1 33 ? -9.373 -51.670 51.274 1.00 31.53 33 ALA C O 1
ATOM 5085 N N . ALA C 1 34 ? -8.838 -53.666 50.334 1.00 29.39 34 ALA C N 1
ATOM 5086 C CA . ALA C 1 34 ? -9.089 -54.518 51.492 1.00 30.48 34 ALA C CA 1
ATOM 5087 C C . ALA C 1 34 ? -10.543 -54.578 51.951 1.00 28.56 34 ALA C C 1
ATOM 5088 O O . ALA C 1 34 ? -10.824 -54.981 53.089 1.00 30.30 34 ALA C O 1
ATOM 5090 N N . ALA C 1 35 ? -11.482 -54.213 51.082 1.00 25.04 35 ALA C N 1
ATOM 5091 C CA . ALA C 1 35 ? -12.911 -54.365 51.393 1.00 23.96 35 ALA C CA 1
ATOM 5092 C C . ALA C 1 35 ? -13.291 -55.830 51.146 1.00 26.24 35 ALA C C 1
ATOM 5093 O O . ALA C 1 35 ? -12.864 -56.429 50.132 1.00 26.38 35 ALA C O 1
ATOM 5095 N N . ALA C 1 36 ? -14.084 -56.391 52.047 1.00 28.11 36 ALA C N 1
ATOM 5096 C CA . ALA C 1 36 ? -14.461 -57.815 51.964 1.00 27.65 36 ALA C CA 1
ATOM 5097 C C . ALA C 1 36 ? -15.830 -57.987 51.355 1.00 25.10 36 ALA C C 1
ATOM 5098 O O . ALA C 1 36 ? -16.787 -57.275 51.700 1.00 24.37 36 ALA C O 1
ATOM 5100 N N . TRP C 1 37 ? -15.953 -58.977 50.466 1.00 24.62 37 TRP C N 1
ATOM 5101 C CA . TRP C 1 37 ? -17.189 -59.287 49.767 1.00 26.42 37 TRP C CA 1
ATOM 5102 C C . TRP C 1 37 ? -17.441 -60.794 49.859 1.00 26.24 37 TRP C C 1
ATOM 5103 O O . TRP C 1 37 ? -16.494 -61.571 49.935 1.00 29.21 37 TRP C O 1
ATOM 5114 N N . LYS C 1 38 ? -18.695 -61.180 49.794 1.00 30.17 38 LYS C N 1
ATOM 5115 C CA . LYS C 1 38 ? -19.103 -62.591 49.736 1.00 34.96 38 LYS C CA 1
ATOM 5116 C C . LYS C 1 38 ? -19.793 -62.849 48.407 1.00 30.55 38 LYS C C 1
ATOM 5117 O O . LYS C 1 38 ? -20.598 -62.062 47.962 1.00 29.77 38 LYS C O 1
ATOM 5123 N N . VAL C 1 39 ? -19.451 -63.964 47.789 1.00 35.05 39 VAL C N 1
ATOM 5124 C CA . VAL C 1 39 ? -19.933 -64.333 46.453 1.00 37.03 39 VAL C CA 1
ATOM 5125 C C . VAL C 1 39 ? -21.159 -65.247 46.592 1.00 41.68 39 VAL C C 1
ATOM 5126 O O . VAL C 1 39 ? -21.194 -66.133 47.437 1.00 41.05 39 VAL C O 1
ATOM 5130 N N . GLY C 1 40 ? -22.156 -64.998 45.763 1.00 43.31 40 GLY C N 1
ATOM 5131 C CA . GLY C 1 40 ? -23.362 -65.821 45.649 1.00 46.15 40 GLY C CA 1
ATOM 5132 C C . GLY C 1 40 ? -23.383 -66.599 44.341 1.00 44.24 40 GLY C C 1
ATOM 5133 O O . GLY C 1 40 ? -22.328 -66.940 43.809 1.00 45.77 40 GLY C O 1
ATOM 5134 N N . LEU C 1 41 ? -24.578 -66.846 43.816 1.00 51.47 41 LEU C N 1
ATOM 5135 C CA . LEU C 1 41 ? -24.723 -67.723 42.647 1.00 55.88 41 LEU C CA 1
ATOM 5136 C C . LEU C 1 41 ? -24.450 -66.955 41.352 1.00 53.67 41 LEU C C 1
ATOM 5137 O O . LEU C 1 41 ? -24.615 -65.730 41.317 1.00 46.89 41 LEU C O 1
ATOM 5142 N N . PRO C 1 42 ? -24.067 -67.672 40.271 1.00 58.33 42 PRO C N 1
ATOM 5143 C CA . PRO C 1 42 ? -24.000 -67.036 38.957 1.00 55.56 42 PRO C CA 1
ATOM 5144 C C . PRO C 1 42 ? -25.361 -66.485 38.488 1.00 60.05 42 PRO C C 1
ATOM 5145 O O . PRO C 1 42 ? -26.380 -66.861 38.971 1.00 61.39 42 PRO C O 1
ATOM 5149 N N . ILE C 1 43 ? -25.319 -65.542 37.556 1.00 59.07 43 ILE C N 1
ATOM 5150 C CA . ILE C 1 43 ? -26.489 -64.922 36.962 1.00 59.09 43 ILE C CA 1
ATOM 5151 C C . ILE C 1 43 ? -26.381 -64.913 35.434 1.00 59.19 43 ILE C C 1
ATOM 5152 O O . ILE C 1 43 ? -25.288 -64.853 34.843 1.00 57.36 43 ILE C O 1
ATOM 5154 N N . CYS C 1 50 ? -18.855 -63.738 32.701 1.00 58.81 50 CYS C N 1
ATOM 5155 C CA . CYS C 1 50 ? -18.799 -64.462 33.983 1.00 54.55 50 CYS C CA 1
ATOM 5156 C C . CYS C 1 50 ? -19.129 -63.513 35.130 1.00 48.47 50 CYS C C 1
ATOM 5157 O O . CYS C 1 50 ? -18.376 -62.634 35.469 1.00 45.70 50 CYS C O 1
ATOM 5160 N N . ILE C 1 51 ? -20.321 -63.667 35.682 1.00 42.19 51 ILE C N 1
ATOM 5161 C CA . ILE C 1 51 ? -20.902 -62.754 36.664 1.00 43.97 51 ILE C CA 1
ATOM 5162 C C . ILE C 1 51 ? -21.529 -63.565 37.792 1.00 46.33 51 ILE C C 1
ATOM 5163 O O . ILE C 1 51 ? -22.200 -64.526 37.509 1.00 43.89 51 ILE C O 1
ATOM 5168 N N . TYR C 1 52 ? -21.338 -63.120 39.025 1.00 41.88 52 TYR C N 1
ATOM 5169 C CA . TYR C 1 52 ? -21.976 -63.701 40.199 1.00 40.84 52 TYR C CA 1
ATOM 5170 C C . TYR C 1 52 ? -22.660 -62.600 41.009 1.00 42.56 52 TYR C C 1
ATOM 5171 O O . TYR C 1 52 ? -22.192 -61.451 41.054 1.00 38.02 52 TYR C O 1
ATOM 5180 N N . LEU C 1 53 ? -23.737 -62.972 41.691 1.00 38.77 53 LEU C N 1
ATOM 5181 C CA . LEU C 1 53 ? -24.303 -62.123 42.728 1.00 39.26 53 LEU C CA 1
ATOM 5182 C C . LEU C 1 53 ? -23.294 -61.955 43.850 1.00 34.51 53 LEU C C 1
ATOM 5183 O O . LEU C 1 53 ? -22.445 -62.803 44.053 1.00 33.53 53 LEU C O 1
ATOM 5188 N N . ALA C 1 54 ? -23.367 -60.848 44.561 1.00 35.10 54 ALA C N 1
ATOM 5189 C CA . ALA C 1 54 ? -22.392 -60.540 45.626 1.00 34.26 54 ALA C CA 1
ATOM 5190 C C . ALA C 1 54 ? -22.970 -59.570 46.621 1.00 33.35 54 ALA C C 1
ATOM 5191 O O . ALA C 1 54 ? -23.894 -58.838 46.322 1.00 33.94 54 ALA C O 1
ATOM 5193 N N . ASP C 1 55 ? -22.392 -59.562 47.813 1.00 34.34 55 ASP C N 1
ATOM 5194 C CA . ASP C 1 55 ? -22.752 -58.583 48.837 1.00 33.80 55 ASP C CA 1
ATOM 5195 C C . ASP C 1 55 ? -21.536 -58.358 49.733 1.00 29.10 55 ASP C C 1
ATOM 5196 O O . ASP C 1 55 ? -20.534 -59.046 49.612 1.00 28.75 55 ASP C O 1
ATOM 5201 N N . MET C 1 56 ? -21.661 -57.418 50.647 1.00 29.40 56 MET C N 1
ATOM 5202 C CA . MET C 1 56 ? -20.657 -57.226 51.698 1.00 30.30 56 MET C CA 1
ATOM 5203 C C . MET C 1 56 ? -20.495 -58.523 52.491 1.00 30.59 56 MET C C 1
ATOM 5204 O O . MET C 1 56 ? -21.434 -59.300 52.622 1.00 34.03 56 MET C O 1
ATOM 5209 N N . ASN C 1 57 ? -19.302 -58.748 53.005 1.00 32.15 57 ASN C N 1
ATOM 5210 C CA . ASN C 1 57 ? -19.038 -59.911 53.836 1.00 32.72 57 ASN C CA 1
ATOM 5211 C C . ASN C 1 57 ? -19.913 -59.845 55.106 1.00 37.85 57 ASN C C 1
ATOM 5212 O O . ASN C 1 57 ? -19.997 -58.801 55.760 1.00 35.75 57 ASN C O 1
ATOM 5217 N N . SER C 1 58 ? -20.594 -60.949 55.392 1.00 37.65 58 SER C N 1
ATOM 5218 C CA . SER C 1 58 ? -21.361 -61.130 56.628 1.00 40.73 58 SER C CA 1
ATOM 5219 C C . SER C 1 58 ? -21.512 -62.622 56.893 1.00 42.39 58 SER C C 1
ATOM 5220 O O . SER C 1 58 ? -21.096 -63.469 56.080 1.00 41.89 58 SER C O 1
ATOM 5223 N N . SER C 1 59 ? -22.089 -62.947 58.044 1.00 47.43 59 SER C N 1
ATOM 5224 C CA . SER C 1 59 ? -22.426 -64.337 58.367 1.00 52.18 59 SER C CA 1
ATOM 5225 C C . SER C 1 59 ? -23.524 -64.929 57.476 1.00 53.28 59 SER C C 1
ATOM 5226 O O . SER C 1 59 ? -23.523 -66.138 57.238 1.00 61.74 59 SER C O 1
ATOM 5229 N N . GLU C 1 60 ? -24.432 -64.093 56.971 1.00 55.28 60 GLU C N 1
ATOM 5230 C CA . GLU C 1 60 ? -25.495 -64.542 56.056 1.00 54.72 60 GLU C CA 1
ATOM 5231 C C . GLU C 1 60 ? -24.942 -64.972 54.681 1.00 58.53 60 GLU C C 1
ATOM 5232 O O . GLU C 1 60 ? -23.897 -64.487 54.245 1.00 57.80 60 GLU C O 1
ATOM 5234 N N . SER C 1 61 ? -25.626 -65.903 54.017 1.00 56.98 61 SER C N 1
ATOM 5235 C CA . SER C 1 61 ? -25.310 -66.245 52.624 1.00 53.74 61 SER C CA 1
ATOM 5236 C C . SER C 1 61 ? -25.838 -65.147 51.705 1.00 52.58 61 SER C C 1
ATOM 5237 O O . SER C 1 61 ? -26.744 -64.399 52.060 1.00 49.31 61 SER C O 1
ATOM 5240 N N . VAL C 1 62 ? -25.264 -65.063 50.511 1.00 49.88 62 VAL C N 1
ATOM 5241 C CA . VAL C 1 62 ? -25.685 -64.060 49.539 1.00 52.87 62 VAL C CA 1
ATOM 5242 C C . VAL C 1 62 ? -26.961 -64.567 48.877 1.00 54.41 62 VAL C C 1
ATOM 5243 O O . VAL C 1 62 ? -26.960 -65.632 48.257 1.00 47.85 62 VAL C O 1
ATOM 5247 N N . GLY C 1 63 ? -28.025 -63.781 48.982 1.00 58.56 63 GLY C N 1
ATOM 5248 C CA . GLY C 1 63 ? -29.326 -64.190 48.479 1.00 66.53 63 GLY C CA 1
ATOM 5249 C C . GLY C 1 63 ? -29.607 -63.794 47.038 1.00 71.85 63 GLY C C 1
ATOM 5250 O O . GLY C 1 63 ? -28.793 -63.133 46.356 1.00 74.08 63 GLY C O 1
ATOM 5251 N N . SER C 1 64 ? -30.801 -64.190 46.592 1.00 69.61 64 SER C N 1
ATOM 5252 C CA . SER C 1 64 ? -31.323 -63.863 45.263 1.00 68.41 64 SER C CA 1
ATOM 5253 C C . SER C 1 64 ? -31.577 -62.364 45.073 1.00 65.04 64 SER C C 1
ATOM 5254 O O . SER C 1 64 ? -31.643 -61.910 43.921 1.00 67.28 64 SER C O 1
ATOM 5256 N N . ASP C 1 65 ? -31.726 -61.613 46.172 1.00 59.60 65 ASP C N 1
ATOM 5257 C CA . ASP C 1 65 ? -31.881 -60.153 46.129 1.00 55.84 65 ASP C CA 1
ATOM 5258 C C . ASP C 1 65 ? -30.602 -59.338 46.397 1.00 50.30 65 ASP C C 1
ATOM 5259 O O . ASP C 1 65 ? -30.680 -58.196 46.817 1.00 46.53 65 ASP C O 1
ATOM 5261 N N . ALA C 1 66 ? -29.443 -59.928 46.109 1.00 49.84 66 ALA C N 1
ATOM 5262 C CA . ALA C 1 66 ? -28.131 -59.289 46.377 1.00 44.88 66 ALA C CA 1
ATOM 5263 C C . ALA C 1 66 ? -28.018 -57.931 45.669 1.00 46.47 66 ALA C C 1
ATOM 5264 O O . ALA C 1 66 ? -28.397 -57.816 44.499 1.00 45.08 66 ALA C O 1
ATOM 5266 N N . PRO C 1 67 ? -27.503 -56.900 46.363 1.00 43.66 67 PRO C N 1
ATOM 5267 C CA . PRO C 1 67 ? -27.375 -55.585 45.760 1.00 41.86 67 PRO C CA 1
ATOM 5268 C C . PRO C 1 67 ? -26.165 -55.393 44.825 1.00 38.99 67 PRO C C 1
ATOM 5269 O O . PRO C 1 67 ? -26.093 -54.352 44.192 1.00 37.43 67 PRO C O 1
ATOM 5273 N N . CYS C 1 68 ? -25.263 -56.350 44.731 1.00 37.68 68 CYS C N 1
ATOM 5274 C CA . CYS C 1 68 ? -24.075 -56.214 43.860 1.00 39.42 68 CYS C CA 1
ATOM 5275 C C . CYS C 1 68 ? -23.869 -57.438 42.986 1.00 39.59 68 CYS C C 1
ATOM 5276 O O . CYS C 1 68 ? -24.468 -58.485 43.209 1.00 37.64 68 CYS C O 1
ATOM 5279 N N . VAL C 1 69 ? -23.038 -57.253 41.971 1.00 34.60 69 VAL C N 1
ATOM 5280 C CA . VAL C 1 69 ? -22.514 -58.353 41.203 1.00 34.61 69 VAL C CA 1
ATOM 5281 C C . VAL C 1 69 ? -21.021 -58.226 41.124 1.00 33.16 69 VAL C C 1
ATOM 5282 O O . VAL C 1 69 ? -20.478 -57.128 41.241 1.00 36.64 69 VAL C O 1
ATOM 5286 N N . VAL C 1 70 ? -20.368 -59.345 40.906 1.00 30.09 70 VAL C N 1
ATOM 5287 C CA . VAL C 1 70 ? -18.957 -59.367 40.655 1.00 32.20 70 VAL C CA 1
ATOM 5288 C C . VAL C 1 70 ? -18.764 -59.900 39.245 1.00 35.11 70 VAL C C 1
ATOM 5289 O O . VAL C 1 70 ? -19.286 -60.961 38.906 1.00 31.14 70 VAL C O 1
ATOM 5293 N N . LYS C 1 71 ? -18.052 -59.122 38.421 1.00 31.24 71 LYS C N 1
ATOM 5294 C CA . LYS C 1 71 ? -17.685 -59.539 37.074 1.00 33.83 71 LYS C CA 1
ATOM 5295 C C . LYS C 1 71 ? -16.250 -60.010 37.130 1.00 33.08 71 LYS C C 1
ATOM 5296 O O . LYS C 1 71 ? -15.418 -59.380 37.763 1.00 31.17 71 LYS C O 1
ATOM 5302 N N . VAL C 1 72 ? -15.963 -61.097 36.426 1.00 31.71 72 VAL C N 1
ATOM 5303 C CA . VAL C 1 72 ? -14.621 -61.663 36.344 1.00 32.27 72 VAL C CA 1
ATOM 5304 C C . VAL C 1 72 ? -14.293 -61.973 34.878 1.00 33.58 72 VAL C C 1
ATOM 5305 O O . VAL C 1 72 ? -15.118 -62.521 34.147 1.00 35.83 72 VAL C O 1
ATOM 5309 N N . GLU C 1 73 ? -13.076 -61.642 34.478 1.00 32.13 73 GLU C N 1
ATOM 5310 C CA . GLU C 1 73 ? -12.575 -61.961 33.154 1.00 31.67 73 GLU C CA 1
ATOM 5311 C C . GLU C 1 73 ? -11.094 -62.255 33.295 1.00 31.20 73 GLU C C 1
ATOM 5312 O O . GLU C 1 73 ? -10.474 -61.840 34.274 1.00 29.45 73 GLU C O 1
ATOM 5318 N N . PRO C 1 74 ? -10.498 -62.970 32.319 1.00 30.57 74 PRO C N 1
ATOM 5319 C CA . PRO C 1 74 ? -9.045 -63.068 32.334 1.00 30.75 74 PRO C CA 1
ATOM 5320 C C . PRO C 1 74 ? -8.361 -61.682 32.419 1.00 31.69 74 PRO C C 1
ATOM 5321 O O . PRO C 1 74 ? -8.887 -60.711 31.861 1.00 30.59 74 PRO C O 1
ATOM 5325 N N . SER C 1 75 ? -7.220 -61.602 33.108 1.00 32.33 75 SER C N 1
ATOM 5326 C CA . SER C 1 75 ? -6.455 -60.365 33.207 1.00 36.38 75 SER C CA 1
ATOM 5327 C C . SER C 1 75 ? -6.063 -59.760 31.856 1.00 35.03 75 SER C C 1
ATOM 5328 O O . SER C 1 75 ? -5.923 -58.523 31.756 1.00 35.89 75 SER C O 1
ATOM 5331 N N . ASP C 1 76 ? -5.933 -60.606 30.816 1.00 34.97 76 ASP C N 1
ATOM 5332 C CA . ASP C 1 76 ? -5.667 -60.111 29.463 1.00 37.52 76 ASP C CA 1
ATOM 5333 C C . ASP C 1 76 ? -6.897 -59.606 28.669 1.00 36.65 76 ASP C C 1
ATOM 5334 O O . ASP C 1 76 ? -6.730 -59.152 27.535 1.00 35.69 76 ASP C O 1
ATOM 5339 N N . ASN C 1 77 ? -8.095 -59.677 29.269 1.00 35.93 77 ASN C N 1
ATOM 5340 C CA . ASN C 1 77 ? -9.299 -59.137 28.639 1.00 33.89 77 ASN C CA 1
ATOM 5341 C C . ASN C 1 77 ? -9.239 -57.592 28.552 1.00 31.70 77 ASN C C 1
ATOM 5342 O O . ASN C 1 77 ? -9.259 -56.903 29.558 1.00 29.45 77 ASN C O 1
ATOM 5347 N N . GLY C 1 78 ? -9.158 -57.071 27.331 1.00 29.63 78 GLY C N 1
ATOM 5348 C CA . GLY C 1 78 ? -9.061 -55.637 27.101 1.00 28.10 78 GLY C CA 1
ATOM 5349 C C . GLY C 1 78 ? -10.294 -54.866 27.528 1.00 26.17 78 GLY C C 1
ATOM 5350 O O . GLY C 1 78 ? -10.173 -53.838 28.213 1.00 26.74 78 GLY C O 1
ATOM 5351 N N . PRO C 1 79 ? -11.500 -55.356 27.157 1.00 27.17 79 PRO C N 1
ATOM 5352 C CA . PRO C 1 79 ? -12.700 -54.600 27.527 1.00 26.78 79 PRO C CA 1
ATOM 5353 C C . PRO C 1 79 ? -12.889 -54.412 29.035 1.00 26.40 79 PRO C C 1
ATOM 5354 O O . PRO C 1 79 ? -13.275 -53.351 29.461 1.00 24.65 79 PRO C O 1
ATOM 5358 N N . LEU C 1 80 ? -12.605 -55.421 29.849 1.00 25.58 80 LEU C N 1
ATOM 5359 C CA . LEU C 1 80 ? -12.781 -55.255 31.299 1.00 27.26 80 LEU C CA 1
ATOM 5360 C C . LEU C 1 80 ? -11.790 -54.249 31.831 1.00 23.60 80 LEU C C 1
ATOM 5361 O O . LEU C 1 80 ? -12.156 -53.505 32.730 1.00 23.56 80 LEU C O 1
ATOM 5366 N N . PHE C 1 81 ? -10.578 -54.175 31.293 1.00 24.67 81 PHE C N 1
ATOM 5367 C CA . PHE C 1 81 ? -9.634 -53.138 31.705 1.00 24.59 81 PHE C CA 1
ATOM 5368 C C . PHE C 1 81 ? -10.200 -51.729 31.361 1.00 23.36 81 PHE C C 1
ATOM 5369 O O . PHE C 1 81 ? -10.211 -50.834 32.205 1.00 22.70 81 PHE C O 1
ATOM 5377 N N . THR C 1 82 ? -10.681 -51.573 30.128 1.00 21.55 82 THR C N 1
ATOM 5378 C CA . THR C 1 82 ? -11.269 -50.324 29.697 1.00 20.40 82 THR C CA 1
ATOM 5379 C C . THR C 1 82 ? -12.439 -49.908 30.610 1.00 19.29 82 THR C C 1
ATOM 5380 O O . THR C 1 82 ? -12.522 -48.760 31.066 1.00 18.34 82 THR C O 1
ATOM 5384 N N . GLU C 1 83 ? -13.317 -50.873 30.867 1.00 20.36 83 GLU C N 1
ATOM 5385 C CA . GLU C 1 83 ? -14.487 -50.653 31.690 1.00 20.19 83 GLU C CA 1
ATOM 5386 C C . GLU C 1 83 ? -14.115 -50.293 33.114 1.00 20.26 83 GLU C C 1
ATOM 5387 O O . GLU C 1 83 ? -14.648 -49.356 33.710 1.00 20.06 83 GLU C O 1
ATOM 5393 N N . LEU C 1 84 ? -13.168 -51.034 33.657 1.00 21.80 84 LEU C N 1
ATOM 5394 C CA . LEU C 1 84 ? -12.686 -50.795 35.025 1.00 20.90 84 LEU C CA 1
ATOM 5395 C C . LEU C 1 84 ? -12.103 -49.393 35.160 1.00 21.70 84 LEU C C 1
ATOM 5396 O O . LEU C 1 84 ? -12.377 -48.698 36.130 1.00 20.08 84 LEU C O 1
ATOM 5401 N N . LYS C 1 85 ? -11.309 -48.955 34.195 1.00 20.31 85 LYS C N 1
ATOM 5402 C CA . LYS C 1 85 ? -10.774 -47.593 34.248 1.00 21.05 85 LYS C CA 1
ATOM 5403 C C . LYS C 1 85 ? -11.870 -46.548 34.204 1.00 19.11 85 LYS C C 1
ATOM 5404 O O . LYS C 1 85 ? -11.803 -45.544 34.958 1.00 18.91 85 LYS C O 1
ATOM 5410 N N . PHE C 1 86 ? -12.894 -46.781 33.359 1.00 19.52 86 PHE C N 1
ATOM 5411 C CA . PHE C 1 86 ? -14.015 -45.860 33.325 1.00 19.33 86 PHE C CA 1
ATOM 5412 C C . PHE C 1 86 ? -14.664 -45.748 34.757 1.00 18.65 86 PHE C C 1
ATOM 5413 O O . PHE C 1 86 ? -14.925 -44.669 35.290 1.00 18.92 86 PHE C O 1
ATOM 5421 N N . TYR C 1 87 ? -14.985 -46.897 35.330 1.00 19.15 87 TYR C N 1
ATOM 5422 C CA . TYR C 1 87 ? -15.655 -46.919 36.637 1.00 20.48 87 TYR C CA 1
ATOM 5423 C C . TYR C 1 87 ? -14.790 -46.305 37.745 1.00 20.44 87 TYR C C 1
ATOM 5424 O O . TYR C 1 87 ? -15.292 -45.560 38.580 1.00 20.95 87 TYR C O 1
ATOM 5433 N N . GLN C 1 88 ? -13.491 -46.553 37.717 1.00 20.64 88 GLN C N 1
ATOM 5434 C CA . GLN C 1 88 ? -12.574 -45.964 38.704 1.00 22.11 88 GLN C CA 1
ATOM 5435 C C . GLN C 1 88 ? -12.467 -44.435 38.584 1.00 22.77 88 GLN C C 1
ATOM 5436 O O . GLN C 1 88 ? -12.366 -43.721 39.592 1.00 21.48 88 GLN C O 1
ATOM 5442 N N . ARG C 1 89 ? -12.495 -43.943 37.348 1.00 19.68 89 ARG C N 1
ATOM 5443 C CA . ARG C 1 89 ? -12.339 -42.523 37.107 1.00 19.77 89 ARG C CA 1
ATOM 5444 C C . ARG C 1 89 ? -13.618 -41.718 37.268 1.00 20.14 89 ARG C C 1
ATOM 5445 O O . ARG C 1 89 ? -13.556 -40.573 37.711 1.00 21.45 89 ARG C O 1
ATOM 5453 N N . ALA C 1 90 ? -14.762 -42.296 36.887 1.00 20.04 90 ALA C N 1
ATOM 5454 C CA . ALA C 1 90 ? -16.003 -41.568 36.731 1.00 20.09 90 ALA C CA 1
ATOM 5455 C C . ALA C 1 90 ? -17.157 -42.029 37.586 1.00 21.92 90 ALA C C 1
ATOM 5456 O O . ALA C 1 90 ? -18.171 -41.351 37.650 1.00 24.63 90 ALA C O 1
ATOM 5458 N N . ALA C 1 91 ? -17.053 -43.176 38.255 1.00 21.27 91 ALA C N 1
ATOM 5459 C CA . ALA C 1 91 ? -18.193 -43.740 38.967 1.00 22.56 91 ALA C CA 1
ATOM 5460 C C . ALA C 1 91 ? -17.924 -44.070 40.425 1.00 25.33 91 ALA C C 1
ATOM 5461 O O . ALA C 1 91 ? -18.522 -44.985 40.940 1.00 24.62 91 ALA C O 1
ATOM 5463 N N . LYS C 1 92 ? -17.077 -43.284 41.058 1.00 23.97 92 LYS C N 1
ATOM 5464 C CA . LYS C 1 92 ? -16.864 -43.430 42.503 1.00 25.20 92 LYS C CA 1
ATOM 5465 C C . LYS C 1 92 ? -18.132 -42.998 43.214 1.00 24.90 92 LYS C C 1
ATOM 5466 O O . LYS C 1 92 ? -18.728 -41.996 42.815 1.00 24.56 92 LYS C O 1
ATOM 5472 N N . PRO C 1 93 ? -18.563 -43.748 44.255 1.00 25.87 93 PRO C N 1
ATOM 5473 C CA . PRO C 1 93 ? -19.893 -43.479 44.812 1.00 25.22 93 PRO C CA 1
ATOM 5474 C C . PRO C 1 93 ? -20.107 -42.014 45.242 1.00 26.08 93 PRO C C 1
ATOM 5475 O O . PRO C 1 93 ? -21.158 -41.402 44.988 1.00 26.26 93 PRO C O 1
ATOM 5479 N N . GLU C 1 94 ? -19.077 -41.442 45.874 1.00 28.77 94 GLU C N 1
ATOM 5480 C CA . GLU C 1 94 ? -19.140 -40.088 46.368 1.00 30.98 94 GLU C CA 1
ATOM 5481 C C . GLU C 1 94 ? -19.138 -39.037 45.270 1.00 28.68 94 GLU C C 1
ATOM 5482 O O . GLU C 1 94 ? -19.702 -37.957 45.407 1.00 27.88 94 GLU C O 1
ATOM 5488 N N . GLN C 1 95 ? -18.439 -39.336 44.179 1.00 27.76 95 GLN C N 1
ATOM 5489 C CA . GLN C 1 95 ? -18.398 -38.484 43.006 1.00 25.96 95 GLN C CA 1
ATOM 5490 C C . GLN C 1 95 ? -19.775 -38.399 42.358 1.00 23.42 95 GLN C C 1
ATOM 5491 O O . GLN C 1 95 ? -20.228 -37.331 41.987 1.00 25.21 95 GLN C O 1
ATOM 5497 N N . ILE C 1 96 ? -20.451 -39.528 42.229 1.00 25.47 96 ILE C N 1
ATOM 5498 C CA . ILE C 1 96 ? -21.805 -39.567 41.674 1.00 27.15 96 ILE C CA 1
ATOM 5499 C C . ILE C 1 96 ? -22.781 -38.847 42.618 1.00 29.60 96 ILE C C 1
ATOM 5500 O O . ILE C 1 96 ? -23.586 -38.030 42.167 1.00 28.02 96 ILE C O 1
ATOM 5505 N N . GLN C 1 97 ? -22.693 -39.136 43.914 1.00 31.38 97 GLN C N 1
ATOM 5506 C CA . GLN C 1 97 ? -23.585 -38.462 44.870 1.00 32.52 97 GLN C CA 1
ATOM 5507 C C . GLN C 1 97 ? -23.405 -36.937 44.865 1.00 29.76 97 GLN C C 1
ATOM 5508 O O . GLN C 1 97 ? -24.369 -36.186 44.889 1.00 31.81 97 GLN C O 1
ATOM 5514 N N . LYS C 1 98 ? -22.167 -36.479 44.801 1.00 28.42 98 LYS C N 1
ATOM 5515 C CA . LYS C 1 98 ? -21.899 -35.050 44.734 1.00 31.60 98 LYS C CA 1
ATOM 5516 C C . LYS C 1 98 ? -22.514 -34.408 43.486 1.00 33.00 98 LYS C C 1
ATOM 5517 O O . LYS C 1 98 ? -23.109 -33.332 43.544 1.00 32.54 98 LYS C O 1
ATOM 5523 N N . TRP C 1 99 ? -22.392 -35.079 42.347 1.00 30.26 99 TRP C N 1
ATOM 5524 C CA . TRP C 1 99 ? -23.017 -34.583 41.116 1.00 28.35 99 TRP C CA 1
ATOM 5525 C C . TRP C 1 99 ? -24.547 -34.555 41.218 1.00 27.88 99 TRP C C 1
ATOM 5526 O O . TRP C 1 99 ? -25.173 -33.590 40.793 1.00 30.23 99 TRP C O 1
ATOM 5537 N N . ILE C 1 100 ? -25.142 -35.596 41.763 1.00 30.84 100 ILE C N 1
ATOM 5538 C CA . ILE C 1 100 ? -26.590 -35.636 41.962 1.00 31.52 100 ILE C CA 1
ATOM 5539 C C . ILE C 1 100 ? -27.045 -34.417 42.803 1.00 38.06 100 ILE C C 1
ATOM 5540 O O . ILE C 1 100 ? -28.030 -33.755 42.462 1.00 38.27 100 ILE C O 1
ATOM 5545 N N . ARG C 1 101 ? -26.306 -34.117 43.869 1.00 37.52 101 ARG C N 1
ATOM 5546 C CA . ARG C 1 101 ? -26.639 -32.975 44.734 1.00 41.04 101 ARG C CA 1
ATOM 5547 C C . ARG C 1 101 ? -26.440 -31.629 44.014 1.00 41.39 101 ARG C C 1
ATOM 5548 O O . ARG C 1 101 ? -27.352 -30.814 43.982 1.00 51.56 101 ARG C O 1
ATOM 5556 N N . THR C 1 102 ? -25.280 -31.407 43.402 1.00 41.66 102 THR C N 1
ATOM 5557 C CA . THR C 1 102 ? -24.984 -30.118 42.787 1.00 39.47 102 THR C CA 1
ATOM 5558 C C . THR C 1 102 ? -25.830 -29.836 41.552 1.00 44.70 102 THR C C 1
ATOM 5559 O O . THR C 1 102 ? -26.129 -28.685 41.295 1.00 45.96 102 THR C O 1
ATOM 5563 N N . ARG C 1 103 ? -26.202 -30.871 40.785 1.00 42.17 103 ARG C N 1
ATOM 5564 C CA A ARG C 1 103 ? -27.021 -30.699 39.580 0.50 41.82 103 ARG C CA 1
ATOM 5565 C CA B ARG C 1 103 ? -27.022 -30.697 39.580 0.50 42.15 103 ARG C CA 1
ATOM 5566 C C . ARG C 1 103 ? -28.513 -30.873 39.903 1.00 44.33 103 ARG C C 1
ATOM 5567 O O . ARG C 1 103 ? -29.340 -30.815 39.011 1.00 51.12 103 ARG C O 1
ATOM 5582 N N . LYS C 1 104 ? -28.850 -31.114 41.167 1.00 46.76 104 LYS C N 1
ATOM 5583 C CA . LYS C 1 104 ? -30.252 -31.220 41.609 1.00 50.91 104 LYS C CA 1
ATOM 5584 C C . LYS C 1 104 ? -31.022 -32.307 40.872 1.00 47.97 104 LYS C C 1
ATOM 5585 O O . LYS C 1 104 ? -32.138 -32.095 40.418 1.00 56.05 104 LYS C O 1
ATOM 5587 N N . LEU C 1 105 ? -30.419 -33.479 40.753 1.00 39.49 105 LEU C N 1
ATOM 5588 C CA . LEU C 1 105 ? -31.049 -34.619 40.090 1.00 37.30 105 LEU C CA 1
ATOM 5589 C C . LEU C 1 105 ? -31.750 -35.445 41.136 1.00 36.81 105 LEU C C 1
ATOM 5590 O O . LEU C 1 105 ? -31.376 -35.426 42.290 1.00 38.23 105 LEU C O 1
ATOM 5595 N N . LYS C 1 106 ? -32.742 -36.222 40.734 1.00 35.53 106 LYS C N 1
ATOM 5596 C CA . LYS C 1 106 ? -33.328 -37.257 41.588 1.00 35.89 106 LYS C CA 1
ATOM 5597 C C . LYS C 1 106 ? -32.407 -38.452 41.752 1.00 37.96 106 LYS C C 1
ATOM 5598 O O . LYS C 1 106 ? -32.365 -39.076 42.798 1.00 35.55 106 LYS C O 1
ATOM 5604 N N . TYR C 1 107 ? -31.720 -38.813 40.678 1.00 31.99 107 TYR C N 1
ATOM 5605 C CA . TYR C 1 107 ? -30.741 -39.880 40.687 1.00 30.06 107 TYR C CA 1
ATOM 5606 C C . TYR C 1 107 ? -29.860 -39.690 39.420 1.00 27.91 107 TYR C C 1
ATOM 5607 O O . TYR C 1 107 ? -30.106 -38.793 38.634 1.00 26.45 107 TYR C O 1
ATOM 5616 N N . LEU C 1 108 ? -28.821 -40.512 39.296 1.00 28.18 108 LEU C N 1
ATOM 5617 C CA . LEU C 1 108 ? -28.005 -40.540 38.082 1.00 25.61 108 LEU C CA 1
ATOM 5618 C C . LEU C 1 108 ? -27.765 -41.972 37.674 1.00 25.75 108 LEU C C 1
ATOM 5619 O O . LEU C 1 108 ? -27.198 -42.749 38.444 1.00 23.91 108 LEU C O 1
ATOM 5624 N N . GLY C 1 109 ? -28.132 -42.316 36.428 1.00 24.91 109 GLY C N 1
ATOM 5625 C CA . GLY C 1 109 ? -28.053 -43.681 35.966 1.00 23.53 109 GLY C CA 1
ATOM 5626 C C . GLY C 1 109 ? -26.679 -44.153 35.499 1.00 25.73 109 GLY C C 1
ATOM 5627 O O . GLY C 1 109 ? -26.562 -44.800 34.438 1.00 25.29 109 GLY C O 1
ATOM 5628 N N . VAL C 1 110 ? -25.636 -43.825 36.262 1.00 22.14 110 VAL C N 1
ATOM 5629 C CA . VAL C 1 110 ? -24.319 -44.393 36.057 1.00 22.97 110 VAL C CA 1
ATOM 5630 C C . VAL C 1 110 ? -24.136 -45.394 37.174 1.00 23.12 110 VAL C C 1
ATOM 5631 O O . VAL C 1 110 ? -24.300 -45.025 38.352 1.00 25.48 110 VAL C O 1
ATOM 5635 N N . PRO C 1 111 ? -23.822 -46.655 36.850 1.00 23.75 111 PRO C N 1
ATOM 5636 C CA . PRO C 1 111 ? -23.652 -47.608 37.936 1.00 24.42 111 PRO C CA 1
ATOM 5637 C C . PRO C 1 111 ? -22.453 -47.261 38.845 1.00 25.13 111 PRO C C 1
ATOM 5638 O O . PRO C 1 111 ? -21.453 -46.719 38.405 1.00 25.00 111 PRO C O 1
ATOM 5642 N N . LYS C 1 112 ? -22.609 -47.580 40.121 1.00 24.77 112 LYS C N 1
ATOM 5643 C CA . LYS C 1 112 ? -21.587 -47.387 41.090 1.00 25.75 112 LYS C CA 1
ATOM 5644 C C . LYS C 1 112 ? -20.528 -48.471 41.064 1.00 23.35 112 LYS C C 1
ATOM 5645 O O . LYS C 1 112 ? -20.854 -49.659 40.990 1.00 26.08 112 LYS C O 1
ATOM 5651 N N . TYR C 1 113 ? -19.273 -48.036 41.129 1.00 23.19 113 TYR C N 1
ATOM 5652 C CA . TYR C 1 113 ? -18.099 -48.889 41.252 1.00 22.06 113 TYR C CA 1
ATOM 5653 C C . TYR C 1 113 ? -17.795 -49.126 42.735 1.00 22.47 113 TYR C C 1
ATOM 5654 O O . TYR C 1 113 ? -17.593 -48.160 43.475 1.00 23.15 113 TYR C O 1
ATOM 5663 N N . TRP C 1 114 ? -17.726 -50.388 43.139 1.00 23.03 114 TRP C N 1
ATOM 5664 C CA . TRP C 1 114 ? -17.512 -50.731 44.556 1.00 24.04 114 TRP C CA 1
ATOM 5665 C C . TRP C 1 114 ? -16.139 -51.306 44.871 1.00 23.87 114 TRP C C 1
ATOM 5666 O O . TRP C 1 114 ? -15.740 -51.306 46.025 1.00 24.69 114 TRP C O 1
ATOM 5677 N N . GLY C 1 115 ? -15.396 -51.761 43.873 1.00 21.66 115 GLY C N 1
ATOM 5678 C CA . GLY C 1 115 ? -14.063 -52.276 44.081 1.00 21.97 115 GLY C CA 1
ATOM 5679 C C . GLY C 1 115 ? -13.610 -53.201 42.990 1.00 22.07 115 GLY C C 1
ATOM 5680 O O . GLY C 1 115 ? -14.403 -53.603 42.135 1.00 24.55 115 GLY C O 1
ATOM 5681 N N . SER C 1 116 ? -12.341 -53.555 43.019 1.00 21.89 116 SER C N 1
ATOM 5682 C CA . SER C 1 116 ? -11.778 -54.458 42.080 1.00 22.70 116 SER C CA 1
ATOM 5683 C C . SER C 1 116 ? -10.550 -55.135 42.618 1.00 24.37 116 SER C C 1
ATOM 5684 O O . SER C 1 116 ? -9.982 -54.734 43.634 1.00 23.83 116 SER C O 1
ATOM 5687 N N . GLY C 1 117 ? -10.087 -56.144 41.903 1.00 27.52 117 GLY C N 1
ATOM 5688 C CA . GLY C 1 117 ? -8.810 -56.752 42.184 1.00 30.17 117 GLY C CA 1
ATOM 5689 C C . GLY C 1 117 ? -8.357 -57.778 41.178 1.00 35.13 117 GLY C C 1
ATOM 5690 O O . GLY C 1 117 ? -8.861 -57.814 40.048 1.00 32.05 117 GLY C O 1
ATOM 5691 N N . LEU C 1 118 ? -7.370 -58.575 41.591 1.00 33.63 118 LEU C N 1
ATOM 5692 C CA . LEU C 1 118 ? -6.809 -59.651 40.779 1.00 36.53 118 LEU C CA 1
ATOM 5693 C C . LEU C 1 118 ? -6.952 -60.945 41.552 1.00 41.54 118 LEU C C 1
ATOM 5694 O O . LEU C 1 118 ? -6.843 -60.953 42.761 1.00 42.48 118 LEU C O 1
ATOM 5699 N N . HIS C 1 119 ? -7.244 -62.033 40.846 1.00 44.74 119 HIS C N 1
ATOM 5700 C CA . HIS C 1 119 ? -7.586 -63.314 41.454 1.00 49.29 119 HIS C CA 1
ATOM 5701 C C . HIS C 1 119 ? -6.991 -64.406 40.579 1.00 51.68 119 HIS C C 1
ATOM 5702 O O . HIS C 1 119 ? -7.167 -64.398 39.365 1.00 46.79 119 HIS C O 1
ATOM 5709 N N . ASP C 1 120 ? -6.263 -65.321 41.203 1.00 57.88 120 ASP C N 1
ATOM 5710 C CA . ASP C 1 120 ? -5.626 -66.426 40.486 1.00 65.38 120 ASP C CA 1
ATOM 5711 C C . ASP C 1 120 ? -6.431 -67.706 40.725 1.00 64.46 120 ASP C C 1
ATOM 5712 O O . ASP C 1 120 ? -6.919 -67.924 41.824 1.00 68.75 120 ASP C O 1
ATOM 5717 N N . LYS C 1 121 ? -6.646 -68.473 39.656 1.00 64.74 121 LYS C N 1
ATOM 5718 C CA . LYS C 1 121 ? -7.365 -69.748 39.730 1.00 62.58 121 LYS C CA 1
ATOM 5719 C C . LYS C 1 121 ? -6.893 -70.684 38.624 1.00 61.16 121 LYS C C 1
ATOM 5720 O O . LYS C 1 121 ? -6.782 -70.280 37.466 1.00 52.17 121 LYS C O 1
ATOM 5722 N N . ASN C 1 122 ? -6.605 -71.939 38.984 1.00 60.90 122 ASN C N 1
ATOM 5723 C CA . ASN C 1 122 ? -6.155 -72.961 38.031 1.00 56.72 122 ASN C CA 1
ATOM 5724 C C . ASN C 1 122 ? -4.944 -72.493 37.197 1.00 59.00 122 ASN C C 1
ATOM 5725 O O . ASN C 1 122 ? -4.901 -72.690 35.975 1.00 57.66 122 ASN C O 1
ATOM 5730 N N . GLY C 1 123 ? -3.985 -71.849 37.865 1.00 59.60 123 GLY C N 1
ATOM 5731 C CA . GLY C 1 123 ? -2.789 -71.308 37.217 1.00 64.02 123 GLY C CA 1
ATOM 5732 C C . GLY C 1 123 ? -2.958 -70.121 36.265 1.00 67.36 123 GLY C C 1
ATOM 5733 O O . GLY C 1 123 ? -2.009 -69.774 35.566 1.00 71.18 123 GLY C O 1
ATOM 5734 N N . LYS C 1 124 ? -4.143 -69.500 36.234 1.00 63.48 124 LYS C N 1
ATOM 5735 C CA . LYS C 1 124 ? -4.448 -68.375 35.335 1.00 57.28 124 LYS C CA 1
ATOM 5736 C C . LYS C 1 124 ? -4.786 -67.139 36.183 1.00 52.94 124 LYS C C 1
ATOM 5737 O O . LYS C 1 124 ? -5.287 -67.280 37.301 1.00 47.78 124 LYS C O 1
ATOM 5739 N N . SER C 1 125 ? -4.523 -65.945 35.636 1.00 49.97 125 SER C N 1
ATOM 5740 C CA . SER C 1 125 ? -4.832 -64.690 36.305 1.00 45.24 125 SER C CA 1
ATOM 5741 C C . SER C 1 125 ? -6.126 -64.061 35.791 1.00 37.96 125 SER C C 1
ATOM 5742 O O . SER C 1 125 ? -6.330 -63.953 34.581 1.00 36.20 125 SER C O 1
ATOM 5745 N N . TYR C 1 126 ? -6.988 -63.678 36.729 1.00 34.26 126 TYR C N 1
ATOM 5746 C CA . TYR C 1 126 ? -8.266 -63.037 36.451 1.00 33.62 126 TYR C CA 1
ATOM 5747 C C . TYR C 1 126 ? -8.324 -61.663 37.109 1.00 32.95 126 TYR C C 1
ATOM 5748 O O . TYR C 1 126 ? -7.672 -61.424 38.125 1.00 32.76 126 TYR C O 1
ATOM 5757 N N . ARG C 1 127 ? -9.124 -60.788 36.516 1.00 29.45 127 ARG C N 1
ATOM 5758 C CA . ARG C 1 127 ? -9.451 -59.482 37.071 1.00 31.24 127 ARG C CA 1
ATOM 5759 C C . ARG C 1 127 ? -10.901 -59.525 37.468 1.00 27.79 127 ARG C C 1
ATOM 5760 O O . ARG C 1 127 ? -11.729 -60.098 36.755 1.00 28.55 127 ARG C O 1
ATOM 5768 N N . PHE C 1 128 ? -11.222 -58.951 38.616 1.00 27.17 128 PHE C N 1
ATOM 5769 C CA . PHE C 1 128 ? -12.618 -58.831 39.032 1.00 25.94 128 PHE C CA 1
ATOM 5770 C C . PHE C 1 128 ? -13.035 -57.436 39.444 1.00 26.42 128 PHE C C 1
ATOM 5771 O O . PHE C 1 128 ? -12.200 -56.641 39.821 1.00 26.37 128 PHE C O 1
ATOM 5779 N N . MET C 1 129 ? -14.321 -57.170 39.349 1.00 24.23 129 MET C N 1
ATOM 5780 C CA . MET C 1 129 ? -14.899 -55.863 39.607 1.00 25.99 129 MET C CA 1
ATOM 5781 C C . MET C 1 129 ? -16.249 -56.023 40.261 1.00 25.92 129 MET C C 1
ATOM 5782 O O . MET C 1 129 ? -17.067 -56.801 39.758 1.00 28.35 129 MET C O 1
ATOM 5787 N N . ILE C 1 130 ? -16.501 -55.282 41.337 1.00 25.32 130 ILE C N 1
ATOM 5788 C CA . ILE C 1 130 ? -17.778 -55.279 42.020 1.00 26.86 130 ILE C CA 1
ATOM 5789 C C . ILE C 1 130 ? -18.578 -54.058 41.598 1.00 27.43 130 ILE C C 1
ATOM 5790 O O . ILE C 1 130 ? -18.073 -52.922 41.713 1.00 28.31 130 ILE C O 1
ATOM 5795 N N . MET C 1 131 ? -19.806 -54.283 41.148 1.00 29.05 131 MET C N 1
ATOM 5796 C CA . MET C 1 131 ? -20.693 -53.200 40.722 1.00 31.89 131 MET C CA 1
ATOM 5797 C C . MET C 1 131 ? -22.087 -53.366 41.272 1.00 33.41 131 MET C C 1
ATOM 5798 O O . MET C 1 131 ? -22.409 -54.403 41.826 1.00 34.37 131 MET C O 1
ATOM 5803 N N . ASP C 1 132 ? -22.899 -52.333 41.129 1.00 33.64 132 ASP C N 1
ATOM 5804 C CA . ASP C 1 132 ? -24.351 -52.414 41.368 1.00 38.32 132 ASP C CA 1
ATOM 5805 C C . ASP C 1 132 ? -24.984 -53.610 40.609 1.00 39.51 132 ASP C C 1
ATOM 5806 O O . ASP C 1 132 ? -24.585 -53.920 39.507 1.00 42.93 132 ASP C O 1
ATOM 5811 N N . ARG C 1 133 ? -25.902 -54.296 41.257 1.00 40.59 133 ARG C N 1
ATOM 5812 C CA . ARG C 1 133 ? -26.789 -55.289 40.624 1.00 40.24 133 ARG C CA 1
ATOM 5813 C C . ARG C 1 133 ? -28.030 -54.548 40.156 1.00 35.03 133 ARG C C 1
ATOM 5814 O O . ARG C 1 133 ? -28.578 -53.691 40.895 1.00 38.63 133 ARG C O 1
ATOM 5822 N N . PHE C 1 134 ? -28.514 -54.879 38.956 1.00 32.76 134 PHE C N 1
ATOM 5823 C CA . PHE C 1 134 ? -29.725 -54.229 38.405 1.00 32.95 134 PHE C CA 1
ATOM 5824 C C . PHE C 1 134 ? -30.858 -55.225 38.139 1.00 31.88 134 PHE C C 1
ATOM 5825 O O . PHE C 1 134 ? -30.654 -56.433 38.230 1.00 31.85 134 PHE C O 1
ATOM 5833 N N . GLY C 1 135 ? -32.021 -54.702 37.808 1.00 33.27 135 GLY C N 1
ATOM 5834 C CA . GLY C 1 135 ? -33.130 -55.527 37.338 1.00 36.11 135 GLY C CA 1
ATOM 5835 C C . GLY C 1 135 ? -33.066 -55.769 35.843 1.00 35.45 135 GLY C C 1
ATOM 5836 O O . GLY C 1 135 ? -32.004 -55.997 35.276 1.00 36.68 135 GLY C O 1
ATOM 5837 N N . SER C 1 136 ? -34.215 -55.705 35.203 1.00 35.37 136 SER C N 1
ATOM 5838 C CA . SER C 1 136 ? -34.345 -56.094 33.805 1.00 35.41 136 SER C CA 1
ATOM 5839 C C . SER C 1 136 ? -33.716 -55.050 32.888 1.00 33.77 136 SER C C 1
ATOM 5840 O O . SER C 1 136 ? -33.661 -53.860 33.216 1.00 31.20 136 SER C O 1
ATOM 5843 N N . ASP C 1 137 ? -33.279 -55.512 31.725 1.00 36.01 137 ASP C N 1
ATOM 5844 C CA . ASP C 1 137 ? -32.878 -54.602 30.654 1.00 36.94 137 ASP C CA 1
ATOM 5845 C C . ASP C 1 137 ? -34.128 -54.114 29.939 1.00 37.15 137 ASP C C 1
ATOM 5846 O O . ASP C 1 137 ? -35.186 -54.771 29.992 1.00 34.72 137 ASP C O 1
ATOM 5851 N N . LEU C 1 138 ? -34.020 -52.952 29.288 1.00 33.16 138 LEU C N 1
ATOM 5852 C CA . LEU C 1 138 ? -35.155 -52.367 28.594 1.00 32.02 138 LEU C CA 1
ATOM 5853 C C . LEU C 1 138 ? -35.560 -53.122 27.340 1.00 29.12 138 LEU C C 1
ATOM 5854 O O . LEU C 1 138 ? -36.712 -52.997 26.943 1.00 31.85 138 LEU C O 1
ATOM 5859 N N . GLN C 1 139 ? -34.641 -53.860 26.721 1.00 30.96 139 GLN C N 1
ATOM 5860 C CA . GLN C 1 139 ? -34.928 -54.586 25.478 1.00 32.69 139 GLN C CA 1
ATOM 5861 C C . GLN C 1 139 ? -35.963 -55.681 25.738 1.00 37.93 139 GLN C C 1
ATOM 5862 O O . GLN C 1 139 ? -36.886 -55.844 24.927 1.00 36.28 139 GLN C O 1
ATOM 5868 N N . LYS C 1 140 ? -35.817 -56.415 26.847 1.00 39.10 140 LYS C N 1
ATOM 5869 C CA . LYS C 1 140 ? -36.829 -57.427 27.249 1.00 40.97 140 LYS C CA 1
ATOM 5870 C C . LYS C 1 140 ? -38.209 -56.793 27.413 1.00 38.05 140 LYS C C 1
ATOM 5871 O O . LYS C 1 140 ? -39.193 -57.302 26.882 1.00 41.98 140 LYS C O 1
ATOM 5873 N N . ILE C 1 141 ? -38.272 -55.665 28.109 1.00 35.63 141 ILE C N 1
ATOM 5874 C CA . ILE C 1 141 ? -39.529 -54.965 28.370 1.00 35.53 141 ILE C CA 1
ATOM 5875 C C . ILE C 1 141 ? -40.155 -54.428 27.077 1.00 40.98 141 ILE C C 1
ATOM 5876 O O . ILE C 1 141 ? -41.378 -54.542 26.852 1.00 38.07 141 ILE C O 1
ATOM 5881 N N . TYR C 1 142 ? -39.313 -53.841 26.226 1.00 34.99 142 TYR C N 1
ATOM 5882 C CA . TYR C 1 142 ? -39.707 -53.411 24.876 1.00 34.97 142 TYR C CA 1
ATOM 5883 C C . TYR C 1 142 ? -40.337 -54.537 24.057 1.00 34.71 142 TYR C C 1
ATOM 5884 O O . TYR C 1 142 ? -41.420 -54.368 23.494 1.00 38.86 142 TYR C O 1
ATOM 5893 N N . GLU C 1 143 ? -39.658 -55.671 23.989 1.00 38.31 143 GLU C N 1
ATOM 5894 C CA . GLU C 1 143 ? -40.147 -56.837 23.244 1.00 44.55 143 GLU C CA 1
ATOM 5895 C C . GLU C 1 143 ? -41.461 -57.390 23.825 1.00 48.61 143 GLU C C 1
ATOM 5896 O O . GLU C 1 143 ? -42.339 -57.781 23.067 1.00 49.51 143 GLU C O 1
ATOM 5902 N N . ALA C 1 144 ? -41.584 -57.389 25.149 1.00 46.11 144 ALA C N 1
ATOM 5903 C CA . ALA C 1 144 ? -42.825 -57.767 25.834 1.00 46.10 144 ALA C CA 1
ATOM 5904 C C . ALA C 1 144 ? -43.966 -56.786 25.593 1.00 45.39 144 ALA C C 1
ATOM 5905 O O . ALA C 1 144 ? -45.126 -57.154 25.752 1.00 46.54 144 ALA C O 1
ATOM 5907 N N . ASN C 1 145 ? -43.658 -55.550 25.206 1.00 40.13 145 ASN C N 1
ATOM 5908 C CA . ASN C 1 145 ? -44.666 -54.557 24.866 1.00 38.77 145 ASN C CA 1
ATOM 5909 C C . ASN C 1 145 ? -44.874 -54.452 23.349 1.00 35.37 145 ASN C C 1
ATOM 5910 O O . ASN C 1 145 ? -45.263 -53.400 22.856 1.00 40.63 145 ASN C O 1
ATOM 5915 N N . ALA C 1 146 ? -44.623 -55.535 22.627 1.00 35.93 146 ALA C N 1
ATOM 5916 C CA . ALA C 1 146 ? -44.751 -55.602 21.161 1.00 42.19 146 ALA C CA 1
ATOM 5917 C C . ALA C 1 146 ? -43.901 -54.548 20.444 1.00 41.57 146 ALA C C 1
ATOM 5918 O O . ALA C 1 146 ? -44.333 -53.939 19.460 1.00 35.27 146 ALA C O 1
ATOM 5920 N N . LYS C 1 147 ? -42.691 -54.332 20.970 1.00 40.20 147 LYS C N 1
ATOM 5921 C CA . LYS C 1 147 ? -41.716 -53.395 20.387 1.00 37.53 147 LYS C CA 1
ATOM 5922 C C . LYS C 1 147 ? -42.229 -51.988 20.201 1.00 34.42 147 LYS C C 1
ATOM 5923 O O . LYS C 1 147 ? -42.057 -51.392 19.138 1.00 37.42 147 LYS C O 1
ATOM 5929 N N . ARG C 1 148 ? -42.864 -51.466 21.249 1.00 33.20 148 ARG C N 1
ATOM 5930 C CA . ARG C 1 148 ? -43.220 -50.063 21.351 1.00 34.77 148 ARG C CA 1
ATOM 5931 C C . ARG C 1 148 ? -43.013 -49.613 22.778 1.00 37.13 148 ARG C C 1
ATOM 5932 O O . ARG C 1 148 ? -43.241 -50.387 23.714 1.00 39.93 148 ARG C O 1
ATOM 5940 N N . PHE C 1 149 ? -42.620 -48.354 22.931 1.00 35.81 149 PHE C N 1
ATOM 5941 C CA . PHE C 1 149 ? -42.785 -47.611 24.164 1.00 35.90 149 PHE C CA 1
ATOM 5942 C C . PHE C 1 149 ? -43.596 -46.405 23.801 1.00 34.53 149 PHE C C 1
ATOM 5943 O O . PHE C 1 149 ? -43.490 -45.883 22.695 1.00 35.85 149 PHE C O 1
ATOM 5951 N N . SER C 1 150 ? -44.368 -45.923 24.760 1.00 33.42 150 SER C N 1
ATOM 5952 C CA . SER C 1 150 ? -45.180 -44.730 24.586 1.00 33.47 150 SER C CA 1
ATOM 5953 C C . SER C 1 150 ? -44.329 -43.496 24.499 1.00 36.82 150 SER C C 1
ATOM 5954 O O . SER C 1 150 ? -43.180 -43.493 24.925 1.00 37.89 150 SER C O 1
ATOM 5957 N N . ARG C 1 151 ? -44.908 -42.426 23.979 1.00 34.65 151 ARG C N 1
ATOM 5958 C CA . ARG C 1 151 ? -44.249 -41.139 23.921 1.00 35.18 151 ARG C CA 1
ATOM 5959 C C . ARG C 1 151 ? -43.812 -40.661 25.324 1.00 42.06 151 ARG C C 1
ATOM 5960 O O . ARG C 1 151 ? -42.672 -40.187 25.496 1.00 36.05 151 ARG C O 1
ATOM 5968 N N . LYS C 1 152 ? -44.703 -40.789 26.314 1.00 39.31 152 LYS C N 1
ATOM 5969 C CA . LYS C 1 152 ? -44.365 -40.497 27.704 1.00 37.75 152 LYS C CA 1
ATOM 5970 C C . LYS C 1 152 ? -43.104 -41.250 28.153 1.00 33.76 152 LYS C C 1
ATOM 5971 O O . LYS C 1 152 ? -42.180 -40.640 28.687 1.00 35.74 152 LYS C O 1
ATOM 5977 N N . THR C 1 153 ? -43.099 -42.562 27.956 1.00 32.38 153 THR C N 1
ATOM 5978 C CA . THR C 1 153 ? -41.986 -43.402 28.340 1.00 33.28 153 THR C CA 1
ATOM 5979 C C . THR C 1 153 ? -40.676 -43.009 27.640 1.00 34.56 153 THR C C 1
ATOM 5980 O O . THR C 1 153 ? -39.622 -42.901 28.286 1.00 30.92 153 THR C O 1
ATOM 5984 N N . VAL C 1 154 ? -40.762 -42.796 26.330 1.00 29.99 154 VAL C N 1
ATOM 5985 C CA . VAL C 1 154 ? -39.576 -42.469 25.548 1.00 30.86 154 VAL C CA 1
ATOM 5986 C C . VAL C 1 154 ? -38.989 -41.159 26.027 1.00 31.06 154 VAL C C 1
ATOM 5987 O O . VAL C 1 154 ? -37.757 -41.058 26.216 1.00 31.01 154 VAL C O 1
ATOM 5991 N N . LEU C 1 155 ? -39.844 -40.163 26.281 1.00 31.26 155 LEU C N 1
ATOM 5992 C CA . LEU C 1 155 ? -39.358 -38.873 26.737 1.00 31.80 155 LEU C CA 1
ATOM 5993 C C . LEU C 1 155 ? -38.719 -38.950 28.124 1.00 33.78 155 LEU C C 1
ATOM 5994 O O . LEU C 1 155 ? -37.659 -38.337 28.361 1.00 31.95 155 LEU C O 1
ATOM 5999 N N . GLN C 1 156 ? -39.346 -39.704 29.020 1.00 32.33 156 GLN C N 1
ATOM 6000 C CA . GLN C 1 156 ? -38.829 -39.866 30.391 1.00 34.63 156 GLN C CA 1
ATOM 6001 C C . GLN C 1 156 ? -37.497 -40.660 30.403 1.00 33.16 156 GLN C C 1
ATOM 6002 O O . GLN C 1 156 ? -36.581 -40.309 31.151 1.00 33.52 156 GLN C O 1
ATOM 6008 N N . LEU C 1 157 ? -37.417 -41.730 29.607 1.00 30.47 157 LEU C N 1
ATOM 6009 C CA . LEU C 1 157 ? -36.160 -42.458 29.432 1.00 29.41 157 LEU C CA 1
ATOM 6010 C C . LEU C 1 157 ? -35.059 -41.526 28.915 1.00 27.31 157 LEU C C 1
ATOM 6011 O O . LEU C 1 157 ? -33.963 -41.484 29.464 1.00 26.81 157 LEU C O 1
ATOM 6016 N N . SER C 1 158 ? -35.379 -40.763 27.883 1.00 26.01 158 SER C N 1
ATOM 6017 C CA . SER C 1 158 ? -34.407 -39.940 27.177 1.00 25.78 158 SER C CA 1
ATOM 6018 C C . SER C 1 158 ? -33.913 -38.758 27.983 1.00 27.25 158 SER C C 1
ATOM 6019 O O . SER C 1 158 ? -32.740 -38.406 27.874 1.00 25.50 158 SER C O 1
ATOM 6022 N N . LEU C 1 159 ? -34.772 -38.160 28.812 1.00 25.36 159 LEU C N 1
ATOM 6023 C CA . LEU C 1 159 ? -34.325 -37.127 29.745 1.00 26.83 159 LEU C CA 1
ATOM 6024 C C . LEU C 1 159 ? -33.236 -37.650 30.688 1.00 24.94 159 LEU C C 1
ATOM 6025 O O . LEU C 1 159 ? -32.227 -36.979 30.911 1.00 26.38 159 LEU C O 1
ATOM 6030 N N . ARG C 1 160 ? -33.436 -38.854 31.205 1.00 25.39 160 ARG C N 1
ATOM 6031 C CA . ARG C 1 160 ? -32.484 -39.449 32.132 1.00 26.20 160 ARG C CA 1
ATOM 6032 C C . ARG C 1 160 ? -31.205 -39.902 31.414 1.00 27.47 160 ARG C C 1
ATOM 6033 O O . ARG C 1 160 ? -30.129 -39.845 31.990 1.00 24.28 160 ARG C O 1
ATOM 6041 N N . ILE C 1 161 ? -31.339 -40.354 30.172 1.00 26.01 161 ILE C N 1
ATOM 6042 C CA . ILE C 1 161 ? -30.164 -40.706 29.362 1.00 23.34 161 ILE C CA 1
ATOM 6043 C C . ILE C 1 161 ? -29.370 -39.443 29.053 1.00 21.71 161 ILE C C 1
ATOM 6044 O O . ILE C 1 161 ? -28.132 -39.481 29.094 1.00 22.14 161 ILE C O 1
ATOM 6049 N N . LEU C 1 162 ? -30.032 -38.317 28.780 1.00 21.45 162 LEU C N 1
ATOM 6050 C CA . LEU C 1 162 ? -29.310 -37.062 28.614 1.00 22.49 162 LEU C CA 1
ATOM 6051 C C . LEU C 1 162 ? -28.515 -36.664 29.892 1.00 22.72 162 LEU C C 1
ATOM 6052 O O . LEU C 1 162 ? -27.400 -36.134 29.794 1.00 19.85 162 LEU C O 1
ATOM 6057 N N . ASP C 1 163 ? -29.085 -36.920 31.070 1.00 22.46 163 ASP C N 1
ATOM 6058 C CA . ASP C 1 163 ? -28.331 -36.687 32.321 1.00 23.09 163 ASP C CA 1
ATOM 6059 C C . ASP C 1 163 ? -27.076 -37.561 32.378 1.00 22.52 163 ASP C C 1
ATOM 6060 O O . ASP C 1 163 ? -25.999 -37.084 32.735 1.00 22.60 163 ASP C O 1
ATOM 6065 N N . ILE C 1 164 ? -27.220 -38.828 32.011 1.00 21.47 164 ILE C N 1
ATOM 6066 C CA . ILE C 1 164 ? -26.106 -39.794 32.014 1.00 22.09 164 ILE C CA 1
ATOM 6067 C C . ILE C 1 164 ? -25.029 -39.366 31.013 1.00 20.98 164 ILE C C 1
ATOM 6068 O O . ILE C 1 164 ? -23.838 -39.348 31.340 1.00 19.82 164 ILE C O 1
ATOM 6073 N N . LEU C 1 165 ? -25.449 -39.012 29.806 1.00 19.75 165 LEU C N 1
ATOM 6074 C CA . LEU C 1 165 ? -24.505 -38.631 28.765 1.00 19.95 165 LEU C CA 1
ATOM 6075 C C . LEU C 1 165 ? -23.771 -37.365 29.139 1.00 20.80 165 LEU C C 1
ATOM 6076 O O . LEU C 1 165 ? -22.554 -37.312 28.997 1.00 19.30 165 LEU C O 1
ATOM 6081 N N . GLU C 1 166 ? -24.486 -36.366 29.685 1.00 20.37 166 GLU C N 1
ATOM 6082 C CA . GLU C 1 166 ? -23.816 -35.164 30.154 1.00 20.66 166 GLU C CA 1
ATOM 6083 C C . GLU C 1 166 ? -22.745 -35.504 31.184 1.00 19.99 166 GLU C C 1
ATOM 6084 O O . GLU C 1 166 ? -21.641 -35.005 31.107 1.00 21.01 166 GLU C O 1
ATOM 6090 N N . TYR C 1 167 ? -23.133 -36.357 32.111 1.00 20.30 167 TYR C N 1
ATOM 6091 C CA . TYR C 1 167 ? -22.211 -36.717 33.204 1.00 20.28 167 TYR C CA 1
ATOM 6092 C C . TYR C 1 167 ? -20.938 -37.450 32.658 1.00 20.14 167 TYR C C 1
ATOM 6093 O O . TYR C 1 167 ? -19.808 -36.999 32.857 1.00 20.63 167 TYR C O 1
ATOM 6102 N N . ILE C 1 168 ? -21.115 -38.520 31.863 1.00 19.44 168 ILE C N 1
ATOM 6103 C CA . ILE C 1 168 ? -19.923 -39.260 31.332 1.00 18.47 168 ILE C CA 1
ATOM 6104 C C . ILE C 1 168 ? -19.093 -38.296 30.364 1.00 18.89 168 ILE C C 1
ATOM 6105 O O . ILE C 1 168 ? -17.851 -38.254 30.402 1.00 17.34 168 ILE C O 1
ATOM 6110 N N . HIS C 1 169 ? -19.768 -37.508 29.502 1.00 18.03 169 HIS C N 1
ATOM 6111 C CA . HIS C 1 169 ? -19.028 -36.572 28.589 1.00 18.24 169 HIS C CA 1
ATOM 6112 C C . HIS C 1 169 ? -18.184 -35.547 29.428 1.00 19.76 169 HIS C C 1
ATOM 6113 O O . HIS C 1 169 ? -17.042 -35.211 29.093 1.00 18.89 169 HIS C O 1
ATOM 6120 N N . GLU C 1 170 ? -18.765 -35.029 30.507 1.00 20.44 170 GLU C N 1
ATOM 6121 C CA . GLU C 1 170 ? -18.016 -34.109 31.369 1.00 22.64 170 GLU C CA 1
ATOM 6122 C C . GLU C 1 170 ? -16.870 -34.805 32.112 1.00 21.47 170 GLU C C 1
ATOM 6123 O O . GLU C 1 170 ? -15.995 -34.123 32.634 1.00 23.74 170 GLU C O 1
ATOM 6129 N N . HIS C 1 171 ? -16.872 -36.141 32.151 1.00 20.20 171 HIS C N 1
ATOM 6130 C CA . HIS C 1 171 ? -15.791 -36.919 32.723 1.00 19.97 171 HIS C CA 1
ATOM 6131 C C . HIS C 1 171 ? -14.947 -37.619 31.669 1.00 20.03 171 HIS C C 1
ATOM 6132 O O . HIS C 1 171 ? -14.338 -38.657 31.931 1.00 18.56 171 HIS C O 1
ATOM 6139 N N . GLU C 1 172 ? -14.920 -37.031 30.472 1.00 19.44 172 GLU C N 1
ATOM 6140 C CA . GLU C 1 172 ? -14.002 -37.365 29.384 1.00 20.03 172 GLU C CA 1
ATOM 6141 C C . GLU C 1 172 ? -14.340 -38.593 28.547 1.00 18.39 172 GLU C C 1
ATOM 6142 O O . GLU C 1 172 ? -13.534 -38.982 27.685 1.00 17.69 172 GLU C O 1
ATOM 6148 N N . TYR C 1 173 ? -15.524 -39.179 28.754 1.00 18.27 173 TYR C N 1
ATOM 6149 C CA . TYR C 1 173 ? -15.889 -40.388 28.057 1.00 17.74 173 TYR C CA 1
ATOM 6150 C C . TYR C 1 173 ? -17.151 -40.240 27.192 1.00 17.71 173 TYR C C 1
ATOM 6151 O O . TYR C 1 173 ? -18.075 -39.539 27.566 1.00 16.17 173 TYR C O 1
ATOM 6160 N N . VAL C 1 174 ? -17.170 -40.986 26.084 1.00 17.14 174 VAL C N 1
ATOM 6161 C CA . VAL C 1 174 ? -18.396 -41.241 25.333 1.00 18.21 174 VAL C CA 1
ATOM 6162 C C . VAL C 1 174 ? -18.658 -42.741 25.398 1.00 18.01 174 VAL C C 1
ATOM 6163 O O . VAL C 1 174 ? -17.723 -43.575 25.556 1.00 18.08 174 VAL C O 1
ATOM 6167 N N . HIS C 1 175 ? -19.937 -43.091 25.270 1.00 17.75 175 HIS C N 1
ATOM 6168 C CA . HIS C 1 175 ? -20.344 -44.482 25.344 1.00 18.23 175 HIS C CA 1
ATOM 6169 C C . HIS C 1 175 ? -20.293 -45.214 24.000 1.00 18.41 175 HIS C C 1
ATOM 6170 O O . HIS C 1 175 ? -19.791 -46.347 23.904 1.00 18.68 175 HIS C O 1
ATOM 6177 N N . GLY C 1 176 ? -20.875 -44.590 22.977 1.00 18.48 176 GLY C N 1
ATOM 6178 C CA . GLY C 1 176 ? -20.832 -45.110 21.613 1.00 19.03 176 GLY C CA 1
ATOM 6179 C C . GLY C 1 176 ? -21.781 -46.248 21.279 1.00 19.56 176 GLY C C 1
ATOM 6180 O O . GLY C 1 176 ? -21.791 -46.706 20.145 1.00 19.37 176 GLY C O 1
ATOM 6181 N N . ASP C 1 177 ? -22.579 -46.717 22.244 1.00 21.63 177 ASP C N 1
ATOM 6182 C CA . ASP C 1 177 ? -23.377 -47.917 22.050 1.00 21.92 177 ASP C CA 1
ATOM 6183 C C . ASP C 1 177 ? -24.641 -47.916 22.905 1.00 21.20 177 ASP C C 1
ATOM 6184 O O . ASP C 1 177 ? -25.035 -48.945 23.466 1.00 23.10 177 ASP C O 1
ATOM 6189 N N . ILE C 1 178 ? -25.290 -46.760 22.946 1.00 20.69 178 ILE C N 1
ATOM 6190 C CA . ILE C 1 178 ? -26.543 -46.622 23.660 1.00 20.63 178 ILE C CA 1
ATOM 6191 C C . ILE C 1 178 ? -27.607 -47.442 22.886 1.00 21.98 178 ILE C C 1
ATOM 6192 O O . ILE C 1 178 ? -27.764 -47.312 21.675 1.00 20.23 178 ILE C O 1
ATOM 6197 N N . LYS C 1 179 ? -28.310 -48.296 23.621 1.00 22.98 179 LYS C N 1
ATOM 6198 C CA . LYS C 1 179 ? -29.408 -49.091 23.094 1.00 22.22 179 LYS C CA 1
ATOM 6199 C C . LYS C 1 179 ? -30.137 -49.758 24.286 1.00 25.48 179 LYS C C 1
ATOM 6200 O O . LYS C 1 179 ? -29.595 -49.836 25.406 1.00 23.05 179 LYS C O 1
ATOM 6206 N N . ALA C 1 180 ? -31.339 -50.246 24.021 1.00 24.33 180 ALA C N 1
ATOM 6207 C CA . ALA C 1 180 ? -32.185 -50.802 25.086 1.00 25.84 180 ALA C CA 1
ATOM 6208 C C . ALA C 1 180 ? -31.571 -51.956 25.853 1.00 24.96 180 ALA C C 1
ATOM 6209 O O . ALA C 1 180 ? -31.796 -52.059 27.058 1.00 27.59 180 ALA C O 1
ATOM 6211 N N . SER C 1 181 ? -30.784 -52.804 25.188 1.00 25.76 181 SER C N 1
ATOM 6212 C CA . SER C 1 181 ? -30.124 -53.902 25.854 1.00 27.36 181 SER C CA 1
ATOM 6213 C C . SER C 1 181 ? -28.993 -53.448 26.809 1.00 27.65 181 SER C C 1
ATOM 6214 O O . SER C 1 181 ? -28.544 -54.231 27.642 1.00 27.09 181 SER C O 1
ATOM 6217 N N . ASN C 1 182 ? -28.559 -52.183 26.691 1.00 26.67 182 ASN C N 1
ATOM 6218 C CA . ASN C 1 182 ? -27.559 -51.585 27.595 1.00 26.20 182 ASN C CA 1
ATOM 6219 C C . ASN C 1 182 ? -28.190 -50.622 28.580 1.00 25.67 182 ASN C C 1
ATOM 6220 O O . ASN C 1 182 ? -27.476 -49.859 29.239 1.00 25.16 182 ASN C O 1
ATOM 6225 N N . LEU C 1 183 ? -29.514 -50.676 28.724 1.00 24.15 183 LEU C N 1
ATOM 6226 C CA . LEU C 1 183 ? -30.230 -49.852 29.675 1.00 24.57 183 LEU C CA 1
ATOM 6227 C C . LEU C 1 183 ? -30.967 -50.769 30.645 1.00 27.20 183 LEU C C 1
ATOM 6228 O O . LEU C 1 183 ? -31.788 -51.609 30.232 1.00 28.29 183 LEU C O 1
ATOM 6233 N N . LEU C 1 184 ? -30.611 -50.657 31.918 1.00 27.69 184 LEU C N 1
ATOM 6234 C CA . LEU C 1 184 ? -31.080 -51.572 32.990 1.00 29.26 184 LEU C CA 1
ATOM 6235 C C . LEU C 1 184 ? -31.807 -50.756 34.036 1.00 30.58 184 LEU C C 1
ATOM 6236 O O . LEU C 1 184 ? -31.443 -49.618 34.334 1.00 30.78 184 LEU C O 1
ATOM 6241 N N . LEU C 1 185 ? -32.866 -51.326 34.608 1.00 30.30 185 LEU C N 1
ATOM 6242 C CA . LEU C 1 185 ? -33.624 -50.645 35.635 1.00 31.91 185 LEU C CA 1
ATOM 6243 C C . LEU C 1 185 ? -32.991 -50.914 36.995 1.00 33.47 185 LEU C C 1
ATOM 6244 O O . LEU C 1 185 ? -32.394 -51.961 37.222 1.00 30.67 185 LEU C O 1
ATOM 6249 N N . ASN C 1 186 ? -33.106 -49.940 37.881 1.00 34.63 186 ASN C N 1
ATOM 6250 C CA . ASN C 1 186 ? -32.744 -50.113 39.293 1.00 37.56 186 ASN C CA 1
ATOM 6251 C C . ASN C 1 186 ? -33.529 -51.349 39.816 1.00 39.25 186 ASN C C 1
ATOM 6252 O O . ASN C 1 186 ? -34.740 -51.481 39.584 1.00 35.43 186 ASN C O 1
ATOM 6257 N N . TYR C 1 187 ? -32.802 -52.271 40.445 1.00 43.72 187 TYR C N 1
ATOM 6258 C CA . TYR C 1 187 ? -33.363 -53.516 40.958 1.00 47.62 187 TYR C CA 1
ATOM 6259 C C . TYR C 1 187 ? -34.567 -53.276 41.904 1.00 46.49 187 TYR C C 1
ATOM 6260 O O . TYR C 1 187 ? -35.501 -54.061 41.913 1.00 49.32 187 TYR C O 1
ATOM 6269 N N . LYS C 1 188 ? -34.515 -52.192 42.669 1.00 48.72 188 LYS C N 1
ATOM 6270 C CA . LYS C 1 188 ? -35.537 -51.854 43.643 1.00 50.53 188 LYS C CA 1
ATOM 6271 C C . LYS C 1 188 ? -36.413 -50.658 43.237 1.00 51.49 188 LYS C C 1
ATOM 6272 O O . LYS C 1 188 ? -37.235 -50.222 44.037 1.00 52.69 188 LYS C O 1
ATOM 6274 N N . ASN C 1 189 ? -36.249 -50.116 42.023 1.00 45.15 189 ASN C N 1
ATOM 6275 C CA . ASN C 1 189 ? -37.012 -48.941 41.592 1.00 41.35 189 ASN C CA 1
ATOM 6276 C C . ASN C 1 189 ? -37.135 -48.915 40.056 1.00 47.45 189 ASN C C 1
ATOM 6277 O O . ASN C 1 189 ? -36.221 -48.453 39.357 1.00 41.79 189 ASN C O 1
ATOM 6282 N N . PRO C 1 190 ? -38.283 -49.371 39.526 1.00 47.01 190 PRO C N 1
ATOM 6283 C CA . PRO C 1 190 ? -38.453 -49.454 38.078 1.00 43.26 190 PRO C CA 1
ATOM 6284 C C . PRO C 1 190 ? -38.633 -48.119 37.339 1.00 38.22 190 PRO C C 1
ATOM 6285 O O . PRO C 1 190 ? -38.847 -48.139 36.132 1.00 41.78 190 PRO C O 1
ATOM 6289 N N . ASP C 1 191 ? -38.554 -46.987 38.031 1.00 36.07 191 ASP C N 1
ATOM 6290 C CA . ASP C 1 191 ? -38.528 -45.681 37.385 1.00 37.76 191 ASP C CA 1
ATOM 6291 C C . ASP C 1 191 ? -37.106 -45.120 37.195 1.00 35.55 191 ASP C C 1
ATOM 6292 O O . ASP C 1 191 ? -36.953 -43.987 36.746 1.00 36.33 191 ASP C O 1
ATOM 6297 N N . GLN C 1 192 ? -36.092 -45.892 37.561 1.00 34.90 192 GLN C N 1
ATOM 6298 C CA . GLN C 1 192 ? -34.706 -45.438 37.460 1.00 36.30 192 GLN C CA 1
ATOM 6299 C C . GLN C 1 192 ? -33.986 -46.306 36.452 1.00 30.66 192 GLN C C 1
ATOM 6300 O O . GLN C 1 192 ? -33.838 -47.490 36.660 1.00 31.76 192 GLN C O 1
ATOM 6306 N N . VAL C 1 193 ? -33.549 -45.701 35.355 1.00 28.84 193 VAL C N 1
ATOM 6307 C CA . VAL C 1 193 ? -32.839 -46.423 34.302 1.00 26.73 193 VAL C CA 1
ATOM 6308 C C . VAL C 1 193 ? -31.340 -46.034 34.345 1.00 23.73 193 VAL C C 1
ATOM 6309 O O . VAL C 1 193 ? -31.009 -44.882 34.571 1.00 23.67 193 VAL C O 1
ATOM 6313 N N . TYR C 1 194 ? -30.498 -47.038 34.143 1.00 23.69 194 TYR C N 1
ATOM 6314 C CA . TYR C 1 194 ? -29.048 -46.933 34.155 1.00 25.08 194 TYR C CA 1
ATOM 6315 C C . TYR C 1 194 ? -28.468 -47.371 32.802 1.00 24.67 194 TYR C C 1
ATOM 6316 O O . TYR C 1 194 ? -28.942 -48.341 32.200 1.00 24.39 194 TYR C O 1
ATOM 6325 N N . LEU C 1 195 ? -27.404 -46.701 32.371 1.00 24.31 195 LEU C N 1
ATOM 6326 C CA . LEU C 1 195 ? -26.672 -47.090 31.173 1.00 21.12 195 LEU C CA 1
ATOM 6327 C C . LEU C 1 195 ? -25.482 -47.922 31.590 1.00 21.81 195 LEU C C 1
ATOM 6328 O O . LEU C 1 195 ? -24.678 -47.473 32.419 1.00 22.61 195 LEU C O 1
ATOM 6333 N N . VAL C 1 196 ? -25.358 -49.121 31.042 1.00 21.30 196 VAL C N 1
ATOM 6334 C CA . VAL C 1 196 ? -24.276 -50.042 31.336 1.00 22.03 196 VAL C CA 1
ATOM 6335 C C . VAL C 1 196 ? -23.408 -50.353 30.118 1.00 22.40 196 VAL C C 1
ATOM 6336 O O . VAL C 1 196 ? -23.683 -49.900 29.001 1.00 23.14 196 VAL C O 1
ATOM 6340 N N . ASP C 1 197 ? -22.362 -51.121 30.358 1.00 21.80 197 ASP C N 1
ATOM 6341 C CA . ASP C 1 197 ? -21.412 -51.617 29.361 1.00 24.24 197 ASP C CA 1
ATOM 6342 C C . ASP C 1 197 ? -20.481 -50.515 28.870 1.00 22.46 197 ASP C C 1
ATOM 6343 O O . ASP C 1 197 ? -20.768 -49.813 27.883 1.00 21.57 197 ASP C O 1
ATOM 6348 N N . TYR C 1 198 ? -19.334 -50.408 29.564 1.00 21.69 198 TYR C N 1
ATOM 6349 C CA . TYR C 1 198 ? -18.324 -49.435 29.202 1.00 22.02 198 TYR C CA 1
ATOM 6350 C C . TYR C 1 198 ? -17.087 -50.099 28.672 1.00 20.91 198 TYR C C 1
ATOM 6351 O O . TYR C 1 198 ? -16.040 -49.452 28.592 1.00 20.31 198 TYR C O 1
ATOM 6360 N N . GLY C 1 199 ? -17.169 -51.385 28.295 1.00 20.29 199 GLY C N 1
ATOM 6361 C CA . GLY C 1 199 ? -15.980 -52.144 27.823 1.00 21.11 199 GLY C CA 1
ATOM 6362 C C . GLY C 1 199 ? -15.388 -51.616 26.524 1.00 22.35 199 GLY C C 1
ATOM 6363 O O . GLY C 1 199 ? -14.184 -51.751 26.308 1.00 23.92 199 GLY C O 1
ATOM 6364 N N . LEU C 1 200 ? -16.222 -50.995 25.690 1.00 22.94 200 LEU C N 1
ATOM 6365 C CA . LEU C 1 200 ? -15.782 -50.308 24.494 1.00 25.23 200 LEU C CA 1
ATOM 6366 C C . LEU C 1 200 ? -16.093 -48.794 24.547 1.00 24.84 200 LEU C C 1
ATOM 6367 O O . LEU C 1 200 ? -16.233 -48.120 23.518 1.00 23.12 200 LEU C O 1
ATOM 6372 N N . ALA C 1 201 ? -16.157 -48.239 25.747 1.00 20.08 201 ALA C N 1
ATOM 6373 C CA . ALA C 1 201 ? -16.316 -46.789 25.905 1.00 20.82 201 ALA C CA 1
ATOM 6374 C C . ALA C 1 201 ? -15.026 -46.126 25.436 1.00 19.71 201 ALA C C 1
ATOM 6375 O O . ALA C 1 201 ? -13.951 -46.774 25.350 1.00 20.86 201 ALA C O 1
ATOM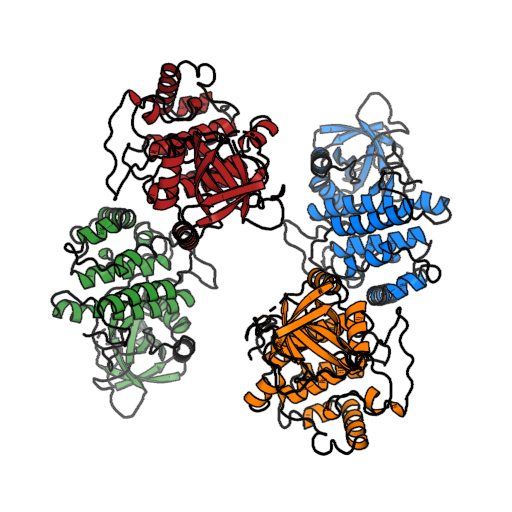 6377 N N . TYR C 1 202 ? -15.086 -44.854 25.149 1.00 18.73 202 TYR C N 1
ATOM 6378 C CA . TYR C 1 202 ? -13.955 -44.164 24.560 1.00 20.19 202 TYR C CA 1
ATOM 6379 C C . TYR C 1 202 ? -13.702 -42.881 25.295 1.00 19.67 202 TYR C C 1
ATOM 6380 O O . TYR C 1 202 ? -14.593 -42.078 25.533 1.00 17.86 202 TYR C O 1
ATOM 6389 N N . ARG C 1 203 ? -12.443 -42.703 25.672 1.00 19.46 203 ARG C N 1
ATOM 6390 C CA . ARG C 1 203 ? -12.003 -41.510 26.351 1.00 20.18 203 ARG C CA 1
ATOM 6391 C C . ARG C 1 203 ? -11.649 -40.469 25.278 1.00 20.77 203 ARG C C 1
ATOM 6392 O O . ARG C 1 203 ? -10.543 -40.443 24.749 1.00 19.36 203 ARG C O 1
ATOM 6400 N N . TYR C 1 204 ? -12.659 -39.669 24.919 1.00 19.66 204 TYR C N 1
ATOM 6401 C CA . TYR C 1 204 ? -12.561 -38.741 23.788 1.00 20.50 204 TYR C CA 1
ATOM 6402 C C . TYR C 1 204 ? -11.801 -37.464 24.136 1.00 20.18 204 TYR C C 1
ATOM 6403 O O . TYR C 1 204 ? -11.383 -36.751 23.243 1.00 23.83 204 TYR C O 1
ATOM 6412 N N . CYS C 1 205 ? -11.642 -37.157 25.419 1.00 21.26 205 CYS C N 1
ATOM 6413 C CA . CYS C 1 205 ? -11.060 -35.898 25.837 1.00 21.40 205 CYS C CA 1
ATOM 6414 C C . CYS C 1 205 ? -10.084 -36.066 27.028 1.00 21.67 205 CYS C C 1
ATOM 6415 O O . CYS C 1 205 ? -10.262 -35.386 28.026 1.00 21.16 205 CYS C O 1
ATOM 6418 N N . PRO C 1 206 ? -9.088 -36.959 26.907 1.00 23.22 206 PRO C N 1
ATOM 6419 C CA . PRO C 1 206 ? -8.163 -37.179 28.047 1.00 23.83 206 PRO C CA 1
ATOM 6420 C C . PRO C 1 206 ? -7.449 -35.900 28.442 1.00 24.78 206 PRO C C 1
ATOM 6421 O O . PRO C 1 206 ? -6.876 -35.233 27.573 1.00 23.74 206 PRO C O 1
ATOM 6425 N N . GLU C 1 207 ? -7.560 -35.534 29.724 1.00 26.39 207 GLU C N 1
ATOM 6426 C CA . GLU C 1 207 ? -6.994 -34.295 30.286 1.00 30.10 207 GLU C CA 1
ATOM 6427 C C . GLU C 1 207 ? -7.447 -33.037 29.560 1.00 31.52 207 GLU C C 1
ATOM 6428 O O . GLU C 1 207 ? -6.679 -32.100 29.410 1.00 31.19 207 GLU C O 1
ATOM 6434 N N . GLY C 1 208 ? -8.685 -33.046 29.074 1.00 28.55 208 GLY C N 1
ATOM 6435 C CA . GLY C 1 208 ? -9.234 -31.899 28.380 1.00 29.87 208 GLY C CA 1
ATOM 6436 C C . GLY C 1 208 ? -8.772 -31.669 26.962 1.00 28.14 208 GLY C C 1
ATOM 6437 O O . GLY C 1 208 ? -9.082 -30.628 26.404 1.00 31.18 208 GLY C O 1
ATOM 6438 N N . VAL C 1 209 ? -8.050 -32.611 26.366 1.00 25.19 209 VAL C N 1
ATOM 6439 C CA . VAL C 1 209 ? -7.604 -32.506 24.995 1.00 28.13 209 VAL C CA 1
ATOM 6440 C C . VAL C 1 209 ? -8.469 -33.402 24.098 1.00 26.03 209 VAL C C 1
ATOM 6441 O O . VAL C 1 209 ? -8.385 -34.619 24.149 1.00 25.55 209 VAL C O 1
ATOM 6445 N N . HIS C 1 210 ? -9.271 -32.784 23.255 1.00 26.31 210 HIS C N 1
ATOM 6446 C CA . HIS C 1 210 ? -10.242 -33.519 22.418 1.00 24.83 210 HIS C CA 1
ATOM 6447 C C . HIS C 1 210 ? -9.511 -34.244 21.304 1.00 26.05 210 HIS C C 1
ATOM 6448 O O . HIS C 1 210 ? -8.633 -33.688 20.641 1.00 27.44 210 HIS C O 1
ATOM 6455 N N . LYS C 1 211 ? -9.884 -35.495 21.089 1.00 25.90 211 LYS C N 1
ATOM 6456 C CA . LYS C 1 211 ? -9.392 -36.269 19.967 1.00 30.38 211 LYS C CA 1
ATOM 6457 C C . LYS C 1 211 ? -9.719 -35.547 18.637 1.00 31.28 211 LYS C C 1
ATOM 6458 O O . LYS C 1 211 ? -10.767 -34.927 18.465 1.00 32.36 211 LYS C O 1
ATOM 6464 N N . ALA C 1 212 ? -8.785 -35.635 17.716 1.00 32.53 212 ALA C N 1
ATOM 6465 C CA . ALA C 1 212 ? -8.931 -35.078 16.384 1.00 34.52 212 ALA C CA 1
ATOM 6466 C C . ALA C 1 212 ? -9.917 -35.886 15.549 1.00 32.60 212 ALA C C 1
ATOM 6467 O O . ALA C 1 212 ? -10.083 -37.114 15.749 1.00 30.76 212 ALA C O 1
ATOM 6469 N N . TYR C 1 213 ? -10.575 -35.198 14.623 1.00 29.13 213 TYR C N 1
ATOM 6470 C CA . TYR C 1 213 ? -11.470 -35.897 13.650 1.00 29.66 213 TYR C CA 1
ATOM 6471 C C . TYR C 1 213 ? -10.682 -36.864 12.822 1.00 31.32 213 TYR C C 1
ATOM 6472 O O . TYR C 1 213 ? -9.957 -36.454 11.998 1.00 36.23 213 TYR C O 1
ATOM 6481 N N . ALA C 1 214 ? -10.719 -38.150 13.146 1.00 32.24 214 ALA C N 1
ATOM 6482 C CA . ALA C 1 214 ? -9.737 -39.141 12.677 1.00 33.64 214 ALA C CA 1
ATOM 6483 C C . ALA C 1 214 ? -10.065 -40.503 13.291 1.00 31.76 214 ALA C C 1
ATOM 6484 O O . ALA C 1 214 ? -10.600 -40.593 14.397 1.00 29.29 214 ALA C O 1
ATOM 6486 N N . ALA C 1 215 ? -9.776 -41.565 12.565 1.00 34.76 215 ALA C N 1
ATOM 6487 C CA . ALA C 1 215 ? -9.673 -42.894 13.166 1.00 36.82 215 ALA C CA 1
ATOM 6488 C C . ALA C 1 215 ? -8.701 -42.906 14.346 1.00 41.57 215 ALA C C 1
ATOM 6489 O O . ALA C 1 215 ? -7.716 -42.168 14.325 1.00 36.87 215 ALA C O 1
ATOM 6491 N N . ASP C 1 216 ? -8.978 -43.735 15.350 1.00 39.18 216 ASP C N 1
ATOM 6492 C CA . ASP C 1 216 ? -8.025 -44.035 16.397 1.00 42.62 216 ASP C CA 1
ATOM 6493 C C . ASP C 1 216 ? -7.615 -45.501 16.249 1.00 44.85 216 ASP C C 1
ATOM 6494 O O . ASP C 1 216 ? -8.441 -46.389 16.464 1.00 42.66 216 ASP C O 1
ATOM 6499 N N . PRO C 1 217 ? -6.324 -45.767 15.906 1.00 54.19 217 PRO C N 1
ATOM 6500 C CA . PRO C 1 217 ? -5.901 -47.170 15.730 1.00 56.76 217 PRO C CA 1
ATOM 6501 C C . PRO C 1 217 ? -6.117 -48.072 16.966 1.00 54.91 217 PRO C C 1
ATOM 6502 O O . PRO C 1 217 ? -6.321 -49.274 16.809 1.00 58.65 217 PRO C O 1
ATOM 6506 N N . LYS C 1 218 ? -6.108 -47.491 18.168 1.00 53.02 218 LYS C N 1
ATOM 6507 C CA . LYS C 1 218 ? -6.407 -48.233 19.402 1.00 56.54 218 LYS C CA 1
ATOM 6508 C C . LYS C 1 218 ? -7.863 -48.739 19.490 1.00 56.50 218 LYS C C 1
ATOM 6509 O O . LYS C 1 218 ? -8.136 -49.695 20.213 1.00 56.83 218 LYS C O 1
ATOM 6511 N N . ARG C 1 219 ? -8.790 -48.111 18.752 1.00 54.53 219 ARG C N 1
ATOM 6512 C CA . ARG C 1 219 ? -10.211 -48.503 18.766 1.00 51.21 219 ARG C CA 1
ATOM 6513 C C . ARG C 1 219 ? -10.613 -49.350 17.571 1.00 54.84 219 ARG C C 1
ATOM 6514 O O . ARG C 1 219 ? -10.450 -48.912 16.442 1.00 53.71 219 ARG C O 1
ATOM 6522 N N . CYS C 1 220 ? -11.200 -50.519 17.799 1.00 56.66 220 CYS C N 1
ATOM 6523 C CA . CYS C 1 220 ? -11.797 -51.315 16.689 1.00 63.80 220 CYS C CA 1
ATOM 6524 C C . CYS C 1 220 ? -13.307 -51.114 16.476 1.00 60.23 220 CYS C C 1
ATOM 6525 O O . CYS C 1 220 ? -13.814 -51.282 15.348 1.00 67.73 220 CYS C O 1
ATOM 6528 N N . HIS C 1 221 ? -14.026 -50.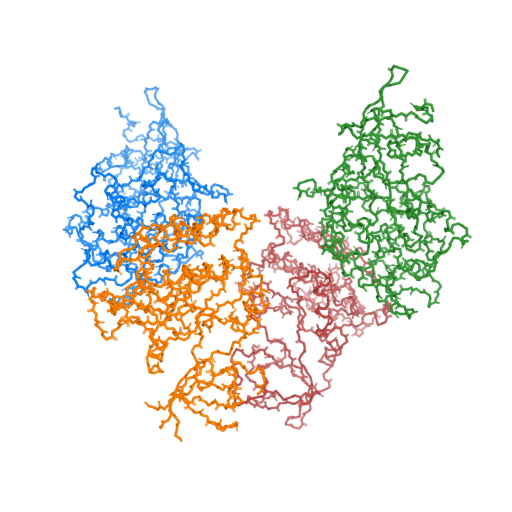764 17.542 1.00 49.52 221 HIS C N 1
ATOM 6529 C CA . HIS C 1 221 ? -15.475 -50.865 17.571 1.00 46.09 221 HIS C CA 1
ATOM 6530 C C . HIS C 1 221 ? -16.186 -49.730 16.840 1.00 40.87 221 HIS C C 1
ATOM 6531 O O . HIS C 1 221 ? -15.889 -48.552 16.988 1.00 41.78 221 HIS C O 1
ATOM 6538 N N . ASP C 1 222 ? -17.214 -50.111 16.100 1.00 37.34 222 ASP C N 1
ATOM 6539 C CA . ASP C 1 222 ? -17.994 -49.215 15.256 1.00 39.76 222 ASP C CA 1
ATOM 6540 C C . ASP C 1 222 ? -19.402 -48.984 15.833 1.00 33.87 222 ASP C C 1
ATOM 6541 O O . ASP C 1 222 ? -20.213 -48.284 15.181 1.00 27.95 222 ASP C O 1
ATOM 6546 N N . GLY C 1 223 ? -19.691 -49.567 16.998 1.00 30.31 223 GLY C N 1
ATOM 6547 C CA . GLY C 1 223 ? -21.011 -49.492 17.609 1.00 29.14 223 GLY C CA 1
ATOM 6548 C C . GLY C 1 223 ? -21.966 -50.611 17.140 1.00 26.38 223 GLY C C 1
ATOM 6549 O O . GLY C 1 223 ? -21.529 -51.587 16.612 1.00 30.34 223 GLY C O 1
ATOM 6550 N N . THR C 1 224 ? -23.256 -50.417 17.344 1.00 23.86 224 THR C N 1
ATOM 6551 C CA . THR C 1 224 ? -24.286 -51.326 16.868 1.00 24.44 224 THR C CA 1
ATOM 6552 C C . THR C 1 224 ? -24.846 -50.690 15.600 1.00 22.91 224 THR C C 1
ATOM 6553 O O . THR C 1 224 ? -25.335 -49.554 15.615 1.00 22.83 224 THR C O 1
ATOM 6557 N N . ILE C 1 225 ? -24.731 -51.407 14.494 1.00 24.49 225 ILE C N 1
ATOM 6558 C CA . ILE C 1 225 ? -24.904 -50.804 13.172 1.00 25.28 225 ILE C CA 1
ATOM 6559 C C . ILE C 1 225 ? -26.199 -50.026 12.973 1.00 23.60 225 ILE C C 1
ATOM 6560 O O . ILE C 1 225 ? -26.181 -48.958 12.371 1.00 25.02 225 ILE C O 1
ATOM 6565 N N . GLU C 1 226 ? -27.329 -50.534 13.453 1.00 22.12 226 GLU C N 1
ATOM 6566 C CA . GLU C 1 226 ? -28.588 -49.820 13.225 1.00 23.17 226 GLU C CA 1
ATOM 6567 C C . GLU C 1 226 ? -28.693 -48.495 13.988 1.00 22.07 226 GLU C C 1
ATOM 6568 O O . GLU C 1 226 ? -29.412 -47.616 13.551 1.00 22.20 226 GLU C O 1
ATOM 6574 N N . PHE C 1 227 ? -27.967 -48.362 15.109 1.00 22.26 227 PHE C N 1
ATOM 6575 C CA . PHE C 1 227 ? -28.017 -47.163 15.946 1.00 20.05 227 PHE C CA 1
ATOM 6576 C C . PHE C 1 227 ? -26.782 -46.273 15.888 1.00 19.39 227 PHE C C 1
ATOM 6577 O O . PHE C 1 227 ? -26.830 -45.154 16.398 1.00 18.93 227 PHE C O 1
ATOM 6585 N N . THR C 1 228 ? -25.679 -46.738 15.299 1.00 20.20 228 THR C N 1
ATOM 6586 C CA . THR C 1 228 ? -24.415 -46.016 15.415 1.00 19.41 228 THR C CA 1
ATOM 6587 C C . THR C 1 228 ? -24.434 -44.682 14.684 1.00 19.04 228 THR C C 1
ATOM 6588 O O . THR C 1 228 ? -25.270 -44.446 13.812 1.00 18.66 228 THR C O 1
ATOM 6592 N N . SER C 1 229 ? -23.505 -43.806 15.050 1.00 17.51 229 SER C N 1
ATOM 6593 C CA . SER C 1 229 ? -23.394 -42.496 14.454 1.00 16.90 229 SER C CA 1
ATOM 6594 C C . SER C 1 229 ? -22.801 -42.493 13.040 1.00 16.60 229 SER C C 1
ATOM 6595 O O . SER C 1 229 ? -22.068 -43.396 12.640 1.00 17.50 229 SER C O 1
ATOM 6598 N N . ILE C 1 230 ? -23.131 -41.444 12.295 1.00 17.62 230 ILE C N 1
ATOM 6599 C CA . ILE C 1 230 ? -22.495 -41.176 10.991 1.00 18.49 230 ILE C CA 1
ATOM 6600 C C . ILE C 1 230 ? -20.959 -41.061 11.170 1.00 18.06 230 ILE C C 1
ATOM 6601 O O . ILE C 1 230 ? -20.200 -41.583 10.354 1.00 17.32 230 ILE C O 1
ATOM 6606 N N . ASP C 1 231 ? -20.502 -40.409 12.235 1.00 17.46 231 ASP C N 1
ATOM 6607 C CA . ASP C 1 231 ? -19.061 -40.372 12.533 1.00 17.95 231 ASP C CA 1
ATOM 6608 C C . ASP C 1 231 ? -18.448 -41.777 12.588 1.00 16.71 231 ASP C C 1
ATOM 6609 O O . ASP C 1 231 ? -17.428 -42.071 11.934 1.00 17.09 231 ASP C O 1
ATOM 6614 N N . ALA C 1 232 ? -19.088 -42.669 13.334 1.00 17.55 232 ALA C N 1
ATOM 6615 C CA . ALA C 1 232 ? -18.625 -44.054 13.434 1.00 17.62 232 ALA C CA 1
ATOM 6616 C C . ALA C 1 232 ? -18.639 -44.757 12.070 1.00 19.26 232 ALA C C 1
ATOM 6617 O O . ALA C 1 232 ? -17.688 -45.485 11.719 1.00 18.44 232 ALA C O 1
ATOM 6619 N N . HIS C 1 233 ? -19.697 -44.550 11.294 1.00 18.35 233 HIS C N 1
ATOM 6620 C CA . HIS C 1 233 ? -19.746 -45.086 9.931 1.00 18.60 233 HIS C CA 1
ATOM 6621 C C . HIS C 1 233 ? -18.605 -44.547 9.056 1.00 19.77 233 HIS C C 1
ATOM 6622 O O . HIS C 1 233 ? -18.153 -45.247 8.157 1.00 23.27 233 HIS C O 1
ATOM 6629 N N . ASN C 1 234 ? -18.187 -43.299 9.275 1.00 17.92 234 ASN C N 1
ATOM 6630 C CA . ASN C 1 234 ? -17.083 -42.684 8.555 1.00 18.90 234 ASN C CA 1
ATOM 6631 C C . ASN C 1 234 ? -15.691 -43.109 9.058 1.00 21.61 234 ASN C C 1
ATOM 6632 O O . ASN C 1 234 ? -14.697 -42.638 8.524 1.00 22.34 234 ASN C O 1
ATOM 6637 N N . GLY C 1 235 ? -15.653 -43.992 10.036 1.00 23.51 235 GLY C N 1
ATOM 6638 C CA . GLY C 1 235 ? -14.407 -44.509 10.600 1.00 25.33 235 GLY C CA 1
ATOM 6639 C C . GLY C 1 235 ? -13.702 -43.563 11.518 1.00 25.02 235 GLY C C 1
ATOM 6640 O O . GLY C 1 235 ? -12.484 -43.748 11.709 1.00 28.31 235 GLY C O 1
ATOM 6641 N N . VAL C 1 236 ? -14.381 -42.561 12.079 1.00 22.14 236 VAL C N 1
ATOM 6642 C CA . VAL C 1 236 ? -13.679 -41.676 13.000 1.00 22.56 236 VAL C CA 1
ATOM 6643 C C . VAL C 1 236 ? -14.081 -42.110 14.410 1.00 21.19 236 VAL C C 1
ATOM 6644 O O . VAL C 1 236 ? -15.146 -42.716 14.670 1.00 21.73 236 VAL C O 1
ATOM 6648 N N . ALA C 1 237 ? -13.228 -41.694 15.335 1.00 20.21 237 ALA C N 1
ATOM 6649 C CA . ALA C 1 237 ? -13.460 -42.008 16.742 1.00 21.42 237 ALA C CA 1
ATOM 6650 C C . ALA C 1 237 ? -14.787 -41.353 17.179 1.00 20.26 237 ALA C C 1
ATOM 6651 O O . ALA C 1 237 ? -15.077 -40.231 16.772 1.00 19.95 237 ALA C O 1
ATOM 6653 N N . PRO C 1 238 ? -15.511 -42.006 18.071 1.00 20.88 238 PRO C N 1
ATOM 6654 C CA . PRO C 1 238 ? -16.769 -41.410 18.561 1.00 19.97 238 PRO C CA 1
ATOM 6655 C C . PRO C 1 238 ? -16.556 -40.144 19.379 1.00 20.50 238 PRO C C 1
ATOM 6656 O O . PRO C 1 238 ? -15.560 -40.044 20.118 1.00 19.63 238 PRO C O 1
ATOM 6660 N N . SER C 1 239 ? -17.465 -39.174 19.259 1.00 17.76 239 SER C N 1
ATOM 6661 C CA . SER C 1 239 ? -17.454 -38.014 20.148 1.00 19.12 239 SER C CA 1
ATOM 6662 C C . SER C 1 239 ? -18.866 -37.737 20.688 1.00 17.47 239 SER C C 1
ATOM 6663 O O . SER C 1 239 ? -19.759 -38.584 20.591 1.00 18.03 239 SER C O 1
ATOM 6666 N N . ARG C 1 240 ? -19.044 -36.579 21.291 1.00 17.47 240 ARG C N 1
ATOM 6667 C CA . ARG C 1 240 ? -20.274 -36.307 22.031 1.00 17.73 240 ARG C CA 1
ATOM 6668 C C . ARG C 1 240 ? -21.488 -36.256 21.100 1.00 18.09 240 ARG C C 1
ATOM 6669 O O . ARG C 1 240 ? -22.542 -36.792 21.427 1.00 18.02 240 ARG C O 1
ATOM 6677 N N . ARG C 1 241 ? -21.341 -35.617 19.951 1.00 17.20 241 ARG C N 1
ATOM 6678 C CA . ARG C 1 241 ? -22.504 -35.501 19.038 1.00 19.01 241 ARG C CA 1
ATOM 6679 C C . ARG C 1 241 ? -22.972 -36.921 18.616 1.00 18.18 241 ARG C C 1
ATOM 6680 O O . ARG C 1 241 ? -24.175 -37.146 18.446 1.00 18.84 241 ARG C O 1
ATOM 6688 N N . GLY C 1 242 ? -22.034 -37.857 18.455 1.00 17.83 242 GLY C N 1
ATOM 6689 C CA . GLY C 1 242 ? -22.360 -39.208 18.092 1.00 17.85 242 GLY C CA 1
ATOM 6690 C C . GLY C 1 242 ? -23.269 -39.892 19.110 1.00 18.55 242 GLY C C 1
ATOM 6691 O O . GLY C 1 242 ? -24.237 -40.573 18.740 1.00 17.81 242 GLY C O 1
ATOM 6692 N N . ASP C 1 243 ? -22.962 -39.718 20.401 1.00 16.85 243 ASP C N 1
ATOM 6693 C CA . ASP C 1 243 ? -23.793 -40.298 21.435 1.00 16.98 243 ASP C CA 1
ATOM 6694 C C . ASP C 1 243 ? -25.238 -39.758 21.353 1.00 17.41 243 ASP C C 1
ATOM 6695 O O . ASP C 1 243 ? -26.195 -40.501 21.539 1.00 17.15 243 ASP C O 1
ATOM 6700 N N . LEU C 1 244 ? -25.378 -38.466 21.086 1.00 17.21 244 LEU C N 1
ATOM 6701 C CA . LEU C 1 244 ? -26.690 -37.844 21.013 1.00 17.95 244 LEU C CA 1
ATOM 6702 C C . LEU C 1 244 ? -27.448 -38.306 19.764 1.00 18.11 244 LEU C C 1
ATOM 6703 O O . LEU C 1 244 ? -28.660 -38.496 19.818 1.00 18.58 244 LEU C O 1
ATOM 6708 N N . GLU C 1 245 ? -26.711 -38.528 18.672 1.00 19.06 245 GLU C N 1
ATOM 6709 C CA . GLU C 1 245 ? -27.303 -39.058 17.458 1.00 19.60 245 GLU C CA 1
ATOM 6710 C C . GLU C 1 245 ? -27.846 -40.484 17.681 1.00 19.70 245 GLU C C 1
ATOM 6711 O O . GLU C 1 245 ? -28.959 -40.815 17.268 1.00 19.01 245 GLU C O 1
ATOM 6717 N N . ILE C 1 246 ? -27.045 -41.305 18.350 1.00 17.82 246 ILE C N 1
ATOM 6718 C CA . ILE C 1 246 ? -27.424 -42.673 18.701 1.00 17.71 246 ILE C CA 1
ATOM 6719 C C . ILE C 1 246 ? -28.739 -42.659 19.497 1.00 20.25 246 ILE C C 1
ATOM 6720 O O . ILE C 1 246 ? -29.665 -43.433 19.207 1.00 19.51 246 ILE C O 1
ATOM 6725 N N . LEU C 1 247 ? -28.807 -41.803 20.504 1.00 19.80 247 LEU C N 1
ATOM 6726 C CA . LEU C 1 247 ? -30.032 -41.699 21.302 1.00 20.14 247 LEU C CA 1
ATOM 6727 C C . LEU C 1 247 ? -31.230 -41.322 20.404 1.00 21.90 247 LEU C C 1
ATOM 6728 O O . LEU C 1 247 ? -32.337 -41.847 20.587 1.00 22.57 247 LEU C O 1
ATOM 6733 N N . GLY C 1 248 ? -30.997 -40.416 19.456 1.00 21.03 248 GLY C N 1
ATOM 6734 C CA . GLY C 1 248 ? -32.005 -40.055 18.465 1.00 22.85 248 GLY C CA 1
ATOM 6735 C C . GLY C 1 248 ? -32.621 -41.250 17.734 1.00 23.46 248 GLY C C 1
ATOM 6736 O O . GLY C 1 248 ? -33.887 -41.396 17.647 1.00 24.05 248 GLY C O 1
ATOM 6737 N N . TYR C 1 249 ? -31.746 -42.119 17.237 1.00 21.37 249 TYR C N 1
ATOM 6738 C CA . TYR C 1 249 ? -32.192 -43.326 16.538 1.00 21.59 249 TYR C CA 1
ATOM 6739 C C . TYR C 1 249 ? -32.906 -44.290 17.483 1.00 24.02 249 TYR C C 1
ATOM 6740 O O . TYR C 1 249 ? -33.913 -44.897 17.113 1.00 21.20 249 TYR C O 1
ATOM 6749 N N . CYS C 1 250 ? -32.407 -44.414 18.716 1.00 21.01 250 CYS C N 1
ATOM 6750 C CA . CYS C 1 250 ? -33.109 -45.190 19.727 1.00 23.35 250 CYS C CA 1
ATOM 6751 C C . CYS C 1 250 ? -34.536 -44.672 19.963 1.00 23.76 250 CYS C C 1
ATOM 6752 O O . CYS C 1 250 ? -35.467 -45.483 20.041 1.00 25.25 250 CYS C O 1
ATOM 6755 N N . MET C 1 251 ? -34.706 -43.350 20.070 1.00 22.74 251 MET C N 1
ATOM 6756 C CA . MET C 1 251 ? -36.016 -42.771 20.372 1.00 25.23 251 MET C CA 1
ATOM 6757 C C . MET C 1 251 ? -37.024 -43.150 19.254 1.00 27.86 251 MET C C 1
ATOM 6758 O O . MET C 1 251 ? -38.158 -43.569 19.539 1.00 25.47 251 MET C O 1
ATOM 6763 N N . ILE C 1 252 ? -36.574 -43.075 18.007 1.00 25.51 252 ILE C N 1
ATOM 6764 C CA . ILE C 1 252 ? -37.425 -43.447 16.871 1.00 25.55 252 ILE C CA 1
ATOM 6765 C C . ILE C 1 252 ? -37.765 -44.938 16.882 1.00 29.84 252 ILE C C 1
ATOM 6766 O O . ILE C 1 252 ? -38.936 -45.318 16.701 1.00 27.26 252 ILE C O 1
ATOM 6771 N N . GLN C 1 253 ? -36.754 -45.775 17.068 1.00 25.80 253 GLN C N 1
ATOM 6772 C CA . GLN C 1 253 ? -36.941 -47.213 17.203 1.00 28.39 253 GLN C CA 1
ATOM 6773 C C . GLN C 1 253 ? -37.974 -47.539 18.290 1.00 31.78 253 GLN C C 1
ATOM 6774 O O . GLN C 1 253 ? -38.843 -48.399 18.081 1.00 30.91 253 GLN C O 1
ATOM 6780 N N . TRP C 1 254 ? -37.853 -46.873 19.437 1.00 28.15 254 TRP C N 1
ATOM 6781 C CA . TRP C 1 254 ? -38.714 -47.165 20.573 1.00 28.37 254 TRP C CA 1
ATOM 6782 C C . TRP C 1 254 ? -40.164 -46.723 20.296 1.00 28.76 254 TRP C C 1
ATOM 6783 O O . TRP C 1 254 ? -41.092 -47.452 20.630 1.00 31.09 254 TRP C O 1
ATOM 6794 N N . LEU C 1 255 ? -40.324 -45.537 19.711 1.00 28.62 255 LEU C N 1
ATOM 6795 C CA . LEU C 1 255 ? -41.628 -44.979 19.394 1.00 30.59 255 LEU C CA 1
ATOM 6796 C C . LEU C 1 255 ? -42.373 -45.773 18.317 1.00 33.05 255 LEU C C 1
ATOM 6797 O O . LEU C 1 255 ? -43.591 -45.925 18.413 1.00 33.05 255 LEU C O 1
ATOM 6802 N N . THR C 1 256 ? -41.652 -46.297 17.329 1.00 29.55 256 THR C N 1
ATOM 6803 C CA . THR C 1 256 ? -42.267 -46.817 16.105 1.00 30.14 256 THR C CA 1
ATOM 6804 C C . THR C 1 256 ? -42.094 -48.310 15.853 1.00 30.07 256 THR C C 1
ATOM 6805 O O . THR C 1 256 ? -42.734 -48.857 14.947 1.00 31.63 256 THR C O 1
ATOM 6809 N N . GLY C 1 257 ? -41.206 -48.965 16.597 1.00 26.63 257 GLY C N 1
ATOM 6810 C CA . GLY C 1 257 ? -40.825 -50.338 16.322 1.00 25.32 257 GLY C CA 1
ATOM 6811 C C . GLY C 1 257 ? -39.831 -50.583 15.192 1.00 26.09 257 GLY C C 1
ATOM 6812 O O . GLY C 1 257 ? -39.455 -51.739 14.945 1.00 26.74 257 GLY C O 1
ATOM 6813 N N . HIS C 1 258 ? -39.393 -49.528 14.502 1.00 29.46 258 HIS C N 1
ATOM 6814 C CA . HIS C 1 258 ? -38.601 -49.682 13.272 1.00 29.26 258 HIS C CA 1
ATOM 6815 C C . HIS C 1 258 ? -37.611 -48.533 13.057 1.00 27.17 258 HIS C C 1
ATOM 6816 O O . HIS C 1 258 ? -37.762 -47.444 13.616 1.00 26.70 258 HIS C O 1
ATOM 6823 N N . LEU C 1 259 ? -36.638 -48.790 12.194 1.00 26.72 259 LEU C N 1
ATOM 6824 C CA . LEU C 1 259 ? -35.826 -47.749 11.573 1.00 26.08 259 LEU C CA 1
ATOM 6825 C C . LEU C 1 259 ? -35.777 -47.992 10.070 1.00 24.69 259 LEU C C 1
ATOM 6826 O O . LEU C 1 259 ? -35.821 -49.152 9.652 1.00 25.08 259 LEU C O 1
ATOM 6831 N N . PRO C 1 260 ? -35.629 -46.935 9.276 1.00 24.90 260 PRO C N 1
ATOM 6832 C CA . PRO C 1 260 ? -35.743 -47.106 7.802 1.00 27.50 260 PRO C CA 1
ATOM 6833 C C . PRO C 1 260 ? -34.741 -48.058 7.159 1.00 29.02 260 PRO C C 1
ATOM 6834 O O . PRO C 1 260 ? -35.055 -48.693 6.162 1.00 28.48 260 PRO C O 1
ATOM 6838 N N . TRP C 1 261 ? -33.555 -48.175 7.753 1.00 26.50 261 TRP C N 1
ATOM 6839 C CA . TRP C 1 261 ? -32.441 -48.935 7.192 1.00 24.81 261 TRP C CA 1
ATOM 6840 C C . TRP C 1 261 ? -32.359 -50.350 7.744 1.00 24.63 261 TRP C C 1
ATOM 6841 O O . TRP C 1 261 ? -31.419 -51.082 7.422 1.00 26.77 261 TRP C O 1
ATOM 6852 N N . GLU C 1 262 ? -33.346 -50.764 8.547 1.00 27.75 262 GLU C N 1
ATOM 6853 C CA . GLU C 1 262 ? -33.301 -52.052 9.244 1.00 31.10 262 GLU C CA 1
ATOM 6854 C C . GLU C 1 262 ? -33.388 -53.288 8.333 1.00 33.25 262 GLU C C 1
ATOM 6855 O O . GLU C 1 262 ? -33.078 -54.376 8.768 1.00 33.97 262 GLU C O 1
ATOM 6861 N N . ASP C 1 263 ? -33.839 -53.101 7.102 1.00 33.18 263 ASP C N 1
ATOM 6862 C CA . ASP C 1 263 ? -33.908 -54.148 6.097 1.00 36.97 263 ASP C CA 1
ATOM 6863 C C . ASP C 1 263 ? -32.586 -54.509 5.427 1.00 36.76 263 ASP C C 1
ATOM 6864 O O . ASP C 1 263 ? -32.546 -55.521 4.752 1.00 36.10 263 ASP C O 1
ATOM 6869 N N . ASN C 1 264 ? -31.532 -53.704 5.617 1.00 31.63 264 ASN C N 1
ATOM 6870 C CA . ASN C 1 264 ? -30.274 -54.072 4.996 1.00 35.20 264 ASN C CA 1
ATOM 6871 C C . ASN C 1 264 ? -29.101 -53.697 5.882 1.00 32.72 264 ASN C C 1
ATOM 6872 O O . ASN C 1 264 ? -28.149 -53.023 5.454 1.00 28.15 264 ASN C O 1
ATOM 6877 N N . LEU C 1 265 ? -29.141 -54.249 7.088 1.00 30.13 265 LEU C N 1
ATOM 6878 C CA . LEU C 1 265 ? -28.069 -53.998 8.078 1.00 30.96 265 LEU C CA 1
ATOM 6879 C C . LEU C 1 265 ? -26.776 -54.717 7.737 1.00 31.70 265 LEU C C 1
ATOM 6880 O O . LEU C 1 265 ? -25.745 -54.393 8.309 1.00 34.86 265 LEU C O 1
ATOM 6885 N N . LYS C 1 266 ? -26.818 -55.681 6.815 1.00 31.92 266 LYS C N 1
ATOM 6886 C CA . LYS C 1 266 ? -25.615 -56.317 6.308 1.00 32.19 266 LYS C CA 1
ATOM 6887 C C . LYS C 1 266 ? -24.852 -55.483 5.286 1.00 33.43 266 LYS C C 1
ATOM 6888 O O . LYS C 1 266 ? -23.781 -55.894 4.856 1.00 35.07 266 LYS C O 1
ATOM 6890 N N . ASP C 1 267 ? -25.398 -54.333 4.877 1.00 31.76 267 ASP C N 1
ATOM 6891 C CA . ASP C 1 267 ? -24.741 -53.431 3.944 1.00 31.30 267 ASP C CA 1
ATOM 6892 C C . ASP C 1 267 ? -24.480 -52.080 4.643 1.00 28.50 267 ASP C C 1
ATOM 6893 O O . ASP C 1 267 ? -25.318 -51.163 4.601 1.00 24.41 267 ASP C O 1
ATOM 6898 N N . PRO C 1 268 ? -23.314 -51.953 5.286 1.00 27.39 268 PRO C N 1
ATOM 6899 C CA . PRO C 1 268 ? -23.047 -50.749 6.058 1.00 25.64 268 PRO C CA 1
ATOM 6900 C C . PRO C 1 268 ? -23.028 -49.477 5.224 1.00 24.59 268 PRO C C 1
ATOM 6901 O O . PRO C 1 268 ? -23.368 -48.428 5.747 1.00 21.59 268 PRO C O 1
ATOM 6905 N N . LYS C 1 269 ? -22.624 -49.553 3.954 1.00 23.72 269 LYS C N 1
ATOM 6906 C CA . LYS C 1 269 ? -22.642 -48.355 3.114 1.00 25.58 269 LYS C CA 1
ATOM 6907 C C . LYS C 1 269 ? -24.081 -47.849 2.895 1.00 22.45 269 LYS C C 1
ATOM 6908 O O . LYS C 1 269 ? -24.302 -46.654 2.865 1.00 22.27 269 LYS C O 1
ATOM 6914 N N . TYR C 1 270 ? -25.011 -48.777 2.749 1.00 23.63 270 TYR C N 1
ATOM 6915 C CA . TYR C 1 270 ? -26.437 -48.431 2.661 1.00 24.45 270 TYR C CA 1
ATOM 6916 C C . TYR C 1 270 ? -26.953 -47.769 3.940 1.00 21.93 270 TYR C C 1
ATOM 6917 O O . TYR C 1 270 ? -27.655 -46.768 3.886 1.00 20.10 270 TYR C O 1
ATOM 6926 N N . VAL C 1 271 ? -26.585 -48.344 5.083 1.00 20.99 271 VAL C N 1
ATOM 6927 C CA . VAL C 1 271 ? -27.016 -47.796 6.376 1.00 19.91 271 VAL C CA 1
ATOM 6928 C C . VAL C 1 271 ? -26.478 -46.369 6.527 1.00 17.90 271 VAL C C 1
ATOM 6929 O O . VAL C 1 271 ? -27.209 -45.452 6.892 1.00 18.65 271 VAL C O 1
ATOM 6933 N N . ARG C 1 272 ? -25.192 -46.179 6.242 1.00 18.93 272 ARG C N 1
ATOM 6934 C CA . ARG C 1 272 ? -24.578 -44.855 6.330 1.00 18.53 272 ARG C CA 1
ATOM 6935 C C . ARG C 1 272 ? -25.279 -43.880 5.380 1.00 18.98 272 ARG C C 1
ATOM 6936 O O . ARG C 1 272 ? -25.602 -42.760 5.755 1.00 18.75 272 ARG C O 1
ATOM 6944 N N . ASP C 1 273 ? -25.458 -44.281 4.139 1.00 19.23 273 ASP C N 1
ATOM 6945 C CA . ASP C 1 273 ? -26.086 -43.426 3.112 1.00 20.84 273 ASP C CA 1
ATOM 6946 C C . ASP C 1 273 ? -27.483 -42.982 3.543 1.00 19.66 273 ASP C C 1
ATOM 6947 O O . ASP C 1 273 ? -27.827 -41.808 3.401 1.00 19.72 273 ASP C O 1
ATOM 6952 N N . SER C 1 274 ? -28.254 -43.929 4.082 1.00 20.39 274 SER C N 1
ATOM 6953 C CA . SER C 1 274 ? -29.597 -43.599 4.571 1.00 21.94 274 SER C CA 1
ATOM 6954 C C . SER C 1 274 ? -29.552 -42.579 5.724 1.00 21.17 274 SER C C 1
ATOM 6955 O O . SER C 1 274 ? -30.268 -41.580 5.715 1.00 20.09 274 SER C O 1
ATOM 6958 N N . LYS C 1 275 ? -28.683 -42.809 6.707 1.00 19.29 275 LYS C N 1
ATOM 6959 C CA . LYS C 1 275 ? -28.552 -41.871 7.794 1.00 18.84 275 LYS C CA 1
ATOM 6960 C C . LYS C 1 275 ? -28.137 -40.483 7.345 1.00 19.30 275 LYS C C 1
ATOM 6961 O O . LYS C 1 275 ? -28.682 -39.491 7.826 1.00 21.23 275 LYS C O 1
ATOM 6967 N N . ILE C 1 276 ? -27.206 -40.404 6.389 1.00 18.95 276 ILE C N 1
ATOM 6968 C CA . ILE C 1 276 ? -26.753 -39.110 5.870 1.00 19.17 276 ILE C CA 1
ATOM 6969 C C . ILE C 1 276 ? -27.927 -38.398 5.199 1.00 19.70 276 ILE C C 1
ATOM 6970 O O . ILE C 1 276 ? -28.149 -37.193 5.424 1.00 21.95 276 ILE C O 1
ATOM 6975 N N . ARG C 1 277 ? -28.661 -39.138 4.374 1.00 22.08 277 ARG C N 1
ATOM 6976 C CA . ARG C 1 277 ? -29.802 -38.577 3.642 1.00 24.99 277 ARG C CA 1
ATOM 6977 C C . ARG C 1 277 ? -30.871 -38.059 4.602 1.00 23.40 277 ARG C C 1
ATOM 6978 O O . ARG C 1 277 ? -31.388 -36.952 4.420 1.00 23.89 277 ARG C O 1
ATOM 6986 N N . TYR C 1 278 ? -31.153 -38.841 5.645 1.00 23.31 278 TYR C N 1
ATOM 6987 C CA . TYR C 1 278 ? -32.138 -38.466 6.637 1.00 23.61 278 TYR C CA 1
ATOM 6988 C C . TYR C 1 278 ? -31.684 -37.405 7.625 1.00 26.40 278 TYR C C 1
ATOM 6989 O O . TYR C 1 278 ? -32.529 -36.776 8.248 1.00 26.57 278 TYR C O 1
ATOM 6998 N N . ARG C 1 279 ? -30.376 -37.203 7.775 1.00 23.25 279 ARG C N 1
ATOM 6999 C CA . ARG C 1 279 ? -29.872 -36.034 8.481 1.00 24.54 279 ARG C CA 1
ATOM 7000 C C . ARG C 1 279 ? -30.018 -34.769 7.652 1.00 23.55 279 ARG C C 1
ATOM 7001 O O . ARG C 1 279 ? -30.319 -33.708 8.181 1.00 22.93 279 ARG C O 1
ATOM 7009 N N . GLU C 1 280 ? -29.725 -34.860 6.356 1.00 22.84 280 GLU C N 1
ATOM 7010 C CA . GLU C 1 280 ? -29.866 -33.720 5.457 1.00 26.02 280 GLU C CA 1
ATOM 7011 C C . GLU C 1 280 ? -31.352 -33.285 5.370 1.00 25.96 280 GLU C C 1
ATOM 7012 O O . GLU C 1 280 ? -31.633 -32.099 5.293 1.00 28.66 280 GLU C O 1
ATOM 7018 N N . ASN C 1 281 ? -32.261 -34.248 5.457 1.00 25.09 281 ASN C N 1
ATOM 7019 C CA . ASN C 1 281 ? -33.715 -33.991 5.350 1.00 27.19 281 ASN C CA 1
ATOM 7020 C C . ASN C 1 281 ? -34.494 -34.674 6.467 1.00 24.95 281 ASN C C 1
ATOM 7021 O O . ASN C 1 281 ? -35.039 -35.774 6.309 1.00 25.70 281 ASN C O 1
ATOM 7026 N N . ILE C 1 282 ? -34.502 -34.028 7.627 1.00 25.41 282 ILE C N 1
ATOM 7027 C CA . ILE C 1 282 ? -35.108 -34.588 8.827 1.00 25.39 282 ILE C CA 1
ATOM 7028 C C . ILE C 1 282 ? -36.652 -34.700 8.679 1.00 26.58 282 ILE C C 1
ATOM 7029 O O . ILE C 1 282 ? -37.259 -35.661 9.152 1.00 28.47 282 ILE C O 1
ATOM 7034 N N . ALA C 1 283 ? -37.258 -33.756 7.985 1.00 27.34 283 ALA C N 1
ATOM 7035 C CA . ALA C 1 283 ? -38.709 -33.852 7.686 1.00 28.91 283 ALA C CA 1
ATOM 7036 C C . ALA C 1 283 ? -39.032 -35.153 6.962 1.00 27.34 283 ALA C C 1
ATOM 7037 O O . ALA C 1 283 ? -40.027 -35.820 7.301 1.00 28.68 283 ALA C O 1
ATOM 7039 N N . SER C 1 284 ? -38.175 -35.568 6.014 1.00 27.35 284 SER C N 1
ATOM 7040 C CA . SER C 1 284 ? -38.371 -36.838 5.328 1.00 29.38 284 SER C CA 1
ATOM 7041 C C . SER C 1 284 ? -38.205 -38.040 6.249 1.00 28.24 284 SER C C 1
ATOM 7042 O O . SER C 1 284 ? -38.884 -39.065 6.079 1.00 27.05 284 SER C O 1
ATOM 7045 N N . LEU C 1 285 ? -37.309 -37.930 7.235 1.00 27.15 285 LEU C N 1
ATOM 7046 C CA . LEU C 1 285 ? -37.216 -38.967 8.238 1.00 25.33 285 LEU C CA 1
ATOM 7047 C C . LEU C 1 285 ? -38.512 -39.101 9.055 1.00 24.29 285 LEU C C 1
ATOM 7048 O O . LEU C 1 285 ? -38.983 -40.203 9.308 1.00 25.24 285 LEU C O 1
ATOM 7053 N N . MET C 1 286 ? -39.040 -37.984 9.481 1.00 24.85 286 MET C N 1
ATOM 7054 C CA . MET C 1 286 ? -40.274 -37.987 10.271 1.00 27.82 286 MET C CA 1
ATOM 7055 C C . MET C 1 286 ? -41.449 -38.580 9.429 1.00 30.01 286 MET C C 1
ATOM 7056 O O . MET C 1 286 ? -42.211 -39.411 9.920 1.00 31.07 286 MET C O 1
ATOM 7061 N N . ASP C 1 287 ? -41.535 -38.202 8.151 1.00 32.07 287 ASP C N 1
ATOM 7062 C CA . ASP C 1 287 ? -42.581 -38.743 7.246 1.00 33.47 287 ASP C CA 1
ATOM 7063 C C . ASP C 1 287 ? -42.439 -40.242 7.056 1.00 35.95 287 ASP C C 1
ATOM 7064 O O . ASP C 1 287 ? -43.429 -40.979 7.018 1.00 35.33 287 ASP C O 1
ATOM 7069 N N . LYS C 1 288 ? -41.192 -40.710 6.931 1.00 29.52 288 LYS C N 1
ATOM 7070 C CA . LYS C 1 288 ? -40.944 -42.113 6.762 1.00 27.32 288 LYS C CA 1
ATOM 7071 C C . LYS C 1 288 ? -41.288 -42.937 7.984 1.00 27.20 288 LYS C C 1
ATOM 7072 O O . LYS C 1 288 ? -41.797 -44.047 7.856 1.00 27.57 288 LYS C O 1
ATOM 7078 N N . CYS C 1 289 ? -40.916 -42.455 9.170 1.00 27.41 289 CYS C N 1
ATOM 7079 C CA . CYS C 1 289 ? -41.038 -43.253 10.377 1.00 27.47 289 CYS C CA 1
ATOM 7080 C C . CYS C 1 289 ? -42.402 -43.153 11.061 1.00 26.50 289 CYS C C 1
ATOM 7081 O O . CYS C 1 289 ? -42.759 -44.057 11.809 1.00 28.15 289 CYS C O 1
ATOM 7084 N N . PHE C 1 290 ? -43.091 -42.041 10.873 1.00 27.86 290 PHE C N 1
ATOM 7085 C CA . PHE C 1 290 ? -44.341 -41.800 11.566 1.00 30.30 290 PHE C CA 1
ATOM 7086 C C . PHE C 1 290 ? -45.517 -41.647 10.585 1.00 32.01 290 PHE C C 1
ATOM 7087 O O . PHE C 1 290 ? -45.394 -41.015 9.549 1.00 29.31 290 PHE C O 1
ATOM 7095 N N . PRO C 1 291 ? -46.690 -42.193 10.976 1.00 32.89 291 PRO C N 1
ATOM 7096 C CA . PRO C 1 291 ? -47.890 -41.928 10.177 1.00 32.89 291 PRO C CA 1
ATOM 7097 C C . PRO C 1 291 ? -48.224 -40.442 10.223 1.00 31.11 291 PRO C C 1
ATOM 7098 O O . PRO C 1 291 ? -47.908 -39.732 11.184 1.00 32.52 291 PRO C O 1
ATOM 7102 N N . ALA C 1 292 ? -48.886 -39.973 9.183 1.00 29.18 292 ALA C N 1
ATOM 7103 C CA . ALA C 1 292 ? -49.375 -38.613 9.127 1.00 29.47 292 ALA C CA 1
ATOM 7104 C C . ALA C 1 292 ? -50.036 -38.172 10.435 1.00 29.59 292 ALA C C 1
ATOM 7105 O O . ALA C 1 292 ? -50.879 -38.860 11.017 1.00 28.61 292 ALA C O 1
ATOM 7107 N N . ALA C 1 293 ? -49.581 -37.034 10.911 1.00 29.02 293 ALA C N 1
ATOM 7108 C CA . ALA C 1 293 ? -50.045 -36.397 12.146 1.00 32.86 293 ALA C CA 1
ATOM 7109 C C . ALA C 1 293 ? -49.572 -37.018 13.448 1.00 34.02 293 ALA C C 1
ATOM 7110 O O . ALA C 1 293 ? -49.882 -36.542 14.536 1.00 35.15 293 ALA C O 1
ATOM 7112 N N . ASN C 1 294 ? -48.812 -38.102 13.314 1.00 31.96 294 ASN C N 1
ATOM 7113 C CA . ASN C 1 294 ? -48.170 -38.733 14.475 1.00 33.01 294 ASN C CA 1
ATOM 7114 C C . ASN C 1 294 ? -46.657 -38.331 14.722 1.00 31.62 294 ASN C C 1
ATOM 7115 O O . ASN C 1 294 ? -46.121 -38.839 15.699 1.00 34.74 294 ASN C O 1
ATOM 7120 N N . ALA C 1 295 ? -45.996 -37.458 13.943 1.00 33.52 295 ALA C N 1
ATOM 7121 C CA . ALA C 1 295 ? -44.528 -37.225 14.169 1.00 32.21 295 ALA C CA 1
ATOM 7122 C C . ALA C 1 295 ? -44.384 -36.315 15.401 1.00 32.20 295 ALA C C 1
ATOM 7123 O O . ALA C 1 295 ? -44.833 -35.179 15.319 1.00 31.49 295 ALA C O 1
ATOM 7125 N N . PRO C 1 296 ? -43.743 -36.756 16.500 1.00 34.14 296 PRO C N 1
ATOM 7126 C CA . PRO C 1 296 ? -43.586 -35.852 17.644 1.00 34.64 296 PRO C CA 1
ATOM 7127 C C . PRO C 1 296 ? -42.594 -34.765 17.232 1.00 31.65 296 PRO C C 1
ATOM 7128 O O . PRO C 1 296 ? -41.477 -35.062 16.841 1.00 31.23 296 PRO C O 1
ATOM 7132 N N . GLY C 1 297 ? -43.018 -33.524 17.360 1.00 27.93 297 GLY C N 1
ATOM 7133 C CA . GLY C 1 297 ? -42.223 -32.377 17.009 1.00 27.71 297 GLY C CA 1
ATOM 7134 C C . GLY C 1 297 ? -40.868 -32.288 17.748 1.00 29.87 297 GLY C C 1
ATOM 7135 O O . GLY C 1 297 ? -39.889 -31.783 17.199 1.00 29.68 297 GLY C O 1
ATOM 7136 N N . GLU C 1 298 ? -40.866 -32.724 18.998 1.00 31.27 298 GLU C N 1
ATOM 7137 C CA . GLU C 1 298 ? -39.655 -32.691 19.824 1.00 32.30 298 GLU C CA 1
ATOM 7138 C C . GLU C 1 298 ? -38.538 -33.608 19.270 1.00 32.01 298 GLU C C 1
ATOM 7139 O O . GLU C 1 298 ? -37.348 -33.276 19.433 1.00 29.73 298 GLU C O 1
ATOM 7145 N N . ILE C 1 299 ? -38.917 -34.700 18.607 1.00 29.93 299 ILE C N 1
ATOM 7146 C CA . ILE C 1 299 ? -37.943 -35.618 18.046 1.00 32.32 299 ILE C CA 1
ATOM 7147 C C . ILE C 1 299 ? -37.219 -34.929 16.881 1.00 31.36 299 ILE C C 1
ATOM 7148 O O . ILE C 1 299 ? -35.985 -34.939 16.790 1.00 28.49 299 ILE C O 1
ATOM 7153 N N . ALA C 1 300 ? -37.987 -34.290 15.999 1.00 30.59 300 ALA C N 1
ATOM 7154 C CA . ALA C 1 300 ? -37.400 -33.560 14.910 1.00 28.94 300 ALA C CA 1
ATOM 7155 C C . ALA C 1 300 ? -36.510 -32.403 15.409 1.00 28.34 300 ALA C C 1
ATOM 7156 O O . ALA C 1 300 ? -35.413 -32.196 14.894 1.00 25.37 300 ALA C O 1
ATOM 7158 N N . LYS C 1 301 ? -36.975 -31.657 16.406 1.00 26.03 301 LYS C N 1
ATOM 7159 C CA . LYS C 1 301 ? -36.211 -30.538 16.933 1.00 28.71 301 LYS C CA 1
ATOM 7160 C C . LYS C 1 301 ? -34.881 -31.016 17.598 1.00 25.09 301 LYS C C 1
ATOM 7161 O O . LYS C 1 301 ? -33.841 -30.393 17.438 1.00 26.96 301 LYS C O 1
ATOM 7167 N N . TYR C 1 302 ? -34.983 -32.144 18.286 1.00 24.64 302 TYR C N 1
ATOM 7168 C CA . TYR C 1 302 ? -33.819 -32.808 18.905 1.00 24.82 302 TYR C CA 1
ATOM 7169 C C . TYR C 1 302 ? -32.791 -33.128 17.804 1.00 24.96 302 TYR C C 1
ATOM 7170 O O . TYR C 1 302 ? -31.635 -32.739 17.916 1.00 23.55 302 TYR C O 1
ATOM 7179 N N . MET C 1 303 ? -33.236 -33.792 16.734 1.00 22.53 303 MET C N 1
ATOM 7180 C CA A MET C 1 303 ? -32.349 -34.158 15.634 0.50 23.73 303 MET C CA 1
ATOM 7181 C CA B MET C 1 303 ? -32.340 -34.156 15.642 0.50 23.48 303 MET C CA 1
ATOM 7182 C C . MET C 1 303 ? -31.759 -32.954 14.916 1.00 24.06 303 MET C C 1
ATOM 7183 O O . MET C 1 303 ? -30.605 -32.992 14.522 1.00 20.84 303 MET C O 1
ATOM 7192 N N . GLU C 1 304 ? -32.536 -31.880 14.754 1.00 22.91 304 GLU C N 1
ATOM 7193 C CA . GLU C 1 304 ? -32.025 -30.666 14.136 1.00 24.64 304 GLU C CA 1
ATOM 7194 C C . GLU C 1 304 ? -30.915 -30.043 15.007 1.00 22.92 304 GLU C C 1
ATOM 7195 O O . GLU C 1 304 ? -29.904 -29.497 14.479 1.00 24.67 304 GLU C O 1
ATOM 7201 N N . THR C 1 305 ? -31.108 -30.089 16.323 1.00 24.22 305 THR C N 1
ATOM 7202 C CA . THR C 1 305 ? -30.135 -29.510 17.229 1.00 26.36 305 THR C CA 1
ATOM 7203 C C . THR C 1 305 ? -28.817 -30.311 17.204 1.00 25.84 305 THR C C 1
ATOM 7204 O O . THR C 1 305 ? -27.729 -29.734 17.099 1.00 24.00 305 THR C O 1
ATOM 7208 N N . VAL C 1 306 ? -28.934 -31.637 17.207 1.00 24.94 306 VAL C N 1
ATOM 7209 C CA . VAL C 1 306 ? -27.754 -32.520 17.109 1.00 24.69 306 VAL C CA 1
ATOM 7210 C C . VAL C 1 306 ? -27.036 -32.329 15.780 1.00 24.47 306 VAL C C 1
ATOM 7211 O O . VAL C 1 306 ? -25.803 -32.287 15.728 1.00 23.55 306 VAL C O 1
ATOM 7215 N N . LYS C 1 307 ? -27.793 -32.164 14.685 1.00 22.24 307 LYS C N 1
ATOM 7216 C CA . LYS C 1 307 ? -27.220 -31.882 13.381 1.00 24.45 307 LYS C CA 1
ATOM 7217 C C . LYS C 1 307 ? -26.305 -30.669 13.359 1.00 22.43 307 LYS C C 1
ATOM 7218 O O . LYS C 1 307 ? -25.313 -30.645 12.652 1.00 24.52 307 LYS C O 1
ATOM 7224 N N A LEU C 1 308 ? -26.646 -29.660 14.149 0.50 23.58 308 LEU C N 1
ATOM 7225 N N B LEU C 1 308 ? -26.642 -29.659 14.151 0.50 22.90 308 LEU C N 1
ATOM 7226 C CA A LEU C 1 308 ? -25.870 -28.430 14.215 0.50 24.32 308 LEU C CA 1
ATOM 7227 C CA B LEU C 1 308 ? -25.870 -28.430 14.206 0.50 23.21 308 LEU C CA 1
ATOM 7228 C C A LEU C 1 308 ? -24.555 -28.569 15.004 0.50 25.70 308 LEU C C 1
ATOM 7229 C C B LEU C 1 308 ? -24.561 -28.558 15.021 0.50 24.94 308 LEU C C 1
ATOM 7230 O O A LEU C 1 308 ? -23.733 -27.655 14.972 0.50 25.45 308 LEU C O 1
ATOM 7231 O O B LEU C 1 308 ? -23.747 -27.630 15.015 0.50 24.59 308 LEU C O 1
ATOM 7238 N N . LEU C 1 309 ? -24.358 -29.672 15.718 1.00 24.09 309 LEU C N 1
ATOM 7239 C CA . LEU C 1 309 ? -23.100 -29.862 16.489 1.00 23.86 309 LEU C CA 1
ATOM 7240 C C . LEU C 1 309 ? -21.907 -30.186 15.603 1.00 23.31 309 LEU C C 1
ATOM 7241 O O . LEU C 1 309 ? -21.959 -31.070 14.758 1.00 25.01 309 LEU C O 1
ATOM 7246 N N . ASP C 1 310 ? -20.815 -29.495 15.828 1.00 23.82 310 ASP C N 1
ATOM 7247 C CA . ASP C 1 310 ? -19.530 -29.901 15.248 1.00 25.08 310 ASP C CA 1
ATOM 7248 C C . ASP C 1 310 ? -18.916 -31.068 16.047 1.00 22.10 310 ASP C C 1
ATOM 7249 O O . ASP C 1 310 ? -19.311 -31.335 17.165 1.00 22.64 310 ASP C O 1
ATOM 7254 N N . TYR C 1 311 ? -17.971 -31.748 15.436 1.00 22.07 311 TYR C N 1
ATOM 7255 C CA . TYR C 1 311 ? -17.350 -32.926 16.003 1.00 22.38 311 TYR C CA 1
ATOM 7256 C C . TYR C 1 311 ? -16.798 -32.736 17.414 1.00 22.09 311 TYR C C 1
ATOM 7257 O O . TYR C 1 311 ? -16.966 -33.599 18.261 1.00 20.28 311 TYR C O 1
ATOM 7266 N N . THR C 1 312 ? -16.156 -31.604 17.673 1.00 22.89 312 THR C N 1
ATOM 7267 C CA . THR C 1 312 ? -15.553 -31.315 18.996 1.00 23.50 312 THR C CA 1
ATOM 7268 C C . THR C 1 312 ? -16.431 -30.487 19.886 1.00 24.51 312 THR C C 1
ATOM 7269 O O . THR C 1 312 ? -16.038 -30.154 21.014 1.00 24.15 312 THR C O 1
ATOM 7273 N N . GLU C 1 313 ? -17.638 -30.135 19.429 1.00 22.65 313 GLU C N 1
ATOM 7274 C CA . GLU C 1 313 ? -18.470 -29.165 20.131 1.00 23.32 313 GLU C CA 1
ATOM 7275 C C . GLU C 1 313 ? -19.121 -29.731 21.373 1.00 22.88 313 GLU C C 1
ATOM 7276 O O . GLU C 1 313 ? -19.612 -30.867 21.371 1.00 22.94 313 GLU C O 1
ATOM 7282 N N . LYS C 1 314 ? -19.123 -28.945 22.442 1.00 22.09 314 LYS C N 1
ATOM 7283 C CA . LYS C 1 314 ? -19.847 -29.306 23.646 1.00 23.20 314 LYS C CA 1
ATOM 7284 C C . LYS C 1 314 ? -21.363 -29.088 23.444 1.00 25.16 314 LYS C C 1
ATOM 7285 O O . LYS C 1 314 ? -21.793 -27.977 23.147 1.00 25.04 314 LYS C O 1
ATOM 7291 N N . PRO C 1 315 ? -22.164 -30.145 23.614 1.00 23.12 315 PRO C N 1
ATOM 7292 C CA . PRO C 1 315 ? -23.613 -29.971 23.475 1.00 23.77 315 PRO C CA 1
ATOM 7293 C C . PRO C 1 315 ? -24.198 -29.094 24.561 1.00 25.88 315 PRO C C 1
ATOM 7294 O O . PRO C 1 315 ? -23.635 -29.033 25.676 1.00 25.16 315 PRO C O 1
ATOM 7298 N N . LEU C 1 316 ? -25.283 -28.404 24.243 1.00 25.71 316 LEU C N 1
ATOM 7299 C CA . LEU C 1 316 ? -26.056 -27.682 25.266 1.00 29.11 316 LEU C CA 1
ATOM 7300 C C . LEU C 1 316 ? -27.128 -28.623 25.771 1.00 28.85 316 LEU C C 1
ATOM 7301 O O . LEU C 1 316 ? -28.251 -28.662 25.250 1.00 30.09 316 LEU C O 1
ATOM 7306 N N . TYR C 1 317 ? -26.794 -29.397 26.783 1.00 28.03 317 TYR C N 1
ATOM 7307 C CA . TYR C 1 317 ? -27.623 -30.509 27.217 1.00 27.65 317 TYR C CA 1
ATOM 7308 C C . TYR C 1 317 ? -28.950 -30.009 27.802 1.00 30.33 317 TYR C C 1
ATOM 7309 O O . TYR C 1 317 ? -29.983 -30.688 27.649 1.00 26.31 317 TYR C O 1
ATOM 7318 N N . GLU C 1 318 ? -28.932 -28.847 28.458 1.00 30.69 318 GLU C N 1
ATOM 7319 C CA . GLU C 1 318 ? -30.187 -28.333 29.063 1.00 34.91 318 GLU C CA 1
ATOM 7320 C C . GLU C 1 318 ? -31.184 -27.951 27.957 1.00 33.08 318 GLU C C 1
ATOM 7321 O O . GLU C 1 318 ? -32.375 -28.205 28.113 1.00 33.30 318 GLU C O 1
ATOM 7327 N N . ASN C 1 319 ? -30.682 -27.384 26.859 1.00 32.56 319 ASN C N 1
ATOM 7328 C CA . ASN C 1 319 ? -31.494 -27.051 25.678 1.00 33.72 319 ASN C CA 1
ATOM 7329 C C . ASN C 1 319 ? -32.135 -28.328 25.082 1.00 34.15 319 ASN C C 1
ATOM 7330 O O . ASN C 1 319 ? -33.332 -28.342 24.737 1.00 30.29 319 ASN C O 1
ATOM 7335 N N . LEU C 1 320 ? -31.367 -29.424 24.997 1.00 30.48 320 LEU C N 1
ATOM 7336 C CA . LEU C 1 320 ? -31.920 -30.693 24.534 1.00 29.56 320 LEU C CA 1
ATOM 7337 C C . LEU C 1 320 ? -32.979 -31.221 25.483 1.00 28.41 320 LEU C C 1
ATOM 7338 O O . LEU C 1 320 ? -34.013 -31.732 25.049 1.00 29.95 320 LEU C O 1
ATOM 7343 N N . ARG C 1 321 ? -32.726 -31.112 26.777 1.00 25.19 321 ARG C N 1
ATOM 7344 C CA . ARG C 1 321 ? -33.741 -31.590 27.732 1.00 27.80 321 ARG C CA 1
ATOM 7345 C C . ARG C 1 321 ? -35.028 -30.689 27.609 1.00 28.45 321 ARG C C 1
ATOM 7346 O O . ARG C 1 321 ? -36.169 -31.156 27.669 1.00 28.45 321 ARG C O 1
ATOM 7354 N N . ASP C 1 322 ? -34.835 -29.382 27.461 1.00 29.29 322 ASP C N 1
ATOM 7355 C CA . ASP C 1 322 ? -35.980 -28.466 27.306 1.00 32.80 322 ASP C CA 1
ATOM 7356 C C . ASP C 1 322 ? -36.823 -28.828 26.055 1.00 36.75 322 ASP C C 1
ATOM 7357 O O . ASP C 1 322 ? -38.065 -28.799 26.092 1.00 34.29 322 ASP C O 1
ATOM 7362 N N . ILE C 1 323 ? -36.138 -29.196 24.973 1.00 34.19 323 ILE C N 1
ATOM 7363 C CA . ILE C 1 323 ? -36.831 -29.691 23.772 1.00 34.41 323 ILE C CA 1
ATOM 7364 C C . ILE C 1 323 ? -37.721 -30.887 24.107 1.00 32.68 323 ILE C C 1
ATOM 7365 O O . ILE C 1 323 ? -38.905 -30.922 23.710 1.00 34.08 323 ILE C O 1
ATOM 7370 N N . LEU C 1 324 ? -37.195 -31.857 24.864 1.00 30.71 324 LEU C N 1
ATOM 7371 C CA . LEU C 1 324 ? -37.968 -33.023 25.201 1.00 32.32 324 LEU C CA 1
ATOM 7372 C C . LEU C 1 324 ? -39.100 -32.686 26.198 1.00 36.10 324 LEU C C 1
ATOM 7373 O O . LEU C 1 324 ? -40.172 -33.292 26.158 1.00 35.96 324 LEU C O 1
ATOM 7378 N N . LEU C 1 325 ? -38.834 -31.753 27.106 1.00 36.21 325 LEU C N 1
ATOM 7379 C CA . LEU C 1 325 ? -39.852 -31.284 28.061 1.00 43.42 325 LEU C CA 1
ATOM 7380 C C . LEU C 1 325 ? -41.065 -30.632 27.332 1.00 43.96 325 LEU C C 1
ATOM 7381 O O . LEU C 1 325 ? -42.184 -30.771 27.810 1.00 43.86 325 LEU C O 1
ATOM 7386 N N . GLN C 1 326 ? -40.827 -29.935 26.213 1.00 43.22 326 GLN C N 1
ATOM 7387 C CA . GLN C 1 326 ? -41.923 -29.418 25.372 1.00 44.16 326 GLN C CA 1
ATOM 7388 C C . GLN C 1 326 ? -42.827 -30.574 24.854 1.00 44.29 326 GLN C C 1
ATOM 7389 O O . GLN C 1 326 ? -44.054 -30.422 24.749 1.00 43.20 326 GLN C O 1
ATOM 7395 N N . GLY C 1 327 ? -42.223 -31.714 24.571 1.00 38.45 327 GLY C N 1
ATOM 7396 C CA . GLY C 1 327 ? -42.974 -32.920 24.299 1.00 36.78 327 GLY C CA 1
ATOM 7397 C C . GLY C 1 327 ? -43.888 -33.432 25.385 1.00 45.34 327 GLY C C 1
ATOM 7398 O O . GLY C 1 327 ? -45.037 -33.864 25.140 1.00 41.97 327 GLY C O 1
ATOM 7399 N N . LEU C 1 328 ? -43.379 -33.414 26.599 1.00 42.74 328 LEU C N 1
ATOM 7400 C CA . LEU C 1 328 ? -44.194 -33.812 27.746 1.00 44.22 328 LEU C CA 1
ATOM 7401 C C . LEU C 1 328 ? -45.375 -32.840 27.954 1.00 46.07 328 LEU C C 1
ATOM 7402 O O . LEU C 1 328 ? -46.496 -33.283 28.185 1.00 44.08 328 LEU C O 1
ATOM 7407 N N . LYS C 1 329 ? -45.101 -31.536 27.830 1.00 48.57 329 LYS C N 1
ATOM 7408 C CA . LYS C 1 329 ? -46.137 -30.490 27.880 1.00 50.95 329 LYS C CA 1
ATOM 7409 C C . LYS C 1 329 ? -47.208 -30.731 26.817 1.00 56.95 329 LYS C C 1
ATOM 7410 O O . LYS C 1 329 ? -48.405 -30.682 27.113 1.00 56.24 329 LYS C O 1
ATOM 7416 N N . ALA C 1 330 ? -46.772 -31.027 25.589 1.00 53.91 330 ALA C N 1
ATOM 7417 C CA . ALA C 1 330 ? -47.687 -31.275 24.478 1.00 50.11 330 ALA C CA 1
ATOM 7418 C C . ALA C 1 330 ? -48.623 -32.459 24.698 1.00 49.05 330 ALA C C 1
ATOM 7419 O O . ALA C 1 330 ? -49.741 -32.432 24.202 1.00 52.18 330 ALA C O 1
ATOM 7421 N N . ILE C 1 331 ? -48.191 -33.491 25.425 1.00 48.31 331 ILE C N 1
ATOM 7422 C CA . ILE C 1 331 ? -49.080 -34.614 25.759 1.00 45.32 331 ILE C CA 1
ATOM 7423 C C . ILE C 1 331 ? -49.806 -34.447 27.114 1.00 47.57 331 ILE C C 1
ATOM 7424 O O . ILE C 1 331 ? -50.394 -35.397 27.624 1.00 46.55 331 ILE C O 1
ATOM 7429 N N . GLY C 1 332 ? -49.756 -33.250 27.695 1.00 48.23 332 GLY C N 1
ATOM 7430 C CA . GLY C 1 332 ? -50.457 -32.967 28.936 1.00 50.72 332 GLY C CA 1
ATOM 7431 C C . GLY C 1 332 ? -49.805 -33.569 30.162 1.00 53.78 332 GLY C C 1
ATOM 7432 O O . GLY C 1 332 ? -50.497 -33.908 31.133 1.00 49.48 332 GLY C O 1
ATOM 7433 N N . SER C 1 333 ? -48.479 -33.710 30.139 1.00 50.96 333 SER C N 1
ATOM 7434 C CA . SER C 1 333 ? -47.767 -34.308 31.265 1.00 45.21 333 SER C CA 1
ATOM 7435 C C . SER C 1 333 ? -46.674 -33.378 31.714 1.00 42.56 333 SER C C 1
ATOM 7436 O O . SER C 1 333 ? -46.632 -32.197 31.340 1.00 39.00 333 SER C O 1
ATOM 7439 N N . LYS C 1 334 ? -45.787 -33.915 32.546 1.00 44.19 334 LYS C N 1
ATOM 7440 C CA . LYS C 1 334 ? -44.637 -33.165 33.032 1.00 45.35 334 LYS C CA 1
ATOM 7441 C C . LYS C 1 334 ? -43.537 -34.170 33.351 1.00 39.91 334 LYS C C 1
ATOM 7442 O O . LYS C 1 334 ? -43.788 -35.376 33.418 1.00 39.21 334 LYS C O 1
ATOM 7446 N N . ASP C 1 335 ? -42.343 -33.666 33.606 1.00 40.12 335 ASP C N 1
ATOM 7447 C CA . ASP C 1 335 ? -41.261 -34.538 34.080 1.00 41.15 335 ASP C CA 1
ATOM 7448 C C . ASP C 1 335 ? -41.464 -34.842 35.556 1.00 42.50 335 ASP C C 1
ATOM 7449 O O . ASP C 1 335 ? -40.974 -34.116 36.424 1.00 43.39 335 ASP C O 1
ATOM 7454 N N . ASP C 1 336 ? -42.155 -35.947 35.803 1.00 44.99 336 ASP C N 1
ATOM 7455 C CA . ASP C 1 336 ? -42.410 -36.451 37.140 1.00 48.44 336 ASP C CA 1
ATOM 7456 C C . ASP C 1 336 ? -41.602 -37.720 37.405 1.00 46.60 336 ASP C C 1
ATOM 7457 O O . ASP C 1 336 ? -41.886 -38.455 38.339 1.00 45.41 336 ASP C O 1
ATOM 7462 N N . GLY C 1 337 ? -40.608 -38.007 36.559 1.00 46.83 337 GLY C N 1
ATOM 7463 C CA . GLY C 1 337 ? -39.763 -39.185 36.740 1.00 43.38 337 GLY C CA 1
ATOM 7464 C C . GLY C 1 337 ? -40.404 -40.527 36.505 1.00 41.55 337 GLY C C 1
ATOM 7465 O O . GLY C 1 337 ? -39.768 -41.553 36.764 1.00 42.96 337 GLY C O 1
ATOM 7466 N N . LYS C 1 338 ? -41.643 -40.554 36.010 1.00 41.76 338 LYS C N 1
ATOM 7467 C CA . LYS C 1 338 ? -42.379 -41.815 35.854 1.00 41.96 338 LYS C CA 1
ATOM 7468 C C . LYS C 1 338 ? -42.123 -42.393 34.475 1.00 39.32 338 LYS C C 1
ATOM 7469 O O . LYS C 1 338 ? -42.477 -41.783 33.493 1.00 37.35 338 LYS C O 1
ATOM 7475 N N . LEU C 1 339 ? -41.542 -43.579 34.403 1.00 39.24 339 LEU C N 1
ATOM 7476 C CA . LEU C 1 339 ? -41.212 -44.198 33.117 1.00 42.33 339 LEU C CA 1
ATOM 7477 C C . LEU C 1 339 ? -42.413 -44.864 32.479 1.00 45.00 339 LEU C C 1
ATOM 7478 O O . LEU C 1 339 ? -42.373 -45.140 31.280 1.00 39.98 339 LEU C O 1
ATOM 7483 N N . ASP C 1 340 ? -43.455 -45.166 33.272 1.00 44.90 340 ASP C N 1
ATOM 7484 C CA . ASP C 1 340 ? -44.668 -45.854 32.806 1.00 46.10 340 ASP C CA 1
ATOM 7485 C C . ASP C 1 340 ? -44.364 -47.157 32.099 1.00 46.61 340 ASP C C 1
ATOM 7486 O O . ASP C 1 340 ? -44.904 -47.444 31.041 1.00 47.38 340 ASP C O 1
ATOM 7491 N N . LEU C 1 341 ? -43.482 -47.965 32.696 1.00 48.95 341 LEU C N 1
ATOM 7492 C CA . LEU C 1 341 ? -43.199 -49.298 32.196 1.00 52.01 341 LEU C CA 1
ATOM 7493 C C . LEU C 1 341 ? -44.121 -50.220 33.010 1.00 56.89 341 LEU C C 1
ATOM 7494 O O . LEU C 1 341 ? -44.236 -51.427 32.776 1.00 67.57 341 LEU C O 1
ATOM 7499 N N . GLN D 1 22 ? -37.812 13.979 -3.403 1.00 111.78 22 GLN D N 1
ATOM 7500 C CA . GLN D 1 22 ? -39.172 13.428 -3.132 1.00 111.77 22 GLN D CA 1
ATOM 7501 C C . GLN D 1 22 ? -39.698 13.813 -1.763 1.00 113.16 22 GLN D C 1
ATOM 7502 O O . GLN D 1 22 ? -40.889 13.912 -1.590 1.00 131.58 22 GLN D O 1
ATOM 7504 N N . PHE D 1 23 ? -38.808 14.005 -0.794 1.00 103.48 23 PHE D N 1
ATOM 7505 C CA . PHE D 1 23 ? -39.179 14.453 0.558 1.00 93.63 23 PHE D CA 1
ATOM 7506 C C . PHE D 1 23 ? -38.340 15.665 0.976 1.00 91.74 23 PHE D C 1
ATOM 7507 O O . PHE D 1 23 ? -37.213 15.872 0.485 1.00 91.35 23 PHE D O 1
ATOM 7509 N N . ALA D 1 24 ? -38.909 16.465 1.865 1.00 84.34 24 ALA D N 1
ATOM 7510 C CA . ALA D 1 24 ? -38.238 17.642 2.388 1.00 76.57 24 ALA D CA 1
ATOM 7511 C C . ALA D 1 24 ? -37.542 17.224 3.665 1.00 72.51 24 ALA D C 1
ATOM 7512 O O . ALA D 1 24 ? -38.135 16.541 4.490 1.00 76.00 24 ALA D O 1
ATOM 7514 N N . VAL D 1 25 ? -36.292 17.637 3.841 1.00 69.84 25 VAL D N 1
ATOM 7515 C CA . VAL D 1 25 ? -35.585 17.488 5.128 1.00 63.52 25 VAL D CA 1
ATOM 7516 C C . VAL D 1 25 ? -36.450 18.034 6.283 1.00 62.05 25 VAL D C 1
ATOM 7517 O O . VAL D 1 25 ? -37.058 19.078 6.161 1.00 62.97 25 VAL D O 1
ATOM 7519 N N . GLY D 1 26 ? -36.530 17.277 7.370 1.00 62.51 26 GLY D N 1
ATOM 7520 C CA . GLY D 1 26 ? -37.442 17.520 8.481 1.00 61.02 26 GLY D CA 1
ATOM 7521 C C . GLY D 1 26 ? -38.874 16.994 8.357 1.00 59.41 26 GLY D C 1
ATOM 7522 O O . GLY D 1 26 ? -39.613 17.043 9.329 1.00 62.84 26 GLY D O 1
ATOM 7523 N N . GLU D 1 27 ? -39.284 16.507 7.194 1.00 59.20 27 GLU D N 1
ATOM 7524 C CA . GLU D 1 27 ? -40.671 16.035 7.017 1.00 60.72 27 GLU D CA 1
ATOM 7525 C C . GLU D 1 27 ? -40.959 14.779 7.841 1.00 61.09 27 GLU D C 1
ATOM 7526 O O . GLU D 1 27 ? -40.041 14.032 8.137 1.00 59.79 27 GLU D O 1
ATOM 7532 N N . ILE D 1 28 ? -42.204 14.612 8.271 1.00 59.47 28 ILE D N 1
ATOM 7533 C CA . ILE D 1 28 ? -42.586 13.529 9.177 1.00 60.20 28 ILE D CA 1
ATOM 7534 C C . ILE D 1 28 ? -43.391 12.531 8.384 1.00 59.62 28 ILE D C 1
ATOM 7535 O O . ILE D 1 28 ? -44.369 12.913 7.738 1.00 56.75 28 ILE D O 1
ATOM 7540 N N . ILE D 1 29 ? -42.974 11.268 8.413 1.00 54.71 29 ILE D N 1
ATOM 7541 C CA . ILE D 1 29 ? -43.760 10.199 7.778 1.00 50.46 29 ILE D CA 1
ATOM 7542 C C . ILE D 1 29 ? -44.180 9.176 8.833 1.00 45.78 29 ILE D C 1
ATOM 7543 O O . ILE D 1 29 ? -43.469 8.993 9.829 1.00 47.20 29 ILE D O 1
ATOM 7548 N N . THR D 1 30 ? -45.323 8.519 8.616 1.00 43.67 30 THR D N 1
ATOM 7549 C CA . THR D 1 30 ? -45.913 7.619 9.584 1.00 45.73 30 THR D CA 1
ATOM 7550 C C . THR D 1 30 ? -46.057 6.220 8.962 1.00 41.91 30 THR D C 1
ATOM 7551 O O . THR D 1 30 ? -46.559 6.082 7.840 1.00 37.50 30 THR D O 1
ATOM 7555 N N . ASP D 1 31 ? -45.584 5.203 9.671 1.00 42.55 31 ASP D N 1
ATOM 7556 C CA . ASP D 1 31 ? -45.558 3.854 9.137 1.00 41.03 31 ASP D CA 1
ATOM 7557 C C . ASP D 1 31 ? -46.856 3.096 9.494 1.00 41.29 31 ASP D C 1
ATOM 7558 O O . ASP D 1 31 ? -47.759 3.605 10.130 1.00 38.81 31 ASP D O 1
ATOM 7563 N N . MET D 1 32 ? -46.931 1.838 9.048 1.00 39.03 32 MET D N 1
ATOM 7564 C CA . MET D 1 32 ? -48.063 0.975 9.300 1.00 39.14 32 MET D CA 1
ATOM 7565 C C . MET D 1 32 ? -48.345 0.677 10.768 1.00 39.79 32 MET D C 1
ATOM 7566 O O . MET D 1 32 ? -49.449 0.319 11.098 1.00 37.43 32 MET D O 1
ATOM 7571 N N . ALA D 1 33 ? -47.358 0.794 11.631 1.00 38.56 33 ALA D N 1
ATOM 7572 C CA . ALA D 1 33 ? -47.541 0.657 13.091 1.00 41.18 33 ALA D CA 1
ATOM 7573 C C . ALA D 1 33 ? -47.872 1.986 13.770 1.00 39.40 33 ALA D C 1
ATOM 7574 O O . ALA D 1 33 ? -47.860 2.059 14.994 1.00 39.20 33 ALA D O 1
ATOM 7576 N N . ALA D 1 34 ? -48.140 3.017 12.977 1.00 40.82 34 ALA D N 1
ATOM 7577 C CA . ALA D 1 34 ? -48.363 4.411 13.426 1.00 47.92 34 ALA D CA 1
ATOM 7578 C C . ALA D 1 34 ? -47.154 5.066 14.114 1.00 48.71 34 ALA D C 1
ATOM 7579 O O . ALA D 1 34 ? -47.312 6.064 14.816 1.00 42.77 34 ALA D O 1
ATOM 7581 N N . ALA D 1 35 ? -45.954 4.527 13.890 1.00 51.59 35 ALA D N 1
ATOM 7582 C CA . ALA D 1 35 ? -44.732 5.137 14.407 1.00 48.23 35 ALA D CA 1
ATOM 7583 C C . ALA D 1 35 ? -44.352 6.278 13.470 1.00 47.37 35 ALA D C 1
ATOM 7584 O O . ALA D 1 35 ? -44.424 6.156 12.244 1.00 42.04 35 ALA D O 1
ATOM 7586 N N . ALA D 1 36 ? -43.933 7.397 14.060 1.00 45.53 36 ALA D N 1
ATOM 7587 C CA . ALA D 1 36 ? -43.507 8.573 13.312 1.00 45.72 36 ALA D CA 1
ATOM 7588 C C . ALA D 1 36 ? -41.985 8.568 13.092 1.00 44.88 36 ALA D C 1
ATOM 7589 O O . ALA D 1 36 ? -41.200 8.207 13.991 1.00 45.51 36 ALA D O 1
ATOM 7591 N N . TRP D 1 37 ? -41.598 8.958 11.875 1.00 46.11 37 TRP D N 1
ATOM 7592 C CA . TRP D 1 37 ? -40.195 9.057 11.505 1.00 48.09 37 TRP D CA 1
ATOM 7593 C C . TRP D 1 37 ? -39.992 10.423 10.862 1.00 49.65 37 TRP D C 1
ATOM 7594 O O . TRP D 1 37 ? -40.924 10.969 10.217 1.00 46.84 37 TRP D O 1
ATOM 7605 N N . LYS D 1 38 ? -38.771 10.953 11.063 1.00 50.82 38 LYS D N 1
ATOM 7606 C CA . LYS D 1 38 ? -38.384 12.215 10.446 1.00 53.06 38 LYS D CA 1
ATOM 7607 C C . LYS D 1 38 ? -37.292 11.959 9.412 1.00 54.49 38 LYS D C 1
ATOM 7608 O O . LYS D 1 38 ? -36.379 11.137 9.619 1.00 57.04 38 LYS D O 1
ATOM 7610 N N . VAL D 1 39 ? -37.413 12.659 8.288 1.00 52.68 39 VAL D N 1
ATOM 7611 C CA . VAL D 1 39 ? -36.497 12.532 7.169 1.00 52.08 39 VAL D CA 1
ATOM 7612 C C . VAL D 1 39 ? -35.371 13.565 7.286 1.00 55.28 39 VAL D C 1
ATOM 7613 O O . VAL D 1 39 ? -35.611 14.716 7.645 1.00 58.26 39 VAL D O 1
ATOM 7617 N N . GLY D 1 40 ? -34.151 13.130 6.986 1.00 55.82 40 GLY D N 1
ATOM 7618 C CA . GLY D 1 40 ? -32.968 13.996 6.917 1.00 54.72 40 GLY D CA 1
ATOM 7619 C C . GLY D 1 40 ? -32.522 14.177 5.468 1.00 53.53 40 GLY D C 1
ATOM 7620 O O . GLY D 1 40 ? -33.349 14.123 4.535 1.00 52.23 40 GLY D O 1
ATOM 7621 N N . LEU D 1 41 ? -31.216 14.377 5.266 1.00 51.20 41 LEU D N 1
ATOM 7622 C CA . LEU D 1 41 ? -30.685 14.657 3.934 1.00 51.45 41 LEU D CA 1
ATOM 7623 C C . LEU D 1 41 ? -30.533 13.364 3.102 1.00 54.67 41 LEU D C 1
ATOM 7624 O O . LEU D 1 41 ? -30.393 12.279 3.680 1.00 51.31 41 LEU D O 1
ATOM 7626 N N . PRO D 1 42 ? -30.511 13.489 1.764 1.00 56.40 42 PRO D N 1
ATOM 7627 C CA . PRO D 1 42 ? -30.165 12.338 0.926 1.00 61.46 42 PRO D CA 1
ATOM 7628 C C . PRO D 1 42 ? -28.756 11.797 1.203 1.00 65.27 42 PRO D C 1
ATOM 7629 O O . PRO D 1 42 ? -27.920 12.511 1.748 1.00 66.11 42 PRO D O 1
ATOM 7633 N N . ILE D 1 43 ? -28.509 10.550 0.817 1.00 66.20 43 ILE D N 1
ATOM 7634 C CA . ILE D 1 43 ? -27.134 10.025 0.739 1.00 68.11 43 ILE D CA 1
ATOM 7635 C C . ILE D 1 43 ? -26.819 9.452 -0.657 1.00 73.23 43 ILE D C 1
ATOM 7636 O O . ILE D 1 43 ? -27.690 8.855 -1.289 1.00 65.19 43 ILE D O 1
ATOM 7638 N N . GLY D 1 44 ? -25.585 9.673 -1.135 1.00 74.22 44 GLY D N 1
ATOM 7639 C CA . GLY D 1 44 ? -25.072 9.122 -2.413 1.00 71.92 44 GLY D CA 1
ATOM 7640 C C . GLY D 1 44 ? -25.978 9.187 -3.639 1.00 76.23 44 GLY D C 1
ATOM 7641 O O . GLY D 1 44 ? -25.857 8.372 -4.570 1.00 75.10 44 GLY D O 1
ATOM 7642 N N . GLY D 1 47 ? -27.373 5.769 -5.596 1.00 78.66 47 GLY D N 1
ATOM 7643 C CA . GLY D 1 47 ? -27.097 4.415 -6.070 1.00 81.37 47 GLY D CA 1
ATOM 7644 C C . GLY D 1 47 ? -28.267 3.443 -5.997 1.00 82.64 47 GLY D C 1
ATOM 7645 O O . GLY D 1 47 ? -28.404 2.576 -6.849 1.00 88.27 47 GLY D O 1
ATOM 7646 N N . PHE D 1 48 ? -29.105 3.578 -4.969 1.00 77.94 48 PHE D N 1
ATOM 7647 C CA . PHE D 1 48 ? -30.243 2.681 -4.734 1.00 71.84 48 PHE D CA 1
ATOM 7648 C C . PHE D 1 48 ? -31.624 3.353 -4.894 1.00 68.85 48 PHE D C 1
ATOM 7649 O O . PHE D 1 48 ? -32.580 3.022 -4.168 1.00 59.44 48 PHE D O 1
ATOM 7657 N N . GLY D 1 49 ? -31.716 4.335 -5.798 1.00 72.16 49 GLY D N 1
ATOM 7658 C CA . GLY D 1 49 ? -32.901 5.187 -5.926 1.00 68.90 49 GLY D CA 1
ATOM 7659 C C . GLY D 1 49 ? -32.896 6.341 -4.927 1.00 70.89 49 GLY D C 1
ATOM 7660 O O . GLY D 1 49 ? -31.831 6.757 -4.427 1.00 69.28 49 GLY D O 1
ATOM 7661 N N . CYS D 1 50 ? -34.099 6.815 -4.583 1.00 66.97 50 CYS D N 1
ATOM 7662 C CA . CYS D 1 50 ? -34.301 7.843 -3.581 1.00 59.74 50 CYS D CA 1
ATOM 7663 C C . CYS D 1 50 ? -34.119 7.258 -2.176 1.00 53.38 50 CYS D C 1
ATOM 7664 O O . CYS D 1 50 ? -34.956 6.485 -1.716 1.00 50.44 50 CYS D O 1
ATOM 7667 N N . ILE D 1 51 ? -33.027 7.639 -1.527 1.00 44.13 51 ILE D N 1
ATOM 7668 C CA . ILE D 1 51 ? -32.725 7.232 -0.173 1.00 48.49 51 ILE D CA 1
ATOM 7669 C C . ILE D 1 51 ? -32.289 8.428 0.641 1.00 49.03 51 ILE D C 1
ATOM 7670 O O . ILE D 1 51 ? -31.479 9.232 0.184 1.00 52.93 51 ILE D O 1
ATOM 7675 N N . TYR D 1 52 ? -32.834 8.539 1.853 1.00 46.05 52 TYR D N 1
ATOM 7676 C CA . TYR D 1 52 ? -32.558 9.637 2.776 1.00 46.75 52 TYR D CA 1
ATOM 7677 C C . TYR D 1 52 ? -32.185 9.083 4.132 1.00 44.89 52 TYR D C 1
ATOM 7678 O O . TYR D 1 52 ? -32.689 8.036 4.512 1.00 46.17 52 TYR D O 1
ATOM 7687 N N . LEU D 1 53 ? -31.356 9.802 4.878 1.00 43.90 53 LEU D N 1
ATOM 7688 C CA . LEU D 1 53 ? -31.153 9.511 6.291 1.00 43.95 53 LEU D CA 1
ATOM 7689 C C . LEU D 1 53 ? -32.490 9.704 7.029 1.00 43.77 53 LEU D C 1
ATOM 7690 O O . LEU D 1 53 ? -33.344 10.492 6.595 1.00 44.25 53 LEU D O 1
ATOM 7695 N N . ALA D 1 54 ? -32.665 8.985 8.125 1.00 40.53 54 ALA D N 1
ATOM 7696 C CA . ALA D 1 54 ? -33.923 9.014 8.863 1.00 42.10 54 ALA D CA 1
ATOM 7697 C C . ALA D 1 54 ? -33.725 8.608 10.301 1.00 42.58 54 ALA D C 1
ATOM 7698 O O . ALA D 1 54 ? -32.726 7.927 10.640 1.00 42.98 54 ALA D O 1
ATOM 7700 N N . ASP D 1 55 ? -34.644 9.059 11.152 1.00 44.15 55 ASP D N 1
ATOM 7701 C CA . ASP D 1 55 ? -34.617 8.723 12.555 1.00 47.41 55 ASP D CA 1
ATOM 7702 C C . ASP D 1 55 ? -36.023 8.833 13.105 1.00 46.58 55 ASP D C 1
ATOM 7703 O O . ASP D 1 55 ? -36.953 9.283 12.432 1.00 42.52 55 ASP D O 1
ATOM 7708 N N . MET D 1 56 ? -36.194 8.364 14.338 1.00 51.27 56 MET D N 1
ATOM 7709 C CA . MET D 1 56 ? -37.476 8.475 15.027 1.00 62.80 56 MET D CA 1
ATOM 7710 C C . MET D 1 56 ? -37.816 9.955 15.151 1.00 62.39 56 MET D C 1
ATOM 7711 O O . MET D 1 56 ? -36.916 10.800 15.233 1.00 59.74 56 MET D O 1
ATOM 7716 N N . ASN D 1 57 ? -39.105 10.275 15.115 1.00 64.50 57 ASN D N 1
ATOM 7717 C CA . ASN D 1 57 ? -39.530 11.655 15.303 1.00 68.58 57 ASN D CA 1
ATOM 7718 C C . ASN D 1 57 ? -39.133 12.141 16.699 1.00 63.92 57 ASN D C 1
ATOM 7719 O O . ASN D 1 57 ? -39.323 11.438 17.690 1.00 62.72 57 ASN D O 1
ATOM 7724 N N . SER D 1 58 ? -38.511 13.316 16.749 1.00 64.27 58 SER D N 1
ATOM 7725 C CA . SER D 1 58 ? -38.110 13.972 18.003 1.00 68.23 58 SER D CA 1
ATOM 7726 C C . SER D 1 58 ? -38.000 15.467 17.778 1.00 72.72 58 SER D C 1
ATOM 7727 O O . SER D 1 58 ? -38.177 15.941 16.647 1.00 69.15 58 SER D O 1
ATOM 7730 N N . SER D 1 59 ? -37.683 16.207 18.835 1.00 78.96 59 SER D N 1
ATOM 7731 C CA . SER D 1 59 ? -37.371 17.639 18.706 1.00 81.33 59 SER D CA 1
ATOM 7732 C C . SER D 1 59 ? -36.062 17.899 17.925 1.00 83.40 59 SER D C 1
ATOM 7733 O O . SER D 1 59 ? -35.946 18.922 17.238 1.00 82.43 59 SER D O 1
ATOM 7735 N N . GLU D 1 60 ? -35.099 16.975 18.013 1.00 80.69 60 GLU D N 1
ATOM 7736 C CA . GLU D 1 60 ? -33.829 17.094 17.282 1.00 77.58 60 GLU D CA 1
ATOM 7737 C C . GLU D 1 60 ? -34.018 16.904 15.765 1.00 74.85 60 GLU D C 1
ATOM 7738 O O . GLU D 1 60 ? -34.931 16.209 15.330 1.00 73.87 60 GLU D O 1
ATOM 7740 N N . SER D 1 61 ? -33.170 17.544 14.958 1.00 69.14 61 SER D N 1
ATOM 7741 C CA . SER D 1 61 ? -33.128 17.284 13.512 1.00 69.38 61 SER D CA 1
ATOM 7742 C C . SER D 1 61 ? -32.423 15.947 13.263 1.00 67.64 61 SER D C 1
ATOM 7743 O O . SER D 1 61 ? -31.655 15.474 14.109 1.00 64.66 61 SER D O 1
ATOM 7746 N N . VAL D 1 62 ? -32.645 15.369 12.093 1.00 65.49 62 VAL D N 1
ATOM 7747 C CA . VAL D 1 62 ? -31.967 14.134 11.715 1.00 66.69 62 VAL D CA 1
ATOM 7748 C C . VAL D 1 62 ? -30.532 14.471 11.308 1.00 65.14 62 VAL D C 1
ATOM 7749 O O . VAL D 1 62 ? -30.316 15.226 10.363 1.00 67.47 62 VAL D O 1
ATOM 7753 N N . GLY D 1 63 ? -29.564 13.898 12.019 1.00 62.83 63 GLY D N 1
ATOM 7754 C CA . GLY D 1 63 ? -28.162 14.219 11.817 1.00 66.49 63 GLY D CA 1
ATOM 7755 C C . GLY D 1 63 ? -27.452 13.341 10.798 1.00 68.75 63 GLY D C 1
ATOM 7756 O O . GLY D 1 63 ? -28.022 12.391 10.256 1.00 67.93 63 GLY D O 1
ATOM 7757 N N . SER D 1 64 ? -26.183 13.666 10.564 1.00 66.03 64 SER D N 1
ATOM 7758 C CA . SER D 1 64 ? -25.301 12.908 9.663 1.00 59.76 64 SER D CA 1
ATOM 7759 C C . SER D 1 64 ? -24.988 11.498 10.179 1.00 55.88 64 SER D C 1
ATOM 7760 O O . SER D 1 64 ? -24.569 10.654 9.403 1.00 53.10 64 SER D O 1
ATOM 7763 N N . ASP D 1 65 ? -25.152 11.265 11.484 1.00 51.74 65 ASP D N 1
ATOM 7764 C CA . ASP D 1 65 ? -24.948 9.937 12.104 1.00 52.26 65 ASP D CA 1
ATOM 7765 C C . ASP D 1 65 ? -26.285 9.181 12.364 1.00 46.65 65 ASP D C 1
ATOM 7766 O O . ASP D 1 65 ? -26.365 8.338 13.270 1.00 42.74 65 ASP D O 1
ATOM 7771 N N . ALA D 1 66 ? -27.306 9.452 11.547 1.00 42.19 66 ALA D N 1
ATOM 7772 C CA . ALA D 1 66 ? -28.634 8.840 11.708 1.00 45.99 66 ALA D CA 1
ATOM 7773 C C . ALA D 1 66 ? -28.535 7.308 11.626 1.00 46.72 66 ALA D C 1
ATOM 7774 O O . ALA D 1 66 ? -27.817 6.790 10.770 1.00 42.99 66 ALA D O 1
ATOM 7776 N N . PRO D 1 67 ? -29.269 6.593 12.500 1.00 44.91 67 PRO D N 1
ATOM 7777 C CA . PRO D 1 67 ? -29.182 5.131 12.500 1.00 41.97 67 PRO D CA 1
ATOM 7778 C C . PRO D 1 67 ? -30.031 4.436 11.416 1.00 38.69 67 PRO D C 1
ATOM 7779 O O . PRO D 1 67 ? -29.907 3.220 11.256 1.00 39.11 67 PRO D O 1
ATOM 7783 N N . CYS D 1 68 ? -30.874 5.180 10.680 1.00 37.08 68 CYS D N 1
ATOM 7784 C CA . CYS D 1 68 ? -31.741 4.591 9.669 1.00 35.60 68 CYS D CA 1
ATOM 7785 C C . CYS D 1 68 ? -31.685 5.347 8.374 1.00 33.61 68 CYS D C 1
ATOM 7786 O O . CYS D 1 68 ? -31.180 6.449 8.307 1.00 37.42 68 CYS D O 1
ATOM 7789 N N . VAL D 1 69 ? -32.226 4.731 7.330 1.00 30.07 69 VAL D N 1
ATOM 7790 C CA . VAL D 1 69 ? -32.477 5.368 6.078 1.00 30.75 69 VAL D CA 1
ATOM 7791 C C . VAL D 1 69 ? -33.902 5.063 5.674 1.00 32.39 69 VAL D C 1
ATOM 7792 O O . VAL D 1 69 ? -34.472 4.077 6.102 1.00 34.04 69 VAL D O 1
ATOM 7796 N N . VAL D 1 70 ? -34.451 5.904 4.834 1.00 32.08 70 VAL D N 1
ATOM 7797 C CA . VAL D 1 70 ? -35.742 5.674 4.243 1.00 34.73 70 VAL D CA 1
ATOM 7798 C C . VAL D 1 70 ? -35.546 5.550 2.751 1.00 34.48 70 VAL D C 1
ATOM 7799 O O . VAL D 1 70 ? -34.924 6.410 2.140 1.00 36.34 70 VAL D O 1
ATOM 7803 N N . LYS D 1 71 ? -36.042 4.453 2.188 1.00 34.52 71 LYS D N 1
ATOM 7804 C CA . LYS D 1 71 ? -36.087 4.248 0.743 1.00 36.63 71 LYS D CA 1
ATOM 7805 C C . LYS D 1 71 ? -37.485 4.558 0.278 1.00 37.06 71 LYS D C 1
ATOM 7806 O O . LYS D 1 71 ? -38.467 4.154 0.919 1.00 36.36 71 LYS D O 1
ATOM 7812 N N . VAL D 1 72 ? -37.596 5.270 -0.836 1.00 38.56 72 VAL D N 1
ATOM 7813 C CA . VAL D 1 72 ? -38.896 5.75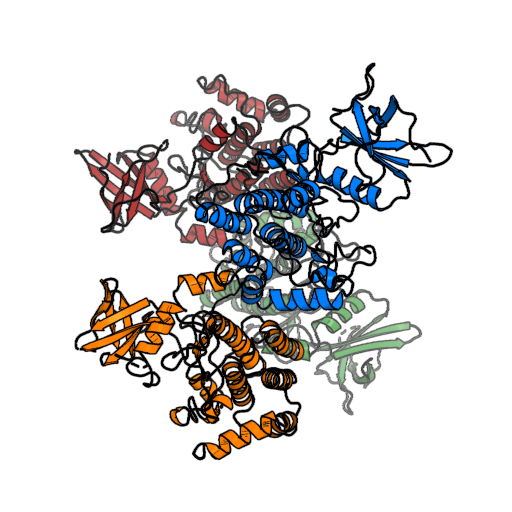9 -1.336 1.00 43.12 72 VAL D CA 1
ATOM 7814 C C . VAL D 1 72 ? -38.995 5.530 -2.833 1.00 41.61 72 VAL D C 1
ATOM 7815 O O . VAL D 1 72 ? -38.036 5.781 -3.570 1.00 43.18 72 VAL D O 1
ATOM 7819 N N . GLU D 1 73 ? -40.151 5.049 -3.273 1.00 39.97 73 GLU D N 1
ATOM 7820 C CA . GLU D 1 73 ? -40.429 4.804 -4.682 1.00 43.48 73 GLU D CA 1
ATOM 7821 C C . GLU D 1 73 ? -41.903 5.123 -4.914 1.00 47.03 73 GLU D C 1
ATOM 7822 O O . GLU D 1 73 ? -42.685 5.180 -3.956 1.00 41.58 73 GLU D O 1
ATOM 7824 N N . PRO D 1 74 ? -42.313 5.335 -6.171 1.00 50.54 74 PRO D N 1
ATOM 7825 C CA . PRO D 1 74 ? -43.765 5.463 -6.417 1.00 50.44 74 PRO D CA 1
ATOM 7826 C C . PRO D 1 74 ? -44.552 4.268 -5.850 1.00 50.19 74 PRO D C 1
ATOM 7827 O O . PRO D 1 74 ? -44.037 3.158 -5.818 1.00 46.57 74 PRO D O 1
ATOM 7831 N N . SER D 1 75 ? -45.776 4.490 -5.406 1.00 50.85 75 SER D N 1
ATOM 7832 C CA . SER D 1 75 ? -46.611 3.395 -4.849 1.00 54.18 75 SER D CA 1
ATOM 7833 C C . SER D 1 75 ? -46.870 2.252 -5.824 1.00 59.50 75 SER D C 1
ATOM 7834 O O . SER D 1 75 ? -47.056 1.108 -5.403 1.00 60.42 75 SER D O 1
ATOM 7837 N N . ASP D 1 76 ? -46.834 2.538 -7.118 1.00 64.57 76 ASP D N 1
ATOM 7838 C CA . ASP D 1 76 ? -46.921 1.475 -8.156 1.00 66.84 76 ASP D CA 1
ATOM 7839 C C . ASP D 1 76 ? -45.592 0.769 -8.504 1.00 65.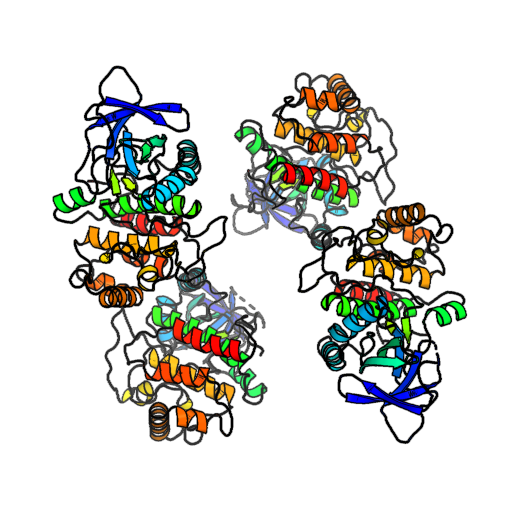67 76 ASP D C 1
ATOM 7840 O O . ASP D 1 76 ? -45.551 -0.106 -9.369 1.00 60.42 76 ASP D O 1
ATOM 7845 N N . ASN D 1 77 ? -44.507 1.158 -7.840 1.00 63.56 77 ASN D N 1
ATOM 7846 C CA . ASN D 1 77 ? -43.176 0.543 -7.970 1.00 64.79 77 ASN D CA 1
ATOM 7847 C C . ASN D 1 77 ? -43.231 -0.897 -7.429 1.00 60.39 77 ASN D C 1
ATOM 7848 O O . ASN D 1 77 ? -43.473 -1.172 -6.225 1.00 62.01 77 ASN D O 1
ATOM 7853 N N . GLY D 1 78 ? -42.998 -1.831 -8.338 1.00 54.54 78 GLY D N 1
ATOM 7854 C CA . GLY D 1 78 ? -42.995 -3.258 -8.011 1.00 48.75 78 GLY D CA 1
ATOM 7855 C C . GLY D 1 78 ? -41.889 -3.635 -7.021 1.00 44.96 78 GLY D C 1
ATOM 7856 O O . GLY D 1 78 ? -42.163 -4.339 -6.058 1.00 41.63 78 GLY D O 1
ATOM 7857 N N . PRO D 1 79 ? -40.643 -3.222 -7.288 1.00 39.39 79 PRO D N 1
ATOM 7858 C CA . PRO D 1 79 ? -39.548 -3.686 -6.480 1.00 37.18 79 PRO D CA 1
ATOM 7859 C C . PRO D 1 79 ? -39.658 -3.413 -4.975 1.00 32.69 79 PRO D C 1
ATOM 7860 O O . PRO D 1 79 ? -39.364 -4.305 -4.154 1.00 28.82 79 PRO D O 1
ATOM 7864 N N . LEU D 1 80 ? -40.080 -2.217 -4.625 1.00 31.41 80 LEU D N 1
ATOM 7865 C CA . LEU D 1 80 ? -40.165 -1.862 -3.194 1.00 32.53 80 LEU D CA 1
ATOM 7866 C C . LEU D 1 80 ? -41.228 -2.789 -2.497 1.00 33.34 80 LEU D C 1
ATOM 7867 O O . LEU D 1 80 ? -41.075 -3.229 -1.351 1.00 32.48 80 LEU D O 1
ATOM 7872 N N . PHE D 1 81 ? -42.328 -3.049 -3.197 1.00 30.52 81 PHE D N 1
ATOM 7873 C CA . PHE D 1 81 ? -43.359 -3.942 -2.676 1.00 29.44 81 PHE D CA 1
ATOM 7874 C C . PHE D 1 81 ? -42.838 -5.372 -2.513 1.00 28.34 81 PHE D C 1
ATOM 7875 O O . PHE D 1 81 ? -43.069 -6.029 -1.484 1.00 29.84 81 PHE D O 1
ATOM 7883 N N . THR D 1 82 ? -42.113 -5.862 -3.508 1.00 27.97 82 THR D N 1
ATOM 7884 C CA . THR D 1 82 ? -41.450 -7.175 -3.431 1.00 27.65 82 THR D CA 1
ATOM 7885 C C . THR D 1 82 ? -40.532 -7.238 -2.204 1.00 27.94 82 THR D C 1
ATOM 7886 O O . THR D 1 82 ? -40.560 -8.203 -1.475 1.00 25.50 82 THR D O 1
ATOM 7890 N N . GLU D 1 83 ? -39.730 -6.201 -2.016 1.00 26.36 83 GLU D N 1
ATOM 7891 C CA . GLU D 1 83 ? -38.803 -6.145 -0.913 1.00 29.03 83 GLU D CA 1
ATOM 7892 C C . GLU D 1 83 ? -39.549 -6.122 0.456 1.00 27.74 83 GLU D C 1
ATOM 7893 O O . GLU D 1 83 ? -39.175 -6.836 1.385 1.00 24.26 83 GLU D O 1
ATOM 7899 N N . LEU D 1 84 ? -40.612 -5.320 0.538 1.00 25.82 84 LEU D N 1
ATOM 7900 C CA . LEU D 1 84 ? -41.419 -5.292 1.754 1.00 26.03 84 LEU D CA 1
ATOM 7901 C C . LEU D 1 84 ? -41.981 -6.696 2.135 1.00 24.03 84 LEU D C 1
ATOM 7902 O O . LEU D 1 84 ? -41.909 -7.130 3.317 1.00 23.87 84 LEU D O 1
ATOM 7907 N N . LYS D 1 85 ? -42.517 -7.390 1.114 1.00 24.67 85 LYS D N 1
ATOM 7908 C CA . LYS D 1 85 ? -43.029 -8.715 1.366 1.00 24.68 85 LYS D CA 1
ATOM 7909 C C . LYS D 1 85 ? -41.923 -9.682 1.833 1.00 26.04 85 LYS D C 1
ATOM 7910 O O . LYS D 1 85 ? -42.144 -10.504 2.759 1.00 23.01 85 LYS D O 1
ATOM 7916 N N . PHE D 1 86 ? -40.732 -9.570 1.226 1.00 23.38 86 PHE D N 1
ATOM 7917 C CA . PHE D 1 86 ? -39.566 -10.362 1.668 1.00 21.48 86 PHE D CA 1
ATOM 7918 C C . PHE D 1 86 ? -39.301 -10.149 3.140 1.00 20.67 86 PHE D C 1
ATOM 7919 O O . PHE D 1 86 ? -39.201 -11.134 3.901 1.00 21.63 86 PHE D O 1
ATOM 7927 N N . TYR D 1 87 ? -39.154 -8.891 3.538 1.00 20.12 87 TYR D N 1
ATOM 7928 C CA . TYR D 1 87 ? -38.785 -8.588 4.908 1.00 21.95 87 TYR D CA 1
ATOM 7929 C C . TYR D 1 87 ? -39.838 -9.064 5.904 1.00 24.62 87 TYR D C 1
ATOM 7930 O O . TYR D 1 87 ? -39.491 -9.680 6.961 1.00 23.28 87 TYR D O 1
ATOM 7939 N N . GLN D 1 88 ? -41.122 -8.864 5.533 1.00 23.55 88 GLN D N 1
ATOM 7940 C CA . GLN D 1 88 ? -42.193 -9.286 6.422 1.00 24.11 88 GLN D CA 1
ATOM 7941 C C . GLN D 1 88 ? -42.304 -10.793 6.570 1.00 23.82 88 GLN D C 1
ATOM 7942 O O . GLN D 1 88 ? -42.656 -11.283 7.631 1.00 25.27 88 GLN D O 1
ATOM 7948 N N . ARG D 1 89 ? -42.024 -11.541 5.515 1.00 23.99 89 ARG D N 1
ATOM 7949 C CA . ARG D 1 89 ? -42.145 -12.986 5.571 1.00 26.31 89 ARG D CA 1
ATOM 7950 C C . ARG D 1 89 ? -40.916 -13.688 6.170 1.00 25.84 89 ARG D C 1
ATOM 7951 O O . ARG D 1 89 ? -41.040 -14.671 6.899 1.00 22.69 89 ARG D O 1
ATOM 7959 N N . ALA D 1 90 ? -39.736 -13.190 5.791 1.00 24.06 90 ALA D N 1
ATOM 7960 C CA . ALA D 1 90 ? -38.499 -13.965 5.963 1.00 23.75 90 ALA D CA 1
ATOM 7961 C C . ALA D 1 90 ? -37.435 -13.297 6.790 1.00 22.54 90 ALA D C 1
ATOM 7962 O O . ALA D 1 90 ? -36.485 -13.983 7.164 1.00 25.94 90 ALA D O 1
ATOM 7964 N N . ALA D 1 91 ? -37.552 -12.004 7.081 1.00 21.62 91 ALA D N 1
ATOM 7965 C CA . ALA D 1 91 ? -36.468 -11.286 7.731 1.00 23.24 91 ALA D CA 1
ATOM 7966 C C . ALA D 1 91 ? -36.918 -10.469 8.909 1.00 25.70 91 ALA D C 1
ATOM 7967 O O . ALA D 1 91 ? -36.439 -9.364 9.160 1.00 27.12 91 ALA D O 1
ATOM 7969 N N . LYS D 1 92 ? -37.859 -11.039 9.640 1.00 26.21 92 LYS D N 1
ATOM 7970 C CA . LYS D 1 92 ? -38.316 -10.379 10.871 1.00 27.36 92 LYS D CA 1
ATOM 7971 C C . LYS D 1 92 ? -37.133 -10.511 11.880 1.00 28.78 92 LYS D C 1
ATOM 7972 O O . LYS D 1 92 ? -36.402 -11.492 11.847 1.00 25.13 92 LYS D O 1
ATOM 7978 N N . PRO D 1 93 ? -36.983 -9.584 12.821 1.00 33.09 93 PRO D N 1
ATOM 7979 C CA . PRO D 1 93 ? -35.849 -9.646 13.741 1.00 33.42 93 PRO D CA 1
ATOM 7980 C C . PRO D 1 93 ? -35.769 -11.002 14.565 1.00 34.36 93 PRO D C 1
ATOM 7981 O O . PRO D 1 93 ? -34.669 -11.534 14.780 1.00 30.48 93 PRO D O 1
ATOM 7985 N N . GLU D 1 94 ? -36.904 -11.549 15.030 1.00 32.13 94 GLU D N 1
ATOM 7986 C CA . GLU D 1 94 ? -36.866 -12.835 15.799 1.00 33.75 94 GLU D CA 1
ATOM 7987 C C . GLU D 1 94 ? -36.314 -13.983 14.894 1.00 30.38 94 GLU D C 1
ATOM 7988 O O . GLU D 1 94 ? -35.658 -14.925 15.350 1.00 27.33 94 GLU D O 1
ATOM 7994 N N . GLN D 1 95 ? -36.671 -13.941 13.616 1.00 26.77 95 GLN D N 1
ATOM 7995 C CA . GLN D 1 95 ? -36.217 -14.963 12.667 1.00 25.56 95 GLN D CA 1
ATOM 7996 C C . GLN D 1 95 ? -34.690 -14.887 12.499 1.00 23.50 95 GLN D C 1
ATOM 7997 O O . GLN D 1 95 ? -33.992 -15.917 12.540 1.00 22.77 95 GLN D O 1
ATOM 8003 N N . ILE D 1 96 ? -34.179 -13.681 12.328 1.00 23.02 96 ILE D N 1
ATOM 8004 C CA . ILE D 1 96 ? -32.739 -13.459 12.176 1.00 25.34 96 ILE D CA 1
ATOM 8005 C C . ILE D 1 96 ? -32.001 -13.840 13.472 1.00 27.36 96 ILE D C 1
ATOM 8006 O O . ILE D 1 96 ? -30.976 -14.556 13.439 1.00 25.30 96 ILE D O 1
ATOM 8011 N N . GLN D 1 97 ? -32.529 -13.368 14.606 1.00 27.91 97 GLN D N 1
ATOM 8012 C CA . GLN D 1 97 ? -31.893 -13.676 15.884 1.00 31.23 97 GLN D CA 1
ATOM 8013 C C . GLN D 1 97 ? -31.854 -15.160 16.172 1.00 30.88 97 GLN D C 1
ATOM 8014 O O . GLN D 1 97 ? -30.817 -15.677 16.615 1.00 28.39 97 GLN D O 1
ATOM 8020 N N . LYS D 1 98 ? -32.944 -15.862 15.884 1.00 30.74 98 LYS D N 1
ATOM 8021 C CA . LYS D 1 98 ? -32.975 -17.304 16.083 1.00 33.85 98 LYS D CA 1
ATOM 8022 C C . LYS D 1 98 ? -31.922 -18.010 15.248 1.00 31.86 98 LYS D C 1
ATOM 8023 O O . LYS D 1 98 ? -31.217 -18.905 15.756 1.00 30.38 98 LYS D O 1
ATOM 8029 N N . TRP D 1 99 ? -31.771 -17.602 13.985 1.00 27.80 99 TRP D N 1
ATOM 8030 C CA . TRP D 1 99 ? -30.766 -18.212 13.144 1.00 26.33 99 TRP D CA 1
ATOM 8031 C C . TRP D 1 99 ? -29.340 -17.924 13.643 1.00 26.84 99 TRP D C 1
ATOM 8032 O O . TRP D 1 99 ? -28.497 -18.829 13.663 1.00 25.36 99 TRP D O 1
ATOM 8043 N N . ILE D 1 100 ? -29.075 -16.675 14.039 1.00 24.45 100 ILE D N 1
ATOM 8044 C CA . ILE D 1 100 ? -27.768 -16.320 14.565 1.00 25.91 100 ILE D CA 1
ATOM 8045 C C . ILE D 1 100 ? -27.411 -17.219 15.768 1.00 28.63 100 ILE D C 1
ATOM 8046 O O . ILE D 1 100 ? -26.269 -17.732 15.858 1.00 28.74 100 ILE D O 1
ATOM 8051 N N . ARG D 1 101 ? -28.382 -17.421 16.657 1.00 30.15 101 ARG D N 1
ATOM 8052 C CA . ARG D 1 101 ? -28.146 -18.254 17.839 1.00 34.98 101 ARG D CA 1
ATOM 8053 C C . ARG D 1 101 ? -27.975 -19.726 17.508 1.00 34.31 101 ARG D C 1
ATOM 8054 O O . ARG D 1 101 ? -26.985 -20.331 17.923 1.00 32.53 101 ARG D O 1
ATOM 8062 N N . THR D 1 102 ? -28.876 -20.296 16.719 1.00 30.66 102 THR D N 1
ATOM 8063 C CA . THR D 1 102 ? -28.814 -21.746 16.421 1.00 33.63 102 THR D CA 1
ATOM 8064 C C . THR D 1 102 ? -27.623 -22.119 15.565 1.00 33.07 102 THR D C 1
ATOM 8065 O O . THR D 1 102 ? -27.113 -23.216 15.722 1.00 35.84 102 THR D O 1
ATOM 8069 N N . ARG D 1 103 ? -27.187 -21.232 14.655 1.00 29.67 103 ARG D N 1
ATOM 8070 C CA A ARG D 1 103 ? -26.054 -21.524 13.767 0.50 31.11 103 ARG D CA 1
ATOM 8071 C CA B ARG D 1 103 ? -26.055 -21.502 13.773 0.50 30.49 103 ARG D CA 1
ATOM 8072 C C . ARG D 1 103 ? -24.750 -20.989 14.364 1.00 31.06 103 ARG D C 1
ATOM 8073 O O . ARG D 1 103 ? -23.711 -21.098 13.751 1.00 32.46 103 ARG D O 1
ATOM 8088 N N . LYS D 1 104 ? -24.814 -20.390 15.562 1.00 32.70 104 LYS D N 1
ATOM 8089 C CA . LYS D 1 104 ? -23.618 -19.916 16.281 1.00 35.11 104 LYS D CA 1
ATOM 8090 C C . LYS D 1 104 ? -22.813 -18.914 15.461 1.00 33.87 104 LYS D C 1
ATOM 8091 O O . LYS D 1 104 ? -21.579 -19.041 15.353 1.00 30.23 104 LYS D O 1
ATOM 8095 N N . LEU D 1 105 ? -23.509 -17.944 14.842 1.00 29.54 105 LEU D N 1
ATOM 8096 C CA . LEU D 1 105 ? -22.844 -16.953 14.043 1.00 29.14 105 LEU D CA 1
ATOM 8097 C C . LEU D 1 105 ? -22.482 -15.767 14.903 1.00 27.44 105 LEU D C 1
ATOM 8098 O O . LEU D 1 105 ? -23.193 -15.508 15.880 1.00 26.87 105 LEU D O 1
ATOM 8103 N N . LYS D 1 106 ? -21.453 -15.032 14.490 1.00 28.26 106 LYS D N 1
ATOM 8104 C CA . LYS D 1 106 ? -21.129 -13.752 15.098 1.00 30.71 106 LYS D CA 1
ATOM 8105 C C . LYS D 1 106 ? -22.107 -12.669 14.714 1.00 28.90 106 LYS D C 1
ATOM 8106 O O . LYS D 1 106 ? -22.406 -11.792 15.505 1.00 26.96 106 LYS D O 1
ATOM 8110 N N . TYR D 1 107 ? -22.581 -12.709 13.465 1.00 25.18 107 TYR D N 1
ATOM 8111 C CA . TYR D 1 107 ? -23.621 -11.798 13.005 1.00 23.28 107 TYR D CA 1
ATOM 8112 C C . TYR D 1 107 ? -24.268 -12.444 11.771 1.00 23.15 107 TYR D C 1
ATOM 8113 O O . TYR D 1 107 ? -23.770 -13.493 11.280 1.00 22.04 107 TYR D O 1
ATOM 8122 N N . LEU D 1 108 ? -25.305 -11.825 11.240 1.00 23.11 108 LEU D N 1
ATOM 8123 C CA . LEU D 1 108 ? -25.845 -12.223 9.914 1.00 22.31 108 LEU D CA 1
ATOM 8124 C C . LEU D 1 108 ? -26.132 -10.972 9.114 1.00 22.39 108 LEU D C 1
ATOM 8125 O O . LEU D 1 108 ? -26.876 -10.081 9.567 1.00 21.31 108 LEU D O 1
ATOM 8130 N N . GLY D 1 109 ? -25.603 -10.895 7.894 1.00 18.28 109 GLY D N 1
ATOM 8131 C CA . GLY D 1 109 ? -25.699 -9.713 7.072 1.00 18.73 109 GLY D CA 1
ATOM 8132 C C . GLY D 1 109 ? -27.009 -9.498 6.325 1.00 20.83 109 GLY D C 1
ATOM 8133 O O . GLY D 1 109 ? -26.987 -9.182 5.151 1.00 20.50 109 GLY D O 1
ATOM 8134 N N . VAL D 1 110 ? -28.130 -9.708 7.007 1.00 21.65 110 VAL D N 1
ATOM 8135 C CA . VAL D 1 110 ? -29.439 -9.336 6.481 1.00 21.49 110 VAL D CA 1
ATOM 8136 C C . VAL D 1 110 ? -29.844 -8.079 7.256 1.00 20.74 110 VAL D C 1
ATOM 8137 O O . VAL D 1 110 ? -29.838 -8.105 8.496 1.00 23.13 110 VAL D O 1
ATOM 8141 N N . PRO D 1 111 ? -30.161 -6.995 6.556 1.00 22.67 111 PRO D N 1
ATOM 8142 C CA . PRO D 1 111 ? -30.508 -5.774 7.283 1.00 23.97 111 PRO D CA 1
ATOM 8143 C C . PRO D 1 111 ? -31.741 -5.884 8.126 1.00 25.44 111 PRO D C 1
ATOM 8144 O O . PRO D 1 111 ? -32.662 -6.662 7.811 1.00 23.94 111 PRO D O 1
ATOM 8148 N N . LYS D 1 112 ? -31.794 -5.097 9.171 1.00 26.33 112 LYS D N 1
ATOM 8149 C CA . LYS D 1 112 ? -33.050 -4.917 9.926 1.00 27.34 112 LYS D CA 1
ATOM 8150 C C . LYS D 1 112 ? -34.022 -3.965 9.219 1.00 27.30 112 LYS D C 1
ATOM 8151 O O . LYS D 1 112 ? -33.678 -2.883 8.800 1.00 26.17 112 LYS D O 1
ATOM 8157 N N . TYR D 1 113 ? -35.254 -4.430 9.108 1.00 25.60 113 TYR D N 1
ATOM 8158 C CA . TYR D 1 113 ? -36.403 -3.701 8.595 1.00 27.45 113 TYR D CA 1
ATOM 8159 C C . TYR D 1 113 ? -37.118 -3.075 9.790 1.00 25.35 113 TYR D C 1
ATOM 8160 O O . TYR D 1 113 ? -37.481 -3.766 10.706 1.00 25.86 113 TYR D O 1
ATOM 8169 N N . TRP D 1 114 ? -37.330 -1.770 9.731 1.00 28.43 114 TRP D N 1
ATOM 8170 C CA . TRP D 1 114 ? -37.937 -1.009 10.830 1.00 30.95 114 TRP D CA 1
ATOM 8171 C C . TRP D 1 114 ? -39.382 -0.572 10.600 1.00 32.47 114 TRP D C 1
ATOM 8172 O O . TRP D 1 114 ? -40.085 -0.298 11.578 1.00 33.65 114 TRP D O 1
ATOM 8183 N N . GLY D 1 115 ? -39.857 -0.553 9.364 1.00 31.10 115 GLY D N 1
ATOM 8184 C CA . GLY D 1 115 ? -41.227 -0.178 9.083 1.00 30.97 115 GLY D CA 1
ATOM 8185 C C . GLY D 1 115 ? -41.435 0.267 7.671 1.00 32.25 115 GLY D C 1
ATOM 8186 O O . GLY D 1 115 ? -40.496 0.465 6.909 1.00 31.53 115 GLY D O 1
ATOM 8187 N N . SER D 1 116 ? -42.694 0.412 7.306 1.00 29.52 116 SER D N 1
ATOM 8188 C CA . SER D 1 116 ? -43.045 0.820 5.967 1.00 30.68 116 SER D CA 1
ATOM 8189 C C . SER D 1 116 ? -44.381 1.533 5.951 1.00 32.98 116 SER D C 1
ATOM 8190 O O . SER D 1 116 ? -45.180 1.429 6.872 1.00 33.72 116 SER D O 1
ATOM 8193 N N . GLY D 1 117 ? -44.595 2.248 4.866 1.00 35.63 117 GLY D N 1
ATOM 8194 C CA . GLY D 1 117 ? -45.817 3.032 4.757 1.00 37.32 117 GLY D CA 1
ATOM 8195 C C . GLY D 1 117 ? -46.037 3.705 3.446 1.00 37.26 117 GLY D C 1
ATOM 8196 O O . GLY D 1 117 ? -45.405 3.343 2.460 1.00 35.71 117 GLY D O 1
ATOM 8197 N N . LEU D 1 118 ? -46.945 4.679 3.447 1.00 39.21 118 LEU D N 1
ATOM 8198 C CA . LEU D 1 118 ? -47.285 5.469 2.280 1.00 42.61 118 LEU D CA 1
ATOM 8199 C C . LEU D 1 118 ? -47.055 6.936 2.604 1.00 44.27 118 LEU D C 1
ATOM 8200 O O . LEU D 1 118 ? -47.265 7.350 3.733 1.00 48.94 118 LEU D O 1
ATOM 8205 N N . HIS D 1 119 ? -46.666 7.698 1.595 1.00 49.43 119 HIS D N 1
ATOM 8206 C CA . HIS D 1 119 ? -46.492 9.132 1.714 1.00 54.57 119 HIS D CA 1
ATOM 8207 C C . HIS D 1 119 ? -46.944 9.796 0.445 1.00 58.85 119 HIS D C 1
ATOM 8208 O O . HIS D 1 119 ? -46.533 9.377 -0.652 1.00 53.61 119 HIS D O 1
ATOM 8215 N N . ASP D 1 120 ? -47.867 10.761 0.544 1.00 64.26 120 ASP D N 1
ATOM 8216 C CA . ASP D 1 120 ? -48.331 11.504 -0.625 1.00 69.02 120 ASP D CA 1
ATOM 8217 C C . ASP D 1 120 ? -47.635 12.875 -0.646 1.00 71.20 120 ASP D C 1
ATOM 8218 O O . ASP D 1 120 ? -47.466 13.500 0.388 1.00 74.21 120 ASP D O 1
ATOM 8220 N N . LYS D 1 121 ? -47.160 13.282 -1.819 1.00 72.74 121 LYS D N 1
ATOM 8221 C CA . LYS D 1 121 ? -46.381 14.509 -1.988 1.00 76.27 121 LYS D CA 1
ATOM 8222 C C . LYS D 1 121 ? -46.533 15.034 -3.413 1.00 80.42 121 LYS D C 1
ATOM 8223 O O . LYS D 1 121 ? -46.420 14.273 -4.395 1.00 76.81 121 LYS D O 1
ATOM 8225 N N . ASN D 1 122 ? -46.842 16.332 -3.529 1.00 83.08 122 ASN D N 1
ATOM 8226 C CA . ASN D 1 122 ? -47.092 16.977 -4.821 1.00 77.45 122 ASN D CA 1
ATOM 8227 C C . ASN D 1 122 ? -48.136 16.224 -5.672 1.00 78.43 122 ASN D C 1
ATOM 8228 O O . ASN D 1 122 ? -47.951 16.038 -6.876 1.00 79.80 122 ASN D O 1
ATOM 8230 N N . GLY D 1 123 ? -49.213 15.776 -5.021 1.00 77.36 123 GLY D N 1
ATOM 8231 C CA . GLY D 1 123 ? -50.278 15.004 -5.666 1.00 74.97 123 GLY D CA 1
ATOM 8232 C C . GLY D 1 123 ? -49.956 13.601 -6.170 1.00 71.71 123 GLY D C 1
ATOM 8233 O O . GLY D 1 123 ? -50.760 13.025 -6.903 1.00 71.21 123 GLY D O 1
ATOM 8234 N N . LYS D 1 124 ? -48.799 13.049 -5.787 1.00 68.44 124 LYS D N 1
ATOM 8235 C CA . LYS D 1 124 ? -48.367 11.697 -6.204 1.00 66.59 124 LYS D CA 1
ATOM 8236 C C . LYS D 1 124 ? -48.218 10.812 -4.969 1.00 62.48 124 LYS D C 1
ATOM 8237 O O . LYS D 1 124 ? -47.904 11.324 -3.896 1.00 57.05 124 LYS D O 1
ATOM 8239 N N . SER D 1 125 ? -48.451 9.509 -5.107 1.00 62.41 125 SER D N 1
ATOM 8240 C CA . SER D 1 125 ? -48.362 8.573 -3.973 1.00 58.62 125 SER D CA 1
ATOM 8241 C C . SER D 1 125 ? -47.052 7.792 -4.011 1.00 53.22 125 SER D C 1
ATOM 8242 O O . SER D 1 125 ? -46.681 7.229 -5.052 1.00 47.11 125 SER D O 1
ATOM 8245 N N . TYR D 1 126 ? -46.374 7.760 -2.861 1.00 50.96 126 TYR D N 1
ATOM 8246 C CA . TYR D 1 126 ? -45.111 7.055 -2.695 1.00 49.89 126 TYR D CA 1
ATOM 8247 C C . TYR D 1 126 ? -45.231 6.010 -1.604 1.00 47.42 126 TYR D C 1
ATOM 8248 O O . TYR D 1 126 ? -46.022 6.154 -0.683 1.00 47.94 126 TYR D O 1
ATOM 8257 N N . ARG D 1 127 ? -44.413 4.969 -1.726 1.00 44.30 127 ARG D N 1
ATOM 8258 C CA . ARG D 1 127 ? -44.273 3.914 -0.751 1.00 39.06 127 ARG D CA 1
ATOM 8259 C C . ARG D 1 127 ? -42.891 4.103 -0.147 1.00 36.68 127 ARG D C 1
ATOM 8260 O O . ARG D 1 127 ? -41.928 4.447 -0.864 1.00 39.12 127 ARG D O 1
ATOM 8268 N N . PHE D 1 128 ? -42.762 3.865 1.151 1.00 34.19 128 PHE D N 1
ATOM 8269 C CA . PHE D 1 128 ? -41.472 3.905 1.776 1.00 33.65 128 PHE D CA 1
ATOM 8270 C C . PHE D 1 128 ? -41.189 2.695 2.653 1.00 35.22 128 PHE D C 1
ATOM 8271 O O . PHE D 1 128 ? -42.118 2.036 3.165 1.00 30.64 128 PHE D O 1
ATOM 8279 N N . MET D 1 129 ? -39.878 2.477 2.857 1.00 31.35 129 MET D N 1
ATOM 8280 C CA . MET D 1 129 ? -39.389 1.522 3.817 1.00 33.83 129 MET D CA 1
ATOM 8281 C C . MET D 1 129 ? -38.270 2.157 4.644 1.00 29.22 129 MET D C 1
ATOM 8282 O O . MET D 1 129 ? -37.383 2.798 4.093 1.00 35.64 129 MET D O 1
ATOM 8287 N N . ILE D 1 130 ? -38.297 1.916 5.937 1.00 27.86 130 ILE D N 1
ATOM 8288 C CA . ILE D 1 130 ? -37.245 2.345 6.851 1.00 29.84 130 ILE D CA 1
ATOM 8289 C C . ILE D 1 130 ? -36.338 1.162 7.143 1.00 32.52 130 ILE D C 1
ATOM 8290 O O . ILE D 1 130 ? -36.805 0.116 7.568 1.00 29.94 130 ILE D O 1
ATOM 8295 N N . MET D 1 131 ? -35.041 1.343 6.948 1.00 29.13 131 MET D N 1
ATOM 8296 C CA . MET D 1 131 ? -34.045 0.271 7.121 1.00 31.43 131 MET D CA 1
ATOM 8297 C C . MET D 1 131 ? -32.853 0.776 7.910 1.00 27.77 131 MET D C 1
ATOM 8298 O O . MET D 1 131 ? -32.729 1.978 8.156 1.00 30.85 131 MET D O 1
ATOM 8303 N N . ASP D 1 132 ? -32.001 -0.164 8.334 1.00 29.39 132 ASP D N 1
ATOM 8304 C CA . ASP D 1 132 ? -30.695 0.160 8.912 1.00 29.59 132 ASP D CA 1
ATOM 8305 C C . ASP D 1 132 ? -29.934 1.115 8.014 1.00 30.43 132 ASP D C 1
ATOM 8306 O O . ASP D 1 132 ? -29.989 0.974 6.792 1.00 28.36 132 ASP D O 1
ATOM 8311 N N . ARG D 1 133 ? -29.219 2.058 8.632 1.00 31.93 133 ARG D N 1
ATOM 8312 C CA . ARG D 1 133 ? -28.197 2.827 7.930 1.00 33.14 133 ARG D CA 1
ATOM 8313 C C . ARG D 1 133 ? -26.872 2.052 8.010 1.00 30.35 133 ARG D C 1
ATOM 8314 O O . ARG D 1 133 ? -26.518 1.523 9.048 1.00 31.67 133 ARG D O 1
ATOM 8322 N N . PHE D 1 134 ? -26.144 2.030 6.894 1.00 31.74 134 PHE D N 1
ATOM 8323 C CA . PHE D 1 134 ? -24.878 1.322 6.773 1.00 33.20 134 PHE D CA 1
ATOM 8324 C C . PHE D 1 134 ? -23.738 2.296 6.437 1.00 34.66 134 PHE D C 1
ATOM 8325 O O . PHE D 1 134 ? -23.949 3.469 6.186 1.00 33.78 134 PHE D O 1
ATOM 8333 N N . GLY D 1 135 ? -22.513 1.773 6.424 1.00 36.34 135 GLY D N 1
ATOM 8334 C CA . GLY D 1 135 ? -21.354 2.503 5.934 1.00 37.32 135 GLY D CA 1
ATOM 8335 C C . GLY D 1 135 ? -21.232 2.395 4.422 1.00 35.71 135 GLY D C 1
ATOM 8336 O O . GLY D 1 135 ? -22.226 2.453 3.675 1.00 36.36 135 GLY D O 1
ATOM 8337 N N . SER D 1 136 ? -20.009 2.258 3.945 1.00 34.80 136 SER D N 1
ATOM 8338 C CA . SER D 1 136 ? -19.745 2.270 2.520 1.00 33.90 136 SER D CA 1
ATOM 8339 C C . SER D 1 136 ? -20.222 0.979 1.842 1.00 31.02 136 SER D C 1
ATOM 8340 O O . SER D 1 136 ? -20.270 -0.081 2.470 1.00 30.16 136 SER D O 1
ATOM 8343 N N . ASP D 1 137 ? -20.533 1.089 0.561 1.00 31.49 137 ASP D N 1
ATOM 8344 C CA . ASP D 1 137 ? -20.751 -0.107 -0.264 1.00 33.61 137 ASP D CA 1
ATOM 8345 C C . ASP D 1 137 ? -19.385 -0.640 -0.694 1.00 32.71 137 ASP D C 1
ATOM 8346 O O . ASP D 1 137 ? -18.387 0.102 -0.702 1.00 33.62 137 ASP D O 1
ATOM 8351 N N . LEU D 1 138 ? -19.328 -1.925 -1.021 1.00 29.80 138 LEU D N 1
ATOM 8352 C CA . LEU D 1 138 ? -18.064 -2.554 -1.402 1.00 30.52 138 LEU D CA 1
ATOM 8353 C C . LEU D 1 138 ? -17.541 -2.109 -2.759 1.00 29.64 138 LEU D C 1
ATOM 8354 O O . LEU D 1 138 ? -16.345 -2.215 -2.982 1.00 28.57 138 LEU D O 1
ATOM 8359 N N . GLN D 1 139 ? -18.416 -1.653 -3.656 1.00 27.94 139 GLN D N 1
ATOM 8360 C CA . GLN D 1 139 ? -18.009 -1.244 -5.005 1.00 29.59 139 GLN D CA 1
ATOM 8361 C C . GLN D 1 139 ? -17.091 -0.016 -4.932 1.00 33.66 139 GLN D C 1
ATOM 8362 O O . GLN D 1 139 ? -16.074 0.024 -5.647 1.00 29.20 139 GLN D O 1
ATOM 8368 N N . LYS D 1 140 ? -17.441 0.957 -4.076 1.00 33.14 140 LYS D N 1
ATOM 8369 C CA . LYS D 1 140 ? -16.560 2.127 -3.846 1.00 35.82 140 LYS D CA 1
ATOM 8370 C C . LYS D 1 140 ? -15.170 1.697 -3.354 1.00 34.61 140 LYS D C 1
ATOM 8371 O O . LYS D 1 140 ? -14.158 2.149 -3.881 1.00 35.86 140 LYS D O 1
ATOM 8377 N N . ILE D 1 141 ? -15.135 0.796 -2.382 1.00 33.29 141 ILE D N 1
ATOM 8378 C CA . ILE D 1 141 ? -13.881 0.311 -1.799 1.00 33.94 141 ILE D CA 1
ATOM 8379 C C . ILE D 1 141 ? -13.049 -0.473 -2.830 1.00 36.92 141 ILE D C 1
ATOM 8380 O O . ILE D 1 141 ? -11.821 -0.296 -2.932 1.00 34.02 141 ILE D O 1
ATOM 8385 N N . TYR D 1 142 ? -13.725 -1.333 -3.590 1.00 32.48 142 TYR D N 1
ATOM 8386 C CA . TYR D 1 142 ? -13.123 -2.054 -4.720 1.00 30.67 142 TYR D CA 1
ATOM 8387 C C . TYR D 1 142 ? -12.442 -1.104 -5.727 1.00 33.76 142 TYR D C 1
ATOM 8388 O O . TYR D 1 142 ? -11.279 -1.305 -6.091 1.00 36.12 142 TYR D O 1
ATOM 8397 N N . GLU D 1 143 ? -13.180 -0.085 -6.164 1.00 32.66 143 GLU D N 1
ATOM 8398 C CA . GLU D 1 143 ? -12.668 0.879 -7.124 1.00 36.09 143 GLU D CA 1
ATOM 8399 C C . GLU D 1 143 ? -11.479 1.689 -6.562 1.00 38.06 143 GLU D C 1
ATOM 8400 O O . GLU D 1 143 ? -10.524 1.959 -7.287 1.00 37.74 143 GLU D O 1
ATOM 8406 N N . ALA D 1 144 ? -11.546 2.034 -5.278 1.00 38.68 144 ALA D N 1
ATOM 8407 C CA . ALA D 1 144 ? -10.447 2.694 -4.575 1.00 41.39 144 ALA D CA 1
ATOM 8408 C C . ALA D 1 144 ? -9.216 1.795 -4.406 1.00 42.74 144 ALA D C 1
ATOM 8409 O O . ALA D 1 144 ? -8.123 2.293 -4.195 1.00 42.35 144 ALA D O 1
ATOM 8411 N N . ASN D 1 145 ? -9.390 0.481 -4.491 1.00 37.98 145 ASN D N 1
ATOM 8412 C CA . ASN D 1 145 ? -8.287 -0.469 -4.420 1.00 37.47 145 ASN D CA 1
ATOM 8413 C C . ASN D 1 145 ? -7.848 -0.936 -5.811 1.00 33.61 145 ASN D C 1
ATOM 8414 O O . ASN D 1 145 ? -7.335 -2.040 -5.956 1.00 41.79 145 ASN D O 1
ATOM 8419 N N . ALA D 1 146 ? -8.051 -0.090 -6.823 1.00 34.47 146 ALA D N 1
ATOM 8420 C CA . ALA D 1 146 ? -7.708 -0.377 -8.226 1.00 36.51 146 ALA D CA 1
ATOM 8421 C C . ALA D 1 146 ? -8.380 -1.667 -8.738 1.00 35.29 146 ALA D C 1
ATOM 8422 O O . ALA D 1 146 ? -7.770 -2.467 -9.464 1.00 32.67 146 ALA D O 1
ATOM 8424 N N . LYS D 1 147 ? -9.641 -1.857 -8.332 1.00 33.18 147 LYS D N 1
ATOM 8425 C CA . LYS D 1 147 ? -10.468 -2.979 -8.777 1.00 31.67 147 LYS D CA 1
ATOM 8426 C C . LYS D 1 147 ? -9.861 -4.340 -8.516 1.00 27.81 147 LYS D C 1
ATOM 8427 O O . LYS D 1 147 ? -9.845 -5.204 -9.405 1.00 32.36 147 LYS D O 1
ATOM 8433 N N . ARG D 1 148 ? -9.373 -4.526 -7.292 1.00 27.98 148 ARG D N 1
ATOM 8434 C CA . ARG D 1 148 ? -8.961 -5.804 -6.778 1.00 29.88 148 ARG D CA 1
ATOM 8435 C C . ARG D 1 148 ? -9.368 -5.894 -5.318 1.00 32.73 148 ARG D C 1
ATOM 8436 O O . ARG D 1 148 ? -9.333 -4.893 -4.593 1.00 36.53 148 ARG D O 1
ATOM 8444 N N . PHE D 1 149 ? -9.720 -7.106 -4.899 1.00 30.57 149 PHE D N 1
ATOM 8445 C CA . PHE D 1 149 ? -9.672 -7.499 -3.513 1.00 27.77 149 PHE D CA 1
ATOM 8446 C C . PHE D 1 149 ? -8.739 -8.668 -3.452 1.00 27.11 149 PHE D C 1
ATOM 8447 O O . PHE D 1 149 ? -8.653 -9.456 -4.396 1.00 28.57 149 PHE D O 1
ATOM 8455 N N . SER D 1 150 ? -8.075 -8.814 -2.309 1.00 28.84 150 SER D N 1
ATOM 8456 C CA . SER D 1 150 ? -7.154 -9.911 -2.088 1.00 29.81 150 SER D CA 1
ATOM 8457 C C . SER D 1 150 ? -7.881 -11.217 -1.973 1.00 32.25 150 SER D C 1
ATOM 8458 O O . SER D 1 150 ? -9.091 -11.241 -1.692 1.00 32.38 150 SER D O 1
ATOM 8461 N N . ARG D 1 151 ? -7.155 -12.308 -2.150 1.00 27.74 151 ARG D N 1
ATOM 8462 C CA . ARG D 1 151 ? -7.719 -13.632 -1.955 1.00 30.00 151 ARG D CA 1
ATOM 8463 C C . ARG D 1 151 ? -8.322 -13.822 -0.561 1.00 33.37 151 ARG D C 1
ATOM 8464 O O . ARG D 1 151 ? -9.437 -14.347 -0.414 1.00 29.53 151 ARG D O 1
ATOM 8472 N N . LYS D 1 152 ? -7.583 -13.380 0.464 1.00 30.09 152 LYS D N 1
ATOM 8473 C CA . LYS D 1 152 ? -8.090 -13.387 1.847 1.00 30.28 152 LYS D CA 1
ATOM 8474 C C . LYS D 1 152 ? -9.446 -12.664 1.946 1.00 26.67 152 LYS D C 1
ATOM 8475 O O . LYS D 1 152 ? -10.379 -13.211 2.500 1.00 27.26 152 LYS D O 1
ATOM 8481 N N . THR D 1 153 ? -9.512 -11.448 1.441 1.00 24.36 153 THR D N 1
ATOM 8482 C CA . THR D 1 153 ? -10.718 -10.635 1.495 1.00 27.55 153 THR D CA 1
ATOM 8483 C C . THR D 1 153 ? -11.891 -11.304 0.746 1.00 27.65 153 THR D C 1
ATOM 8484 O O . THR D 1 153 ? -13.009 -11.343 1.239 1.00 26.97 153 THR D O 1
ATOM 8488 N N . VAL D 1 154 ? -11.615 -11.810 -0.447 1.00 25.58 154 VAL D N 1
ATOM 8489 C CA . VAL D 1 154 ? -12.659 -12.441 -1.266 1.00 23.46 154 VAL D CA 1
ATOM 8490 C C . VAL D 1 154 ? -13.218 -13.644 -0.539 1.00 25.28 154 VAL D C 1
ATOM 8491 O O . VAL D 1 154 ? -14.457 -13.823 -0.470 1.00 23.34 154 VAL D O 1
ATOM 8495 N N . LEU D 1 155 ? -12.350 -14.459 0.051 1.00 23.32 155 LEU D N 1
ATOM 8496 C CA . LEU D 1 155 ? -12.803 -15.652 0.740 1.00 24.44 155 LEU D CA 1
ATOM 8497 C C . LEU D 1 155 ? -13.625 -15.289 2.011 1.00 25.55 155 LEU D C 1
ATOM 8498 O O . LEU D 1 155 ? -14.661 -15.937 2.299 1.00 23.45 155 LEU D O 1
ATOM 8503 N N . GLN D 1 156 ? -13.173 -14.277 2.740 1.00 24.60 156 GLN D N 1
ATOM 8504 C CA . GLN D 1 156 ? -13.875 -13.820 3.944 1.00 27.21 156 GLN D CA 1
ATOM 8505 C C . GLN D 1 156 ? -15.250 -13.176 3.615 1.00 25.07 156 GLN D C 1
ATOM 8506 O O . GLN D 1 156 ? -16.233 -13.410 4.333 1.00 25.02 156 GLN D O 1
ATOM 8512 N N . LEU D 1 157 ? -15.293 -12.358 2.572 1.00 22.39 157 LEU D N 1
ATOM 8513 C CA . LEU D 1 157 ? -16.559 -11.830 2.062 1.00 23.76 157 LEU D CA 1
ATOM 8514 C C . LEU D 1 157 ? -17.512 -12.955 1.693 1.00 23.72 157 LEU D C 1
ATOM 8515 O O . LEU D 1 157 ? -18.669 -12.954 2.108 1.00 20.88 157 LEU D O 1
ATOM 8520 N N . SER D 1 158 ? -17.006 -13.930 0.942 1.00 23.66 158 SER D N 1
ATOM 8521 C CA . SER D 1 158 ? -17.821 -14.993 0.388 1.00 23.67 158 SER D CA 1
ATOM 8522 C C . SER D 1 158 ? -18.355 -15.954 1.430 1.00 22.23 158 SER D C 1
ATOM 8523 O O . SER D 1 158 ? -19.468 -16.442 1.292 1.00 20.74 158 SER D O 1
ATOM 8526 N N . LEU D 1 159 ? -17.583 -16.234 2.479 1.00 19.26 159 LEU D N 1
ATOM 8527 C CA . LEU D 1 159 ? -18.086 -17.009 3.600 1.00 20.74 159 LEU D CA 1
ATOM 8528 C C . LEU D 1 159 ? -19.324 -16.352 4.255 1.00 20.10 159 LEU D C 1
ATOM 8529 O O . LEU D 1 159 ? -20.301 -17.030 4.555 1.00 20.01 159 LEU D O 1
ATOM 8534 N N . ARG D 1 160 ? -19.270 -15.051 4.436 1.00 20.80 160 ARG D N 1
ATOM 8535 C CA . ARG D 1 160 ? -20.378 -14.320 5.055 1.00 22.03 160 ARG D CA 1
ATOM 8536 C C . ARG D 1 160 ? -21.584 -14.211 4.090 1.00 20.12 160 ARG D C 1
ATOM 8537 O O . ARG D 1 160 ? -22.751 -14.226 4.539 1.00 21.09 160 ARG D O 1
ATOM 8545 N N . ILE D 1 161 ? -21.300 -14.098 2.803 1.00 19.12 161 ILE D N 1
ATOM 8546 C CA . ILE D 1 161 ? -22.366 -14.093 1.796 1.00 19.20 161 ILE D CA 1
ATOM 8547 C C . ILE D 1 161 ? -23.025 -15.467 1.754 1.00 21.65 161 ILE D C 1
ATOM 8548 O O . ILE D 1 161 ? -24.265 -15.552 1.632 1.00 19.77 161 ILE D O 1
ATOM 8553 N N . LEU D 1 162 ? -22.249 -16.553 1.874 1.00 19.77 162 LEU D N 1
ATOM 8554 C CA . LEU D 1 162 ? -22.855 -17.878 1.989 1.00 19.86 162 LEU D CA 1
ATOM 8555 C C . LEU D 1 162 ? -23.774 -18.004 3.205 1.00 19.92 162 LEU D C 1
ATOM 8556 O O . LEU D 1 162 ? -24.806 -18.686 3.124 1.00 18.45 162 LEU D O 1
ATOM 8561 N N . ASP D 1 163 ? -23.417 -17.391 4.340 1.00 18.79 163 ASP D N 1
ATOM 8562 C CA . ASP D 1 163 ? -24.321 -17.388 5.506 1.00 19.51 163 ASP D CA 1
ATOM 8563 C C . ASP D 1 163 ? -25.653 -16.697 5.148 1.00 18.37 163 ASP D C 1
ATOM 8564 O O . ASP D 1 163 ? -26.733 -17.228 5.474 1.00 18.37 163 ASP D O 1
ATOM 8569 N N . ILE D 1 164 ? -25.563 -15.554 4.465 1.00 18.99 164 ILE D N 1
ATOM 8570 C CA . ILE D 1 164 ? -26.747 -14.788 4.078 1.00 18.31 164 ILE D CA 1
ATOM 8571 C C . ILE D 1 164 ? -27.629 -15.598 3.092 1.00 19.47 164 ILE D C 1
ATOM 8572 O O . ILE D 1 164 ? -28.861 -15.715 3.262 1.00 18.57 164 ILE D O 1
ATOM 8577 N N . LEU D 1 165 ? -26.983 -16.167 2.085 1.00 17.25 165 LEU D N 1
ATOM 8578 C CA . LEU D 1 165 ? -27.691 -16.928 1.076 1.00 18.04 165 LEU D CA 1
ATOM 8579 C C . LEU D 1 165 ? -28.354 -18.170 1.670 1.00 18.73 165 LEU D C 1
ATOM 8580 O O . LEU D 1 165 ? -29.521 -18.448 1.387 1.00 16.94 165 LEU D O 1
ATOM 8585 N N . GLU D 1 166 ? -27.650 -18.886 2.545 1.00 19.10 166 GLU D N 1
ATOM 8586 C CA . GLU D 1 166 ? -28.243 -20.064 3.167 1.00 18.46 166 GLU D CA 1
ATOM 8587 C C . GLU D 1 166 ? -29.488 -19.624 3.975 1.00 18.05 166 GLU D C 1
ATOM 8588 O O . GLU D 1 166 ? -30.531 -20.286 3.907 1.00 17.63 166 GLU D O 1
ATOM 8594 N N . TYR D 1 167 ? -29.383 -18.509 4.691 1.00 17.68 167 TYR D N 1
ATOM 8595 C CA . TYR D 1 167 ? -30.522 -17.989 5.456 1.00 17.64 167 TYR D CA 1
ATOM 8596 C C . TYR D 1 167 ? -31.713 -17.689 4.562 1.00 17.19 167 TYR D C 1
ATOM 8597 O O . TYR D 1 167 ? -32.816 -18.213 4.797 1.00 17.60 167 TYR D O 1
ATOM 8606 N N . ILE D 1 168 ? -31.511 -16.871 3.541 1.00 16.56 168 ILE D N 1
ATOM 8607 C CA . ILE D 1 168 ? -32.660 -16.504 2.708 1.00 17.07 168 ILE D CA 1
ATOM 8608 C C . ILE D 1 168 ? -33.242 -17.703 1.987 1.00 17.70 168 ILE D C 1
ATOM 8609 O O . ILE D 1 168 ? -34.488 -17.859 1.930 1.00 14.44 168 ILE D O 1
ATOM 8614 N N . HIS D 1 169 ? -32.379 -18.587 1.482 1.00 15.62 169 HIS D N 1
ATOM 8615 C CA . HIS D 1 169 ? -32.822 -19.788 0.798 1.00 16.28 169 HIS D CA 1
ATOM 8616 C C . HIS D 1 169 ? -33.672 -20.686 1.700 1.00 16.84 169 HIS D C 1
ATOM 8617 O O . HIS D 1 169 ? -34.699 -21.225 1.264 1.00 17.26 169 HIS D O 1
ATOM 8624 N N . GLU D 1 170 ? -33.244 -20.838 2.941 1.00 16.81 170 GLU D N 1
ATOM 8625 C CA . GLU D 1 170 ? -34.033 -21.622 3.906 1.00 20.00 170 GLU D CA 1
ATOM 8626 C C . GLU D 1 170 ? -35.332 -20.944 4.306 1.00 21.33 170 GLU D C 1
ATOM 8627 O O . GLU D 1 170 ? -36.195 -21.588 4.894 1.00 23.91 170 GLU D O 1
ATOM 8633 N N . HIS D 1 171 ? -35.481 -19.658 3.995 1.00 20.41 171 HIS D N 1
ATOM 8634 C CA . HIS D 1 171 ? -36.723 -18.921 4.209 1.00 19.31 171 HIS D CA 1
ATOM 8635 C C . HIS D 1 171 ? -37.456 -18.631 2.908 1.00 19.91 171 HIS D C 1
ATOM 8636 O O . HIS D 1 171 ? -38.205 -17.638 2.815 1.00 20.53 171 HIS D O 1
ATOM 8643 N N . GLU D 1 172 ? -37.225 -19.492 1.908 1.00 19.00 172 GLU D N 1
ATOM 8644 C CA . GLU D 1 172 ? -37.992 -19.557 0.663 1.00 19.44 172 GLU D CA 1
ATOM 8645 C C . GLU D 1 172 ? -37.661 -18.512 -0.404 1.00 19.64 172 GLU D C 1
ATOM 8646 O O . GLU D 1 172 ? -38.368 -18.445 -1.419 1.00 18.48 172 GLU D O 1
ATOM 8652 N N . TYR D 1 173 ? -36.585 -17.736 -0.206 1.00 18.92 173 TYR D N 1
ATOM 8653 C CA . TYR D 1 173 ? -36.226 -16.678 -1.120 1.00 17.07 173 TYR D CA 1
ATOM 8654 C C . TYR D 1 173 ? -34.840 -16.831 -1.758 1.00 18.34 173 TYR D C 1
ATOM 8655 O O . TYR D 1 173 ? -33.920 -17.311 -1.116 1.00 16.49 173 TYR D O 1
ATOM 8664 N N . VAL D 1 174 ? -34.717 -16.337 -2.983 1.00 16.51 174 VAL D N 1
ATOM 8665 C CA . VAL D 1 174 ? -33.390 -16.063 -3.597 1.00 16.68 174 VAL D CA 1
ATOM 8666 C C . VAL D 1 174 ? -33.259 -14.573 -3.855 1.00 18.52 174 VAL D C 1
ATOM 8667 O O . VAL D 1 174 ? -34.270 -13.875 -3.995 1.00 17.56 174 VAL D O 1
ATOM 8671 N N . HIS D 1 175 ? -32.025 -14.080 -3.914 1.00 17.41 175 HIS D N 1
ATOM 8672 C CA . HIS D 1 175 ? -31.743 -12.666 -4.103 1.00 17.45 175 HIS D CA 1
ATOM 8673 C C . HIS D 1 175 ? -31.644 -12.269 -5.583 1.00 18.87 175 HIS D C 1
ATOM 8674 O O . HIS D 1 175 ? -32.217 -11.263 -5.997 1.00 19.97 175 HIS D O 1
ATOM 8681 N N . GLY D 1 176 ? -30.878 -13.023 -6.358 1.00 17.15 176 GLY D N 1
ATOM 8682 C CA . GLY D 1 176 ? -30.752 -12.808 -7.791 1.00 17.88 176 GLY D CA 1
ATOM 8683 C C . GLY D 1 176 ? -29.883 -11.647 -8.293 1.00 18.49 176 GLY D C 1
ATOM 8684 O O . GLY D 1 176 ? -29.787 -11.432 -9.489 1.00 17.70 176 GLY D O 1
ATOM 8685 N N . ASP D 1 177 ? -29.242 -10.922 -7.387 1.00 17.29 177 ASP D N 1
ATOM 8686 C CA . ASP D 1 177 ? -28.505 -9.708 -7.770 1.00 18.31 177 ASP D CA 1
ATOM 8687 C C . ASP D 1 177 ? -27.373 -9.379 -6.802 1.00 18.18 177 ASP D C 1
ATOM 8688 O O . ASP D 1 177 ? -27.133 -8.223 -6.436 1.00 19.85 177 ASP D O 1
ATOM 8693 N N . ILE D 1 178 ? -26.650 -10.407 -6.418 1.00 17.46 178 ILE D N 1
ATOM 8694 C CA . ILE D 1 178 ? -25.466 -10.244 -5.573 1.00 18.14 178 ILE D CA 1
ATOM 8695 C C . ILE D 1 178 ? -24.396 -9.506 -6.402 1.00 18.10 178 ILE D C 1
ATOM 8696 O O . ILE D 1 178 ? -24.075 -9.886 -7.531 1.00 18.28 178 ILE D O 1
ATOM 8701 N N . LYS D 1 179 ? -23.862 -8.440 -5.815 1.00 20.88 179 LYS D N 1
ATOM 8702 C CA . LYS D 1 179 ? -22.786 -7.661 -6.413 1.00 20.26 179 LYS D CA 1
ATOM 8703 C C . LYS D 1 179 ? -22.247 -6.677 -5.384 1.00 21.40 179 LYS D C 1
ATOM 8704 O O . LYS D 1 179 ? -22.923 -6.367 -4.386 1.00 18.81 179 LYS D O 1
ATOM 8710 N N . ALA D 1 180 ? -21.052 -6.159 -5.641 1.00 21.57 180 ALA D N 1
ATOM 8711 C CA . ALA D 1 180 ? -20.388 -5.266 -4.669 1.00 21.07 180 ALA D CA 1
ATOM 8712 C C . ALA D 1 180 ? -21.184 -4.011 -4.316 1.00 20.77 180 ALA D C 1
ATOM 8713 O O . ALA D 1 180 ? -21.148 -3.583 -3.173 1.00 22.15 180 ALA D O 1
ATOM 8715 N N . SER D 1 181 ? -21.913 -3.455 -5.273 1.00 23.69 181 SER D N 1
ATOM 8716 C CA . SER D 1 181 ? -22.741 -2.286 -5.016 1.00 25.79 181 SER D CA 1
ATOM 8717 C C . SER D 1 181 ? -23.975 -2.597 -4.140 1.00 26.65 181 SER D C 1
ATOM 8718 O O . SER D 1 181 ? -24.579 -1.667 -3.614 1.00 25.04 181 SER D O 1
ATOM 8721 N N . ASN D 1 182 ? -24.309 -3.887 -3.968 1.00 24.24 182 ASN D N 1
ATOM 8722 C CA . ASN D 1 182 ? -25.378 -4.318 -3.046 1.00 23.83 182 ASN D CA 1
ATOM 8723 C C . ASN D 1 182 ? -24.837 -4.925 -1.771 1.00 24.09 182 ASN D C 1
ATOM 8724 O O . ASN D 1 182 ? -25.587 -5.588 -1.025 1.00 23.76 182 ASN D O 1
ATOM 8729 N N . LEU D 1 183 ? -23.548 -4.694 -1.488 1.00 22.59 183 LEU D N 1
ATOM 8730 C CA . LEU D 1 183 ? -22.933 -5.172 -0.274 1.00 23.17 183 LEU D CA 1
ATOM 8731 C C . LEU D 1 183 ? -22.420 -3.950 0.499 1.00 26.70 183 LEU D C 1
ATOM 8732 O O . LEU D 1 183 ? -21.571 -3.198 -0.014 1.00 26.15 183 LEU D O 1
ATOM 8737 N N . LEU D 1 184 ? -22.965 -3.755 1.701 1.00 26.66 184 LEU D N 1
ATOM 8738 C CA . LEU D 1 184 ? -22.663 -2.592 2.541 1.00 30.48 184 LEU D CA 1
ATOM 8739 C C . LEU D 1 184 ? -22.050 -3.051 3.844 1.00 29.40 184 LEU D C 1
ATOM 8740 O O . LEU D 1 184 ? -22.420 -4.090 4.388 1.00 26.50 184 LEU D O 1
ATOM 8745 N N . LEU D 1 185 ? -21.123 -2.242 4.367 1.00 29.31 185 LEU D N 1
ATOM 8746 C CA . LEU D 1 185 ? -20.493 -2.565 5.634 1.00 29.71 185 LEU D CA 1
ATOM 8747 C C . LEU D 1 185 ? -21.354 -2.028 6.781 1.00 28.64 185 LEU D C 1
ATOM 8748 O O . LEU D 1 185 ? -22.001 -1.003 6.636 1.00 27.76 185 LEU D O 1
ATOM 8753 N N . ASN D 1 186 ? -21.324 -2.734 7.898 1.00 29.17 186 ASN D N 1
ATOM 8754 C CA . ASN D 1 186 ? -21.904 -2.249 9.147 1.00 32.70 186 ASN D CA 1
ATOM 8755 C C . ASN D 1 186 ? -21.295 -0.851 9.439 1.00 36.99 186 ASN D C 1
ATOM 8756 O O . ASN D 1 186 ? -20.071 -0.667 9.350 1.00 32.56 186 ASN D O 1
ATOM 8761 N N . TYR D 1 187 ? -22.169 0.129 9.693 1.00 39.12 187 TYR D N 1
ATOM 8762 C CA . TYR D 1 187 ? -21.754 1.518 9.947 1.00 42.01 187 TYR D CA 1
ATOM 8763 C C . TYR D 1 187 ? -20.744 1.628 11.092 1.00 42.42 187 TYR D C 1
ATOM 8764 O O . TYR D 1 187 ? -19.874 2.478 11.050 1.00 45.33 187 TYR D O 1
ATOM 8773 N N . LYS D 1 188 ? -20.857 0.760 12.085 1.00 42.30 188 LYS D N 1
ATOM 8774 C CA . LYS D 1 188 ? -19.981 0.744 13.251 1.00 47.68 188 LYS D CA 1
ATOM 8775 C C . LYS D 1 188 ? -18.987 -0.423 13.285 1.00 49.03 188 LYS D C 1
ATOM 8776 O O . LYS D 1 188 ? -18.293 -0.570 14.281 1.00 46.93 188 LYS D O 1
ATOM 8778 N N . ASN D 1 189 ? -18.902 -1.242 12.233 1.00 44.56 189 ASN D N 1
ATOM 8779 C CA . ASN D 1 189 ? -18.000 -2.412 12.222 1.00 41.17 189 ASN D CA 1
ATOM 8780 C C . ASN D 1 189 ? -17.633 -2.811 10.776 1.00 44.23 189 ASN D C 1
ATOM 8781 O O . ASN D 1 189 ? -18.400 -3.518 10.108 1.00 38.73 189 ASN D O 1
ATOM 8786 N N . PRO D 1 190 ? -16.451 -2.392 10.303 1.00 43.51 190 PRO D N 1
ATOM 8787 C CA . PRO D 1 190 ? -16.060 -2.653 8.919 1.00 42.16 190 PRO D CA 1
ATOM 8788 C C . PRO D 1 190 ? -15.696 -4.106 8.573 1.00 34.83 190 PRO D C 1
ATOM 8789 O O . PRO D 1 190 ? -15.309 -4.354 7.431 1.00 37.99 190 PRO D O 1
ATOM 8793 N N . ASP D 1 191 ? -15.805 -5.041 9.513 1.00 31.54 191 ASP D N 1
ATOM 8794 C CA . ASP D 1 191 ? -15.652 -6.457 9.211 1.00 33.43 191 ASP D CA 1
ATOM 8795 C C . ASP D 1 191 ? -16.988 -7.186 8.996 1.00 30.92 191 ASP D C 1
ATOM 8796 O O . ASP D 1 191 ? -16.999 -8.417 8.849 1.00 32.89 191 ASP D O 1
ATOM 8801 N N . GLN D 1 192 ? -18.094 -6.446 9.021 1.00 30.00 192 GLN D N 1
ATOM 8802 C CA . GLN D 1 192 ? -19.422 -7.053 8.886 1.00 29.19 192 GLN D CA 1
ATOM 8803 C C . GLN D 1 192 ? -20.038 -6.531 7.614 1.00 26.77 192 GLN D C 1
ATOM 8804 O O . GLN D 1 192 ? -20.276 -5.335 7.468 1.00 29.74 192 GLN D O 1
ATOM 8810 N N . VAL D 1 193 ? -20.285 -7.435 6.671 1.00 25.73 193 VAL D N 1
ATOM 8811 C CA . VAL D 1 193 ? -20.862 -7.066 5.381 1.00 23.80 193 VAL D CA 1
ATOM 8812 C C . VAL D 1 193 ? -22.327 -7.556 5.341 1.00 22.02 193 VAL D C 1
ATOM 8813 O O . VAL D 1 193 ? -22.638 -8.654 5.798 1.00 23.13 193 VAL D O 1
ATOM 8817 N N . TYR D 1 194 ? -23.173 -6.712 4.779 1.00 23.69 194 TYR D N 1
ATOM 8818 C CA . TYR D 1 194 ? -24.606 -6.959 4.611 1.00 23.65 194 TYR D CA 1
ATOM 8819 C C . TYR D 1 194 ? -24.990 -6.936 3.138 1.00 22.77 194 TYR D C 1
ATOM 8820 O O . TYR D 1 194 ? -24.487 -6.115 2.370 1.00 24.33 194 TYR D O 1
ATOM 8829 N N . LEU D 1 195 ? -25.898 -7.832 2.769 1.00 21.32 195 LEU D N 1
ATOM 8830 C CA . LEU D 1 195 ? -26.454 -7.876 1.431 1.00 20.34 195 LEU D CA 1
ATOM 8831 C C . LEU D 1 195 ? -27.772 -7.106 1.465 1.00 21.04 195 LEU D C 1
ATOM 8832 O O . LEU D 1 195 ? -28.662 -7.422 2.265 1.00 21.72 195 LEU D O 1
ATOM 8837 N N . VAL D 1 196 ? -27.896 -6.109 0.596 1.00 21.72 196 VAL D N 1
ATOM 8838 C CA . VAL D 1 196 ? -29.095 -5.276 0.529 1.00 21.49 196 VAL D CA 1
ATOM 8839 C C . VAL D 1 196 ? -29.787 -5.409 -0.824 1.00 22.09 196 VAL D C 1
ATOM 8840 O O . VAL D 1 196 ? -29.326 -6.081 -1.743 1.00 22.02 196 VAL D O 1
ATOM 8844 N N . ASP D 1 197 ? -30.937 -4.779 -0.895 1.00 23.43 197 ASP D N 1
ATOM 8845 C CA . ASP D 1 197 ? -31.768 -4.642 -2.079 1.00 25.28 197 ASP D CA 1
ATOM 8846 C C . ASP D 1 197 ? -32.425 -5.956 -2.505 1.00 25.66 197 ASP D C 1
ATOM 8847 O O . ASP D 1 197 ? -31.905 -6.672 -3.334 1.00 23.56 197 ASP D O 1
ATOM 8852 N N . TYR D 1 198 ? -33.588 -6.236 -1.980 1.00 24.43 198 TYR D N 1
ATOM 8853 C CA . TYR D 1 198 ? -34.350 -7.462 -2.265 1.00 24.38 198 TYR D CA 1
ATOM 8854 C C . TYR D 1 198 ? -35.561 -7.155 -3.188 1.00 28.31 198 TYR D C 1
ATOM 8855 O O . TYR D 1 198 ? -36.494 -7.876 -3.255 1.00 28.31 198 TYR D O 1
ATOM 8864 N N . GLY D 1 199 ? -35.463 -6.036 -3.914 1.00 33.06 199 GLY D N 1
ATOM 8865 C CA . GLY D 1 199 ? -36.397 -5.677 -4.941 1.00 32.60 199 GLY D CA 1
ATOM 8866 C C . GLY D 1 199 ? -36.676 -6.616 -6.056 1.00 33.44 199 GLY D C 1
ATOM 8867 O O . GLY D 1 199 ? -37.802 -6.638 -6.575 1.00 40.76 199 GLY D O 1
ATOM 8868 N N . LEU D 1 200 ? -35.681 -7.418 -6.400 1.00 34.09 200 LEU D N 1
ATOM 8869 C CA . LEU D 1 200 ? -35.852 -8.501 -7.385 1.00 35.98 200 LEU D CA 1
ATOM 8870 C C . LEU D 1 200 ? -35.683 -9.890 -6.757 1.00 29.53 200 LEU D C 1
ATOM 8871 O O . LEU D 1 200 ? -35.525 -10.857 -7.485 1.00 29.44 200 LEU D O 1
ATOM 8876 N N . ALA D 1 201 ? -35.819 -9.983 -5.428 1.00 23.77 201 ALA D N 1
ATOM 8877 C CA . ALA D 1 201 ? -35.848 -11.252 -4.755 1.00 23.50 201 ALA D CA 1
ATOM 8878 C C . ALA D 1 201 ? -37.096 -12.016 -5.176 1.00 23.77 201 ALA D C 1
ATOM 8879 O O . ALA D 1 201 ? -38.078 -11.447 -5.607 1.00 24.62 201 ALA D O 1
ATOM 8881 N N . TYR D 1 202 ? -36.991 -13.329 -5.099 1.00 20.65 202 TYR D N 1
ATOM 8882 C CA . TYR D 1 202 ? -37.995 -14.197 -5.641 1.00 20.05 202 TYR D CA 1
ATOM 8883 C C . TYR D 1 202 ? -38.272 -15.288 -4.648 1.00 21.03 202 TYR D C 1
ATOM 8884 O O . TYR D 1 202 ? -37.309 -15.922 -4.133 1.00 19.28 202 TYR D O 1
ATOM 8893 N N . ARG D 1 203 ? -39.558 -15.535 -4.374 1.00 20.48 203 ARG D N 1
ATOM 8894 C CA . ARG D 1 203 ? -39.970 -16.579 -3.497 1.00 19.90 203 ARG D CA 1
ATOM 8895 C C . ARG D 1 203 ? -40.063 -17.878 -4.298 1.00 20.81 203 ARG D C 1
ATOM 8896 O O . ARG D 1 203 ? -41.093 -18.215 -4.923 1.00 18.62 203 ARG D O 1
ATOM 8904 N N . TYR D 1 204 ? -38.931 -18.585 -4.346 1.00 18.05 204 TYR D N 1
ATOM 8905 C CA . TYR D 1 204 ? -38.735 -19.728 -5.208 1.00 19.05 204 TYR D CA 1
ATOM 8906 C C . TYR D 1 204 ? -39.364 -20.995 -4.649 1.00 18.68 204 TYR D C 1
ATOM 8907 O O . TYR D 1 204 ? -39.562 -21.942 -5.400 1.00 20.04 204 TYR D O 1
ATOM 8916 N N . CYS D 1 205 ? -39.676 -21.033 -3.351 1.00 19.38 205 CYS D N 1
ATOM 8917 C CA . CYS D 1 205 ? -40.149 -22.268 -2.745 1.00 22.64 205 CYS D CA 1
ATOM 8918 C C . CYS D 1 205 ? -41.296 -22.008 -1.740 1.00 23.02 205 CYS D C 1
ATOM 8919 O O . CYS D 1 205 ? -41.172 -22.401 -0.581 1.00 23.11 205 CYS D O 1
ATOM 8922 N N . PRO D 1 206 ? -42.388 -21.375 -2.196 1.00 24.34 206 PRO D N 1
ATOM 8923 C CA . PRO D 1 206 ? -43.508 -21.080 -1.262 1.00 25.69 206 PRO D CA 1
ATOM 8924 C C . PRO D 1 206 ? -44.060 -22.346 -0.643 1.00 27.61 206 PRO D C 1
ATOM 8925 O O . PRO D 1 206 ? -44.380 -23.287 -1.366 1.00 25.43 206 PRO D O 1
ATOM 8929 N N . GLU D 1 207 ? -44.091 -22.375 0.694 1.00 29.70 207 GLU D N 1
ATOM 8930 C CA . GLU D 1 207 ? -44.530 -23.551 1.489 1.00 31.39 207 GLU D CA 1
ATOM 8931 C C . GLU D 1 207 ? -43.782 -24.820 1.161 1.00 30.03 207 GLU D C 1
ATOM 8932 O O . GLU D 1 207 ? -44.354 -25.902 1.175 1.00 29.14 207 GLU D O 1
ATOM 8938 N N . GLY D 1 208 ? -42.502 -24.695 0.822 1.00 28.07 208 GLY D N 1
ATOM 8939 C CA . GLY D 1 208 ? -41.685 -25.850 0.505 1.00 27.48 208 GLY D CA 1
ATOM 8940 C C . GLY D 1 208 ? -41.893 -26.488 -0.852 1.00 28.05 208 GLY D C 1
ATOM 8941 O O . GLY D 1 208 ? -41.343 -27.562 -1.104 1.00 31.31 208 GLY D O 1
ATOM 8942 N N . VAL D 1 209 ? -42.659 -25.855 -1.732 1.00 25.38 209 VAL D N 1
ATOM 8943 C CA . VAL D 1 209 ? -42.888 -26.371 -3.068 1.00 24.49 209 VAL D CA 1
ATOM 8944 C C . VAL D 1 209 ? -42.067 -25.525 -4.067 1.00 23.46 209 VAL D C 1
ATOM 8945 O O . VAL D 1 209 ? -42.347 -24.365 -4.307 1.00 21.92 209 VAL D O 1
ATOM 8949 N N . HIS D 1 210 ? -41.065 -26.156 -4.668 1.00 23.78 210 HIS D N 1
ATOM 8950 C CA . HIS D 1 210 ? -40.158 -25.435 -5.576 1.00 20.88 210 HIS D CA 1
ATOM 8951 C C . HIS D 1 210 ? -40.843 -25.063 -6.869 1.00 21.03 210 HIS D C 1
ATOM 8952 O O . HIS D 1 210 ? -41.539 -25.892 -7.485 1.00 21.60 210 HIS D O 1
ATOM 8959 N N . LYS D 1 211 ? -40.650 -23.826 -7.316 1.00 20.30 211 LYS D N 1
ATOM 8960 C CA . LYS D 1 211 ? -41.074 -23.385 -8.644 1.00 21.06 211 LYS D CA 1
ATOM 8961 C C . LYS D 1 211 ? -40.547 -24.303 -9.713 1.00 22.30 211 LYS D C 1
ATOM 8962 O O . LYS D 1 211 ? -39.371 -24.669 -9.659 1.00 20.56 211 LYS D O 1
ATOM 8968 N N . ALA D 1 212 ? -41.403 -24.715 -10.661 1.00 21.50 212 ALA D N 1
ATOM 8969 C CA . ALA D 1 212 ? -40.944 -25.639 -11.698 1.00 21.71 212 ALA D CA 1
ATOM 8970 C C . ALA D 1 212 ? -40.137 -24.860 -12.735 1.00 20.29 212 ALA D C 1
ATOM 8971 O O . ALA D 1 212 ? -40.423 -23.710 -12.991 1.00 21.78 212 ALA D O 1
ATOM 8973 N N . TYR D 1 213 ? -39.163 -25.527 -13.336 1.00 21.09 213 TYR D N 1
ATOM 8974 C CA . TYR D 1 213 ? -38.316 -24.981 -14.370 1.00 21.29 213 TYR D CA 1
ATOM 8975 C C . TYR D 1 213 ? -39.196 -24.624 -15.576 1.00 23.10 213 TYR D C 1
ATOM 8976 O O . TYR D 1 213 ? -39.812 -25.496 -16.180 1.00 24.21 213 TYR D O 1
ATOM 8985 N N . ALA D 1 214 ? -39.120 -23.375 -15.996 1.00 22.72 214 ALA D N 1
ATOM 8986 C CA . ALA D 1 214 ? -39.691 -22.974 -17.282 1.00 25.91 214 ALA D CA 1
ATOM 8987 C C . ALA D 1 214 ? -39.086 -21.683 -17.769 1.00 26.14 214 ALA D C 1
ATOM 8988 O O . ALA D 1 214 ? -38.739 -20.817 -16.972 1.00 25.52 214 ALA D O 1
ATOM 8990 N N . ALA D 1 215 ? -38.896 -21.586 -19.076 1.00 25.83 215 ALA D N 1
ATOM 8991 C CA . ALA D 1 215 ? -38.286 -20.375 -19.665 1.00 24.03 215 ALA D CA 1
ATOM 8992 C C . ALA D 1 215 ? -39.410 -19.438 -20.067 1.00 26.45 215 ALA D C 1
ATOM 8993 O O . ALA D 1 215 ? -40.330 -19.834 -20.764 1.00 26.93 215 ALA D O 1
ATOM 8995 N N . ASP D 1 216 ? -39.370 -18.230 -19.544 1.00 25.39 216 ASP D N 1
ATOM 8996 C CA . ASP D 1 216 ? -40.373 -17.203 -19.757 1.00 27.08 216 ASP D CA 1
ATOM 8997 C C . ASP D 1 216 ? -39.672 -16.063 -20.491 1.00 25.27 216 ASP D C 1
ATOM 8998 O O . ASP D 1 216 ? -38.780 -15.413 -19.934 1.00 23.40 216 ASP D O 1
ATOM 9003 N N . PRO D 1 217 ? -40.081 -15.787 -21.760 1.00 26.01 217 PRO D N 1
ATOM 9004 C CA . PRO D 1 217 ? -39.411 -14.692 -22.509 1.00 26.23 217 PRO D CA 1
ATOM 9005 C C . PRO D 1 217 ? -39.457 -13.317 -21.834 1.00 26.33 217 PRO D C 1
ATOM 9006 O O . PRO D 1 217 ? -38.548 -12.511 -22.033 1.00 29.13 217 PRO D O 1
ATOM 9010 N N . LYS D 1 218 ? -40.463 -13.062 -21.009 1.00 27.58 218 LYS D N 1
ATOM 9011 C CA . LYS D 1 218 ? -40.539 -11.819 -20.205 1.00 30.08 218 LYS D CA 1
ATOM 9012 C C . LYS D 1 218 ? -39.436 -11.696 -19.133 1.00 29.50 218 LYS D C 1
ATOM 9013 O O . LYS D 1 218 ? -39.142 -10.596 -18.707 1.00 33.34 218 LYS D O 1
ATOM 9019 N N . ARG D 1 219 ? -38.853 -12.818 -18.712 1.00 27.18 219 ARG D N 1
ATOM 9020 C CA . ARG D 1 219 ? -37.764 -12.807 -17.695 1.00 25.45 219 ARG D CA 1
ATOM 9021 C C . ARG D 1 219 ? -36.332 -12.842 -18.262 1.00 27.20 219 ARG D C 1
ATOM 9022 O O . ARG D 1 219 ? -35.373 -12.665 -17.468 1.00 25.52 219 ARG D O 1
ATOM 9030 N N . CYS D 1 220 ? -36.159 -13.054 -19.558 1.00 23.20 220 CYS D N 1
ATOM 9031 C CA . CYS D 1 220 ? -34.821 -13.194 -20.107 1.00 23.95 220 CYS D CA 1
ATOM 9032 C C . CYS D 1 220 ? -33.917 -12.033 -19.725 1.00 25.23 220 CYS D C 1
ATOM 9033 O O . CYS D 1 220 ? -34.264 -10.846 -19.818 1.00 24.12 220 CYS D O 1
ATOM 9036 N N . HIS D 1 221 ? -32.748 -12.409 -19.230 1.00 24.24 221 HIS D N 1
ATOM 9037 C CA . HIS D 1 221 ? -31.699 -11.467 -18.817 1.00 26.11 221 HIS D CA 1
ATOM 9038 C C . HIS D 1 221 ? -31.995 -10.575 -17.619 1.00 27.25 221 HIS D C 1
ATOM 9039 O O . HIS D 1 221 ? -31.446 -9.493 -17.566 1.00 31.53 221 HIS D O 1
ATOM 9046 N N . ASP D 1 222 ? -32.883 -10.985 -16.705 1.00 23.21 222 ASP D N 1
ATOM 9047 C CA . ASP D 1 222 ? -33.041 -10.311 -15.452 1.00 26.26 222 ASP D CA 1
ATOM 9048 C C . ASP D 1 222 ? -31.742 -10.352 -14.622 1.00 23.70 222 ASP D C 1
ATOM 9049 O O . ASP D 1 222 ? -30.888 -11.187 -14.867 1.00 24.52 222 ASP D O 1
ATOM 9054 N N . GLY D 1 223 ? -31.617 -9.419 -13.696 1.00 22.02 223 GLY D N 1
ATOM 9055 C CA . GLY D 1 223 ? -30.432 -9.277 -12.845 1.00 22.29 223 GLY D CA 1
ATOM 9056 C C . GLY D 1 223 ? -29.466 -8.267 -13.471 1.00 24.74 223 GLY D C 1
ATOM 9057 O O . GLY D 1 223 ? -29.853 -7.470 -14.333 1.00 24.49 223 GLY D O 1
ATOM 9058 N N . THR D 1 224 ? -28.211 -8.255 -13.007 1.00 21.68 224 THR D N 1
ATOM 9059 C CA . THR D 1 224 ? -27.188 -7.376 -13.531 1.00 21.57 224 THR D CA 1
ATOM 9060 C C . THR D 1 224 ? -26.390 -8.195 -14.546 1.00 20.06 224 THR D C 1
ATOM 9061 O O . THR D 1 224 ? -25.847 -9.261 -14.201 1.00 20.19 224 THR D O 1
ATOM 9065 N N . ILE D 1 225 ? -26.378 -7.740 -15.806 1.00 20.61 225 ILE D N 1
ATOM 9066 C CA . ILE D 1 225 ? -26.004 -8.591 -16.903 1.00 21.56 225 ILE D CA 1
ATOM 9067 C C . ILE D 1 225 ? -24.649 -9.299 -16.748 1.00 21.07 225 ILE D C 1
ATOM 9068 O O . ILE D 1 225 ? -24.533 -10.474 -17.074 1.00 20.67 225 ILE D O 1
ATOM 9073 N N . GLU D 1 226 ? -23.636 -8.616 -16.258 1.00 21.71 226 GLU D N 1
ATOM 9074 C CA . GLU D 1 226 ? -22.312 -9.247 -16.176 1.00 22.53 226 GLU D CA 1
ATOM 9075 C C . GLU D 1 226 ? -22.238 -10.338 -15.103 1.00 21.45 226 GLU D C 1
ATOM 9076 O O . GLU D 1 226 ? -21.415 -11.239 -15.231 1.00 20.85 226 GLU D O 1
ATOM 9082 N N . PHE D 1 227 ? -23.100 -10.266 -14.071 1.00 18.66 227 PHE D N 1
ATOM 9083 C CA . PHE D 1 227 ? -23.083 -11.240 -12.969 1.00 19.60 227 PHE D CA 1
ATOM 9084 C C . PHE D 1 227 ? -24.247 -12.230 -12.956 1.00 20.18 227 PHE D C 1
ATOM 9085 O O . PHE D 1 227 ? -24.186 -13.197 -12.207 1.00 17.49 227 PHE D O 1
ATOM 9093 N N . THR D 1 228 ? -25.293 -12.009 -13.764 1.00 19.28 228 THR D N 1
ATOM 9094 C CA . THR D 1 228 ? -26.508 -12.811 -13.612 1.00 18.42 228 THR D CA 1
ATOM 9095 C C . THR D 1 228 ? -26.310 -14.262 -14.009 1.00 17.59 228 THR D C 1
ATOM 9096 O O . THR D 1 228 ? -25.368 -14.592 -14.697 1.00 18.03 228 THR D O 1
ATOM 9100 N N . SER D 1 229 ? -27.210 -15.124 -13.562 1.00 16.34 229 SER D N 1
ATOM 9101 C CA . SER D 1 229 ? -27.143 -16.549 -13.847 1.00 16.93 229 SER D CA 1
ATOM 9102 C C . SER D 1 229 ? -27.521 -16.919 -15.262 1.00 17.69 229 SER D C 1
ATOM 9103 O O . SER D 1 229 ? -28.274 -16.175 -15.947 1.00 17.39 229 SER D O 1
ATOM 9106 N N . ILE D 1 230 ? -27.003 -18.059 -15.713 1.00 16.77 230 ILE D N 1
ATOM 9107 C CA . ILE D 1 230 ? -27.438 -18.642 -17.010 1.00 19.22 230 ILE D CA 1
ATOM 9108 C C . ILE D 1 230 ? -28.976 -18.861 -16.995 1.00 19.53 230 ILE D C 1
ATOM 9109 O O . ILE D 1 230 ? -29.656 -18.567 -17.993 1.00 19.27 230 ILE D O 1
ATOM 9114 N N . ASP D 1 231 ? -29.510 -19.341 -15.855 1.00 18.29 231 ASP D N 1
ATOM 9115 C CA . ASP D 1 231 ? -30.966 -19.477 -15.723 1.00 17.95 231 ASP D CA 1
ATOM 9116 C C . ASP D 1 231 ? -31.673 -18.160 -16.045 1.00 19.01 231 ASP D C 1
ATOM 9117 O O . ASP D 1 231 ? -32.582 -18.134 -16.876 1.00 17.43 231 ASP D O 1
ATOM 9122 N N . ALA D 1 232 ? -31.234 -17.065 -15.445 1.00 17.11 232 ALA D N 1
ATOM 9123 C CA . ALA D 1 232 ? -31.822 -15.759 -15.677 1.00 19.05 232 ALA D CA 1
ATOM 9124 C C . ALA D 1 232 ? -31.703 -15.319 -17.126 1.00 21.05 232 ALA D C 1
ATOM 9125 O O . ALA D 1 232 ? -32.684 -14.792 -17.700 1.00 21.75 232 ALA D O 1
ATOM 9127 N N . HIS D 1 233 ? -30.541 -15.547 -17.741 1.00 19.96 233 HIS D N 1
ATOM 9128 C CA . HIS D 1 233 ? -30.381 -15.279 -19.168 1.00 20.54 233 HIS D CA 1
ATOM 9129 C C . HIS D 1 233 ? -31.378 -16.071 -20.018 1.00 22.20 233 HIS D C 1
ATOM 9130 O O . HIS D 1 233 ? -31.828 -15.558 -21.079 1.00 22.18 233 HIS D O 1
ATOM 9137 N N . ASN D 1 234 ? -31.690 -17.309 -19.598 1.00 18.94 234 ASN D N 1
ATOM 9138 C CA . ASN D 1 234 ? -32.610 -18.175 -20.322 1.00 21.01 234 ASN D CA 1
ATOM 9139 C C . ASN D 1 234 ? -34.103 -17.832 -20.035 1.00 22.03 234 ASN D C 1
ATOM 9140 O O . ASN D 1 234 ? -34.988 -18.486 -20.576 1.00 23.32 234 ASN D O 1
ATOM 9145 N N . GLY D 1 235 ? -34.361 -16.804 -19.234 1.00 21.38 235 GLY D N 1
ATOM 9146 C CA . GLY D 1 235 ? -35.713 -16.431 -18.808 1.00 23.55 235 GLY D CA 1
ATOM 9147 C C . GLY D 1 235 ? -36.354 -17.362 -17.785 1.00 23.44 235 GLY D C 1
ATOM 9148 O O . GLY D 1 235 ? -37.575 -17.479 -17.656 1.00 23.26 235 GLY D O 1
ATOM 9149 N N . VAL D 1 236 ? -35.524 -18.051 -17.034 1.00 21.62 236 VAL D N 1
ATOM 9150 C CA . VAL D 1 236 ? -36.000 -18.967 -15.997 1.00 20.90 236 VAL D CA 1
ATOM 9151 C C . VAL D 1 236 ? -36.004 -18.247 -14.676 1.00 21.20 236 VAL D C 1
ATOM 9152 O O . VAL D 1 236 ? -35.091 -17.494 -14.394 1.00 19.70 236 VAL D O 1
ATOM 9156 N N . ALA D 1 237 ? -37.036 -18.432 -13.864 1.00 19.57 237 ALA D N 1
ATOM 9157 C CA . ALA D 1 237 ? -37.101 -17.792 -12.570 1.00 19.15 237 ALA D CA 1
ATOM 9158 C C . ALA D 1 237 ? -35.882 -18.181 -11.731 1.00 17.64 237 ALA D C 1
ATOM 9159 O O . ALA D 1 237 ? -35.448 -19.327 -11.790 1.00 16.89 237 ALA D O 1
ATOM 9161 N N . PRO D 1 238 ? -35.329 -17.244 -10.969 1.00 17.34 238 PRO D N 1
ATOM 9162 C CA . PRO D 1 238 ? -34.104 -17.539 -10.223 1.00 16.44 238 PRO D CA 1
ATOM 9163 C C . PRO D 1 238 ? -34.294 -18.607 -9.155 1.00 17.36 238 PRO D C 1
ATOM 9164 O O . PRO D 1 238 ? -35.337 -18.668 -8.527 1.00 16.61 238 PRO D O 1
ATOM 9168 N N . SER D 1 239 ? -33.277 -19.454 -8.954 1.00 15.66 239 SER D N 1
ATOM 9169 C CA . SER D 1 239 ? -33.297 -20.439 -7.878 1.00 14.92 239 SER D CA 1
ATOM 9170 C C . SER D 1 239 ? -31.947 -20.431 -7.148 1.00 14.47 239 SER D C 1
ATOM 9171 O O . SER D 1 239 ? -31.138 -19.518 -7.348 1.00 13.70 239 SER D O 1
ATOM 9174 N N . ARG D 1 240 ? -31.736 -21.397 -6.281 1.00 15.06 240 ARG D N 1
ATOM 9175 C CA . ARG D 1 240 ? -30.595 -21.344 -5.371 1.00 15.17 240 ARG D CA 1
ATOM 9176 C C . ARG D 1 240 ? -29.277 -21.438 -6.145 1.00 15.85 240 ARG D C 1
ATOM 9177 O O . ARG D 1 240 ? -28.344 -20.699 -5.833 1.00 16.00 240 ARG D O 1
ATOM 9185 N N . ARG D 1 241 ? -29.208 -22.310 -7.147 1.00 15.72 241 ARG D N 1
ATOM 9186 C CA . ARG D 1 241 ? -27.957 -22.440 -7.888 1.00 16.47 241 ARG D CA 1
ATOM 9187 C C . ARG D 1 241 ? -27.565 -21.118 -8.552 1.00 18.04 241 ARG D C 1
ATOM 9188 O O . ARG D 1 241 ? -26.386 -20.791 -8.627 1.00 17.01 241 ARG D O 1
ATOM 9196 N N . GLY D 1 242 ? -28.564 -20.339 -9.009 1.00 16.51 242 GLY D N 1
ATOM 9197 C CA . GLY D 1 242 ? -28.328 -19.047 -9.627 1.00 17.41 242 GLY D CA 1
ATOM 9198 C C . GLY D 1 242 ? -27.626 -18.090 -8.678 1.00 16.15 242 GLY D C 1
ATOM 9199 O O . GLY D 1 242 ? -26.688 -17.406 -9.091 1.00 16.71 242 GLY D O 1
ATOM 9200 N N . ASP D 1 243 ? -28.058 -18.037 -7.433 1.00 15.45 243 ASP D N 1
ATOM 9201 C CA . ASP D 1 243 ? -27.430 -17.160 -6.454 1.00 15.84 243 ASP D CA 1
ATOM 9202 C C . ASP D 1 243 ? -25.961 -17.525 -6.259 1.00 16.72 243 ASP D C 1
ATOM 9203 O O . ASP D 1 243 ? -25.112 -16.629 -6.160 1.00 16.03 243 ASP D O 1
ATOM 9208 N N . LEU D 1 244 ? -25.672 -18.824 -6.210 1.00 15.85 244 LEU D N 1
ATOM 9209 C CA . LEU D 1 244 ? -24.300 -19.303 -5.995 1.00 16.19 244 LEU D CA 1
ATOM 9210 C C . LEU D 1 244 ? -23.457 -19.019 -7.213 1.00 15.80 244 LEU D C 1
ATOM 9211 O O . LEU D 1 244 ? -22.279 -18.694 -7.079 1.00 16.93 244 LEU D O 1
ATOM 9216 N N . GLU D 1 245 ? -24.042 -19.127 -8.400 1.00 15.86 245 GLU D N 1
ATOM 9217 C CA . GLU D 1 245 ? -23.363 -18.810 -9.656 1.00 16.77 245 GLU D CA 1
ATOM 9218 C C . GLU D 1 245 ? -22.987 -17.353 -9.710 1.00 17.17 245 GLU D C 1
ATOM 9219 O O . GLU D 1 245 ? -21.845 -17.018 -10.054 1.00 16.44 245 GLU D O 1
ATOM 9225 N N . ILE D 1 246 ? -23.929 -16.492 -9.349 1.00 14.85 246 ILE D N 1
ATOM 9226 C CA . ILE D 1 246 ? -23.702 -15.033 -9.317 1.00 15.58 246 ILE D CA 1
ATOM 9227 C C . ILE D 1 246 ? -22.508 -14.734 -8.384 1.00 16.32 246 ILE D C 1
ATOM 9228 O O . ILE D 1 246 ? -21.628 -13.965 -8.737 1.00 16.81 246 ILE D O 1
ATOM 9233 N N . LEU D 1 247 ? -22.510 -15.317 -7.206 1.00 16.12 247 LEU D N 1
ATOM 9234 C CA . LEU D 1 247 ? -21.411 -15.115 -6.256 1.00 18.47 247 LEU D CA 1
ATOM 9235 C C . LEU D 1 247 ? -20.083 -15.563 -6.878 1.00 18.35 247 LEU D C 1
ATOM 9236 O O . LEU D 1 247 ? -19.054 -14.892 -6.701 1.00 18.96 247 LEU D O 1
ATOM 9241 N N . GLY D 1 248 ? -20.108 -16.656 -7.605 1.00 18.78 248 GLY D N 1
ATOM 9242 C CA . GLY D 1 248 ? -18.930 -17.135 -8.361 1.00 19.80 248 GLY D CA 1
ATOM 9243 C C . GLY D 1 248 ? -18.349 -16.132 -9.279 1.00 21.33 248 GLY D C 1
ATOM 9244 O O . GLY D 1 248 ? -17.115 -15.899 -9.254 1.00 20.57 248 GLY D O 1
ATOM 9245 N N . TYR D 1 249 ? -19.209 -15.500 -10.088 1.00 19.89 249 TYR D N 1
ATOM 9246 C CA . TYR D 1 249 ? -18.764 -14.442 -11.014 1.00 19.84 249 TYR D CA 1
ATOM 9247 C C . TYR D 1 249 ? -18.252 -13.241 -10.252 1.00 20.26 249 TYR D C 1
ATOM 9248 O O . TYR D 1 249 ? -17.238 -12.655 -10.641 1.00 19.71 249 TYR D O 1
ATOM 9257 N N . CYS D 1 250 ? -18.909 -12.876 -9.152 1.00 18.59 250 CYS D N 1
ATOM 9258 C CA . CYS D 1 250 ? -18.406 -11.810 -8.295 1.00 19.42 250 CYS D CA 1
ATOM 9259 C C . CYS D 1 250 ? -16.984 -12.125 -7.778 1.00 20.03 250 CYS D C 1
ATOM 9260 O O . CYS D 1 250 ? -16.116 -11.247 -7.812 1.00 19.92 250 CYS D O 1
ATOM 9263 N N . MET D 1 251 ? -16.755 -13.340 -7.305 1.00 19.44 251 MET D N 1
ATOM 9264 C CA . MET D 1 251 ? -15.440 -13.717 -6.747 1.00 19.89 251 MET D CA 1
ATOM 9265 C C . MET D 1 251 ? -14.341 -13.550 -7.798 1.00 21.48 251 MET D C 1
ATOM 9266 O O . MET D 1 251 ? -13.278 -12.981 -7.501 1.00 23.91 251 MET D O 1
ATOM 9271 N N . ILE D 1 252 ? -14.619 -13.963 -9.026 1.00 20.43 252 ILE D N 1
ATOM 9272 C CA . ILE D 1 252 ? -13.647 -13.824 -10.132 1.00 20.61 252 ILE D CA 1
ATOM 9273 C C . ILE D 1 252 ? -13.397 -12.361 -10.448 1.00 23.32 252 ILE D C 1
ATOM 9274 O O . ILE D 1 252 ? -12.228 -11.938 -10.584 1.00 23.28 252 ILE D O 1
ATOM 9279 N N . GLN D 1 253 ? -14.476 -11.584 -10.598 1.00 21.98 253 GLN D N 1
ATOM 9280 C CA . GLN D 1 253 ? -14.375 -10.158 -10.813 1.00 23.28 253 GLN D CA 1
ATOM 9281 C C . GLN D 1 253 ? -13.521 -9.487 -9.734 1.00 23.09 253 GLN D C 1
ATOM 9282 O O . GLN D 1 253 ? -12.685 -8.630 -10.055 1.00 22.43 253 GLN D O 1
ATOM 9288 N N . TRP D 1 254 ? -13.760 -9.840 -8.485 1.00 20.66 254 TRP D N 1
ATOM 9289 C CA . TRP D 1 254 ? -13.082 -9.208 -7.361 1.00 21.59 254 TRP D CA 1
ATOM 9290 C C . TRP D 1 254 ? -11.572 -9.580 -7.351 1.00 23.64 254 TRP D C 1
ATOM 9291 O O . TRP D 1 254 ? -10.739 -8.703 -7.118 1.00 27.47 254 TRP D O 1
ATOM 9302 N N . LEU D 1 255 ? -11.272 -10.846 -7.594 1.00 24.10 255 LEU D N 1
ATOM 9303 C CA . LEU D 1 255 ? -9.903 -11.346 -7.591 1.00 24.21 255 LEU D CA 1
ATOM 9304 C C . LEU D 1 255 ? -9.078 -10.822 -8.744 1.00 25.04 255 LEU D C 1
ATOM 9305 O O . LEU D 1 255 ? -7.890 -10.571 -8.543 1.00 25.67 255 LEU D O 1
ATOM 9310 N N . THR D 1 256 ? -9.682 -10.617 -9.917 1.00 22.18 256 THR D N 1
ATOM 9311 C CA . THR D 1 256 ? -8.941 -10.365 -11.144 1.00 23.61 256 THR D CA 1
ATOM 9312 C C . THR D 1 256 ? -9.169 -9.009 -11.780 1.00 25.27 256 THR D C 1
ATOM 9313 O O . THR D 1 256 ? -8.436 -8.636 -12.714 1.00 25.29 256 THR D O 1
ATOM 9317 N N . GLY D 1 257 ? -10.187 -8.266 -11.345 1.00 23.65 257 GLY D N 1
ATOM 9318 C CA . GLY D 1 257 ? -10.582 -7.036 -12.002 1.00 23.91 257 GLY D CA 1
ATOM 9319 C C . GLY D 1 257 ? -11.423 -7.164 -13.266 1.00 24.45 257 GLY D C 1
ATOM 9320 O O . GLY D 1 257 ? -11.802 -6.135 -13.837 1.00 24.67 257 GLY D O 1
ATOM 9321 N N . HIS D 1 258 ? -11.709 -8.395 -13.715 1.00 25.86 258 HIS D N 1
ATOM 9322 C CA . HIS D 1 258 ? -12.330 -8.611 -15.015 1.00 26.35 258 HIS D CA 1
ATOM 9323 C C . HIS D 1 258 ? -13.230 -9.855 -15.047 1.00 24.89 258 HIS D C 1
ATOM 9324 O O . HIS D 1 258 ? -13.098 -10.764 -14.221 1.00 21.79 258 HIS D O 1
ATOM 9331 N N . LEU D 1 259 ? -14.094 -9.893 -16.053 1.00 22.30 259 LEU D N 1
ATOM 9332 C CA . LEU D 1 259 ? -14.776 -11.115 -16.472 1.00 23.30 259 LEU D CA 1
ATOM 9333 C C . LEU D 1 259 ? -14.660 -11.233 -17.987 1.00 22.30 259 LEU D C 1
ATOM 9334 O O . LEU D 1 259 ? -14.616 -10.218 -18.675 1.00 23.70 259 LEU D O 1
ATOM 9339 N N . PRO D 1 260 ? -14.654 -12.464 -18.513 1.00 23.76 260 PRO D N 1
ATOM 9340 C CA . PRO D 1 260 ? -14.385 -12.648 -19.941 1.00 25.13 260 PRO D CA 1
ATOM 9341 C C . PRO D 1 260 ? -15.345 -11.951 -20.910 1.00 25.32 260 PRO D C 1
ATOM 9342 O O . PRO D 1 260 ? -14.953 -11.590 -22.008 1.00 25.17 260 PRO D O 1
ATOM 9346 N N . TRP D 1 261 ? -16.595 -11.769 -20.497 1.00 22.60 261 TRP D N 1
ATOM 9347 C CA . TRP D 1 261 ? -17.658 -11.252 -21.360 1.00 23.34 261 TRP D CA 1
ATOM 9348 C C . TRP D 1 261 ? -17.860 -9.743 -21.191 1.00 23.79 261 TRP D C 1
ATOM 9349 O O . TRP D 1 261 ? -18.790 -9.171 -21.771 1.00 23.47 261 TRP D O 1
ATOM 9360 N N . GLU D 1 262 ? -16.984 -9.079 -20.418 1.00 24.54 262 GLU D N 1
ATOM 9361 C CA . GLU D 1 262 ? -17.207 -7.690 -20.021 1.00 27.19 262 GLU D CA 1
ATOM 9362 C C . GLU D 1 262 ? -17.080 -6.670 -21.169 1.00 29.54 262 GLU D C 1
ATOM 9363 O O . GLU D 1 262 ? -17.506 -5.531 -21.012 1.00 31.05 262 GLU D O 1
ATOM 9369 N N . ASP D 1 263 ? -16.478 -7.063 -22.283 1.00 32.43 263 ASP D N 1
ATOM 9370 C CA . ASP D 1 263 ? -16.380 -6.174 -23.439 1.00 38.47 263 ASP D CA 1
ATOM 9371 C C . ASP D 1 263 ? -17.569 -6.196 -24.373 1.00 38.70 263 ASP D C 1
ATOM 9372 O O . ASP D 1 263 ? -17.569 -5.446 -25.339 1.00 37.90 263 ASP D O 1
ATOM 9377 N N . ASN D 1 264 ? -18.576 -7.026 -24.112 1.00 33.15 264 ASN D N 1
ATOM 9378 C CA . ASN D 1 264 ? -19.761 -6.987 -24.968 1.00 35.36 264 ASN D CA 1
ATOM 9379 C C . ASN D 1 264 ? -21.030 -7.202 -24.163 1.00 29.18 264 ASN D C 1
ATOM 9380 O O . ASN D 1 264 ? -21.892 -8.022 -24.502 1.00 27.96 264 ASN D O 1
ATOM 9385 N N . LEU D 1 265 ? -21.173 -6.387 -23.128 1.00 28.21 265 LEU D N 1
ATOM 9386 C CA . LEU D 1 265 ? -22.330 -6.441 -22.235 1.00 27.95 265 LEU D CA 1
ATOM 9387 C C . LEU D 1 265 ? -23.612 -5.926 -22.884 1.00 28.19 265 LEU D C 1
ATOM 9388 O O . LEU D 1 265 ? -24.696 -6.170 -22.378 1.00 27.15 265 LEU D O 1
ATOM 9393 N N . LYS D 1 266 ? -23.478 -5.196 -24.006 1.00 27.82 266 LYS D N 1
ATOM 9394 C CA . LYS D 1 266 ? -24.629 -4.760 -24.773 1.00 27.82 266 LYS D CA 1
ATOM 9395 C C . LYS D 1 266 ? -25.222 -5.851 -25.651 1.00 27.83 266 LYS D C 1
ATOM 9396 O O . LYS D 1 266 ? -26.233 -5.613 -26.316 1.00 29.48 266 LYS D O 1
ATOM 9399 N N . ASP D 1 267 ? -24.593 -7.029 -25.711 1.00 27.70 267 ASP D N 1
ATOM 9400 C CA . ASP D 1 267 ? -25.108 -8.179 -26.437 1.00 27.92 267 ASP D CA 1
ATOM 9401 C C . ASP D 1 267 ? -25.441 -9.302 -25.441 1.00 25.81 267 ASP D C 1
ATOM 9402 O O . ASP D 1 267 ? -24.584 -10.133 -25.139 1.00 26.52 267 ASP D O 1
ATOM 9407 N N . PRO D 1 268 ? -26.691 -9.336 -24.957 1.00 27.17 268 PRO D N 1
ATOM 9408 C CA . PRO D 1 268 ? -27.031 -10.297 -23.900 1.00 27.60 268 PRO D CA 1
ATOM 9409 C C . PRO D 1 268 ? -26.869 -11.748 -24.344 1.00 27.38 268 PRO D C 1
ATOM 9410 O O . PRO D 1 268 ? -26.546 -12.608 -23.522 1.00 26.65 268 PRO D O 1
ATOM 9414 N N . LYS D 1 269 ? -27.114 -12.042 -25.635 1.00 25.74 269 LYS D N 1
ATOM 9415 C CA . LYS D 1 269 ? -26.962 -13.382 -26.137 1.00 24.89 269 LYS D CA 1
ATOM 9416 C C . LYS D 1 269 ? -25.510 -13.829 -26.061 1.00 24.77 269 LYS D C 1
ATOM 9417 O O . LYS D 1 269 ? -25.231 -14.984 -25.777 1.00 23.78 269 LYS D O 1
ATOM 9419 N N . TYR D 1 270 ? -24.585 -12.916 -26.357 1.00 24.85 270 TYR D N 1
ATOM 9420 C CA . TYR D 1 270 ? -23.147 -13.177 -26.234 1.00 25.53 270 TYR D CA 1
ATOM 9421 C C . TYR D 1 270 ? -22.762 -13.461 -24.787 1.00 22.99 270 TYR D C 1
ATOM 9422 O O . TYR D 1 270 ? -22.028 -14.398 -24.534 1.00 22.73 270 TYR D O 1
ATOM 9431 N N . VAL D 1 271 ? -23.270 -12.668 -23.859 1.00 22.83 271 VAL D N 1
ATOM 9432 C CA . VAL D 1 271 ? -22.963 -12.857 -22.431 1.00 22.24 271 VAL D CA 1
ATOM 9433 C C . VAL D 1 271 ? -23.448 -14.231 -21.990 1.00 22.89 271 VAL D C 1
ATOM 9434 O O . VAL D 1 271 ? -22.691 -14.982 -21.347 1.00 20.17 271 VAL D O 1
ATOM 9438 N N . ARG D 1 272 ? -24.699 -14.572 -22.329 1.00 22.46 272 ARG D N 1
ATOM 9439 C CA . ARG D 1 272 ? -25.235 -15.891 -22.006 1.00 21.77 272 ARG D CA 1
ATOM 9440 C C . ARG D 1 272 ? -24.385 -17.006 -22.579 1.00 21.78 272 ARG D C 1
ATOM 9441 O O . ARG D 1 272 ? -24.024 -17.946 -21.886 1.00 20.96 272 ARG D O 1
ATOM 9449 N N . ASP D 1 273 ? -24.091 -16.902 -23.876 1.00 22.30 273 ASP D N 1
ATOM 9450 C CA . ASP D 1 273 ? -23.351 -17.942 -24.560 1.00 24.52 273 ASP D CA 1
ATOM 9451 C C . ASP D 1 273 ? -21.957 -18.106 -23.990 1.00 23.75 273 ASP D C 1
ATOM 9452 O O . ASP D 1 273 ? -21.470 -19.211 -23.877 1.00 21.48 273 ASP D O 1
ATOM 9457 N N . SER D 1 274 ? -21.301 -17.022 -23.633 1.00 22.91 274 SER D N 1
ATOM 9458 C CA . SER D 1 274 ? -19.972 -17.095 -22.988 1.00 22.43 274 SER D CA 1
ATOM 9459 C C . SER D 1 274 ? -20.046 -17.804 -21.638 1.00 21.81 274 SER D C 1
ATOM 9460 O O . SER D 1 274 ? -19.258 -18.702 -21.345 1.00 22.46 274 SER D O 1
ATOM 9463 N N . LYS D 1 275 ? -21.023 -17.442 -20.808 1.00 21.10 275 LYS D N 1
ATOM 9464 C CA . LYS D 1 275 ? -21.187 -18.131 -19.528 1.00 19.36 275 LYS D CA 1
ATOM 9465 C C . LYS D 1 275 ? -21.458 -19.631 -19.721 1.00 19.74 275 LYS D C 1
ATOM 9466 O O . LYS D 1 275 ? -20.923 -20.452 -18.993 1.00 18.04 275 LYS D O 1
ATOM 9472 N N . ILE D 1 276 ? -22.281 -19.985 -20.701 1.00 21.12 276 ILE D N 1
ATOM 9473 C CA . ILE D 1 276 ? -22.581 -21.382 -20.979 1.00 22.68 276 ILE D CA 1
ATOM 9474 C C . ILE D 1 276 ? -21.301 -22.117 -21.389 1.00 22.42 276 ILE D C 1
ATOM 9475 O O . ILE D 1 276 ? -21.027 -23.219 -20.909 1.00 23.02 276 ILE D O 1
ATOM 9480 N N . ARG D 1 277 ? -20.530 -21.505 -22.277 1.00 22.41 277 ARG D N 1
ATOM 9481 C CA . ARG D 1 277 ? -19.268 -22.087 -22.736 1.00 26.56 277 ARG D CA 1
ATOM 9482 C C . ARG D 1 277 ? -18.283 -22.300 -21.593 1.00 25.36 277 ARG D C 1
ATOM 9483 O O . ARG D 1 277 ? -17.669 -23.352 -21.475 1.00 24.29 277 ARG D O 1
ATOM 9491 N N . TYR D 1 278 ? -18.188 -21.316 -20.720 1.00 23.18 278 TYR D N 1
ATOM 9492 C CA . TYR D 1 278 ? -17.317 -21.395 -19.544 1.00 23.44 278 TYR D CA 1
ATOM 9493 C C . TYR D 1 278 ? -17.816 -22.283 -18.417 1.00 24.33 278 TYR D C 1
ATOM 9494 O O . TYR D 1 278 ? -17.035 -22.702 -17.582 1.00 26.64 278 TYR D O 1
ATOM 9503 N N . ARG D 1 279 ? -19.110 -22.567 -18.387 1.00 23.86 279 ARG D N 1
ATOM 9504 C CA . ARG D 1 279 ? -19.641 -23.616 -17.516 1.00 24.07 279 ARG D CA 1
ATOM 9505 C C . ARG D 1 279 ? -19.312 -25.009 -18.056 1.00 26.29 279 ARG D C 1
ATOM 9506 O O . ARG D 1 279 ? -18.987 -25.915 -17.287 1.00 26.97 279 ARG D O 1
ATOM 9514 N N . GLU D 1 280 ? -19.453 -25.185 -19.369 1.00 27.67 280 GLU D N 1
ATOM 9515 C CA . GLU D 1 280 ? -19.150 -26.462 -20.022 1.00 32.83 280 GLU D CA 1
ATOM 9516 C C . GLU D 1 280 ? -17.650 -26.777 -19.852 1.00 30.04 280 GLU D C 1
ATOM 9517 O O . GLU D 1 280 ? -17.300 -27.943 -19.675 1.00 32.26 280 GLU D O 1
ATOM 9523 N N . ASN D 1 281 ? -16.804 -25.750 -19.842 1.00 29.20 281 ASN D N 1
ATOM 9524 C CA . ASN D 1 281 ? -15.352 -25.925 -19.739 1.00 30.58 281 ASN D CA 1
ATOM 9525 C C . ASN D 1 281 ? -14.764 -24.973 -18.700 1.00 27.00 281 ASN D C 1
ATOM 9526 O O . ASN D 1 281 ? -14.268 -23.895 -19.020 1.00 25.15 281 ASN D O 1
ATOM 9531 N N . ILE D 1 282 ? -14.851 -25.386 -17.440 1.00 26.31 282 ILE D N 1
ATOM 9532 C CA . ILE D 1 282 ? -14.398 -24.562 -16.326 1.00 27.26 282 ILE D CA 1
ATOM 9533 C C . ILE D 1 282 ? -12.864 -24.407 -16.339 1.00 30.47 282 ILE D C 1
ATOM 9534 O O . ILE D 1 282 ? -12.354 -23.336 -15.999 1.00 28.00 282 ILE D O 1
ATOM 9539 N N . ALA D 1 283 ? -12.136 -25.427 -16.781 1.00 32.19 283 ALA D N 1
ATOM 9540 C CA . ALA D 1 283 ? -10.672 -25.277 -16.958 1.00 31.53 283 ALA D CA 1
ATOM 9541 C C . ALA D 1 283 ? -10.346 -24.095 -17.881 1.00 28.26 283 ALA D C 1
ATOM 9542 O O . ALA D 1 283 ? -9.442 -23.303 -17.590 1.00 27.59 283 ALA D O 1
ATOM 9544 N N . SER D 1 284 ? -11.117 -23.924 -18.957 1.00 27.35 284 SER D N 1
ATOM 9545 C CA . SER D 1 284 ? -10.924 -22.787 -19.858 1.00 27.19 284 SER D CA 1
ATOM 9546 C C . SER D 1 284 ? -11.265 -21.458 -19.200 1.00 25.84 284 SER D C 1
ATOM 9547 O O . SER D 1 284 ? -10.649 -20.436 -19.491 1.00 23.57 284 SER D O 1
ATOM 9550 N N . LEU D 1 285 ? -12.258 -21.457 -18.308 1.00 23.20 285 LEU D N 1
ATOM 9551 C CA . LEU D 1 285 ? -12.539 -20.259 -17.532 1.00 24.32 285 LEU D CA 1
ATOM 9552 C C . LEU D 1 285 ? -11.352 -19.882 -16.629 1.00 21.26 285 LEU D C 1
ATOM 9553 O O . LEU D 1 285 ? -10.987 -18.722 -16.546 1.00 22.95 285 LEU D O 1
ATOM 9558 N N . MET D 1 286 ? -10.793 -20.864 -15.942 1.00 22.34 286 MET D N 1
ATOM 9559 C CA . MET D 1 286 ? -9.647 -20.609 -15.082 1.00 26.65 286 MET D CA 1
ATOM 9560 C C . MET D 1 286 ? -8.444 -20.091 -15.895 1.00 28.41 286 MET D C 1
ATOM 9561 O O . MET D 1 286 ? -7.806 -19.104 -15.486 1.00 30.33 286 MET D O 1
ATOM 9566 N N . ASP D 1 287 ? -8.194 -20.692 -17.061 1.00 29.80 287 ASP D N 1
ATOM 9567 C CA . ASP D 1 287 ? -7.088 -20.233 -17.954 1.00 30.38 287 ASP D CA 1
ATOM 9568 C C . ASP D 1 287 ? -7.314 -18.813 -18.430 1.00 27.23 287 ASP D C 1
ATOM 9569 O O . ASP D 1 287 ? -6.373 -18.004 -18.493 1.00 29.48 287 ASP D O 1
ATOM 9574 N N . LYS D 1 288 ? -8.557 -18.482 -18.753 1.00 28.04 288 LYS D N 1
ATOM 9575 C CA . LYS D 1 288 ? -8.885 -17.165 -19.227 1.00 26.27 288 LYS D CA 1
ATOM 9576 C C . LYS D 1 288 ? -8.744 -16.101 -18.166 1.00 27.21 288 LYS D C 1
ATOM 9577 O O . LYS D 1 288 ? -8.298 -15.000 -18.463 1.00 25.67 288 LYS D O 1
ATOM 9583 N N . CYS D 1 289 ? -9.221 -16.380 -16.956 1.00 25.19 289 CYS D N 1
ATOM 9584 C CA . CYS D 1 289 ? -9.298 -15.354 -15.925 1.00 25.74 289 CYS D CA 1
ATOM 9585 C C . CYS D 1 289 ? -8.025 -15.203 -15.095 1.00 25.86 289 CYS D C 1
ATOM 9586 O O . CYS D 1 289 ? -7.790 -14.126 -14.546 1.00 29.51 289 CYS D O 1
ATOM 9589 N N . PHE D 1 290 ? -7.283 -16.286 -14.954 1.00 26.83 290 PHE D N 1
ATOM 9590 C CA . PHE D 1 290 ? -6.122 -16.298 -14.063 1.00 28.10 290 PHE D CA 1
ATOM 9591 C C . PHE D 1 290 ? -4.850 -16.669 -14.830 1.00 30.36 290 PHE D C 1
ATOM 9592 O O . PHE D 1 290 ? -4.905 -17.527 -15.713 1.00 30.44 290 PHE D O 1
ATOM 9600 N N . PRO D 1 291 ? -3.693 -16.151 -14.385 1.00 33.51 291 PRO D N 1
ATOM 9601 C CA . PRO D 1 291 ? -2.428 -16.650 -14.949 1.00 34.06 291 PRO D CA 1
ATOM 9602 C C . PRO D 1 291 ? -2.240 -18.109 -14.616 1.00 35.10 291 PRO D C 1
ATOM 9603 O O . PRO D 1 291 ? -2.701 -18.584 -13.532 1.00 38.62 291 PRO D O 1
ATOM 9607 N N . ALA D 1 292 ? -1.538 -18.835 -15.479 1.00 39.16 292 ALA D N 1
ATOM 9608 C CA . ALA D 1 292 ? -1.297 -20.247 -15.181 1.00 39.36 292 ALA D CA 1
ATOM 9609 C C . ALA D 1 292 ? -0.696 -20.446 -13.808 1.00 41.97 292 ALA D C 1
ATOM 9610 O O . ALA D 1 292 ? -1.175 -21.340 -13.156 1.00 47.04 292 ALA D O 1
ATOM 9612 N N . ALA D 1 293 ? 0.251 -19.607 -13.342 1.00 42.93 293 ALA D N 1
ATOM 9613 C CA . ALA D 1 293 ? 0.872 -19.800 -12.031 1.00 48.99 293 ALA D CA 1
ATOM 9614 C C . ALA D 1 293 ? 0.001 -19.522 -10.805 1.00 52.69 293 ALA D C 1
ATOM 9615 O O . ALA D 1 293 ? 0.386 -19.947 -9.708 1.00 54.27 293 ALA D O 1
ATOM 9617 N N . ASN D 1 294 ? -1.098 -18.813 -10.976 1.00 56.39 294 ASN D N 1
ATOM 9618 C CA . ASN D 1 294 ? -1.801 -18.304 -9.785 1.00 55.73 294 ASN D CA 1
ATOM 9619 C C . ASN D 1 294 ? -3.309 -18.482 -9.911 1.00 49.38 294 ASN D C 1
ATOM 9620 O O . ASN D 1 294 ? -4.100 -17.521 -9.729 1.00 50.78 294 ASN D O 1
ATOM 9625 N N . ALA D 1 295 ? -3.686 -19.681 -10.317 1.00 42.00 295 ALA D N 1
ATOM 9626 C CA . ALA D 1 295 ? -5.165 -19.992 -10.369 1.00 41.16 295 ALA D CA 1
ATOM 9627 C C . ALA D 1 295 ? -5.640 -20.560 -9.023 1.00 36.61 295 ALA D C 1
ATOM 9628 O O . ALA D 1 295 ? -5.214 -21.658 -8.634 1.00 35.64 295 ALA D O 1
ATOM 9630 N N . PRO D 1 296 ? -6.518 -19.838 -8.323 1.00 34.60 296 PRO D N 1
ATOM 9631 C CA . PRO D 1 296 ? -6.926 -20.370 -7.000 1.00 31.94 296 PRO D CA 1
ATOM 9632 C C . PRO D 1 296 ? -7.804 -21.592 -7.138 1.00 32.37 296 PRO D C 1
ATOM 9633 O O . PRO D 1 296 ? -8.909 -21.496 -7.695 1.00 33.35 296 PRO D O 1
ATOM 9637 N N . GLY D 1 297 ? -7.333 -22.723 -6.623 1.00 28.98 297 GLY D N 1
ATOM 9638 C CA . GLY D 1 297 ? -8.006 -23.990 -6.750 1.00 27.92 297 GLY D CA 1
ATOM 9639 C C . GLY D 1 297 ? -9.435 -24.011 -6.170 1.00 28.37 297 GLY D C 1
ATOM 9640 O O . GLY D 1 297 ? -10.306 -24.747 -6.667 1.00 26.14 297 GLY D O 1
ATOM 9641 N N . GLU D 1 298 ? -9.655 -23.244 -5.108 1.00 25.70 298 GLU D N 1
ATOM 9642 C CA . GLU D 1 298 ? -10.968 -23.180 -4.467 1.00 26.85 298 GLU D CA 1
ATOM 9643 C C . GLU D 1 298 ? -12.033 -22.559 -5.395 1.00 24.39 298 GLU D C 1
ATOM 9644 O O . GLU D 1 298 ? -13.201 -22.931 -5.323 1.00 25.47 298 GLU D O 1
ATOM 9650 N N . ILE D 1 299 ? -11.617 -21.645 -6.264 1.00 24.90 299 ILE D N 1
ATOM 9651 C CA . ILE D 1 299 ? -12.525 -20.988 -7.195 1.00 26.12 299 ILE D CA 1
ATOM 9652 C C . ILE D 1 299 ? -12.980 -22.006 -8.226 1.00 27.72 299 ILE D C 1
ATOM 9653 O O . ILE D 1 299 ? -14.176 -22.105 -8.494 1.00 21.82 299 ILE D O 1
ATOM 9658 N N . ALA D 1 300 ? -12.073 -22.795 -8.773 1.00 24.79 300 ALA D N 1
ATOM 9659 C CA . ALA D 1 300 ? -12.455 -23.854 -9.691 1.00 25.64 300 ALA D CA 1
ATOM 9660 C C . ALA D 1 300 ? -13.361 -24.875 -9.053 1.00 24.34 300 ALA D C 1
ATOM 9661 O O . ALA D 1 300 ? -14.371 -25.255 -9.652 1.00 22.84 300 ALA D O 1
ATOM 9663 N N . LYS D 1 301 ? -13.034 -25.310 -7.836 1.00 24.77 301 LYS D N 1
ATOM 9664 C CA . LYS D 1 301 ? -13.845 -26.301 -7.144 1.00 23.90 301 LYS D CA 1
ATOM 9665 C C . LYS D 1 301 ? -15.265 -25.738 -6.853 1.00 21.39 301 LYS D C 1
ATOM 9666 O O . LYS D 1 301 ? -16.249 -26.446 -6.988 1.00 20.77 301 LYS D O 1
ATOM 9672 N N . TYR D 1 302 ? -15.313 -24.478 -6.462 1.00 21.37 302 TYR D N 1
ATOM 9673 C CA . TYR D 1 302 ? -16.572 -23.766 -6.227 1.00 21.15 302 TYR D CA 1
ATOM 9674 C C . TYR D 1 302 ? -17.439 -23.785 -7.494 1.00 19.94 302 TYR D C 1
ATOM 9675 O O . TYR D 1 302 ? -18.582 -24.203 -7.463 1.00 19.69 302 TYR D O 1
ATOM 9684 N N . MET D 1 303 ? -16.852 -23.375 -8.611 1.00 20.44 303 MET D N 1
ATOM 9685 C CA . MET D 1 303 ? -17.561 -23.374 -9.906 1.00 20.14 303 MET D CA 1
ATOM 9686 C C . MET D 1 303 ? -17.989 -24.743 -10.366 1.00 19.97 303 MET D C 1
ATOM 9687 O O . MET D 1 303 ? -19.091 -24.893 -10.904 1.00 20.38 303 MET D O 1
ATOM 9692 N N . GLU D 1 304 ? -17.165 -25.766 -10.142 1.00 20.50 304 GLU D N 1
ATOM 9693 C CA . GLU D 1 304 ? -17.547 -27.141 -10.447 1.00 21.26 304 GLU D CA 1
ATOM 9694 C C . GLU D 1 304 ? -18.722 -27.592 -9.612 1.00 20.48 304 GLU D C 1
ATOM 9695 O O . GLU D 1 304 ? -19.557 -28.318 -10.087 1.00 21.94 304 GLU D O 1
ATOM 9701 N N . THR D 1 305 ? -18.743 -27.207 -8.351 1.00 20.39 305 THR D N 1
ATOM 9702 C CA . THR D 1 305 ? -19.824 -27.602 -7.434 1.00 20.36 305 THR D CA 1
ATOM 9703 C C . THR D 1 305 ? -21.138 -26.948 -7.855 1.00 20.32 305 THR D C 1
ATOM 9704 O O . THR D 1 305 ? -22.154 -27.613 -7.930 1.00 20.35 305 THR D O 1
ATOM 9708 N N . VAL D 1 306 ? -21.086 -25.677 -8.213 1.00 20.91 306 VAL D N 1
ATOM 9709 C CA . VAL D 1 306 ? -22.277 -24.950 -8.723 1.00 21.28 306 VAL D CA 1
ATOM 9710 C C . VAL D 1 306 ? -22.768 -25.579 -10.029 1.00 20.64 306 VAL D C 1
ATOM 9711 O O . VAL D 1 306 ? -23.989 -25.787 -10.198 1.00 19.25 306 VAL D O 1
ATOM 9715 N N . LYS D 1 307 ? -21.837 -25.929 -10.920 1.00 20.89 307 LYS D N 1
ATOM 9716 C CA . LYS D 1 307 ? -22.180 -26.604 -12.175 1.00 21.06 307 LYS D CA 1
ATOM 9717 C C . LYS D 1 307 ? -22.990 -27.887 -11.952 1.00 21.51 307 LYS D C 1
ATOM 9718 O O . LYS D 1 307 ? -23.897 -28.187 -12.734 1.00 19.64 307 LYS D O 1
ATOM 9724 N N . LEU D 1 308 ? -22.675 -28.612 -10.892 1.00 21.20 308 LEU D N 1
ATOM 9725 C CA . LEU D 1 308 ? -23.341 -29.866 -10.593 1.00 22.93 308 LEU D CA 1
ATOM 9726 C C . LEU D 1 308 ? -24.753 -29.715 -10.045 1.00 22.77 308 LEU D C 1
ATOM 9727 O O . LEU D 1 308 ? -25.482 -30.702 -9.991 1.00 21.07 308 LEU D O 1
ATOM 9732 N N . LEU D 1 309 ? -25.150 -28.492 -9.633 1.00 21.52 309 LEU D N 1
ATOM 9733 C CA . LEU D 1 309 ? -26.478 -28.289 -9.071 1.00 21.46 309 LEU D CA 1
ATOM 9734 C C . LEU D 1 309 ? -27.556 -28.304 -10.147 1.00 20.66 309 LEU D C 1
ATOM 9735 O O . LEU D 1 309 ? -27.461 -27.602 -11.151 1.00 20.34 309 LEU D O 1
ATOM 9740 N N . ASP D 1 310 ? -28.613 -29.101 -9.917 1.00 20.45 310 ASP D N 1
ATOM 9741 C CA . ASP D 1 310 ? -29.810 -28.977 -10.707 1.00 20.61 310 ASP D CA 1
ATOM 9742 C C . ASP D 1 310 ? -30.629 -27.772 -10.263 1.00 18.98 310 ASP D C 1
ATOM 9743 O O . ASP D 1 310 ? -30.426 -27.228 -9.174 1.00 18.60 310 ASP D O 1
ATOM 9748 N N . TYR D 1 311 ? -31.546 -27.361 -11.113 1.00 17.53 311 TYR D N 1
ATOM 9749 C CA . TYR D 1 311 ? -32.357 -26.183 -10.878 1.00 18.06 311 TYR D CA 1
ATOM 9750 C C . TYR D 1 311 ? -33.075 -26.176 -9.529 1.00 17.70 311 TYR D C 1
ATOM 9751 O O . TYR D 1 311 ? -33.098 -25.140 -8.877 1.00 17.60 311 TYR D O 1
ATOM 9760 N N . THR D 1 312 ? -33.630 -27.326 -9.121 1.00 18.32 312 THR D N 1
ATOM 9761 C CA . THR D 1 312 ? -34.376 -27.415 -7.858 1.00 19.06 312 THR D CA 1
ATOM 9762 C C . THR D 1 312 ? -33.547 -27.900 -6.691 1.00 18.60 312 THR D C 1
ATOM 9763 O O . THR D 1 312 ? -34.055 -28.004 -5.574 1.00 19.93 312 THR D O 1
ATOM 9767 N N . GLU D 1 313 ? -32.260 -28.183 -6.918 1.00 18.89 313 GLU D N 1
ATOM 9768 C CA . GLU D 1 313 ? -31.453 -28.869 -5.932 1.00 19.23 313 GLU D CA 1
ATOM 9769 C C . GLU D 1 313 ? -31.050 -27.982 -4.761 1.00 19.84 313 GLU D C 1
ATOM 9770 O O . GLU D 1 313 ? -30.657 -26.820 -4.935 1.00 18.13 313 GLU D O 1
ATOM 9776 N N . LYS D 1 314 ? -31.143 -28.550 -3.557 1.00 20.85 314 LYS D N 1
ATOM 9777 C CA . LYS D 1 314 ? -30.648 -27.881 -2.366 1.00 21.12 314 LYS D CA 1
ATOM 9778 C C . LYS D 1 314 ? -29.128 -27.968 -2.332 1.00 20.71 314 LYS D C 1
ATOM 9779 O O . LYS D 1 314 ? -28.577 -29.076 -2.339 1.00 19.70 314 LYS D O 1
ATOM 9785 N N . PRO D 1 315 ? -28.434 -26.817 -2.282 1.00 19.49 315 PRO D N 1
ATOM 9786 C CA . PRO D 1 315 ? -26.975 -26.861 -2.182 1.00 19.66 315 PRO D CA 1
ATOM 9787 C C . PRO D 1 315 ? -26.539 -27.493 -0.860 1.00 23.45 315 PRO D C 1
ATOM 9788 O O . PRO D 1 315 ? -27.247 -27.402 0.154 1.00 20.99 315 PRO D O 1
ATOM 9792 N N . LEU D 1 316 ? -25.366 -28.115 -0.890 1.00 23.11 316 LEU D N 1
ATOM 9793 C CA . LEU D 1 316 ? -24.690 -28.535 0.341 1.00 24.74 316 LEU D CA 1
ATOM 9794 C C . LEU D 1 316 ? -23.797 -27.393 0.732 1.00 23.53 316 LEU D C 1
ATOM 9795 O O . LEU D 1 316 ? -22.625 -27.294 0.320 1.00 23.07 316 LEU D O 1
ATOM 9800 N N . TYR D 1 317 ? -24.353 -26.509 1.573 1.00 21.43 317 TYR D N 1
ATOM 9801 C CA . TYR D 1 317 ? -23.703 -25.262 1.904 1.00 21.11 317 TYR D CA 1
ATOM 9802 C C . TYR D 1 317 ? -22.417 -25.529 2.708 1.00 22.87 317 TYR D C 1
ATOM 9803 O O . TYR D 1 317 ? -21.460 -24.756 2.566 1.00 22.94 317 TYR D O 1
ATOM 9812 N N . GLU D 1 318 ? -22.393 -26.596 3.508 1.00 24.64 318 GLU D N 1
ATOM 9813 C CA . GLU D 1 318 ? -21.166 -26.877 4.305 1.00 29.90 318 GLU D CA 1
ATOM 9814 C C . GLU D 1 318 ? -19.996 -27.240 3.400 1.00 26.47 318 GLU D C 1
ATOM 9815 O O . GLU D 1 318 ? -18.886 -26.777 3.647 1.00 29.63 318 GLU D O 1
ATOM 9821 N N . ASN D 1 319 ? -20.283 -28.003 2.339 1.00 24.62 319 ASN D N 1
ATOM 9822 C CA . ASN D 1 319 ? -19.277 -28.365 1.312 1.00 26.24 319 ASN D CA 1
ATOM 9823 C C . ASN D 1 319 ? -18.740 -27.113 0.620 1.00 27.40 319 ASN D C 1
ATOM 9824 O O . ASN D 1 319 ? -17.530 -26.983 0.440 1.00 25.04 319 ASN D O 1
ATOM 9829 N N . LEU D 1 320 ? -19.613 -26.151 0.288 1.00 24.74 320 LEU D N 1
ATOM 9830 C CA . LEU D 1 320 ? -19.165 -24.896 -0.298 1.00 25.12 320 LEU D CA 1
ATOM 9831 C C . LEU D 1 320 ? -18.319 -24.098 0.658 1.00 24.53 320 LEU D C 1
ATOM 9832 O O . LEU D 1 320 ? -17.286 -23.537 0.246 1.00 23.41 320 LEU D O 1
ATOM 9837 N N . ARG D 1 321 ? -18.716 -24.066 1.921 1.00 23.67 321 ARG D N 1
ATOM 9838 C CA . ARG D 1 321 ? -17.906 -23.329 2.916 1.00 26.78 321 ARG D CA 1
ATOM 9839 C C . ARG D 1 321 ? -16.521 -24.018 3.055 1.00 24.66 321 ARG D C 1
ATOM 9840 O O . ARG D 1 321 ? -15.461 -23.389 3.116 1.00 25.68 321 ARG D O 1
ATOM 9848 N N . ASP D 1 322 ? -16.550 -25.342 3.112 1.00 27.68 322 ASP D N 1
ATOM 9849 C CA . ASP D 1 322 ? -15.290 -26.095 3.257 1.00 31.00 322 ASP D CA 1
ATOM 9850 C C . ASP D 1 322 ? -14.358 -25.833 2.095 1.00 30.39 322 ASP D C 1
ATOM 9851 O O . ASP D 1 322 ? -13.166 -25.680 2.297 1.00 27.02 322 ASP D O 1
ATOM 9856 N N . ILE D 1 323 ? -14.905 -25.749 0.884 1.00 29.20 323 ILE D N 1
ATOM 9857 C CA . ILE D 1 323 ? -14.103 -25.376 -0.304 1.00 27.11 323 ILE D CA 1
ATOM 9858 C C . ILE D 1 323 ? -13.422 -24.052 -0.101 1.00 27.85 323 ILE D C 1
ATOM 9859 O O . ILE D 1 323 ? -12.215 -23.934 -0.353 1.00 26.49 323 ILE D O 1
ATOM 9864 N N . LEU D 1 324 ? -14.152 -23.044 0.384 1.00 26.23 324 LEU D N 1
ATOM 9865 C CA . LEU D 1 324 ? -13.561 -21.726 0.573 1.00 26.70 324 LEU D CA 1
ATOM 9866 C C . LEU D 1 324 ? -12.557 -21.733 1.746 1.00 27.66 324 LEU D C 1
ATOM 9867 O O . LEU D 1 324 ? -11.537 -21.043 1.688 1.00 29.38 324 LEU D O 1
ATOM 9872 N N . LEU D 1 325 ? -12.868 -22.499 2.784 1.00 28.99 325 LEU D N 1
ATOM 9873 C CA . LEU D 1 325 ? -11.969 -22.641 3.942 1.00 32.75 325 LEU D CA 1
ATOM 9874 C C . LEU D 1 325 ? -10.630 -23.284 3.543 1.00 35.64 325 LEU D C 1
ATOM 9875 O O . LEU D 1 325 ? -9.608 -22.913 4.100 1.00 35.40 325 LEU D O 1
ATOM 9880 N N . GLN D 1 326 ? -10.638 -24.225 2.593 1.00 37.35 326 GLN D N 1
ATOM 9881 C CA . GLN D 1 326 ? -9.400 -24.814 2.024 1.00 36.42 326 GLN D CA 1
ATOM 9882 C C . GLN D 1 326 ? -8.564 -23.755 1.369 1.00 38.52 326 GLN D C 1
ATOM 9883 O O . GLN D 1 326 ? -7.336 -23.810 1.438 1.00 37.78 326 GLN D O 1
ATOM 9885 N N . GLY D 1 327 ? -9.201 -22.765 0.738 1.00 32.85 327 GLY D N 1
ATOM 9886 C CA . GLY D 1 327 ? -8.507 -21.599 0.208 1.00 32.39 327 GLY D CA 1
ATOM 9887 C C . GLY D 1 327 ? -7.779 -20.776 1.260 1.00 34.69 327 GLY D C 1
ATOM 9888 O O . GLY D 1 327 ? -6.635 -20.318 1.045 1.00 35.90 327 GLY D O 1
ATOM 9889 N N . LEU D 1 328 ? -8.450 -20.533 2.383 1.00 33.14 328 LEU D N 1
ATOM 9890 C CA . LEU D 1 328 ? -7.824 -19.790 3.467 1.00 34.82 328 LEU D CA 1
ATOM 9891 C C . LEU D 1 328 ? -6.615 -20.582 4.037 1.00 33.25 328 LEU D C 1
ATOM 9892 O O . LEU D 1 328 ? -5.567 -19.993 4.275 1.00 35.26 328 LEU D O 1
ATOM 9897 N N . LYS D 1 329 ? -6.785 -21.885 4.232 1.00 34.73 329 LYS D N 1
ATOM 9898 C CA . LYS D 1 329 ? -5.702 -22.787 4.667 1.00 38.79 329 LYS D CA 1
ATOM 9899 C C . LYS D 1 329 ? -4.524 -22.735 3.708 1.00 42.19 329 LYS D C 1
ATOM 9900 O O . LYS D 1 329 ? -3.377 -22.602 4.136 1.00 42.96 329 LYS D O 1
ATOM 9902 N N . ALA D 1 330 ? -4.806 -22.791 2.408 1.00 40.38 330 ALA D N 1
ATOM 9903 C CA . ALA D 1 330 ? -3.771 -22.745 1.371 1.00 40.49 330 ALA D CA 1
ATOM 9904 C C . ALA D 1 330 ? -2.953 -21.473 1.381 1.00 38.41 330 ALA D C 1
ATOM 9905 O O . ALA D 1 330 ? -1.786 -21.530 1.030 1.00 43.50 330 ALA D O 1
ATOM 9907 N N . ILE D 1 331 ? -3.534 -20.334 1.761 1.00 34.44 331 ILE D N 1
ATOM 9908 C CA . ILE D 1 331 ? -2.759 -19.091 1.897 1.00 33.44 331 ILE D CA 1
ATOM 9909 C C . ILE D 1 331 ? -2.202 -18.861 3.326 1.00 33.03 331 ILE D C 1
ATOM 9910 O O . ILE D 1 331 ? -1.726 -17.786 3.630 1.00 34.17 331 ILE D O 1
ATOM 9915 N N . GLY D 1 332 ? -2.280 -19.862 4.187 1.00 32.72 332 GLY D N 1
ATOM 9916 C CA . GLY D 1 332 ? -1.756 -19.753 5.554 1.00 38.35 332 GLY D CA 1
ATOM 9917 C C . GLY D 1 332 ? -2.605 -18.897 6.476 1.00 43.16 332 GLY D C 1
ATOM 9918 O O . GLY D 1 332 ? -2.080 -18.273 7.399 1.00 37.08 332 GLY D O 1
ATOM 9919 N N . SER D 1 333 ? -3.920 -18.871 6.247 1.00 39.75 333 SER D N 1
ATOM 9920 C CA . SER D 1 333 ? -4.819 -18.094 7.096 1.00 37.47 333 SER D CA 1
ATOM 9921 C C . SER D 1 333 ? -5.907 -18.983 7.640 1.00 38.33 333 SER D C 1
ATOM 9922 O O . SER D 1 333 ? -5.818 -20.217 7.591 1.00 38.32 333 SER D O 1
ATOM 9925 N N . LYS D 1 334 ? -6.934 -18.350 8.199 1.00 37.31 334 LYS D N 1
ATOM 9926 C CA . LYS D 1 334 ? -8.064 -19.057 8.767 1.00 34.16 334 LYS D CA 1
ATOM 9927 C C . LYS D 1 334 ? -9.256 -18.105 8.734 1.00 30.94 334 LYS D C 1
ATOM 9928 O O . LYS D 1 334 ? -9.093 -16.897 8.530 1.00 31.08 334 LYS D O 1
ATOM 9930 N N . ASP D 1 335 ? -10.440 -18.650 8.966 1.00 34.56 335 ASP D N 1
ATOM 9931 C CA . ASP D 1 335 ? -11.634 -17.792 9.063 1.00 35.75 335 ASP D CA 1
ATOM 9932 C C . ASP D 1 335 ? -11.658 -17.118 10.434 1.00 36.94 335 ASP D C 1
ATOM 9933 O O . ASP D 1 335 ? -12.222 -17.668 11.394 1.00 36.54 335 ASP D O 1
ATOM 9938 N N . ASP D 1 336 ? -11.081 -15.926 10.478 1.00 36.46 336 ASP D N 1
ATOM 9939 C CA . ASP D 1 336 ? -11.043 -15.106 11.669 1.00 40.83 336 ASP D CA 1
ATOM 9940 C C . ASP D 1 336 ? -11.975 -13.891 11.533 1.00 42.08 336 ASP D C 1
ATOM 9941 O O . ASP D 1 336 ? -11.863 -12.933 12.291 1.00 41.20 336 ASP D O 1
ATOM 9946 N N . GLY D 1 337 ? -12.864 -13.902 10.536 1.00 39.80 337 GLY D N 1
ATOM 9947 C CA . GLY D 1 337 ? -13.808 -12.812 10.343 1.00 37.84 337 GLY D CA 1
ATOM 9948 C C . GLY D 1 337 ? -13.251 -11.491 9.877 1.00 41.36 337 GLY D C 1
ATOM 9949 O O . GLY D 1 337 ? -14.005 -10.496 9.800 1.00 44.22 337 GLY D O 1
ATOM 9950 N N . LYS D 1 338 ? -11.950 -11.441 9.546 1.00 38.50 338 LYS D N 1
ATOM 9951 C CA . LYS D 1 338 ? -11.301 -10.175 9.190 1.00 36.93 338 LYS D CA 1
ATOM 9952 C C . LYS D 1 338 ? -11.404 -9.986 7.675 1.00 36.02 338 LYS D C 1
ATOM 9953 O O . LYS D 1 338 ? -10.859 -10.797 6.921 1.00 38.10 338 LYS D O 1
ATOM 9955 N N . LEU D 1 339 ? -12.067 -8.922 7.234 1.00 31.47 339 LEU D N 1
ATOM 9956 C CA . LEU D 1 339 ? -12.260 -8.702 5.811 1.00 32.58 339 LEU D CA 1
ATOM 9957 C C . LEU D 1 339 ? -11.035 -8.070 5.147 1.00 35.94 339 LEU D C 1
ATOM 9958 O O . LEU D 1 339 ? -10.902 -8.147 3.923 1.00 31.37 339 LEU D O 1
ATOM 9963 N N . ASP D 1 340 ? -10.154 -7.453 5.948 1.00 38.93 340 ASP D N 1
ATOM 9964 C CA . ASP D 1 340 ? -8.930 -6.797 5.468 1.00 40.67 340 ASP D CA 1
ATOM 9965 C C . ASP D 1 340 ? -9.170 -5.789 4.365 1.00 41.32 340 ASP D C 1
ATOM 9966 O O . ASP D 1 340 ? -8.465 -5.803 3.358 1.00 40.25 340 ASP D O 1
ATOM 9971 N N . LEU D 1 341 ? -10.171 -4.939 4.543 1.00 42.03 341 LEU D N 1
ATOM 9972 C CA . LEU D 1 341 ? -10.446 -3.892 3.564 1.00 45.69 341 LEU D CA 1
ATOM 9973 C C . LEU D 1 341 ? -9.644 -2.606 3.810 1.00 53.87 341 LEU D C 1
ATOM 9974 O O . LEU D 1 341 ? -9.647 -2.052 4.909 1.00 54.54 341 LEU D O 1
#